Protein 9H4U (pdb70)

Foldseek 3Di:
DADAWDAFQQQAALHEAAAQDQFKGKTFYHAQWWKWKAKPNDIDIWTAHRRGITMGTDDHHHFFDDIKMWMDTPHIDIHTRYTYFFEAEEEAAVLQQPACLQLCVVPVVCLQAKDDSLEKEKEADQWFDLPFFDQHGDHIHIDGIDSVPRRRHGLLQVLLQVQCCVPVVGRYYYYYQYYHLAALQQQFALVLCVVPVVQNVQSVVVNDVVVVVVQVVVLVVLVVVQVVVLCVQFQCNVVVVLALPPDLVPFDKDWPPDFCLPPPVHQFFGKKKKKDKDFDAPVNAQAKKKFWQAFWAAKKWKDKHNRTFDIDGGGAGTDITIDHHPRDDHTTIMMMMMGGHQDDTTGGFPPTAGWMDDDNDIDGPTTMIGMDGGDGDDHRDHGDDPSNRGNTSNRRRPSNCLSGDHLEYEYEYDPSVLVPLPCVLVSVLSSVVRSCVSNVDPDHAYEYEQAEFEADDDDWDDAGSSLSNSQSVLVNPVRPRYYYAYHPPQADHRHSNGSPSSSVSVQSSLLCCCRSVVDPAQNFWWEFDDWDDDWQKIKTATGRLGQFKDFPPDAAFQKWWAQPVPGTGTWHWDDDTRIIITGDPVGGGTDKMWAQRYSRSPRRGMGRPVGGGHRTYIPDDD/DADAWDAFQQQAALHEAAAQDFFKGKTFYHAQFWKWKAWPNDIDIWTHHRVGITMGTDDHHHFDDDIKMWMDTPHIDIHTRYTYFFEAEEEAAVLQQPACLQLCVVQVVCLQAWDDSLEKEKEADQWFDLQFQDQHGDHIHIDGIDSVPRRRHGLLQVLLQVVCCVVPVGRYYYYYQYYHLAALQQQFALVLCVVPVVQNVQSVVVNDPVVVVVQVVVQVVLVVVQVVVLCVQFQCNVVVVLAFPDDLVVFDKDWPPDFCLPPPVHFFFGKKKKKDKDADAPVVAQAKKKFWQAFWAAKKWKHKHNRTFDIDGGGAGTDITIDHHPRDDHTIIMMMMMWGHQHGTTGGDPPTAGWMDDDHDIDGPTTMIGMDGGDGGDHRDHGDPPSRRGNTSNRHRPSNCLSRDHLAYEYEYQPSCLVPLVCQLVSVLSSLQSSCVSNVNNLRAYEYEQQEFEADDDDWDDAGSSLSSSASVLVNPVRHRYYYAYHPPQADHRHSNGNPSSSVSVQRSLLCCCRRVVDPAQNFWWHFDDWDDDWQKIKTATGSLGQHKDFPPDAAFQKWWDAPVPDTGTWHWHGDGRIIITGDPVGGHTDKMWGQRYSRSPRRGMGRPVGHGHRTYMRDDD

Sequence (1244 aa):
SSAQIKLPKLVSDGMVLQRDTPVNLWGWSKPQEVISIVFAEKNYTTTRADSEGNWKLLKLDATPAGGPYTIALSASNTITLNDVVFGDVWLCSGQSNMELPMSRVSPLYEDEIASANNAEEIRYFEVPKTYDFKEEKQDITFGKWEKVTPETIENFSAVAYFFAKNLNAELQVPIGLINNSSLGGSPAEAWISEEGLKKFPEYYTTEAERFKDNDLIDSIEQSDQTTRRRDTTWYKTLNNDTDQGIINNWKSADDFDFSGWKIMNIPGYWAATEIGDKKNGSVWFKKQVEIPKKWLNRPIKLLMMGRIVDADSIFVNDTFIGNTTYQYPPRRYEEIPAGILRDGKNTTITVRVLNESGKGGFVEEEKPYKLVMDEQEIDLRGKWHYKLGSEMPFLQGQTFIRWKPEGLYNAMIAPFTSMNLKGVIWYQGESNADTPAEYQELFTTLIEDWRSKWNAPEFPFLFVQLANFMATKEEPGDSNWARLRDAQRRRTLAVPHTGMAVTIDIGEGNNDIHPLNKKDVGDRLAQAAKHVAHGKNVVAGSPLYDSMEIEGDTIIIIRFKNTGSGLMAKNGKPGYFAIAGEDQKFIWADAVIKDDKILVSSPAIKNPVAVRYGWADNPEGANIYNKEGFPASPFRTDNWSSAQIKLPKLVSDGMVLQRDTPVNLWGWSKPQEVISSIIVFAEKNYTTRADSEGNWKLLKLDATPAGGPYTIALSASNTITLNDVVFGDVWLCSGQSNMELPMSRVSPLYEDDEIASANNAEIRYFEVPKTYDFKEEKQDITFGKWEEKVTPETIENFSAVAYFFAKNLNAELQVPIGLINSSLGGSPAEAWISEEGLKKFPEYYTEAERFKDNDLIDSIEQSDQTTRRRDTTWYKTLLNNDTDQGIINNNWKSADFDFSGWKIMNIPGYWAATEIGDKKNGSVWFKKQVEIPKKWLNRPIKLLMMGRIVDADSIFVNDTFIIGNTTYQYPPRRRYEEIPAGILRDGKNTITVRVLNESGKGGFVEEKPYKLVMDEQEIDLRGKWHYKLGSEMPFLQGQTFIRWKPEGLYNAMIAPFTSMNLKGVIWYQGESNADTPAEYQELFTTLIEDWRSKWNNAAPPEEFFPFLFVQLANFMATKEEPGDSNWARLRDAQRRTLAVPHTGMAVTIDIGEGNDIHPLNKKDVGDRLAQAAKHVAHGKNVVAGSPLYDSMEIEGDTIIIRFKNTGSGLMAKNGKPGYFAIAGEDQKFIWADAVIKDDKILVSSPAIKNPVAVRYGWADNPEGANIYNKEGFPASPFRTDNW

Nearest PDB structures (foldseek):
  7kmm-assembly2_B  TM=9.392E-01  e=4.825E-53  Xanthomonas citri pv. citri str. 306
  7kmm-assembly1_A  TM=9.451E-01  e=1.075E-52  Xanthomonas citri pv. citri str. 306
  5z18-assembly2_F  TM=6.795E-01  e=1.192E-05  Mediterraneibacter gnavus
  7kgy-assembly1_C-4  TM=6.731E-01  e=8.835E-05  Faecalibacterium prausnitzii
  6ec6-assembly1_A  TM=3.796E-01  e=5.351E-06  Mediterraneibacter gnavus

Organism: NCBI:txid680283

InterPro domains:
  IPR005181 Sialate O-acetylesterase domain [PF03629] (105-210)
  IPR005181 Sialate O-acetylesterase domain [PF03629] (401-531)
  IPR006104 Glycosyl hydrolases family 2, sugar binding domain [PF02837] (245-378)
  IPR008979 Galactose-binding-like domain superfamily [SSF49785] (245-373)
  IPR036514 SGNH hydrolase superfamily [G3DSA:3.40.50.1110] (387-534)
  IPR039329 Sialate O-acetylesterase [PTHR22901] (6-638)

Secondary structure (DSSP, 8-state):
--SS-B--TTSSTT-EEESSS-EEEEEE-STT-EEEEEETTEEEEEE--TTSEEEEEEPP--SEEEEEEEEESSSEEEEEEEEEEEEEEEEESHHHH-BHHHHGGG-HHHHHH--EEEEEEEEPP----SS---S--S---EEEE-TTTGGGSBHHHHHHHHHHHHHH-S-EEEEEEE-TT--GGGGS-TTGGGG-HHHHHHHHHTT-HHHHHHHHHHHHHHHHHHHHHHHHH-HHHHTTTTSTT---TTSEEEEESEEGGGSTT-S-EEEEEEEEEEEE-GGGTTS-EEEEE--EESEEEEEETTEEEEEE-SSSS--EEEE-TTSS-SEEEEEEEEEEESSS--EE-SSS-EEEEETTEEEE--EEEEEEEEEEE---PPPP-GGGSTTHHIIIIIGGGTTS--SEEEEE--GGGTTSGGGHHHHHHHHHHHHHHHH--S---EEEEPPPP-S---SS----HHHHHHHHHHHGGGSTTEEEE--TTS-BTTBSS-S--HHHHHHHHHHHHHHTT--SS--SS-EEEEEEEETTEEEEEEE--TT-EEETTSS--SEEEE-TT---EE-EEEEETTEEEEE-TT-SS--EEEES-SSS-TT--EEETTSPBPPPEES---/--SS-B--TTSSTT-EEETTS-EEEEEE-STT-EEEEEETTEEEEEE--TTSEEEEEEPP--SEEEEEEEEESSSEEEEEEEEEEEEEEEEESHHHH-BGGGGGGG-HHHHHH--EEEEEEEEPP----SS---S--S---EEEE-TTTGGGSBHHHHHHHHHHHHHH-S-EEEEEEE-TT--GGGGS-HHHHTT-HHHHHHHHHTT-HHHHHHHHHHHHHHHHHHHHHHHHH-HHHHTTTTSTT---TTSEEEEESEEGGGSTTTT-EEEEEEEEEEEE-GGGTTS-EEEEE--EESEEEEEETTEEEEEE-SSSS--EEEE-TTS--SEEEEEEEEEEE-SS--EE-SSS-EEEEETTEEEE--EEEEEEEEEEE---PPPP-GGGSTTHHIIIIIGGGTTS--SEEEEE--GGGTTSGGGHHHHHHHHHHHHHHHH--S---EEEEPPPP-S---SS----HHHHHHHHHHHHTTSTTEEEE--TTT-BTTBSS-S--HHHHHHHHHHHHHHTT--SS--SS-EEEEEEEETTEEEEEEE--TT-EEETTSS--SEEEE-TT---EE-EEEE-SSEEEEEBTTBSS--EEEES-SSS-TT--EEETTSPBPPPEES---

B-factor: mean 31.26, std 12.82, range [4.24, 125.27]

Structure (mmCIF, N/CA/C/O backbone):
data_9H4U
#
_entry.id   9H4U
#
_cell.length_a   96.663
_cell.length_b   120.04
_cell.length_c   141.548
_cell.angle_alpha   90
_cell.angle_beta   90
_cell.angle_gamma   90
#
_symmetry.space_group_name_H-M   'P 21 21 21'
#
loop_
_entity.id
_entity.type
_entity.pdbx_description
1 polymer 'Carbohydrate esterase FI8'
2 non-polymer 'TRIETHYLENE GLYCOL'
3 non-polymer DI(HYDROXYETHYL)ETHER
4 non-polymer 1,2-ETHANEDIOL
5 non-polymer 'CALCIUM ION'
6 water water
#
loop_
_atom_site.group_PDB
_atom_site.id
_atom_site.type_symbol
_atom_site.label_atom_id
_atom_site.label_alt_id
_atom_site.label_comp_id
_atom_site.label_asym_id
_atom_site.label_entity_id
_atom_site.label_seq_id
_atom_site.pdbx_PDB_ins_code
_atom_site.Cartn_x
_atom_site.Cartn_y
_atom_site.Cartn_z
_atom_site.occupancy
_atom_site.B_iso_or_equiv
_atom_site.auth_seq_id
_atom_site.auth_comp_id
_atom_site.auth_asym_id
_atom_site.auth_atom_id
_atom_site.pdbx_PDB_model_num
ATOM 1 N N . SER A 1 19 ? 22.663 37.951 43.221 1 75.704 19 SER A N 1
ATOM 2 C CA . SER A 1 19 ? 23.045 39.357 43.529 1 83.896 19 SER A CA 1
ATOM 3 C C . SER A 1 19 ? 22.049 40.002 44.497 1 88.226 19 SER A C 1
ATOM 4 O O . SER A 1 19 ? 21.107 39.357 44.968 1 91.508 19 SER A O 1
ATOM 12 N N . SER A 1 20 ? 22.309 41.265 44.861 1 78.017 20 SER A N 1
ATOM 13 C CA . SER A 1 20 ? 21.455 41.923 45.835 1 76.225 20 SER A CA 1
ATOM 14 C C . SER A 1 20 ? 21.485 43.448 45.73 1 56.769 20 SER A C 1
ATOM 15 O O . SER A 1 20 ? 20.823 44.097 46.517 1 64.841 20 SER A O 1
ATOM 23 N N . ALA A 1 21 ? 22.159 44.028 44.734 1 53.831 21 ALA A N 1
ATOM 24 C CA . ALA A 1 21 ? 22.17 45.477 44.581 1 52.042 21 ALA A CA 1
ATOM 25 C C . ALA A 1 21 ? 20.97 45.93 43.744 1 51.028 21 ALA A C 1
ATOM 26 O O . ALA A 1 21 ? 20.399 46.991 43.979 1 51.612 21 ALA A O 1
ATOM 33 N N . GLN A 1 22 ? 20.554 45.13 42.753 1 40.817 22 GLN A N 1
ATOM 34 C CA . GLN A 1 22 ? 19.494 45.557 41.858 1 38.963 22 GLN A CA 1
ATOM 35 C C . GLN A 1 22 ? 18.922 44.316 41.177 1 32.622 22 GLN A C 1
ATOM 36 O O . GLN A 1 22 ? 19.385 43.207 41.461 1 30.809 22 GLN A O 1
ATOM 50 N N . ILE A 1 23 ? 17.879 44.51 40.366 1 30.932 23 ILE A N 1
ATOM 51 C CA . ILE A 1 23 ? 17.236 43.379 39.709 1 31.288 23 ILE A CA 1
ATOM 52 C C . ILE A 1 23 ? 18.265 42.754 38.775 1 27.094 23 ILE A C 1
ATOM 53 O O . ILE A 1 23 ? 18.975 43.452 38.054 1 27.674 23 ILE A O 1
ATOM 69 N N . LYS A 1 24 ? 18.401 41.438 38.887 1 26.379 24 LYS A N 1
ATOM 70 C CA . LYS A 1 24 ? 19.29 40.678 38.035 1 27.288 24 LYS A CA 1
ATOM 71 C C . LYS A 1 24 ? 18.58 39.397 37.631 1 26.374 24 LYS A C 1
ATOM 72 O O . LYS A 1 24 ? 17.899 38.776 38.428 1 23.465 24 LYS A O 1
ATOM 91 N N . LEU A 1 25 ? 18.724 39.037 36.349 1 26.602 25 LEU A N 1
ATOM 92 C CA . LEU A 1 25 ? 18.041 37.865 35.834 1 24.975 25 LEU A CA 1
ATOM 93 C C . LEU A 1 25 ? 19.06 36.778 35.51 1 22.599 25 LEU A C 1
ATOM 94 O O . LEU A 1 25 ? 20.165 37.059 35.072 1 24.882 25 LEU A O 1
ATOM 110 N N . PRO A 1 26 ? 18.667 35.501 35.676 1 22.553 26 PRO A N 1
ATOM 111 C CA . PRO A 1 26 ? 19.513 34.372 35.267 1 24.156 26 PRO A CA 1
ATOM 112 C C . PRO A 1 26 ? 19.76 34.493 33.77 1 22.695 26 PRO A C 1
ATOM 113 O O . PRO A 1 26 ? 18.942 35.049 33.063 1 22.75 26 PRO A O 1
ATOM 124 N N . LYS A 1 27 ? 20.861 33.938 33.306 1 22.518 27 LYS A N 1
ATOM 125 C CA . LYS A 1 27 ? 21.19 33.94 31.895 1 22.624 27 LYS A CA 1
ATOM 126 C C . LYS A 1 27 ? 20.061 33.321 31.07 1 21.561 27 LYS A C 1
ATOM 127 O O . LYS A 1 27 ? 19.836 33.748 29.94 1 23.114 27 LYS A O 1
ATOM 146 N N . LEU A 1 28 ? 19.41 32.28 31.597 1 23.383 28 LEU A N 1
ATOM 147 C CA . LEU A 1 28 ? 18.332 31.615 30.859 1 22.49 28 LEU A CA 1
ATOM 148 C C . LEU A 1 28 ? 17.129 32.527 30.64 1 23.55 28 LEU A C 1
ATOM 149 O O . LEU A 1 28 ? 16.342 32.353 29.696 1 21.444 28 LEU A O 1
ATOM 165 N N . VAL A 1 29 ? 16.922 33.471 31.567 1 21.037 29 VAL A N 1
ATOM 166 C CA . VAL A 1 29 ? 15.732 34.306 31.543 1 22.408 29 VAL A CA 1
ATOM 167 C C . VAL A 1 29 ? 16.107 35.597 30.812 1 24.548 29 VAL A C 1
ATOM 168 O O . VAL A 1 29 ? 16.552 36.578 31.404 1 25.105 29 VAL A O 1
ATOM 181 N N . SER A 1 30 ? 15.994 35.571 29.48 1 22.4 30 SER A N 1
ATOM 182 C CA . SER A 1 30 ? 16.682 36.537 28.655 1 21.495 30 SER A CA 1
ATOM 183 C C . SER A 1 30 ? 15.95 36.652 27.321 1 22.984 30 SER A C 1
ATOM 184 O O . SER A 1 30 ? 15.051 35.872 27.019 1 21.865 30 SER A O 1
ATOM 192 N N . ASP A 1 31 ? 16.316 37.697 26.587 1 21.006 31 ASP A N 1
ATOM 193 C CA . ASP A 1 31 ? 15.725 38.002 25.294 1 21.587 31 ASP A CA 1
ATOM 194 C C . ASP A 1 31 ? 15.742 36.767 24.384 1 20.744 31 ASP A C 1
ATOM 195 O O . ASP A 1 31 ? 16.718 36.021 24.313 1 21.914 31 ASP A O 1
ATOM 204 N N . GLY A 1 32 ? 14.588 36.529 23.73 1 21.931 32 GLY A N 1
ATOM 205 C CA . GLY A 1 32 ? 14.458 35.461 22.776 1 21.235 32 GLY A CA 1
ATOM 206 C C . GLY A 1 32 ? 14.133 34.1 23.392 1 20.938 32 GLY A C 1
ATOM 207 O O . GLY A 1 32 ? 14.063 33.097 22.663 1 21.735 32 GLY A O 1
ATOM 211 N N . MET A 1 33 ? 13.92 34.048 24.731 1 19.678 33 MET A N 1
ATOM 212 C CA . MET A 1 33 ? 13.668 32.787 25.404 1 19.139 33 MET A CA 1
ATOM 213 C C . MET A 1 33 ? 12.296 32.21 25.038 1 20.454 33 MET A C 1
ATOM 214 O O . MET A 1 33 ? 11.418 32.903 24.515 1 20.652 33 MET A O 1
ATOM 228 N N . VAL A 1 34 ? 12.191 30.893 25.199 1 19.994 34 VAL A N 1
ATOM 229 C CA . VAL A 1 34 ? 10.928 30.181 25.206 1 19.145 34 VAL A CA 1
ATOM 230 C C . VAL A 1 34 ? 10.538 29.953 26.66 1 20.068 34 VAL A C 1
ATOM 231 O O . VAL A 1 34 ? 11.354 29.463 27.424 1 20.5 34 VAL A O 1
ATOM 244 N N . LEU A 1 35 ? 9.288 30.272 27.003 1 18.488 35 LEU A N 1
ATOM 245 C CA . LEU A 1 35 ? 8.676 29.85 28.251 1 19.338 35 LEU A CA 1
ATOM 246 C C . LEU A 1 35 ? 7.65 28.768 27.964 1 19.924 35 LEU A C 1
ATOM 247 O O . LEU A 1 35 ? 7.021 28.732 26.89 1 19.494 35 LEU A O 1
ATOM 263 N N . GLN A 1 36 ? 7.393 27.941 28.968 1 18.805 36 GLN A N 1
ATOM 264 C CA . GLN A 1 36 ? 6.456 26.857 28.779 1 18.714 36 GLN A CA 1
ATOM 265 C C . GLN A 1 36 ? 5.025 27.367 28.647 1 20.898 36 GLN A C 1
ATOM 266 O O . GLN A 1 36 ? 4.536 28.077 29.523 1 21.612 36 GLN A O 1
ATOM 280 N N . ARG A 1 37 ? 4.334 26.906 27.603 1 20.328 37 ARG A N 1
ATOM 281 C CA . ARG A 1 37 ? 2.936 27.244 27.364 1 20.238 37 ARG A CA 1
ATOM 282 C C . ARG A 1 37 ? 1.994 26.488 28.313 1 21.133 37 ARG A C 1
ATOM 283 O O . ARG A 1 37 ? 2.286 25.415 28.82 1 21.858 37 ARG A O 1
ATOM 304 N N . ASP A 1 38 ? 0.795 27.035 28.436 1 22.025 38 ASP A N 1
ATOM 305 C CA . ASP A 1 38 ? -0.38 26.366 29 1 24.772 38 ASP A CA 1
ATOM 306 C C . ASP A 1 38 ? -0.223 25.947 30.462 1 27.001 38 ASP A C 1
ATOM 307 O O . ASP A 1 38 ? -0.87 25.02 30.938 1 28.86 38 ASP A O 1
ATOM 316 N N . THR A 1 39 ? 0.609 26.656 31.205 1 25.592 39 THR A N 1
ATOM 317 C CA . THR A 1 39 ? 0.768 26.409 32.625 1 26.874 39 THR A CA 1
ATOM 318 C C . THR A 1 39 ? 1.134 27.725 33.301 1 26.143 39 THR A C 1
ATOM 319 O O . THR A 1 39 ? 1.839 28.542 32.726 1 23.859 39 THR A O 1
ATOM 330 N N . PRO A 1 40 ? 0.768 27.945 34.58 1 29.91 40 PRO A N 1
ATOM 331 C CA . PRO A 1 40 ? 1.349 29.062 35.336 1 29.247 40 PRO A CA 1
ATOM 332 C C . PRO A 1 40 ? 2.851 28.844 35.314 1 27.462 40 PRO A C 1
ATOM 333 O O . PRO A 1 40 ? 3.307 27.762 35.609 1 27.575 40 PRO A O 1
ATOM 344 N N . VAL A 1 41 ? 3.601 29.862 34.918 1 24.319 41 VAL A N 1
ATOM 345 C CA . VAL A 1 41 ? 4.972 29.639 34.47 1 24.861 41 VAL A CA 1
ATOM 346 C C . VAL A 1 41 ? 5.916 30.543 35.259 1 24.18 41 VAL A C 1
ATOM 347 O O . VAL A 1 41 ? 5.652 31.727 35.463 1 24.573 41 VAL A O 1
ATOM 360 N N . ASN A 1 42 ? 6.983 29.966 35.783 1 24.21 42 ASN A N 1
ATOM 361 C CA . ASN A 1 42 ? 7.906 30.687 36.66 1 25.343 42 ASN A CA 1
ATOM 362 C C . ASN A 1 42 ? 8.84 31.663 35.949 1 25.137 42 ASN A C 1
ATOM 363 O O . ASN A 1 42 ? 9.432 31.394 34.901 1 24.33 42 ASN A O 1
ATOM 374 N N . LEU A 1 43 ? 8.915 32.865 36.537 1 24.353 43 LEU A N 1
ATOM 375 C CA . LEU A 1 43 ? 9.96 33.825 36.298 1 25.819 43 LEU A CA 1
ATOM 376 C C . LEU A 1 43 ? 10.638 34.061 37.64 1 24.427 43 LEU A C 1
ATOM 377 O O . LEU A 1 43 ? 9.945 34.119 38.671 1 26.747 43 LEU A O 1
ATOM 393 N N . TRP A 1 44 ? 11.959 34.199 37.616 1 23.73 44 TRP A N 1
ATOM 394 C CA . TRP A 1 44 ? 12.711 34.28 38.873 1 23.944 44 TRP A CA 1
ATOM 395 C C . TRP A 1 44 ? 14.013 35.021 38.665 1 24.13 44 TRP A C 1
ATOM 396 O O . TRP A 1 44 ? 14.536 35.17 37.565 1 24.112 44 TRP A O 1
ATOM 417 N N . GLY A 1 45 ? 14.551 35.531 39.772 1 24.572 45 GLY A N 1
ATOM 418 C CA . GLY A 1 45 ? 15.818 36.222 39.709 1 24.439 45 GLY A CA 1
ATOM 419 C C . GLY A 1 45 ? 16.201 36.749 41.089 1 25.159 45 GLY A C 1
ATOM 420 O O . GLY A 1 45 ? 15.736 36.194 42.1 1 26.781 45 GLY A O 1
ATOM 424 N N . TRP A 1 46 ? 17.041 37.786 41.076 1 27.34 46 TRP A N 1
ATOM 425 C CA . TRP A 1 46 ? 17.577 38.372 42.3 1 28.146 46 TRP A CA 1
ATOM 426 C C . TRP A 1 46 ? 17.314 39.87 42.321 1 26.055 46 TRP A C 1
ATOM 427 O O . TRP A 1 46 ? 16.988 40.487 41.317 1 27.458 46 TRP A O 1
ATOM 448 N N . SER A 1 47 ? 17.34 40.433 43.522 1 27.365 47 SER A N 1
ATOM 449 C CA . SER A 1 47 ? 17.066 41.844 43.749 1 28.008 47 SER A CA 1
ATOM 450 C C . SER A 1 47 ? 17.682 42.187 45.107 1 33.257 47 SER A C 1
ATOM 451 O O . SER A 1 47 ? 18.33 41.344 45.71 1 31.648 47 SER A O 1
ATOM 459 N N . LYS A 1 48 ? 17.42 43.395 45.6 1 34.239 48 LYS A N 1
ATOM 460 C CA . LYS A 1 48 ? 17.727 43.658 47.002 1 37.757 48 LYS A CA 1
ATOM 461 C C . LYS A 1 48 ? 16.792 42.835 47.868 1 34.669 48 LYS A C 1
ATOM 462 O O . LYS A 1 48 ? 15.684 42.517 47.451 1 32.625 48 LYS A O 1
ATOM 481 N N . PRO A 1 49 ? 17.193 42.473 49.108 1 36.516 49 PRO A N 1
ATOM 482 C CA . PRO A 1 49 ? 16.263 41.864 50.06 1 36.905 49 PRO A CA 1
ATOM 483 C C . PRO A 1 49 ? 14.98 42.652 50.234 1 32.295 49 PRO A C 1
ATOM 484 O O . PRO A 1 49 ? 15.007 43.873 50.285 1 35.721 49 PRO A O 1
ATOM 495 N N . GLN A 1 50 ? 13.838 41.954 50.273 1 37.571 50 GLN A N 1
ATOM 496 C CA . GLN A 1 50 ? 12.515 42.556 50.434 1 39.437 50 GLN A CA 1
ATOM 497 C C . GLN A 1 50 ? 12.131 43.585 49.362 1 37.512 50 GLN A C 1
ATOM 498 O O . GLN A 1 50 ? 11.17 44.325 49.542 1 37.069 50 GLN A O 1
ATOM 512 N N . GLU A 1 51 ? 12.834 43.646 48.23 1 34.589 51 GLU A N 1
ATOM 513 C CA . GLU A 1 51 ? 12.46 44.581 47.182 1 34.902 51 GLU A CA 1
ATOM 514 C C . GLU A 1 51 ? 11.135 44.146 46.536 1 34.967 51 GLU A C 1
ATOM 515 O O . GLU A 1 51 ? 10.845 42.957 46.369 1 35.767 51 GLU A O 1
ATOM 527 N N . VAL A 1 52 ? 10.298 45.129 46.244 1 31.56 52 VAL A N 1
ATOM 528 C CA . VAL A 1 52 ? 9.044 44.856 45.576 1 35.032 52 VAL A CA 1
ATOM 529 C C . VAL A 1 52 ? 9.296 44.969 44.082 1 33.511 52 VAL A C 1
ATOM 530 O O . VAL A 1 52 ? 9.726 46.021 43.634 1 34.427 52 VAL A O 1
ATOM 543 N N . ILE A 1 53 ? 8.98 43.898 43.331 1 32.011 53 ILE A N 1
ATOM 544 C CA . ILE A 1 53 ? 9.273 43.833 41.907 1 30.184 53 ILE A CA 1
ATOM 545 C C . ILE A 1 53 ? 7.952 43.981 41.166 1 31.053 53 ILE A C 1
ATOM 546 O O . ILE A 1 53 ? 6.987 43.288 41.469 1 28.369 53 ILE A O 1
ATOM 562 N N . SER A 1 54 ? 7.925 44.895 40.222 1 29.176 54 SER A N 1
ATOM 563 C CA . SER A 1 54 ? 6.766 45.114 39.375 1 28.761 54 SER A CA 1
ATOM 564 C C . SER A 1 54 ? 7.023 44.522 37.988 1 28.567 54 SER A C 1
ATOM 565 O O . SER A 1 54 ? 8.052 44.826 37.387 1 28.095 54 SER A O 1
ATOM 573 N N . ILE A 1 55 ? 6.085 43.685 37.501 1 27.451 55 ILE A N 1
ATOM 574 C CA . ILE A 1 55 ? 6.256 43.036 36.207 1 28.483 55 ILE A CA 1
ATOM 575 C C . ILE A 1 55 ? 5.009 43.303 35.372 1 26.383 55 ILE A C 1
ATOM 576 O O . ILE A 1 55 ? 3.913 43.11 35.875 1 28.328 55 ILE A O 1
ATOM 592 N N . VAL A 1 56 ? 5.202 43.726 34.11 1 23.985 56 VAL A N 1
ATOM 593 C CA . VAL A 1 56 ? 4.094 43.877 33.188 1 24.056 56 VAL A CA 1
ATOM 594 C C . VAL A 1 56 ? 4.297 42.882 32.042 1 23.973 56 VAL A C 1
ATOM 595 O O . VAL A 1 56 ? 5.352 42.883 31.406 1 22.928 56 VAL A O 1
ATOM 608 N N . PHE A 1 57 ? 3.304 42.013 31.873 1 25.802 57 PHE A N 1
ATOM 609 C CA . PHE A 1 57 ? 3.318 40.987 30.837 1 25.366 57 PHE A CA 1
ATOM 610 C C . PHE A 1 57 ? 1.908 40.843 30.276 1 25.156 57 PHE A C 1
ATOM 611 O O . PHE A 1 57 ? 0.985 40.611 31.048 1 24.079 57 PHE A O 1
ATOM 628 N N . ALA A 1 58 ? 1.808 40.889 28.947 1 24.488 58 ALA A N 1
ATOM 629 C CA . ALA A 1 58 ? 0.538 40.751 28.225 1 27.42 58 ALA A CA 1
ATOM 630 C C . ALA A 1 58 ? -0.493 41.71 28.827 1 27.906 58 ALA A C 1
ATOM 631 O O . ALA A 1 58 ? -1.627 41.318 29.084 1 29.185 58 ALA A O 1
ATOM 638 N N . GLU A 1 59 ? -0.048 42.956 29.027 1 28.549 59 GLU A N 1
ATOM 639 C CA . GLU A 1 59 ? -0.89 44.059 29.46 1 31.746 59 GLU A CA 1
ATOM 640 C C . GLU A 1 59 ? -1.458 43.863 30.867 1 34.598 59 GLU A C 1
ATOM 641 O O . GLU A 1 59 ? -2.47 44.475 31.211 1 35.464 59 GLU A O 1
ATOM 653 N N . LYS A 1 60 ? -0.872 42.969 31.661 1 28.534 60 LYS A N 1
ATOM 654 C CA . LYS A 1 60 ? -1.284 42.742 33.023 1 28.131 60 LYS A CA 1
ATOM 655 C C . LYS A 1 60 ? -0.122 43.07 33.958 1 29.303 60 LYS A C 1
ATOM 656 O O . LYS A 1 60 ? 1.041 42.797 33.658 1 26.917 60 LYS A O 1
ATOM 675 N N . ASN A 1 61 ? -0.478 43.586 35.142 1 30.464 61 ASN A N 1
ATOM 676 C CA . ASN A 1 61 ? 0.461 43.867 36.21 1 30.821 61 ASN A CA 1
ATOM 677 C C . ASN A 1 61 ? 0.593 42.706 37.166 1 31.103 61 ASN A C 1
ATOM 678 O O . ASN A 1 61 ? -0.418 42.173 37.638 1 34.965 61 ASN A O 1
ATOM 689 N N . TYR A 1 62 ? 1.842 42.397 37.521 1 26.51 62 TYR A N 1
ATOM 690 C CA . TYR A 1 62 ? 2.168 41.452 38.565 1 27.171 62 TYR A CA 1
ATOM 691 C C . TYR A 1 62 ? 3.085 42.16 39.556 1 28.712 62 TYR A C 1
ATOM 692 O O . TYR A 1 62 ? 3.891 42.998 39.136 1 28.583 62 TYR A O 1
ATOM 710 N N . THR A 1 63 ? 3.02 41.742 40.819 1 29.42 63 THR A N 1
ATOM 711 C CA A THR A 1 63 ? 3.924 42.195 41.869 0.45 31.575 63 THR A CA 1
ATOM 712 C CA B THR A 1 63 ? 4.032 42.161 41.774 0.55 30.726 63 THR A CA 1
ATOM 713 C C . THR A 1 63 ? 4.419 40.988 42.657 1 31.749 63 THR A C 1
ATOM 714 O O . THR A 1 63 ? 3.647 40.067 42.878 1 34.428 63 THR A O 1
ATOM 735 N N . THR A 1 64 ? 5.658 41.039 43.132 1 29.515 64 THR A N 1
ATOM 736 C CA . THR A 1 64 ? 6.156 40.043 44.06 1 31.413 64 THR A CA 1
ATOM 737 C C . THR A 1 64 ? 7.233 40.71 44.889 1 32.654 64 THR A C 1
ATOM 738 O O . THR A 1 64 ? 7.752 41.754 44.518 1 33.332 64 THR A O 1
ATOM 749 N N . ARG A 1 65 ? 7.536 40.099 46.023 1 32.451 65 ARG A N 1
ATOM 750 C CA . ARG A 1 65 ? 8.515 40.646 46.937 1 34.599 65 ARG A CA 1
ATOM 751 C C . ARG A 1 65 ? 9.639 39.633 47.096 1 31.198 65 ARG A C 1
ATOM 752 O O . ARG A 1 65 ? 9.408 38.447 47.291 1 32.034 65 ARG A O 1
ATOM 773 N N . ALA A 1 66 ? 10.872 40.101 47.036 1 30.133 66 ALA A N 1
ATOM 774 C CA . ALA A 1 66 ? 12.007 39.231 47.235 1 29.808 66 ALA A CA 1
ATOM 775 C C . ALA A 1 66 ? 12.093 38.801 48.713 1 34.388 66 ALA A C 1
ATOM 776 O O . ALA A 1 66 ? 11.574 39.496 49.582 1 33.766 66 ALA A O 1
ATOM 783 N N . ASP A 1 67 ? 12.701 37.636 48.957 1 31.708 67 ASP A N 1
ATOM 784 C CA . ASP A 1 67 ? 12.935 37.159 50.317 1 36.238 67 ASP A CA 1
ATOM 785 C C . ASP A 1 67 ? 14.14 37.891 50.901 1 36.633 67 ASP A C 1
ATOM 786 O O . ASP A 1 67 ? 14.67 38.834 50.319 1 36.205 67 ASP A O 1
ATOM 795 N N . SER A 1 68 ? 14.587 37.49 52.101 1 42.933 68 SER A N 1
ATOM 796 C CA . SER A 1 68 ? 15.578 38.295 52.806 1 43.284 68 SER A CA 1
ATOM 797 C C . SER A 1 68 ? 16.973 38.121 52.221 1 43.042 68 SER A C 1
ATOM 798 O O . SER A 1 68 ? 17.842 38.92 52.54 1 43.483 68 SER A O 1
ATOM 806 N N . GLU A 1 69 ? 17.174 37.102 51.361 1 42.748 69 GLU A N 1
ATOM 807 C CA . GLU A 1 69 ? 18.412 36.918 50.618 1 40.477 69 GLU A CA 1
ATOM 808 C C . GLU A 1 69 ? 18.387 37.581 49.233 1 39.635 69 GLU A C 1
ATOM 809 O O . GLU A 1 69 ? 19.375 37.529 48.509 1 42.355 69 GLU A O 1
ATOM 821 N N . GLY A 1 70 ? 17.25 38.144 48.837 1 36.013 70 GLY A N 1
ATOM 822 C CA . GLY A 1 70 ? 17.165 38.87 47.582 1 36.501 70 GLY A CA 1
ATOM 823 C C . GLY A 1 70 ? 16.768 37.936 46.452 1 35.207 70 GLY A C 1
ATOM 824 O O . GLY A 1 70 ? 17.066 38.229 45.305 1 34.77 70 GLY A O 1
ATOM 828 N N . ASN A 1 71 ? 16.085 36.847 46.779 1 31.067 71 ASN A N 1
ATOM 829 C CA . ASN A 1 71 ? 15.59 35.933 45.753 1 29.804 71 ASN A CA 1
ATOM 830 C C . ASN A 1 71 ? 14.117 36.239 45.533 1 29.96 71 ASN A C 1
ATOM 831 O O . ASN A 1 71 ? 13.378 36.358 46.492 1 28.816 71 ASN A O 1
ATOM 842 N N . TRP A 1 72 ? 13.648 36.283 44.277 1 27.513 72 TRP A N 1
ATOM 843 C CA . TRP A 1 72 ? 12.243 36.477 44.02 1 26.542 72 TRP A CA 1
ATOM 844 C C . TRP A 1 72 ? 11.813 35.515 42.915 1 28.635 72 TRP A C 1
ATOM 845 O O . TRP A 1 72 ? 12.63 35.063 42.107 1 24.912 72 TRP A O 1
ATOM 866 N N . LYS A 1 73 ? 10.51 35.258 42.877 1 28.923 73 LYS A N 1
ATOM 867 C CA . LYS A 1 73 ? 9.949 34.317 41.924 1 28.985 73 LYS A CA 1
ATOM 868 C C . LYS A 1 73 ? 8.449 34.561 41.914 1 31.021 73 LYS A C 1
ATOM 869 O O . LYS A 1 73 ? 7.859 34.898 42.947 1 30.706 73 LYS A O 1
ATOM 888 N N A LEU A 1 74 ? 7.842 34.35 40.757 0.55 26.349 74 LEU A N 1
ATOM 889 N N B LEU A 1 74 ? 7.838 34.469 40.719 0.45 28.49 74 LEU A N 1
ATOM 890 C CA A LEU A 1 74 ? 6.403 34.313 40.7 0.55 27.099 74 LEU A CA 1
ATOM 891 C CA B LEU A 1 74 ? 6.397 34.61 40.56 0.45 29.985 74 LEU A CA 1
ATOM 892 C C A LEU A 1 74 ? 5.988 33.495 39.497 0.55 26.974 74 LEU A C 1
ATOM 893 C C B LEU A 1 74 ? 5.93 33.884 39.3 0.45 29.45 74 LEU A C 1
ATOM 894 O O A LEU A 1 74 ? 6.813 33.059 38.716 0.55 23.55 74 LEU A O 1
ATOM 895 O O B LEU A 1 74 ? 6.689 33.81 38.324 0.45 27.369 74 LEU A O 1
ATOM 926 N N . LYS A 1 75 ? 4.679 33.367 39.35 1 28.44 75 LYS A N 1
ATOM 927 C CA . LYS A 1 75 ? 4.068 32.694 38.21 1 30.315 75 LYS A CA 1
ATOM 928 C C . LYS A 1 75 ? 3.33 33.714 37.353 1 29.473 75 LYS A C 1
ATOM 929 O O . LYS A 1 75 ? 2.488 34.489 37.831 1 28.766 75 LYS A O 1
ATOM 949 N N . LEU A 1 76 ? 3.663 33.727 36.073 1 25.305 76 LEU A N 1
ATOM 950 C CA . LEU A 1 76 ? 2.873 34.439 35.092 1 25.282 76 LEU A CA 1
ATOM 951 C C . LEU A 1 76 ? 1.68 33.567 34.741 1 26.297 76 LEU A C 1
ATOM 952 O O . LEU A 1 76 ? 1.76 32.351 34.815 1 25.387 76 LEU A O 1
ATOM 968 N N . ASP A 1 77 ? 0.611 34.182 34.27 1 26.961 77 ASP A N 1
ATOM 969 C CA . ASP A 1 77 ? -0.568 33.425 33.872 1 24.508 77 ASP A CA 1
ATOM 970 C C . ASP A 1 77 ? -0.249 32.478 32.704 1 24.454 77 ASP A C 1
ATOM 971 O O . ASP A 1 77 ? 0.504 32.827 31.796 1 23.474 77 ASP A O 1
ATOM 980 N N . ALA A 1 78 ? -0.913 31.308 32.731 1 25.09 78 ALA A N 1
ATOM 981 C CA . ALA A 1 78 ? -0.875 30.328 31.65 1 25.244 78 ALA A CA 1
ATOM 982 C C . ALA A 1 78 ? -1.194 30.999 30.331 1 23.737 78 ALA A C 1
ATOM 983 O O . ALA A 1 78 ? -2.248 31.645 30.153 1 23.997 78 ALA A O 1
ATOM 990 N N . THR A 1 79 ? -0.277 30.828 29.371 1 22.157 79 THR A N 1
ATOM 991 C CA . THR A 1 79 ? -0.347 31.46 28.092 1 23.276 79 THR A CA 1
ATOM 992 C C . THR A 1 79 ? -0.242 30.419 26.98 1 22.649 79 THR A C 1
ATOM 993 O O . THR A 1 79 ? 0.675 29.586 26.991 1 21.886 79 THR A O 1
ATOM 1004 N N . PRO A 1 80 ? -1.09 30.487 25.94 1 24.405 80 PRO A N 1
ATOM 1005 C CA . PRO A 1 80 ? -1.006 29.551 24.825 1 25.476 80 PRO A CA 1
ATOM 1006 C C . PRO A 1 80 ? 0.208 29.794 23.961 1 23.338 80 PRO A C 1
ATOM 1007 O O . PRO A 1 80 ? 0.858 30.823 24.014 1 22.69 80 PRO A O 1
ATOM 1018 N N . ALA A 1 81 ? 0.53 28.786 23.163 1 23.332 81 ALA A N 1
ATOM 1019 C CA . ALA A 1 81 ? 1.654 28.896 22.252 1 20.938 81 ALA A CA 1
ATOM 1020 C C . ALA A 1 81 ? 1.585 30.169 21.433 1 24.269 81 ALA A C 1
ATOM 1021 O O . ALA A 1 81 ? 0.53 30.528 20.877 1 24.81 81 ALA A O 1
ATOM 1028 N N . GLY A 1 82 ? 2.764 30.761 21.258 1 23.022 82 GLY A N 1
ATOM 1029 C CA . GLY A 1 82 ? 2.94 31.873 20.36 1 26.707 82 GLY A CA 1
ATOM 1030 C C . GLY A 1 82 ? 3.662 33.043 21.01 1 26.214 82 GLY A C 1
ATOM 1031 O O . GLY A 1 82 ? 4.332 32.908 22.022 1 22.915 82 GLY A O 1
ATOM 1035 N N . GLY A 1 83 ? 3.531 34.182 20.343 1 25.721 83 GLY A N 1
ATOM 1036 C CA . GLY A 1 83 ? 4.288 35.373 20.676 1 24.435 83 GLY A CA 1
ATOM 1037 C C . GLY A 1 83 ? 4.519 36.209 19.434 1 25.526 83 GLY A C 1
ATOM 1038 O O . GLY A 1 83 ? 3.835 36.013 18.413 1 25.032 83 GLY A O 1
ATOM 1042 N N . PRO A 1 84 ? 5.397 37.232 19.47 1 24.363 84 PRO A N 1
ATOM 1043 C CA . PRO A 1 84 ? 6.253 37.519 20.634 1 24.755 84 PRO A CA 1
ATOM 1044 C C . PRO A 1 84 ? 5.582 38.356 21.722 1 26.965 84 PRO A C 1
ATOM 1045 O O . PRO A 1 84 ? 4.58 39.061 21.5 1 26.966 84 PRO A O 1
ATOM 1056 N N . TYR A 1 85 ? 6.187 38.303 22.912 1 23.526 85 TYR A N 1
ATOM 1057 C CA . TYR A 1 85 ? 5.786 39.098 24.06 1 22.824 85 TYR A CA 1
ATOM 1058 C C . TYR A 1 85 ? 7.01 39.837 24.607 1 23.631 85 TYR A C 1
ATOM 1059 O O . TYR A 1 85 ? 8.155 39.397 24.467 1 23.526 85 TYR A O 1
ATOM 1077 N N . THR A 1 86 ? 6.739 40.971 25.265 1 25.712 86 THR A N 1
ATOM 1078 C CA . THR A 1 86 ? 7.74 41.618 26.09 1 26.545 86 THR A CA 1
ATOM 1079 C C . THR A 1 86 ? 7.355 41.375 27.543 1 25.301 86 THR A C 1
ATOM 1080 O O . THR A 1 86 ? 6.184 41.189 27.877 1 26.506 86 THR A O 1
ATOM 1091 N N . ILE A 1 87 ? 8.365 41.396 28.415 1 24.315 87 ILE A N 1
ATOM 1092 C CA . ILE A 1 87 ? 8.127 41.356 29.848 1 24.527 87 ILE A CA 1
ATOM 1093 C C . ILE A 1 87 ? 8.959 42.494 30.438 1 26.025 87 ILE A C 1
ATOM 1094 O O . ILE A 1 87 ? 10.179 42.499 30.297 1 24.397 87 ILE A O 1
ATOM 1110 N N . ALA A 1 88 ? 8.283 43.439 31.087 1 23.63 88 ALA A N 1
ATOM 1111 C CA . ALA A 1 88 ? 8.989 44.572 31.673 1 24.316 88 ALA A CA 1
ATOM 1112 C C . ALA A 1 88 ? 9.075 44.374 33.176 1 24.144 88 ALA A C 1
ATOM 1113 O O . ALA A 1 88 ? 8.036 44.183 33.81 1 25.893 88 ALA A O 1
ATOM 1120 N N . LEU A 1 89 ? 10.281 44.493 33.732 1 24.93 89 LEU A N 1
ATOM 1121 C CA . LEU A 1 89 ? 10.517 44.287 35.167 1 26.903 89 LEU A CA 1
ATOM 1122 C C . LEU A 1 89 ? 11.095 45.57 35.758 1 29.297 89 LEU A C 1
ATOM 1123 O O . LEU A 1 89 ? 11.974 46.162 35.139 1 32.215 89 LEU A O 1
ATOM 1139 N N . SER A 1 90 ? 10.618 45.989 36.927 1 24.345 90 SER A N 1
ATOM 1140 C CA . SER A 1 90 ? 11.087 47.256 37.484 1 28.429 90 SER A CA 1
ATOM 1141 C C . SER A 1 90 ? 11.103 47.21 39.009 1 28.443 90 SER A C 1
ATOM 1142 O O . SER A 1 90 ? 10.209 46.654 39.637 1 29.204 90 SER A O 1
ATOM 1150 N N . ALA A 1 91 ? 12.116 47.868 39.564 1 29.642 91 ALA A N 1
ATOM 1151 C CA . ALA A 1 91 ? 12.231 48.154 40.988 1 29.215 91 ALA A CA 1
ATOM 1152 C C . ALA A 1 91 ? 13.221 49.317 41.1 1 26.838 91 ALA A C 1
ATOM 1153 O O . ALA A 1 91 ? 12.971 50.351 40.488 1 28.405 91 ALA A O 1
ATOM 1160 N N . SER A 1 92 ? 14.407 49.093 41.688 1 28.287 92 SER A N 1
ATOM 1161 C CA . SER A 1 92 ? 15.419 50.13 41.712 1 31.062 92 SER A CA 1
ATOM 1162 C C . SER A 1 92 ? 16.049 50.331 40.334 1 29.989 92 SER A C 1
ATOM 1163 O O . SER A 1 92 ? 16.545 51.423 40.042 1 28.982 92 SER A O 1
ATOM 1171 N N . ASN A 1 93 ? 16.029 49.28 39.489 1 28.34 93 ASN A N 1
ATOM 1172 C CA . ASN A 1 93 ? 16.407 49.385 38.078 1 26.984 93 ASN A CA 1
ATOM 1173 C C . ASN A 1 93 ? 15.313 48.697 37.256 1 26.637 93 ASN A C 1
ATOM 1174 O O . ASN A 1 93 ? 14.304 48.266 37.795 1 26.803 93 ASN A O 1
ATOM 1185 N N . THR A 1 94 ? 15.48 48.701 35.942 1 26.36 94 THR A N 1
ATOM 1186 C CA . THR A 1 94 ? 14.463 48.113 35.077 1 25.29 94 THR A CA 1
ATOM 1187 C C . THR A 1 94 ? 15.136 47.352 33.939 1 28.776 94 THR A C 1
ATOM 1188 O O . THR A 1 94 ? 16.231 47.673 33.498 1 26.715 94 THR A O 1
ATOM 1199 N N . ILE A 1 95 ? 14.462 46.276 33.54 1 27.774 9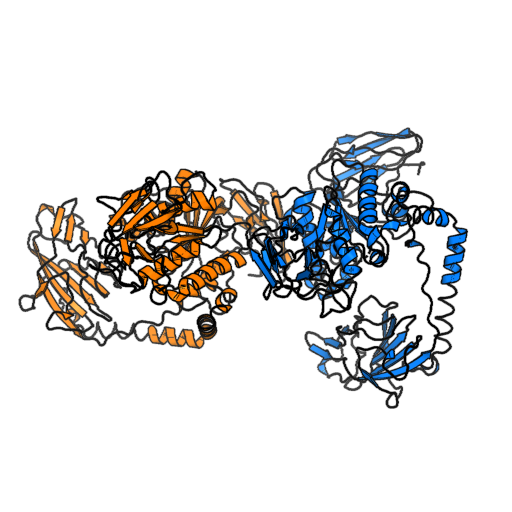5 ILE A N 1
ATOM 1200 C CA . ILE A 1 95 ? 14.924 45.328 32.533 1 27.312 95 ILE A CA 1
ATOM 1201 C C . ILE A 1 95 ? 13.702 45.005 31.68 1 24.91 95 ILE A C 1
ATOM 1202 O O . ILE A 1 95 ? 12.612 44.787 32.232 1 27.023 95 ILE A O 1
ATOM 1218 N N . THR A 1 96 ? 13.876 44.977 30.347 1 26.025 96 THR A N 1
ATOM 1219 C CA . THR A 1 96 ? 12.822 44.497 29.464 1 26.141 96 THR A CA 1
ATOM 1220 C C . THR A 1 96 ? 13.307 43.226 28.746 1 25.519 96 THR A C 1
ATOM 1221 O O . THR A 1 96 ? 14.337 43.254 28.09 1 26.239 96 THR A O 1
ATOM 1232 N N . LEU A 1 97 ? 12.488 42.164 28.798 1 24.149 97 LEU A N 1
ATOM 1233 C CA . LEU A 1 97 ? 12.737 40.952 28.012 1 22.258 97 LEU A CA 1
ATOM 1234 C C . LEU A 1 97 ? 11.94 41.075 26.72 1 22.891 97 LEU A C 1
ATOM 1235 O O . LEU A 1 97 ? 10.764 41.421 26.744 1 24.61 97 LEU A O 1
ATOM 1251 N N . ASN A 1 98 ? 12.618 40.865 25.6 1 21.684 98 ASN A N 1
ATOM 1252 C CA . ASN A 1 98 ? 12.02 41.044 24.282 1 24.608 98 ASN A CA 1
ATOM 1253 C C . ASN A 1 98 ? 11.966 39.698 23.584 1 23.238 98 ASN A C 1
ATOM 1254 O O . ASN A 1 98 ? 12.763 38.832 23.886 1 22.183 98 ASN A O 1
ATOM 1265 N N . ASP A 1 99 ? 11.037 39.577 22.629 1 22.029 99 ASP A N 1
ATOM 1266 C CA . ASP A 1 99 ? 10.941 38.424 21.745 1 24.014 99 ASP A CA 1
ATOM 1267 C C . ASP A 1 99 ? 10.762 37.127 22.532 1 24.477 99 ASP A C 1
ATOM 1268 O O . ASP A 1 99 ? 11.386 36.106 22.21 1 23.601 99 ASP A O 1
ATOM 1277 N N . VAL A 1 100 ? 9.973 37.171 23.595 1 20.873 100 VAL A N 1
ATOM 1278 C CA . VAL A 1 100 ? 9.659 35.982 24.351 1 19.811 100 VAL A CA 1
ATOM 1279 C C . VAL A 1 100 ? 8.526 35.224 23.676 1 20.309 100 VAL A C 1
ATOM 1280 O O . VAL A 1 100 ? 7.506 35.828 23.295 1 22.339 100 VAL A O 1
ATOM 1293 N N . VAL A 1 101 ? 8.685 33.897 23.539 1 19.339 101 VAL A N 1
ATOM 1294 C CA . VAL A 1 101 ? 7.596 33.111 22.962 1 19.053 101 VAL A CA 1
ATOM 1295 C C . VAL A 1 101 ? 7.225 32.004 23.928 1 19.267 101 VAL A C 1
ATOM 1296 O O . VAL A 1 101 ? 8.035 31.621 24.801 1 19.887 101 VAL A O 1
ATOM 1309 N N . PHE A 1 102 ? 6.001 31.496 23.762 1 18.594 102 PHE A N 1
ATOM 1310 C CA . PHE A 1 102 ? 5.511 30.393 24.556 1 20.676 102 PHE A CA 1
ATOM 1311 C C . PHE A 1 102 ? 5.441 29.142 23.695 1 18.944 102 PHE A C 1
ATOM 1312 O O . PHE A 1 102 ? 4.877 29.177 22.604 1 20.638 102 PHE A O 1
ATOM 1329 N N . GLY A 1 103 ? 5.995 28.067 24.226 1 18.859 103 GLY A N 1
ATOM 1330 C CA . GLY A 1 103 ? 6.031 26.793 23.528 1 19.911 103 GLY A CA 1
ATOM 1331 C C . GLY A 1 103 ? 6.393 25.662 24.48 1 18.89 103 GLY A C 1
ATOM 1332 O O . GLY A 1 103 ? 6.098 25.728 25.666 1 19.563 103 GLY A O 1
ATOM 1336 N N . ASP A 1 104 ? 6.95 24.592 23.93 1 18.094 104 ASP A N 1
ATOM 1337 C CA . ASP A 1 104 ? 7.382 23.478 24.754 1 20.195 104 ASP A CA 1
ATOM 1338 C C . ASP A 1 104 ? 8.891 23.59 24.965 1 19.166 104 ASP A C 1
ATOM 1339 O O . ASP A 1 104 ? 9.64 23.662 24.004 1 19.053 104 ASP A O 1
ATOM 1348 N N . VAL A 1 105 ? 9.307 23.53 26.231 1 18.237 105 VAL A N 1
ATOM 1349 C CA . VAL A 1 105 ? 10.698 23.684 26.595 1 18.669 105 VAL A CA 1
ATOM 1350 C C . VAL A 1 105 ? 11.237 22.342 27.032 1 18.217 105 VAL A C 1
ATOM 1351 O O . VAL A 1 105 ? 10.722 21.744 27.982 1 20.192 105 VAL A O 1
ATOM 1364 N N . TRP A 1 106 ? 12.317 21.91 26.389 1 17.364 106 TRP A N 1
ATOM 1365 C CA . TRP A 1 106 ? 12.883 20.592 26.624 1 17.673 106 TRP A CA 1
ATOM 1366 C C . TRP A 1 106 ? 14.328 20.763 27.086 1 18.501 106 TRP A C 1
ATOM 1367 O O . TRP A 1 106 ? 15.113 21.443 26.409 1 19.53 106 TRP A O 1
ATOM 1388 N N . LEU A 1 107 ? 14.689 20.071 28.167 1 17.674 107 LEU A N 1
ATOM 1389 C CA . LEU A 1 107 ? 16.056 19.976 28.623 1 18.459 107 LEU A CA 1
ATOM 1390 C C . LEU A 1 107 ? 16.688 18.754 27.964 1 18.839 107 LEU A C 1
ATOM 1391 O O . LEU A 1 107 ? 16.117 17.687 27.988 1 19.028 107 LEU A O 1
ATOM 1407 N N . CYS A 1 108 ? 17.84 18.961 27.315 1 19.295 108 CYS A N 1
ATOM 1408 C CA . CYS A 1 108 ? 18.509 17.967 26.49 1 18.641 108 CYS A CA 1
ATOM 1409 C C . CYS A 1 108 ? 19.88 17.709 27.124 1 19.563 108 CYS A C 1
ATOM 1410 O O . CYS A 1 108 ? 20.675 18.646 27.185 1 20.861 108 CYS A O 1
ATOM 1418 N N . SER A 1 109 ? 20.147 16.47 27.566 1 18.401 109 SER A N 1
ATOM 1419 C CA . SER A 1 109 ? 21.334 16.213 28.365 1 18.018 109 SER A CA 1
ATOM 1420 C C . SER A 1 109 ? 21.912 14.829 28.055 1 17.95 109 SER A C 1
ATOM 1421 O O . SER A 1 109 ? 21.379 14.027 27.273 1 19.871 109 SER A O 1
ATOM 1429 N N . GLY A 1 110 ? 23.112 14.568 28.594 1 18.751 110 GLY A N 1
ATOM 1430 C CA . GLY A 1 110 ? 23.816 13.317 28.388 1 18.913 110 GLY A CA 1
ATOM 1431 C C . GLY A 1 110 ? 25.289 13.544 28.062 1 18.036 110 GLY A C 1
ATOM 1432 O O . GLY A 1 110 ? 25.877 14.559 28.433 1 19.718 110 GLY A O 1
ATOM 1436 N N . GLN A 1 111 ? 25.844 12.566 27.344 1 18.816 111 GLN A N 1
ATOM 1437 C CA . GLN A 1 111 ? 27.236 12.623 26.908 1 19.619 111 GLN A CA 1
ATOM 1438 C C . GLN A 1 111 ? 27.312 12.951 25.397 1 18.336 111 GLN A C 1
ATOM 1439 O O . GLN A 1 111 ? 26.454 13.707 24.897 1 18.24 111 GLN A O 1
ATOM 1473 N N B SER A 1 112 ? 28.373 12.539 24.704 0.3 17.61 112 SER A N 1
ATOM 1474 C CA B SER A 1 112 ? 28.679 13.207 23.444 0.3 17.687 112 SER A CA 1
ATOM 1475 C C B SER A 1 112 ? 27.578 13.009 22.413 0.3 18.461 112 SER A C 1
ATOM 1476 O O B SER A 1 112 ? 27.403 13.902 21.591 0.3 19.878 112 SER A O 1
ATOM 1484 N N . ASN A 1 113 ? 26.873 11.863 22.412 1 18.984 113 ASN A N 1
ATOM 1485 C CA . ASN A 1 113 ? 25.92 11.66 21.315 1 19.376 113 ASN A CA 1
ATOM 1486 C C . ASN A 1 113 ? 24.756 12.64 21.464 1 19.206 113 ASN A C 1
ATOM 1487 O O . ASN A 1 113 ? 24.023 12.857 20.483 1 20.449 113 ASN A O 1
ATOM 1499 N N . MET A 1 114 ? 24.567 13.23 22.649 1 20.336 114 MET A N 1
ATOM 1500 C CA . MET A 1 114 ? 23.651 14.369 22.731 1 19.79 114 MET A CA 1
ATOM 1501 C C . MET A 1 114 ? 24.373 15.637 22.283 1 22.127 114 MET A C 1
ATOM 1502 O O . MET A 1 114 ? 23.783 16.495 21.66 1 23.777 114 MET A O 1
ATOM 1516 N N . GLU A 1 115 ? 25.648 15.754 22.596 1 20.922 115 GLU A N 1
ATOM 1517 C CA . GLU A 1 115 ? 26.398 16.941 22.227 1 23.542 115 GLU A CA 1
ATOM 1518 C C . GLU A 1 115 ? 26.605 17.037 20.707 1 23.445 115 GLU A C 1
ATOM 1519 O O . GLU A 1 115 ? 26.679 18.13 20.213 1 23.125 115 GLU A O 1
ATOM 1531 N N . LEU A 1 116 ? 26.707 15.918 19.991 1 22.585 116 LEU A N 1
ATOM 1532 C CA . LEU A 1 116 ? 27.272 15.878 18.64 1 20.703 116 LEU A CA 1
ATOM 1533 C C . LEU A 1 116 ? 26.533 16.882 17.765 1 21.446 116 LEU A C 1
ATOM 1534 O O . LEU A 1 116 ? 25.299 16.816 17.645 1 21.187 116 LEU A O 1
ATOM 1550 N N . PRO A 1 117 ? 27.232 17.901 17.224 1 20.724 117 PRO A N 1
ATOM 1551 C CA . PRO A 1 117 ? 26.552 18.948 16.454 1 19.228 117 PRO A CA 1
ATOM 1552 C C . PRO A 1 117 ? 26.235 18.599 14.997 1 19.018 117 PRO A C 1
ATOM 1553 O O . PRO A 1 117 ? 26.787 17.631 14.411 1 20.628 117 PRO A O 1
ATOM 1564 N N . MET A 1 118 ? 25.348 19.407 14.41 1 18.534 118 MET A N 1
ATOM 1565 C CA . MET A 1 118 ? 24.945 19.246 13.025 1 18.969 118 MET A CA 1
ATOM 1566 C C . MET A 1 118 ? 26.167 19.257 12.104 1 20.523 118 MET A C 1
ATOM 1567 O O . MET A 1 118 ? 26.151 18.54 11.111 1 22.448 118 MET A O 1
ATOM 1581 N N . SER A 1 119 ? 27.202 20.053 12.427 1 22.218 119 SER A N 1
ATOM 1582 C CA . SER A 1 119 ? 28.394 20.089 11.574 1 22.053 119 SER A CA 1
ATOM 1583 C C . SER A 1 119 ? 29.049 18.713 11.463 1 24.596 119 SER A C 1
ATOM 1584 O O . SER A 1 119 ? 29.587 18.334 10.409 1 27.424 119 SER A O 1
ATOM 1592 N N . ARG A 1 120 ? 28.993 17.916 12.526 1 21.188 120 ARG A N 1
ATOM 1593 C CA . ARG A 1 120 ? 29.659 16.615 12.559 1 23.407 120 ARG A CA 1
ATOM 1594 C C . ARG A 1 120 ? 28.879 15.589 11.733 1 26.734 120 ARG A C 1
ATOM 1595 O O . ARG A 1 120 ? 29.45 14.599 11.287 1 28.907 120 ARG A O 1
ATOM 1616 N N . VAL A 1 121 ? 27.573 15.795 11.575 1 23.957 121 VAL A N 1
ATOM 1617 C CA . VAL A 1 121 ? 26.773 14.835 10.84 1 27.608 121 VAL A CA 1
ATOM 1618 C C . VAL A 1 121 ? 26.402 15.389 9.474 1 27.691 121 VAL A C 1
ATOM 1619 O O . VAL A 1 121 ? 25.623 14.78 8.764 1 26.486 121 VAL A O 1
ATOM 1632 N N . SER A 1 122 ? 27.003 16.52 9.064 1 25.875 122 SER A N 1
ATOM 1633 C CA . SER A 1 122 ? 26.639 17.257 7.872 1 27.474 122 SER A CA 1
ATOM 1634 C C . SER A 1 122 ? 26.58 16.373 6.624 1 26.739 122 SER A C 1
ATOM 1635 O O . SER A 1 122 ? 25.718 16.625 5.781 1 29.017 122 SER A O 1
ATOM 1643 N N . PRO A 1 123 ? 27.435 15.361 6.396 1 26.776 123 PRO A N 1
ATOM 1644 C CA . PRO A 1 123 ? 27.369 14.612 5.135 1 30.199 123 PRO A CA 1
ATOM 1645 C C . PRO A 1 123 ? 26.047 13.906 4.853 1 31.449 123 PRO A C 1
ATOM 1646 O O . PRO A 1 123 ? 25.698 13.705 3.681 1 30.556 123 PRO A O 1
ATOM 1657 N N . LEU A 1 124 ? 25.267 13.613 5.903 1 26.448 124 LEU A N 1
ATOM 1658 C CA . LEU A 1 124 ? 23.932 13.053 5.728 1 26.113 124 LEU A CA 1
ATOM 1659 C C . LEU A 1 124 ? 22.885 14.137 5.511 1 25.692 124 LEU A C 1
ATOM 1660 O O . LEU A 1 124 ? 21.767 13.799 5.092 1 27.402 124 LEU A O 1
ATOM 1676 N N . TYR A 1 125 ? 23.155 15.386 5.892 1 22.878 125 TYR A N 1
ATOM 1677 C CA . TYR A 1 125 ? 22.102 16.389 6.017 1 25.934 125 TYR A CA 1
ATOM 1678 C C . TYR A 1 125 ? 22.474 17.729 5.371 1 26.637 125 TYR A C 1
ATOM 1679 O O . TYR A 1 125 ? 22.177 18.795 5.89 1 25.085 125 TYR A O 1
ATOM 1697 N N . GLU A 1 126 ? 23.15 17.699 4.215 1 28.074 126 GLU A N 1
ATOM 1698 C CA . GLU A 1 126 ? 23.637 18.939 3.632 1 28.501 126 GLU A CA 1
ATOM 1699 C C . GLU A 1 126 ? 22.493 19.874 3.232 1 24.043 126 GLU A C 1
ATOM 1700 O O . GLU A 1 126 ? 22.599 21.077 3.439 1 26.45 126 GLU A O 1
ATOM 1712 N N . ASP A 1 127 ? 21.395 19.341 2.671 1 26.355 127 ASP A N 1
ATOM 1713 C CA . ASP A 1 127 ? 20.285 20.192 2.257 1 30.557 127 ASP A CA 1
ATOM 1714 C C . ASP A 1 127 ? 19.626 20.811 3.493 1 27.445 127 ASP A C 1
ATOM 1715 O O . ASP A 1 127 ? 19.3 21.991 3.468 1 29.325 127 ASP A O 1
ATOM 1724 N N . GLU A 1 128 ? 19.514 20.028 4.577 1 29.448 128 GLU A N 1
ATOM 1725 C CA . GLU A 1 128 ? 18.91 20.515 5.82 1 27.985 128 GLU A CA 1
ATOM 1726 C C . GLU A 1 128 ? 19.709 21.678 6.396 1 26.721 128 GLU A C 1
ATOM 1727 O O . GLU A 1 128 ? 19.153 22.714 6.788 1 30.039 128 GLU A O 1
ATOM 1739 N N . ILE A 1 129 ? 21.031 21.545 6.397 1 26.523 129 ILE A N 1
ATOM 1740 C CA . ILE A 1 129 ? 21.887 22.565 6.968 1 27.574 129 ILE A CA 1
ATOM 1741 C C . ILE A 1 129 ? 21.862 23.852 6.141 1 28.794 129 ILE A C 1
ATOM 1742 O O . ILE A 1 129 ? 21.763 24.961 6.674 1 28.553 129 ILE A O 1
ATOM 1758 N N . ALA A 1 130 ? 21.929 23.722 4.811 1 28.01 130 ALA A N 1
ATOM 1759 C CA . ALA A 1 130 ? 21.991 24.908 3.976 1 28.443 130 ALA A CA 1
ATOM 1760 C C . ALA A 1 130 ? 20.749 25.778 4.085 1 26.833 130 ALA A C 1
ATOM 1761 O O . ALA A 1 130 ? 20.84 27.007 3.924 1 27.602 130 ALA A O 1
ATOM 1768 N N . SER A 1 131 ? 19.589 25.139 4.313 1 26.238 131 SER A N 1
ATOM 1769 C CA . SER A 1 131 ? 18.28 25.768 4.268 1 27.867 131 SER A CA 1
ATOM 1770 C C . SER A 1 131 ? 17.679 26.078 5.639 1 26.647 131 SER A C 1
ATOM 1771 O O . SER A 1 131 ? 16.686 26.783 5.704 1 26.633 131 SER A O 1
ATOM 1779 N N . ALA A 1 132 ? 18.287 25.6 6.717 1 24.422 132 ALA A N 1
ATOM 1780 C CA . ALA A 1 132 ? 17.666 25.659 8.034 1 23.733 132 ALA A CA 1
ATOM 1781 C C . ALA A 1 132 ? 17.366 27.087 8.469 1 24.525 132 ALA A C 1
ATOM 1782 O O . ALA A 1 132 ? 18.234 27.963 8.547 1 26.468 132 ALA A O 1
ATOM 1789 N N . ASN A 1 133 ? 16.091 27.357 8.74 1 21.345 133 ASN A N 1
ATOM 1790 C CA . ASN A 1 133 ? 15.657 28.694 9.071 1 21.844 133 ASN A CA 1
ATOM 1791 C C . ASN A 1 133 ? 14.287 28.583 9.707 1 23.468 133 ASN A C 1
ATOM 1792 O O . ASN A 1 133 ? 13.305 28.397 8.996 1 23.869 133 ASN A O 1
ATOM 1803 N N . ASN A 1 134 ? 14.219 28.672 11.05 1 20.025 134 ASN A N 1
ATOM 1804 C CA . ASN A 1 134 ? 12.969 28.49 11.765 1 19.858 134 ASN A CA 1
ATOM 1805 C C . ASN A 1 134 ? 13.073 29.255 13.074 1 21.719 134 ASN A C 1
ATOM 1806 O O . ASN A 1 134 ? 13.728 28.806 14.021 1 21.205 134 ASN A O 1
ATOM 1817 N N . ALA A 1 135 ? 12.374 30.396 13.114 1 20.593 135 ALA A N 1
ATOM 1818 C CA . ALA A 1 135 ? 12.468 31.256 14.285 1 22.233 135 ALA A CA 1
ATOM 1819 C C . ALA A 1 135 ? 11.719 30.679 15.477 1 22.89 135 ALA A C 1
ATOM 1820 O O . ALA A 1 135 ? 11.844 31.227 16.589 1 23.993 135 ALA A O 1
ATOM 1827 N N . GLU A 1 136 ? 10.919 29.615 15.247 1 19.994 136 GLU A N 1
ATOM 1828 C CA A GLU A 1 136 ? 10.16 29.016 16.326 0.51 21.383 136 GLU A CA 1
ATOM 1829 C CA B GLU A 1 136 ? 10.109 28.943 16.25 0.49 21.727 136 GLU A CA 1
ATOM 1830 C C . GLU A 1 136 ? 10.908 27.836 16.956 1 20.233 136 GLU A C 1
ATOM 1831 O O . GLU A 1 136 ? 10.38 27.232 17.877 1 22.069 136 GLU A O 1
ATOM 1854 N N . ILE A 1 137 ? 12.127 27.491 16.478 1 18.433 137 ILE A N 1
ATOM 1855 C CA . ILE A 1 137 ? 12.957 26.505 17.152 1 17.95 137 ILE A CA 1
ATOM 1856 C C . ILE A 1 137 ? 14.132 27.284 17.741 1 18.444 137 ILE A C 1
ATOM 1857 O O . ILE A 1 137 ? 14.868 27.899 16.982 1 19.223 137 ILE A O 1
ATOM 1873 N N . ARG A 1 138 ? 14.255 27.253 19.064 1 17.781 138 ARG A N 1
ATOM 1874 C CA . ARG A 1 138 ? 15.218 28.106 19.728 1 18.793 138 ARG A CA 1
ATOM 1875 C C . ARG A 1 138 ? 16.07 27.256 20.678 1 18.944 138 ARG A C 1
ATOM 1876 O O . ARG A 1 138 ? 15.596 26.262 21.19 1 20.52 138 ARG A O 1
ATOM 1897 N N . TYR A 1 139 ? 17.331 27.659 20.839 1 17.748 139 TYR A N 1
ATOM 1898 C CA . TYR A 1 139 ? 18.35 26.816 21.437 1 17.883 139 TYR A CA 1
ATOM 1899 C C . TYR A 1 139 ? 19.189 27.612 22.416 1 19.945 139 TYR A C 1
ATOM 1900 O O . TYR A 1 139 ? 19.591 28.743 22.127 1 19.734 139 TYR A O 1
ATOM 1918 N N . PHE A 1 140 ? 19.483 26.957 23.549 1 18.885 140 PHE A N 1
ATOM 1919 C CA . PHE A 1 140 ? 20.249 27.568 24.628 1 18.92 140 PHE A CA 1
ATOM 1920 C C . PHE A 1 140 ? 21.334 26.591 25.026 1 18.976 140 PHE A C 1
ATOM 1921 O O . PHE A 1 140 ? 21.054 25.561 25.616 1 19.426 140 PHE A O 1
ATOM 1938 N N . GLU A 1 141 ? 22.585 26.949 24.699 1 19.046 141 GLU A N 1
ATOM 1939 C CA . GLU A 1 141 ? 23.732 26.123 25.048 1 19.847 141 GLU A CA 1
ATOM 1940 C C . GLU A 1 141 ? 24.243 26.477 26.451 1 20.201 141 GLU A C 1
ATOM 1941 O O . GLU A 1 141 ? 24.577 27.626 26.707 1 22.269 141 GLU A O 1
ATOM 1953 N N . VAL A 1 142 ? 24.331 25.481 27.319 1 21.039 142 VAL A N 1
ATOM 1954 C CA . VAL A 1 142 ? 24.775 25.66 28.702 1 19.609 142 VAL A CA 1
ATOM 1955 C C . VAL A 1 142 ? 26.283 25.444 28.747 1 21.055 142 VAL A C 1
ATOM 1956 O O . VAL A 1 142 ? 26.804 24.472 28.204 1 21.464 142 VAL A O 1
ATOM 1969 N N . PRO A 1 143 ? 27.064 26.331 29.383 1 21.017 143 PRO A N 1
ATOM 1970 C CA . PRO A 1 143 ? 28.511 26.129 29.49 1 22.283 143 PRO A CA 1
ATOM 1971 C C . PRO A 1 143 ? 28.876 24.805 30.159 1 21.627 143 PRO A C 1
ATOM 1972 O O . PRO A 1 143 ? 28.197 24.418 31.123 1 23.121 143 PRO A O 1
ATOM 1983 N N . LYS A 1 144 ? 29.966 24.161 29.691 1 21.641 144 LYS A N 1
ATOM 1984 C CA . LYS A 1 144 ? 30.31 22.821 30.153 1 21.631 144 LYS A CA 1
ATOM 1985 C C . LYS A 1 144 ? 31.326 22.939 31.291 1 23.107 144 LYS A C 1
ATOM 1986 O O . LYS A 1 144 ? 32.477 23.336 31.068 1 25.793 144 LYS A O 1
ATOM 2005 N N . THR A 1 145 ? 30.83 22.828 32.507 1 22.431 145 THR A N 1
ATOM 2006 C CA . THR A 1 145 ? 31.697 23.017 33.682 1 23 145 THR A CA 1
ATOM 2007 C C . THR A 1 145 ? 31.103 22.274 34.871 1 24.771 145 THR A C 1
ATOM 2008 O O . THR A 1 145 ? 30.016 21.716 34.798 1 22.265 145 THR A O 1
ATOM 2019 N N . TYR A 1 146 ? 31.85 22.268 35.985 1 23.497 146 TYR A N 1
ATOM 2020 C CA . TYR A 1 146 ? 31.451 21.537 37.178 1 24.936 146 TYR A CA 1
ATOM 2021 C C . TYR A 1 146 ? 31.581 22.484 38.381 1 23.117 146 TYR A C 1
ATOM 2022 O O . TYR A 1 146 ? 32.272 23.497 38.327 1 25.423 146 TYR A O 1
ATOM 2040 N N . ASP A 1 147 ? 30.94 22.089 39.467 1 23.571 147 ASP A N 1
ATOM 2041 C CA . ASP A 1 147 ? 31.176 22.667 40.791 1 24.467 147 ASP A CA 1
ATOM 2042 C C . ASP A 1 147 ? 30.868 21.606 41.833 1 24.774 147 ASP A C 1
ATOM 2043 O O . ASP A 1 147 ? 29.813 20.966 41.835 1 25.485 147 ASP A O 1
ATOM 2052 N N . PHE A 1 148 ? 31.826 21.393 42.752 1 24.936 148 PHE A N 1
ATOM 2053 C CA . PHE A 1 148 ? 31.653 20.387 43.775 1 24.874 148 PHE A CA 1
ATOM 2054 C C . PHE A 1 148 ? 31.151 20.976 45.095 1 26.832 148 PHE A C 1
ATOM 2055 O O . PHE A 1 148 ? 30.652 20.235 45.924 1 28.584 148 PHE A O 1
ATOM 2072 N N . LYS A 1 149 ? 31.262 22.276 45.268 1 26.521 149 LYS A N 1
ATOM 2073 C CA . LYS A 1 149 ? 30.958 22.867 46.571 1 31.282 149 LYS A CA 1
ATOM 2074 C C . LYS A 1 149 ? 29.501 23.258 46.734 1 32.479 149 LYS A C 1
ATOM 2075 O O . LYS A 1 149 ? 28.992 23.31 47.855 1 32.357 149 LYS A O 1
ATOM 2094 N N . GLU A 1 150 ? 28.807 23.574 45.649 1 27.704 150 GLU A N 1
ATOM 2095 C CA . GLU A 1 150 ? 27.422 23.95 45.826 1 30.397 150 GLU A CA 1
ATOM 2096 C C . GLU A 1 150 ? 26.623 23.798 44.537 1 29.866 150 GLU A C 1
ATOM 2097 O O . GLU A 1 150 ? 27.162 23.803 43.426 1 26.827 150 GLU A O 1
ATOM 2109 N N . GLU A 1 151 ? 25.316 23.76 44.748 1 26.63 151 GLU A N 1
ATOM 2110 C CA . GLU A 1 151 ? 24.363 23.784 43.657 1 27.103 151 GLU A CA 1
ATOM 2111 C C . GLU A 1 151 ? 24.274 25.212 43.152 1 29.884 151 GLU A C 1
ATOM 2112 O O . GLU A 1 151 ? 23.932 26.105 43.89 1 33.411 151 GLU A O 1
ATOM 2124 N N . LYS A 1 152 ? 24.583 25.445 41.884 1 26.003 152 LYS A N 1
ATOM 2125 C CA . LYS A 1 152 ? 24.68 26.802 41.388 1 24.688 152 LYS A CA 1
ATOM 2126 C C . LYS A 1 152 ? 23.307 27.317 40.971 1 25.852 152 LYS A C 1
ATOM 2127 O O . LYS A 1 152 ? 22.422 26.541 40.605 1 26.155 152 LYS A O 1
ATOM 2146 N N . GLN A 1 153 ? 23.144 28.633 41.05 1 26.584 153 GLN A N 1
ATOM 2147 C CA . GLN A 1 153 ? 21.87 29.247 40.702 1 28.526 153 GLN A CA 1
ATOM 2148 C C . GLN A 1 153 ? 21.897 29.934 39.337 1 24.453 153 GLN A C 1
ATOM 2149 O O . GLN A 1 153 ? 20.862 30.418 38.888 1 25.019 153 GLN A O 1
ATOM 2163 N N . ASP A 1 154 ? 23.068 30.046 38.707 1 25.874 154 ASP A N 1
ATOM 2164 C CA . ASP A 1 154 ? 23.235 30.698 37.424 1 24.969 154 ASP A CA 1
ATOM 2165 C C . ASP A 1 154 ? 24.408 30.036 36.718 1 25.134 154 ASP A C 1
ATOM 2166 O O . ASP A 1 154 ? 25.037 29.149 37.284 1 27.062 154 ASP A O 1
ATOM 2175 N N . ILE A 1 155 ? 24.67 30.478 35.499 1 23.383 155 ILE A N 1
ATOM 2176 C CA . ILE A 1 155 ? 25.768 30.047 34.678 1 24.04 155 ILE A CA 1
ATOM 2177 C C . ILE A 1 155 ? 26.544 31.285 34.256 1 24.732 155 ILE A C 1
ATOM 2178 O O . ILE A 1 155 ? 26.043 32.393 34.389 1 26.084 155 ILE A O 1
ATOM 2194 N N . THR A 1 156 ? 27.724 31.098 33.66 1 25.716 156 THR A N 1
ATOM 2195 C CA . THR A 1 156 ? 28.606 32.232 33.404 1 29.354 156 THR A CA 1
ATOM 2196 C C . THR A 1 156 ? 28.151 32.988 32.167 1 28.157 156 THR A C 1
ATOM 2197 O O . THR A 1 156 ? 28.343 34.194 32.103 1 30.504 156 THR A O 1
ATOM 2208 N N . PHE A 1 157 ? 27.597 32.293 31.17 1 26.197 157 PHE A N 1
ATOM 2209 C CA . PHE A 1 157 ? 27.136 33.004 29.983 1 27.356 157 PHE A CA 1
ATOM 2210 C C . PHE A 1 157 ? 26.163 32.113 29.224 1 27.44 157 PHE A C 1
ATOM 2211 O O . PHE A 1 157 ? 26.129 30.921 29.42 1 29.665 157 PHE A O 1
ATOM 2228 N N . GLY A 1 158 ? 25.356 32.738 28.382 1 27.509 158 GLY A N 1
ATOM 2229 C CA . GLY A 1 158 ? 24.525 31.958 27.487 1 26.644 158 GLY A CA 1
ATOM 2230 C C . GLY A 1 158 ? 23.469 32.866 26.901 1 26.408 158 GLY A C 1
ATOM 2231 O O . GLY A 1 158 ? 23.105 33.854 27.521 1 29.555 158 GLY A O 1
ATOM 2235 N N . LYS A 1 159 ? 22.993 32.507 25.714 1 25.335 159 LYS A N 1
ATOM 2236 C CA . LYS A 1 159 ? 21.952 33.262 25.061 1 25.454 159 LYS A CA 1
ATOM 2237 C C . LYS A 1 159 ? 21.119 32.306 24.219 1 21.821 159 LYS A C 1
ATOM 2238 O O . LYS A 1 159 ? 21.563 31.238 23.801 1 23.414 159 LYS A O 1
ATOM 2257 N N . TRP A 1 160 ? 19.854 32.682 24.053 1 20.424 160 TRP A N 1
ATOM 2258 C CA . TRP A 1 160 ? 18.943 31.96 23.169 1 18.677 160 TRP A CA 1
ATOM 2259 C C . TRP A 1 160 ? 19.232 32.314 21.717 1 23.15 160 TRP A C 1
ATOM 2260 O O . TRP A 1 160 ? 19.463 33.469 21.368 1 25.794 160 TRP A O 1
ATOM 2281 N N . GLU A 1 161 ? 19.284 31.288 20.885 1 21.579 161 GLU A N 1
ATOM 2282 C CA . GLU A 1 161 ? 19.513 31.475 19.47 1 21.888 161 GLU A CA 1
ATOM 2283 C C . GLU A 1 161 ? 18.385 30.789 18.709 1 23.387 161 GLU A C 1
ATOM 2284 O O . GLU A 1 161 ? 17.854 29.796 19.136 1 25.762 161 GLU A O 1
ATOM 2296 N N . LYS A 1 162 ? 18.088 31.303 17.536 1 20.695 162 LYS A N 1
ATOM 2297 C CA . LYS A 1 162 ? 17.116 30.681 16.648 1 20.395 162 LYS A CA 1
ATOM 2298 C C . LYS A 1 162 ? 17.843 29.853 15.602 1 19.679 162 LYS A C 1
ATOM 2299 O O . LYS A 1 162 ? 19.029 30.036 15.324 1 21.588 162 LYS A O 1
ATOM 2318 N N . VAL A 1 163 ? 17.089 28.925 14.979 1 18.753 163 VAL A N 1
ATOM 2319 C CA . VAL A 1 163 ? 17.622 28.169 13.858 1 18.848 163 VAL A CA 1
ATOM 2320 C C . VAL A 1 163 ? 17.741 29.096 12.64 1 21.664 163 VAL A C 1
ATOM 2321 O O . VAL A 1 163 ? 16.743 29.655 12.202 1 21.331 163 VAL A O 1
ATOM 2334 N N . THR A 1 164 ? 18.983 29.251 12.162 1 21.996 164 THR A N 1
ATOM 2335 C CA . THR A 1 164 ? 19.324 29.948 10.942 1 23.077 164 THR A CA 1
ATOM 2336 C C . THR A 1 164 ? 20.437 29.152 10.292 1 23.371 164 THR A C 1
ATOM 2337 O O . THR A 1 164 ? 21.116 28.304 10.886 1 20.654 164 THR A O 1
ATOM 2348 N N . PRO A 1 165 ? 20.774 29.455 9.019 1 24.648 165 PRO A N 1
ATOM 2349 C CA . PRO A 1 165 ? 21.9 28.784 8.417 1 24.553 165 PRO A CA 1
ATOM 2350 C C . PRO A 1 165 ? 23.214 29.113 9.117 1 23.606 165 PRO A C 1
ATOM 2351 O O . PRO A 1 165 ? 24.122 28.312 9.063 1 27.814 165 PRO A O 1
ATOM 2362 N N . GLU A 1 166 ? 23.249 30.234 9.846 1 27.3 166 GLU A N 1
ATOM 2363 C CA . GLU A 1 166 ? 24.447 30.662 10.557 1 31.411 166 GLU A CA 1
ATOM 2364 C C . GLU A 1 166 ? 24.557 30.032 11.95 1 31.693 166 GLU A C 1
ATOM 2365 O O . GLU A 1 166 ? 25.625 30.085 12.545 1 30.063 166 GLU A O 1
ATOM 2377 N N . THR A 1 167 ? 23.474 29.476 12.504 1 22.951 167 THR A N 1
ATOM 2378 C CA . THR A 1 167 ? 23.539 28.899 13.856 1 23.952 167 THR A CA 1
ATOM 2379 C C . THR A 1 167 ? 23.421 27.379 13.86 1 24.074 167 THR A C 1
ATOM 2380 O O . THR A 1 167 ? 23.893 26.753 14.82 1 22.456 167 THR A O 1
ATOM 2391 N N . ILE A 1 168 ? 22.826 26.789 12.817 1 21.948 168 ILE A N 1
ATOM 2392 C CA . ILE A 1 168 ? 22.444 25.385 12.835 1 21.811 168 ILE A CA 1
ATOM 2393 C C . ILE A 1 168 ? 23.645 24.466 13.059 1 20.995 168 ILE A C 1
ATOM 2394 O O . ILE A 1 168 ? 23.572 23.407 13.719 1 21.27 168 ILE A O 1
ATOM 2410 N N . GLU A 1 169 ? 24.813 24.809 12.485 1 21.257 169 GLU A N 1
ATOM 2411 C CA . GLU A 1 169 ? 25.933 23.894 12.495 1 22.043 169 GLU A CA 1
ATOM 2412 C C . GLU A 1 169 ? 26.413 23.543 13.888 1 20.587 169 GLU A C 1
ATOM 2413 O O . GLU A 1 169 ? 26.953 22.482 14.075 1 22.388 169 GLU A O 1
ATOM 2425 N N . ASN A 1 170 ? 26.186 24.417 14.852 1 21.943 170 ASN A N 1
ATOM 2426 C CA . ASN A 1 170 ? 26.688 24.207 16.197 1 23.964 170 ASN A CA 1
ATOM 2427 C C . ASN A 1 170 ? 25.626 23.61 17.111 1 23.631 170 ASN A C 1
ATOM 2428 O O . ASN A 1 170 ? 25.915 23.299 18.253 1 25.136 170 ASN A O 1
ATOM 2439 N N . PHE A 1 171 ? 24.405 23.4 16.63 1 22.066 171 PHE A N 1
ATOM 2440 C CA . PHE A 1 171 ? 23.366 22.783 17.455 1 21.884 171 PHE A CA 1
ATOM 2441 C C . PHE A 1 171 ? 23.53 21.264 17.519 1 19.721 171 PHE A C 1
ATOM 2442 O O . PHE A 1 171 ? 23.805 20.598 16.536 1 19.553 171 PHE A O 1
ATOM 2459 N N . SER A 1 172 ? 23.21 20.674 18.69 1 18.026 172 SER A N 1
ATOM 2460 C CA . SER A 1 172 ? 23.026 19.24 18.836 1 17.997 172 SER A CA 1
ATOM 2461 C C . SER A 1 172 ? 22.122 18.69 17.747 1 18.275 172 SER A C 1
ATOM 2462 O O . SER A 1 172 ? 21 19.176 17.59 1 18.039 172 SER A O 1
ATOM 2470 N N . ALA A 1 173 ? 22.612 17.684 17.015 1 18.13 173 ALA A N 1
ATOM 2471 C CA . ALA A 1 173 ? 21.824 17.071 15.964 1 18.829 173 ALA A CA 1
ATOM 2472 C C . ALA A 1 173 ? 20.602 16.348 16.493 1 17.937 173 ALA A C 1
ATOM 2473 O O . ALA A 1 173 ? 19.505 16.499 15.934 1 18.818 173 ALA A O 1
ATOM 2480 N N . VAL A 1 174 ? 20.769 15.598 17.569 1 18.005 174 VAL A N 1
ATOM 2481 C CA . VAL A 1 174 ? 19.629 14.878 18.12 1 17.987 174 VAL A CA 1
ATOM 2482 C C . VAL A 1 174 ? 18.566 15.86 18.604 1 18.334 174 VAL A C 1
ATOM 2483 O O . VAL A 1 174 ? 17.37 15.69 18.299 1 18.412 174 VAL A O 1
ATOM 2496 N N . ALA A 1 175 ? 18.985 16.906 19.31 1 18.018 175 ALA A N 1
ATOM 2497 C CA . ALA A 1 175 ? 18.014 17.868 19.839 1 18.391 175 ALA A CA 1
ATOM 2498 C C . ALA A 1 175 ? 17.312 18.601 18.685 1 19.066 175 ALA A C 1
ATOM 2499 O O . ALA A 1 175 ? 16.097 18.823 18.678 1 16.802 175 ALA A O 1
ATOM 2506 N N . TYR A 1 176 ? 18.06 18.98 17.654 1 18.01 176 TYR A N 1
ATOM 2507 C CA . TYR A 1 176 ? 17.5 19.676 16.518 1 16.473 176 TYR A CA 1
ATOM 2508 C C . TYR A 1 176 ? 16.469 18.817 15.788 1 16.917 176 TYR A C 1
ATOM 2509 O O . TYR A 1 176 ? 15.336 19.284 15.562 1 17.97 176 TYR A O 1
ATOM 2527 N N . PHE A 1 177 ? 16.8 17.569 15.495 1 17.325 177 PHE A N 1
ATOM 2528 C CA . PHE A 1 177 ? 15.831 16.747 14.771 1 18.321 177 PHE A CA 1
ATOM 2529 C C . PHE A 1 177 ? 14.595 16.438 15.635 1 19.5 177 PHE A C 1
ATOM 2530 O O . PHE A 1 177 ? 13.474 16.345 15.09 1 19.395 177 PHE A O 1
ATOM 2547 N N . PHE A 1 178 ? 14.781 16.281 16.944 1 17.373 178 PHE A N 1
ATOM 2548 C CA . PHE A 1 178 ? 13.659 16.142 17.861 1 17.058 178 PHE A CA 1
ATOM 2549 C C . PHE A 1 178 ? 12.723 17.348 17.752 1 17.456 178 PHE A C 1
ATOM 2550 O O . PHE A 1 178 ? 11.529 17.21 17.522 1 19.008 178 PHE A O 1
ATOM 2567 N N . ALA A 1 179 ? 13.281 18.543 17.86 1 17.869 179 ALA A N 1
ATOM 2568 C CA . ALA A 1 179 ? 12.476 19.75 17.771 1 17.515 179 ALA A CA 1
ATOM 2569 C C . ALA A 1 179 ? 11.821 19.926 16.398 1 19.483 179 ALA A C 1
ATOM 2570 O O . ALA A 1 179 ? 10.694 20.441 16.292 1 19.421 179 ALA A O 1
ATOM 2577 N N . LYS A 1 180 ? 12.571 19.626 15.326 1 17.789 180 LYS A N 1
ATOM 2578 C CA . LYS A 1 180 ? 12.041 19.796 13.978 1 19.201 180 LYS A CA 1
ATOM 2579 C C . LYS A 1 180 ? 10.784 18.956 13.856 1 20.216 180 LYS A C 1
ATOM 2580 O O . LYS A 1 180 ? 9.781 19.419 13.318 1 19.258 180 LYS A O 1
ATOM 2599 N N . ASN A 1 181 ? 10.853 17.708 14.318 1 18.855 181 ASN A N 1
ATOM 2600 C CA . ASN A 1 181 ? 9.708 16.807 14.263 1 18.821 181 ASN A CA 1
ATOM 2601 C C . ASN A 1 181 ? 8.507 17.357 15.043 1 18.982 181 ASN A C 1
ATOM 2602 O O . ASN A 1 181 ? 7.393 17.528 14.513 1 19.288 181 ASN A O 1
ATOM 2613 N N . LEU A 1 182 ? 8.736 17.719 16.31 1 17.474 182 LEU A N 1
ATOM 2614 C CA . LEU A 1 182 ? 7.651 18.207 17.148 1 17.563 182 LEU A CA 1
ATOM 2615 C C . LEU A 1 182 ? 7.081 19.531 16.672 1 17.978 182 LEU A C 1
ATOM 2616 O O . LEU A 1 182 ? 5.862 19.706 16.659 1 18.339 182 LEU A O 1
ATOM 2632 N N . ASN A 1 183 ? 7.931 20.469 16.249 1 17.801 183 ASN A N 1
ATOM 2633 C CA . ASN A 1 183 ? 7.436 21.728 15.75 1 17.713 183 ASN A CA 1
ATOM 2634 C C . ASN A 1 183 ? 6.582 21.498 14.493 1 19.715 183 ASN A C 1
ATOM 2635 O O . ASN A 1 183 ? 5.584 22.21 14.272 1 20.767 183 ASN A O 1
ATOM 2646 N N . ALA A 1 184 ? 6.998 20.559 13.64 1 19.701 184 ALA A N 1
ATOM 2647 C CA . ALA A 1 184 ? 6.294 20.305 12.382 1 22.664 184 ALA A CA 1
ATOM 2648 C C . ALA A 1 184 ? 4.894 19.752 12.62 1 25.953 184 ALA A C 1
ATOM 2649 O O . ALA A 1 184 ? 3.969 20.043 11.847 1 28.547 184 ALA A O 1
ATOM 2656 N N . GLU A 1 185 ? 4.764 18.914 13.641 1 23.226 185 GLU A N 1
ATOM 2657 C CA . GLU A 1 185 ? 3.502 18.268 13.948 1 27.257 185 GLU A CA 1
ATOM 2658 C C . GLU A 1 185 ? 2.607 19.113 14.851 1 25.705 185 GLU A C 1
ATOM 2659 O O . GLU A 1 185 ? 1.486 19.395 14.447 1 26.762 185 GLU A O 1
ATOM 2671 N N . LEU A 1 186 ? 3.134 19.618 15.976 1 20.242 186 LEU A N 1
ATOM 2672 C CA . LEU A 1 186 ? 2.353 20.384 16.938 1 19.029 186 LEU A CA 1
ATOM 2673 C C . LEU A 1 186 ? 2.146 21.842 16.572 1 18.439 186 LEU A C 1
ATOM 2674 O O . LEU A 1 186 ? 1.251 22.503 17.109 1 18.425 186 LEU A O 1
ATOM 2690 N N . GLN A 1 187 ? 2.991 22.401 15.706 1 17.956 187 GLN A N 1
ATOM 2691 C CA . GLN A 1 187 ? 2.846 23.768 15.232 1 18.814 187 GLN A CA 1
ATOM 2692 C C . GLN A 1 187 ? 2.989 24.804 16.362 1 20.592 187 GLN A C 1
ATOM 2693 O O . GLN A 1 187 ? 2.228 25.765 16.44 1 21.442 187 GLN A O 1
ATOM 2707 N N . VAL A 1 188 ? 3.921 24.552 17.27 1 19.483 188 VAL A N 1
ATOM 2708 C CA . VAL A 1 188 ? 4.219 25.458 18.359 1 19.894 188 VAL A CA 1
ATOM 2709 C C . VAL A 1 188 ? 5.728 25.626 18.43 1 19.422 188 VAL A C 1
ATOM 2710 O O . VAL A 1 188 ? 6.516 24.778 17.981 1 20.132 188 VAL A O 1
ATOM 2723 N N . PRO A 1 189 ? 6.217 26.721 19.05 1 19.529 189 PRO A N 1
ATOM 2724 C CA . PRO A 1 189 ? 7.64 26.85 19.309 1 18.669 189 PRO A CA 1
ATOM 2725 C C . PRO A 1 189 ? 8.179 25.755 20.215 1 17.532 189 PRO A C 1
ATOM 2726 O O . PRO A 1 189 ? 7.484 25.301 21.128 1 18.102 189 PRO A O 1
ATOM 2737 N N . ILE A 1 190 ? 9.424 25.405 19.985 1 17.434 190 ILE A N 1
ATOM 2738 C CA . ILE A 1 190 ? 10.144 24.437 20.783 1 17.906 190 ILE A CA 1
ATOM 2739 C C . ILE A 1 190 ? 11.416 25.118 21.261 1 17.155 190 ILE A C 1
ATOM 2740 O O . ILE A 1 190 ? 12.199 25.622 20.438 1 18.48 190 ILE A O 1
ATOM 2756 N N . GLY A 1 191 ? 11.649 25.103 22.563 1 18.109 191 GLY A N 1
ATOM 2757 C CA . GLY A 1 191 ? 12.9 25.58 23.128 1 18.405 191 GLY A CA 1
ATOM 2758 C C . GLY A 1 191 ? 13.729 24.404 23.621 1 19.639 191 GLY A C 1
ATOM 2759 O O . GLY A 1 191 ? 13.217 23.478 24.239 1 20.847 191 GLY A O 1
ATOM 2763 N N . LEU A 1 192 ? 15.018 24.414 23.288 1 17.384 192 LEU A N 1
ATOM 2764 C CA . LEU A 1 192 ? 15.936 23.33 23.61 1 17.193 192 LEU A CA 1
ATOM 2765 C C . LEU A 1 192 ? 17.027 23.899 24.513 1 20.191 192 LEU A C 1
ATOM 2766 O O . LEU A 1 192 ? 17.702 24.843 24.09 1 19.386 192 LEU A O 1
ATOM 2782 N N . ILE A 1 193 ? 17.15 23.361 25.719 1 17.622 193 ILE A N 1
ATOM 2783 C CA . ILE A 1 193 ? 18.245 23.728 26.637 1 17.923 193 ILE A CA 1
ATOM 2784 C C . ILE A 1 193 ? 19.257 22.604 26.625 1 19.45 193 ILE A C 1
ATOM 2785 O O . ILE A 1 193 ? 18.917 21.506 27.033 1 19.746 193 ILE A O 1
ATOM 2801 N N . ASN A 1 194 ? 20.436 22.832 26.008 1 18.457 194 ASN A N 1
ATOM 2802 C CA A ASN A 1 194 ? 21.406 21.762 25.825 0.66 18.734 194 ASN A CA 1
ATOM 2803 C CA B ASN A 1 194 ? 21.411 21.772 25.815 0.34 18.188 194 ASN A CA 1
ATOM 2804 C C . ASN A 1 194 ? 22.417 21.847 26.951 1 17.797 194 ASN A C 1
ATOM 2805 O O . ASN A 1 194 ? 23.23 22.767 26.975 1 20.103 194 ASN A O 1
ATOM 2826 N N . SER A 1 195 ? 22.339 20.855 27.835 1 18.258 195 SER A N 1
ATOM 2827 C CA . SER A 1 195 ? 23.245 20.705 28.962 1 17.248 195 SER A CA 1
ATOM 2828 C C . SER A 1 195 ? 23.838 19.299 28.913 1 18.279 195 SER A C 1
ATOM 2829 O O . SER A 1 195 ? 23.248 18.347 29.382 1 19.482 195 SER A O 1
ATOM 2837 N N . SER A 1 196 ? 24.947 19.157 28.184 1 19.75 196 SER A N 1
ATOM 2838 C CA . SER A 1 196 ? 25.577 17.87 27.91 1 19.662 196 SER A CA 1
ATOM 2839 C C . SER A 1 196 ? 27.1 17.98 28.014 1 19.673 196 SER A C 1
ATOM 2840 O O . SER A 1 196 ? 27.64 19.08 28.041 1 20.447 196 SER A O 1
ATOM 2848 N N . LEU A 1 197 ? 27.765 16.848 28.18 1 19.444 197 LEU A N 1
ATOM 2849 C CA . LEU A 1 197 ? 29.219 16.866 28.371 1 19.913 197 LEU A CA 1
ATOM 2850 C C . LEU A 1 197 ? 29.823 15.552 27.923 1 20.795 197 LEU A C 1
ATOM 2851 O O . LEU A 1 197 ? 29.493 14.503 28.424 1 20.984 197 LEU A O 1
ATOM 2867 N N . GLY A 1 198 ? 30.695 15.608 26.888 1 22.211 198 GLY A N 1
ATOM 2868 C CA . GLY A 1 198 ? 31.285 14.396 26.34 1 21.833 198 GLY A CA 1
ATOM 2869 C C . GLY A 1 198 ? 32.025 13.561 27.386 1 21.007 198 GLY A C 1
ATOM 2870 O O . GLY A 1 198 ? 32.745 14.08 28.232 1 22.209 198 GLY A O 1
ATOM 2874 N N . GLY A 1 199 ? 31.818 12.247 27.309 1 22.98 199 GLY A N 1
ATOM 2875 C CA . GLY A 1 199 ? 32.455 11.242 28.133 1 22.452 199 GLY A CA 1
ATOM 2876 C C . GLY A 1 199 ? 31.91 11.148 29.551 1 21.62 199 GLY A C 1
ATOM 2877 O O . GLY A 1 199 ? 32.406 10.345 30.352 1 24.067 199 GLY A O 1
ATOM 2881 N N . SER A 1 200 ? 30.897 11.963 29.891 1 20.696 200 SER A N 1
ATOM 2882 C CA . SER A 1 200 ? 30.405 12.007 31.264 1 20.758 200 SER A CA 1
ATOM 2883 C C . SER A 1 200 ? 29.623 10.748 31.629 1 21.53 200 SER A C 1
ATOM 2884 O O . SER A 1 200 ? 28.858 10.181 30.832 1 21.962 200 SER A O 1
ATOM 2892 N N . PRO A 1 201 ? 29.835 10.208 32.851 1 22.332 201 PRO A N 1
ATOM 2893 C CA . PRO A 1 201 ? 29.036 9.117 33.388 1 22.45 201 PRO A CA 1
ATOM 2894 C C . PRO A 1 201 ? 27.825 9.644 34.152 1 19.46 201 PRO A C 1
ATOM 2895 O O . PRO A 1 201 ? 27.754 10.828 34.498 1 21.822 201 PRO A O 1
ATOM 2906 N N . ALA A 1 202 ? 26.858 8.775 34.349 1 20.468 202 ALA A N 1
ATOM 2907 C CA . ALA A 1 202 ? 25.572 9.18 34.893 1 20.66 202 ALA A CA 1
ATOM 2908 C C . ALA A 1 202 ? 25.75 9.853 36.257 1 22.07 202 ALA A C 1
ATOM 2909 O O . ALA A 1 202 ? 25.057 10.811 36.597 1 22.314 202 ALA A O 1
ATOM 2916 N N . GLU A 1 203 ? 26.684 9.351 37.074 1 24.375 203 GLU A N 1
ATOM 2917 C CA . GLU A 1 203 ? 26.797 9.833 38.441 1 23.452 203 GLU A CA 1
ATOM 2918 C C . GLU A 1 203 ? 27.315 11.267 38.512 1 22.351 203 GLU A C 1
ATOM 2919 O O . GLU A 1 203 ? 27.072 11.956 39.51 1 23.128 203 GLU A O 1
ATOM 2931 N N . ALA A 1 204 ? 27.916 11.792 37.432 1 21.815 204 ALA A N 1
ATOM 2932 C CA . ALA A 1 204 ? 28.276 13.201 37.397 1 21.531 204 ALA A CA 1
ATOM 2933 C C . ALA A 1 204 ? 27.056 14.133 37.435 1 19.631 204 ALA A C 1
ATOM 2934 O O . ALA A 1 204 ? 27.193 15.315 37.719 1 20.58 204 ALA A O 1
ATOM 2941 N N . TRP A 1 205 ? 25.911 13.588 37.036 1 20.742 205 TRP A N 1
ATOM 2942 C CA . TRP A 1 205 ? 24.702 14.356 36.757 1 22.155 205 TRP A CA 1
ATOM 2943 C C . TRP A 1 205 ? 23.663 14.215 37.868 1 22.906 205 TRP A C 1
ATOM 2944 O O . TRP A 1 205 ? 22.551 14.709 37.704 1 21.291 205 TRP A O 1
ATOM 2965 N N . ILE A 1 206 ? 24.037 13.634 39.003 1 21.713 206 ILE A N 1
ATOM 2966 C CA . ILE A 1 206 ? 23.122 13.353 40.116 1 23.873 206 ILE A CA 1
ATOM 2967 C C . ILE A 1 206 ? 23.534 14.24 41.285 1 22.94 206 ILE A C 1
ATOM 2968 O O . ILE A 1 206 ? 24.727 14.401 41.585 1 22.99 206 ILE A O 1
ATOM 2984 N N . SER A 1 207 ? 22.509 14.842 41.936 1 23.888 207 SER A N 1
ATOM 2985 C CA . SER A 1 207 ? 22.732 15.726 43.069 1 23.345 207 SER A CA 1
ATOM 2986 C C . SER A 1 207 ? 23.248 14.941 44.282 1 24.988 207 SER A C 1
ATOM 2987 O O . SER A 1 207 ? 23.104 13.743 44.353 1 25.03 207 SER A O 1
ATOM 2995 N N . GLU A 1 208 ? 23.726 15.695 45.268 1 27.126 208 GLU A N 1
ATOM 2996 C CA . GLU A 1 208 ? 24.169 15.119 46.543 1 31.568 208 GLU A CA 1
ATOM 2997 C C . GLU A 1 208 ? 23.086 14.247 47.193 1 32.03 208 GLU A C 1
ATOM 2998 O O . GLU A 1 208 ? 23.393 13.185 47.718 1 31.437 208 GLU A O 1
ATOM 3010 N N . GLU A 1 209 ? 21.817 14.659 47.143 1 28.672 209 GLU A N 1
ATOM 3011 C CA . GLU A 1 209 ? 20.725 13.874 47.711 1 29.683 209 GLU A CA 1
ATOM 3012 C C . GLU A 1 209 ? 20.566 12.52 47.013 1 32.766 209 GLU A C 1
ATOM 3013 O O . GLU A 1 209 ? 20.519 11.47 47.65 1 30.6 209 GLU A O 1
ATOM 3025 N N . GLY A 1 210 ? 20.607 12.499 45.672 1 26.296 210 GLY A N 1
ATOM 3026 C CA . GLY A 1 210 ? 20.502 11.248 44.959 1 26.698 210 GLY A CA 1
ATOM 3027 C C . GLY A 1 210 ? 21.69 10.319 45.16 1 27.349 210 GLY A C 1
ATOM 3028 O O . GLY A 1 210 ? 21.519 9.098 45.177 1 29.995 210 GLY A O 1
ATOM 3032 N N . LEU A 1 211 ? 22.874 10.897 45.336 1 25.227 211 LEU A N 1
ATOM 3033 C CA . LEU A 1 211 ? 24.099 10.132 45.467 1 25.514 211 LEU A CA 1
ATOM 3034 C C . LEU A 1 211 ? 24.148 9.438 46.842 1 28.198 211 LEU A C 1
ATOM 3035 O O . LEU A 1 211 ? 25.02 8.614 47.054 1 29.958 211 LEU A O 1
ATOM 3051 N N . LYS A 1 212 ? 23.237 9.764 47.753 1 33.411 212 LYS A N 1
ATOM 3052 C CA . LYS A 1 212 ? 23.279 9.09 49.055 1 37.577 212 LYS A CA 1
ATOM 3053 C C . LYS A 1 212 ? 23.075 7.587 48.894 1 39.366 212 LYS A C 1
ATOM 3054 O O . LYS A 1 212 ? 23.604 6.814 49.679 1 39.811 212 LYS A O 1
ATOM 3073 N N . LYS A 1 213 ? 22.345 7.165 47.857 1 35.731 213 LYS A N 1
ATOM 3074 C CA . LYS A 1 213 ? 22.134 5.756 47.556 1 39.017 213 LYS A CA 1
ATOM 3075 C C . LYS A 1 213 ? 23.388 5.066 47.018 1 39.852 213 LYS A C 1
ATOM 3076 O O . LYS A 1 213 ? 23.375 3.845 46.883 1 39.677 213 LYS A O 1
ATOM 3095 N N . PHE A 1 214 ? 24.45 5.841 46.693 1 36.279 214 PHE A N 1
ATOM 3096 C CA . PHE A 1 214 ? 25.667 5.332 46.082 1 34.583 214 PHE A CA 1
ATOM 3097 C C . PHE A 1 214 ? 26.869 5.835 46.866 1 36.34 214 PHE A C 1
ATOM 3098 O O . PHE A 1 214 ? 27.561 6.771 46.469 1 32.459 214 PHE A O 1
ATOM 3115 N N . PRO A 1 215 ? 27.148 5.251 48.054 1 37.339 215 PRO A N 1
ATOM 3116 C CA . PRO A 1 215 ? 28.279 5.698 48.857 1 37.172 215 PRO A CA 1
ATOM 3117 C C . PRO A 1 215 ? 29.602 5.941 48.157 1 33.46 215 PRO A C 1
ATOM 3118 O O . PRO A 1 215 ? 30.308 6.879 48.498 1 39.051 215 PRO A O 1
ATOM 3129 N N . GLU A 1 216 ? 29.999 5.062 47.235 1 36.348 216 GLU A N 1
ATOM 3130 C CA . GLU A 1 216 ? 31.267 5.233 46.546 1 40.219 216 GLU A CA 1
ATOM 3131 C C . GLU A 1 216 ? 31.311 6.599 45.84 1 35.109 216 GLU A C 1
ATOM 3132 O O . GLU A 1 216 ? 32.33 7.297 45.876 1 35.503 216 GLU A O 1
ATOM 3144 N N . TYR A 1 217 ? 30.207 6.977 45.178 1 30.681 217 TYR A N 1
ATOM 3145 C CA . TYR A 1 217 ? 30.169 8.216 44.403 1 27.056 217 TYR A CA 1
ATOM 3146 C C . TYR A 1 217 ? 29.958 9.441 45.297 1 26.345 217 TYR A C 1
ATOM 3147 O O . TYR A 1 217 ? 30.574 10.487 45.092 1 27.412 217 TYR A O 1
ATOM 3165 N N . TYR A 1 218 ? 29.143 9.304 46.362 1 28.254 218 TYR A N 1
ATOM 3166 C CA . TYR A 1 218 ? 28.962 10.353 47.36 1 29.912 218 TYR A CA 1
ATOM 3167 C C . TYR A 1 218 ? 30.309 10.789 47.968 1 29.214 218 TYR A C 1
ATOM 3168 O O . TYR A 1 218 ? 30.639 11.984 48.049 1 27.507 218 TYR A O 1
ATOM 3186 N N . THR A 1 219 ? 31.13 9.81 48.389 1 32.248 219 THR A N 1
ATOM 3187 C CA A THR A 1 219 ? 32.406 10.084 49.04 0.5 30.788 219 THR A CA 1
ATOM 3188 C CA B THR A 1 219 ? 32.373 10.146 49.057 0.5 32.379 219 THR A CA 1
ATOM 3189 C C . THR A 1 219 ? 33.376 10.732 48.049 1 30.084 219 THR A C 1
ATOM 3190 O O . THR A 1 219 ? 34.187 11.608 48.401 1 30.393 219 THR A O 1
ATOM 3211 N N . GLU A 1 220 ? 33.322 10.308 46.775 1 28.839 220 GLU A N 1
ATOM 3212 C CA . GLU A 1 220 ? 34.178 10.892 45.747 1 26.509 220 GLU A CA 1
ATOM 3213 C C . GLU A 1 220 ? 33.825 12.357 45.495 1 26.886 220 GLU A C 1
ATOM 3214 O O . GLU A 1 220 ? 34.703 13.209 45.369 1 27.108 220 GLU A O 1
ATOM 3226 N N . ALA A 1 221 ? 32.513 12.673 45.396 1 28.022 221 ALA A N 1
ATOM 3227 C CA . ALA A 1 221 ? 32.101 14.052 45.225 1 29.309 221 ALA A CA 1
ATOM 3228 C C . ALA A 1 221 ? 32.656 14.895 46.375 1 28.896 221 ALA A C 1
ATOM 3229 O O . ALA A 1 221 ? 33.15 16.004 46.174 1 28.348 221 ALA A O 1
ATOM 3236 N N . GLU A 1 222 ? 32.589 14.348 47.604 1 29.418 222 GLU A N 1
ATOM 3237 C CA . GLU A 1 222 ? 33.07 15.095 48.752 1 31.248 222 GLU A CA 1
ATOM 3238 C C . GLU A 1 222 ? 34.567 15.361 48.639 1 30.059 222 GLU A C 1
ATOM 3239 O O . GLU A 1 222 ? 35.059 16.442 48.981 1 28.093 222 GLU A O 1
ATOM 3251 N N . ARG A 1 223 ? 35.3 14.358 48.159 1 28.068 223 ARG A N 1
ATOM 3252 C CA . ARG A 1 223 ? 36.743 14.477 48.003 1 30.119 223 ARG A CA 1
ATOM 3253 C C . ARG A 1 223 ? 37.098 15.693 47.164 1 30.132 223 ARG A C 1
ATOM 3254 O O . ARG A 1 223 ? 38.113 16.359 47.403 1 28.015 223 ARG A O 1
ATOM 3275 N N . PHE A 1 224 ? 36.296 15.949 46.1 1 26.322 224 PHE A N 1
ATOM 3276 C CA . PHE A 1 224 ? 36.65 16.984 45.135 1 26.472 224 PHE A CA 1
ATOM 3277 C C . PHE A 1 224 ? 36.218 18.375 45.559 1 26.313 224 PHE A C 1
ATOM 3278 O O . PHE A 1 224 ? 36.411 19.301 44.799 1 28.434 224 PHE A O 1
ATOM 3295 N N . LYS A 1 225 ? 35.691 18.562 46.785 1 26.527 225 LYS A N 1
ATOM 3296 C CA . LYS A 1 225 ? 35.495 19.906 47.304 1 27.942 225 LYS A CA 1
ATOM 3297 C C . LYS A 1 225 ? 36.819 20.601 47.617 1 29.912 225 LYS A C 1
ATOM 3298 O O . LYS A 1 225 ? 36.838 21.794 47.857 1 35.567 225 LYS A O 1
ATOM 3317 N N . ASP A 1 226 ? 37.914 19.853 47.61 1 31.785 226 ASP A N 1
ATOM 3318 C CA . ASP A 1 226 ? 39.219 20.399 47.883 1 33.217 226 ASP A CA 1
ATOM 3319 C C . ASP A 1 226 ? 39.852 20.912 46.591 1 32.734 226 ASP A C 1
ATOM 3320 O O . ASP A 1 226 ? 40.369 20.126 45.792 1 30.208 226 ASP A O 1
ATOM 3329 N N . ASN A 1 227 ? 39.879 22.238 46.432 1 32.068 227 ASN A N 1
ATOM 3330 C CA . ASN A 1 227 ? 40.471 22.855 45.26 1 31.746 227 ASN A CA 1
ATOM 3331 C C . ASN A 1 227 ? 41.954 22.529 45.121 1 33.564 227 ASN A C 1
ATOM 3332 O O . ASN A 1 227 ? 42.495 22.576 44.012 1 31.513 227 ASN A O 1
ATOM 3343 N N . ASP A 1 228 ? 42.657 22.317 46.236 1 31.332 228 ASP A N 1
ATOM 3344 C CA . ASP A 1 228 ? 44.085 22.067 46.143 1 32.484 228 ASP A CA 1
ATOM 3345 C C . ASP A 1 228 ? 44.333 20.69 45.543 1 28.289 228 ASP A C 1
ATOM 3346 O O . ASP A 1 228 ? 45.35 20.497 44.891 1 30.217 228 ASP A O 1
ATOM 3355 N N . LEU A 1 229 ? 43.417 19.749 45.785 1 28.739 229 LEU A N 1
ATOM 3356 C CA . LEU A 1 229 ? 43.465 18.445 45.16 1 27.274 229 LEU A CA 1
ATOM 3357 C C . LEU A 1 229 ? 43.292 18.611 43.652 1 28.81 229 LEU A C 1
ATOM 3358 O O . LEU A 1 229 ? 44.053 18.057 42.863 1 28.161 229 LEU A O 1
ATOM 3374 N N . ILE A 1 230 ? 42.279 19.383 43.269 1 26.329 230 ILE A N 1
ATOM 3375 C CA . ILE A 1 230 ? 42.001 19.613 41.868 1 26.738 230 ILE A CA 1
ATOM 3376 C C . ILE A 1 230 ? 43.225 20.199 41.191 1 30.041 230 ILE A C 1
ATOM 3377 O O . ILE A 1 230 ? 43.619 19.754 40.111 1 28.236 230 ILE A O 1
ATOM 3393 N N . ASP A 1 231 ? 43.789 21.224 41.818 1 28.409 231 ASP A N 1
ATOM 3394 C CA . ASP A 1 231 ? 44.922 21.936 41.248 1 33.085 231 ASP A CA 1
ATOM 3395 C C . ASP A 1 231 ? 46.114 20.997 41.1 1 31.365 231 ASP A C 1
ATOM 3396 O O . ASP A 1 231 ? 46.772 21.012 40.04 1 31.613 231 ASP A O 1
ATOM 3405 N N . SER A 1 232 ? 46.362 20.148 42.108 1 28.888 232 SER A N 1
ATOM 3406 C CA . SER A 1 232 ? 47.512 19.243 42.049 1 32.205 232 SER A CA 1
ATOM 3407 C C . SER A 1 232 ? 47.343 18.183 40.943 1 30.938 232 SER A C 1
ATOM 3408 O O . SER A 1 232 ? 48.305 17.85 40.216 1 30.611 232 SER A O 1
ATOM 3416 N N . ILE A 1 233 ? 46.123 17.653 40.795 1 27.436 233 ILE A N 1
ATOM 3417 C CA . ILE A 1 233 ? 45.844 16.694 39.731 1 29.627 233 ILE A CA 1
ATOM 3418 C C . ILE A 1 233 ? 46.023 17.363 38.376 1 29.724 233 ILE A C 1
ATOM 3419 O O . ILE A 1 233 ? 46.679 16.811 37.487 1 27.579 233 ILE A O 1
ATOM 3435 N N . GLU A 1 234 ? 45.444 18.544 38.183 1 27.394 234 GLU A N 1
ATOM 3436 C CA . GLU A 1 234 ? 45.469 19.145 36.851 1 33.112 234 GLU A CA 1
ATOM 3437 C C . GLU A 1 234 ? 46.888 19.539 36.44 1 32.257 234 GLU A C 1
ATOM 3438 O O . GLU A 1 234 ? 47.236 19.433 35.273 1 30.375 234 GLU A O 1
ATOM 3450 N N . GLN A 1 235 ? 47.676 20.032 37.403 1 31.069 235 GLN A N 1
ATOM 3451 C CA . GLN A 1 235 ? 49.035 20.463 37.139 1 36.517 235 GLN A CA 1
ATOM 3452 C C . GLN A 1 235 ? 49.895 19.257 36.78 1 32.412 235 GLN A C 1
ATOM 3453 O O . GLN A 1 235 ? 50.675 19.309 35.837 1 31.126 235 GLN A O 1
ATOM 3467 N N . SER A 1 236 ? 49.738 18.16 37.508 1 29.755 236 SER A N 1
ATOM 3468 C CA . SER A 1 236 ? 50.48 16.94 37.221 1 31.717 236 SER A CA 1
ATOM 3469 C C . SER A 1 236 ? 50.125 16.425 35.814 1 31.897 236 SER A C 1
ATOM 3470 O O . SER A 1 236 ? 50.99 16.114 35.009 1 27.026 236 SER A O 1
ATOM 3478 N N . ASP A 1 237 ? 48.836 16.395 35.475 1 28.941 237 ASP A N 1
ATOM 3479 C CA . ASP A 1 237 ? 48.401 15.918 34.171 1 29.892 237 ASP A CA 1
ATOM 3480 C C . ASP A 1 237 ? 48.922 16.805 33.055 1 29.179 237 ASP A C 1
ATOM 3481 O O . ASP A 1 237 ? 49.355 16.298 32.01 1 28.032 237 ASP A O 1
ATOM 3490 N N . GLN A 1 238 ? 48.888 18.111 33.266 1 26.341 238 GLN A N 1
ATOM 3491 C CA . GLN A 1 238 ? 49.308 19.081 32.275 1 30.855 238 GLN A CA 1
ATOM 3492 C C . GLN A 1 238 ? 50.815 18.957 32.004 1 30.117 238 GLN A C 1
ATOM 3493 O O . GLN A 1 238 ? 51.228 18.978 30.844 1 27.998 238 GLN A O 1
ATOM 3507 N N . THR A 1 239 ? 51.632 18.739 33.049 1 27.234 239 THR A N 1
ATOM 3508 C CA A THR A 1 239 ? 53.07 18.692 32.857 0.7 28.437 239 THR A CA 1
ATOM 3509 C CA B THR A 1 239 ? 53.077 18.687 32.867 0.3 27.683 239 THR A CA 1
ATOM 3510 C C . THR A 1 239 ? 53.429 17.371 32.172 1 29.323 239 THR A C 1
ATOM 3511 O O . THR A 1 239 ? 54.31 17.344 31.325 1 27.604 239 THR A O 1
ATOM 3532 N N . ARG A 1 240 ? 52.727 16.276 32.488 1 26.551 240 ARG A N 1
ATOM 3533 C CA A ARG A 1 240 ? 52.96 15.022 31.791 0.48 25.2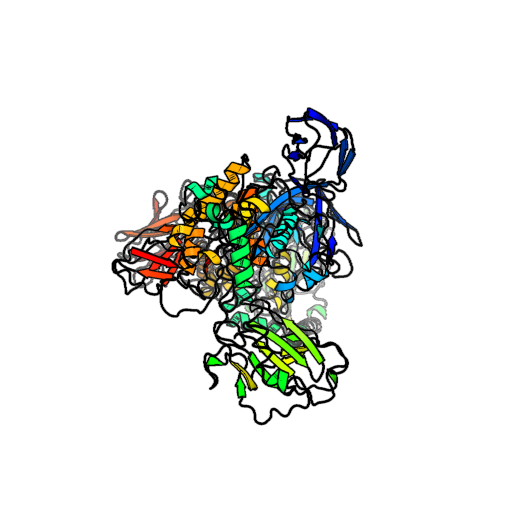12 240 ARG A CA 1
ATOM 3534 C CA B ARG A 1 240 ? 52.975 15.025 31.786 0.52 25.31 240 ARG A CA 1
ATOM 3535 C C . ARG A 1 240 ? 52.649 15.198 30.294 1 24.898 240 ARG A C 1
ATOM 3536 O O . ARG A 1 240 ? 53.419 14.805 29.428 1 24.505 240 ARG A O 1
ATOM 3577 N N . ARG A 1 241 ? 51.496 15.783 29.98 1 24.39 241 ARG A N 1
ATOM 3578 C CA . ARG A 1 241 ? 51.12 15.921 28.577 1 25.244 241 ARG A CA 1
ATOM 3579 C C . ARG A 1 241 ? 52.139 16.823 27.864 1 25.379 241 ARG A C 1
ATOM 3580 O O . ARG A 1 241 ? 52.571 16.517 26.743 1 24.82 241 ARG A O 1
ATOM 3601 N N . ASP A 1 242 ? 52.387 18.023 28.413 1 25.809 242 ASP A N 1
ATOM 3602 C CA . ASP A 1 242 ? 53.289 18.966 27.775 1 26.06 242 ASP A CA 1
ATOM 3603 C C . ASP A 1 242 ? 54.68 18.375 27.541 1 24.596 242 ASP A C 1
ATOM 3604 O O . ASP A 1 242 ? 55.241 18.563 26.462 1 25.057 242 ASP A O 1
ATOM 3613 N N . THR A 1 243 ? 55.229 17.668 28.525 1 25.06 243 THR A N 1
ATOM 3614 C CA A THR A 1 243 ? 56.552 17.085 28.398 0.59 25.647 243 THR A CA 1
ATOM 3615 C CA B THR A 1 243 ? 56.572 17.103 28.377 0.41 25.202 243 THR A CA 1
ATOM 3616 C C . THR A 1 243 ? 56.556 16.014 27.307 1 23.259 243 THR A C 1
ATOM 3617 O O . THR A 1 243 ? 57.532 15.911 26.553 1 24.951 243 THR A O 1
ATOM 3638 N N . TRP A 1 244 ? 55.477 15.232 27.228 1 23.136 244 TRP A N 1
ATOM 3639 C CA . TRP A 1 244 ? 55.377 14.193 26.208 1 21.765 244 TRP A CA 1
ATOM 3640 C C . TRP A 1 244 ? 55.421 14.801 24.801 1 22.073 244 TRP A C 1
ATOM 3641 O O . TRP A 1 244 ? 56.19 14.375 23.926 1 20.869 244 TRP A O 1
ATOM 3662 N N . TYR A 1 245 ? 54.562 15.79 24.569 1 22.837 245 TYR A N 1
ATOM 3663 C CA . TYR A 1 245 ? 54.514 16.424 23.26 1 25.565 245 TYR A CA 1
ATOM 3664 C C . TYR A 1 245 ? 55.821 17.13 22.94 1 24.064 245 TYR A C 1
ATOM 3665 O O . TYR A 1 245 ? 56.251 17.156 21.779 1 24.645 245 TYR A O 1
ATOM 3683 N N . LYS A 1 246 ? 56.462 17.719 23.94 1 23.64 246 LYS A N 1
ATOM 3684 C CA . LYS A 1 246 ? 57.721 18.412 23.7 1 25.477 246 LYS A CA 1
ATOM 3685 C C . LYS A 1 246 ? 58.815 17.411 23.355 1 24.016 246 LYS A C 1
ATOM 3686 O O . LYS A 1 246 ? 59.559 17.62 22.392 1 24.029 246 LYS A O 1
ATOM 3705 N N . THR A 1 247 ? 58.908 16.301 24.093 1 22.068 247 THR A N 1
ATOM 3706 C CA . THR A 1 247 ? 59.929 15.31 23.829 1 23.503 247 THR A CA 1
ATOM 3707 C C . THR A 1 247 ? 59.685 14.653 22.45 1 23.287 247 THR A C 1
ATOM 3708 O O . THR A 1 247 ? 60.64 14.4 21.705 1 24.251 247 THR A O 1
ATOM 3719 N N . LEU A 1 248 ? 58.408 14.408 22.114 1 21.408 248 LEU A N 1
ATOM 3720 C CA . LEU A 1 248 ? 58.027 13.871 20.812 1 20.974 248 LEU A CA 1
ATOM 3721 C C . LEU A 1 248 ? 58.569 14.757 19.696 1 22.53 248 LEU A C 1
ATOM 3722 O O . LEU A 1 248 ? 59.289 14.313 18.788 1 22.675 248 LEU A O 1
ATOM 3738 N N . ASN A 1 249 ? 58.294 16.061 19.812 1 23.032 249 ASN A N 1
ATOM 3739 C CA A ASN A 1 249 ? 58.69 16.984 18.757 0.58 25.022 249 ASN A CA 1
ATOM 3740 C CA B ASN A 1 249 ? 58.718 17.047 18.823 0.42 23.724 249 ASN A CA 1
ATOM 3741 C C . ASN A 1 249 ? 60.23 17.025 18.68 1 25.673 249 ASN A C 1
ATOM 3742 O O . ASN A 1 249 ? 60.791 17.073 17.559 1 25.724 249 ASN A O 1
ATOM 3763 N N . ASP A 1 250 ? 60.923 16.912 19.824 1 24.647 250 ASP A N 1
ATOM 3764 C CA . ASP A 1 250 ? 62.372 17.036 19.85 1 24.671 250 ASP A CA 1
ATOM 3765 C C . ASP A 1 250 ? 63.061 15.773 19.327 1 25.148 250 ASP A C 1
ATOM 3766 O O . ASP A 1 250 ? 64.242 15.855 18.963 1 27.323 250 ASP A O 1
ATOM 3775 N N . THR A 1 251 ? 62.367 14.646 19.264 1 22.077 251 THR A N 1
ATOM 3776 C CA . THR A 1 251 ? 62.958 13.398 18.84 1 23.821 251 THR A CA 1
ATOM 3777 C C . THR A 1 251 ? 62.384 12.893 17.519 1 24.974 251 THR A C 1
ATOM 3778 O O . THR A 1 251 ? 62.721 11.779 17.115 1 27.413 251 THR A O 1
ATOM 3789 N N . ASP A 1 252 ? 61.471 13.641 16.899 1 22.362 252 ASP A N 1
ATOM 3790 C CA . ASP A 1 252 ? 60.805 13.158 15.689 1 22.124 252 ASP A CA 1
ATOM 3791 C C . ASP A 1 252 ? 61.723 13.404 14.489 1 20.451 252 ASP A C 1
ATOM 3792 O O . ASP A 1 252 ? 61.981 14.543 14.104 1 21.021 252 ASP A O 1
ATOM 3801 N N . GLN A 1 253 ? 62.175 12.312 13.87 1 21.595 253 GLN A N 1
ATOM 3802 C CA . GLN A 1 253 ? 63.126 12.417 12.767 1 23.041 253 GLN A CA 1
ATOM 3803 C C . GLN A 1 253 ? 62.513 13.166 11.575 1 21.32 253 GLN A C 1
ATOM 3804 O O . GLN A 1 253 ? 63.266 13.77 10.804 1 21.354 253 GLN A O 1
ATOM 3818 N N . GLY A 1 254 ? 61.174 13.141 11.458 1 21.587 254 GLY A N 1
ATOM 3819 C CA . GLY A 1 254 ? 60.497 13.845 10.384 1 21.581 254 GLY A CA 1
ATOM 3820 C C . GLY A 1 254 ? 60.51 15.357 10.576 1 22.705 254 GLY A C 1
ATOM 3821 O O . GLY A 1 254 ? 60.459 16.111 9.62 1 23.957 254 GLY A O 1
ATOM 3825 N N . ILE A 1 255 ? 60.46 15.812 11.827 1 21.637 255 ILE A N 1
ATOM 3826 C CA . ILE A 1 255 ? 60.591 17.229 12.125 1 25.675 255 ILE A CA 1
ATOM 3827 C C . ILE A 1 255 ? 62.038 17.649 11.921 1 27.717 255 ILE A C 1
ATOM 3828 O O . ILE A 1 255 ? 62.308 18.646 11.265 1 27.899 255 ILE A O 1
ATOM 3844 N N . ILE A 1 256 ? 62.974 16.841 12.419 1 23.766 256 ILE A N 1
ATOM 3845 C CA . ILE A 1 256 ? 64.376 17.204 12.343 1 26.69 256 ILE A CA 1
ATOM 3846 C C . ILE A 1 256 ? 64.83 17.284 10.884 1 29.043 256 ILE A C 1
ATOM 3847 O O . ILE A 1 256 ? 65.603 18.162 10.547 1 30.806 256 ILE A O 1
ATOM 3863 N N . ASN A 1 257 ? 64.329 16.372 10.039 1 24.864 257 ASN A N 1
ATOM 3864 C CA . ASN A 1 257 ? 64.791 16.214 8.668 1 24.83 257 ASN A CA 1
ATOM 3865 C C . ASN A 1 257 ? 63.785 16.698 7.612 1 24.646 257 ASN A C 1
ATOM 3866 O O . ASN A 1 257 ? 63.975 16.348 6.443 1 26.758 257 ASN A O 1
ATOM 3877 N N . ASN A 1 258 ? 62.757 17.47 8.009 1 25.466 258 ASN A N 1
ATOM 3878 C CA . ASN A 1 258 ? 61.855 18.17 7.086 1 26.729 258 ASN A CA 1
ATOM 3879 C C . ASN A 1 258 ? 61.167 17.188 6.131 1 23.977 258 ASN A C 1
ATOM 3880 O O . ASN A 1 258 ? 61.124 17.379 4.897 1 24.47 258 ASN A O 1
ATOM 3891 N N . TRP A 1 259 ? 60.653 16.089 6.694 1 21.991 259 TRP A N 1
ATOM 3892 C CA . TRP A 1 259 ? 59.904 15.129 5.92 1 22.202 259 TRP A CA 1
ATOM 3893 C C . TRP A 1 259 ? 58.609 15.721 5.37 1 24.413 259 TRP A C 1
ATOM 3894 O O . TRP A 1 259 ? 58.003 15.111 4.488 1 26.191 259 TRP A O 1
ATOM 3915 N N . LYS A 1 260 ? 58.128 16.85 5.896 1 22.746 260 LYS A N 1
ATOM 3916 C CA . LYS A 1 260 ? 56.891 17.408 5.333 1 21.455 260 LYS A CA 1
ATOM 3917 C C . LYS A 1 260 ? 57.106 17.911 3.907 1 21.015 260 LYS A C 1
ATOM 3918 O O . LYS A 1 260 ? 56.127 18.103 3.174 1 24.196 260 LYS A O 1
ATOM 3937 N N . SER A 1 261 ? 58.344 18.141 3.484 1 21.758 261 SER A N 1
ATOM 3938 C CA . SER A 1 261 ? 58.653 18.683 2.166 1 21.982 261 SER A CA 1
ATOM 3939 C C . SER A 1 261 ? 58.124 17.789 1.044 1 23.211 261 SER A C 1
ATOM 3940 O O . SER A 1 261 ? 58.267 16.572 1.089 1 23.254 261 SER A O 1
ATOM 3948 N N . ALA A 1 262 ? 57.491 18.384 0.008 1 22.709 262 ALA A N 1
ATOM 3949 C CA . ALA A 1 262 ? 56.959 17.63 -1.124 1 23.394 262 ALA A CA 1
ATOM 3950 C C . ALA A 1 262 ? 58.027 16.875 -1.89 1 25.054 262 ALA A C 1
ATOM 3951 O O . ALA A 1 262 ? 57.737 15.796 -2.399 1 26.24 262 ALA A O 1
ATOM 3958 N N . ASP A 1 263 ? 59.228 17.434 -1.888 1 24.662 263 ASP A N 1
ATOM 3959 C CA A ASP A 1 263 ? 60.376 16.918 -2.62 0.58 26.286 263 ASP A CA 1
ATOM 3960 C CA B ASP A 1 263 ? 60.312 16.832 -2.654 0.42 24.531 263 ASP A CA 1
ATOM 3961 C C . ASP A 1 263 ? 61.171 15.88 -1.816 1 25.229 263 ASP A C 1
ATOM 3962 O O . ASP A 1 263 ? 62.161 15.345 -2.336 1 22.328 263 ASP A O 1
ATOM 3979 N N . PHE A 1 264 ? 60.788 15.592 -0.565 1 20.498 264 PHE A N 1
ATOM 3980 C CA . PHE A 1 264 ? 61.495 14.547 0.189 1 19.878 264 PHE A CA 1
ATOM 3981 C C . PHE A 1 264 ? 61.331 13.201 -0.503 1 19.787 264 PHE A C 1
ATOM 3982 O O . PHE A 1 264 ? 60.237 12.761 -0.882 1 21.658 264 PHE A O 1
ATOM 3999 N N . ASP A 1 265 ? 62.47 12.496 -0.74 1 19.81 265 ASP A N 1
ATOM 4000 C CA . ASP A 1 265 ? 62.44 11.213 -1.42 1 18.211 265 ASP A CA 1
ATOM 4001 C C . ASP A 1 265 ? 62.113 10.104 -0.458 1 19.395 265 ASP A C 1
ATOM 4002 O O . ASP A 1 265 ? 62.953 9.743 0.362 1 19.851 265 ASP A O 1
ATOM 4011 N N . PHE A 1 266 ? 60.874 9.571 -0.53 1 19.139 266 PHE A N 1
ATOM 4012 C CA . PHE A 1 266 ? 60.406 8.52 0.329 1 18.312 266 PHE A CA 1
ATOM 4013 C C . PHE A 1 266 ? 60.337 7.182 -0.389 1 19.4 266 PHE A C 1
ATOM 4014 O O . PHE A 1 266 ? 59.798 6.244 0.186 1 20.565 266 PHE A O 1
ATOM 4031 N N . SER A 1 267 ? 60.981 7.054 -1.565 1 19.32 267 SER A N 1
ATOM 4032 C CA . SER A 1 267 ? 60.83 5.887 -2.401 1 20.394 267 SER A CA 1
ATOM 4033 C C . SER A 1 267 ? 61.451 4.675 -1.733 1 18.269 267 SER A C 1
ATOM 4034 O O . SER A 1 267 ? 61.126 3.546 -2.111 1 20.993 267 SER A O 1
ATOM 4042 N N . GLY A 1 268 ? 62.365 4.887 -0.777 1 19.03 268 GLY A N 1
ATOM 4043 C CA . GLY A 1 268 ? 62.99 3.826 -0.018 1 19.613 268 GLY A CA 1
ATOM 4044 C C . GLY A 1 268 ? 62.241 3.358 1.222 1 21.028 268 GLY A C 1
ATOM 4045 O O . GLY A 1 268 ? 62.638 2.398 1.896 1 21.234 268 GLY A O 1
ATOM 4049 N N . TRP A 1 269 ? 61.173 4.082 1.599 1 20.338 269 TRP A N 1
ATOM 4050 C CA . TRP A 1 269 ? 60.401 3.709 2.767 1 18.634 269 TRP A CA 1
ATOM 4051 C C . TRP A 1 269 ? 59.626 2.423 2.514 1 19.552 269 TRP A C 1
ATOM 4052 O O . TRP A 1 269 ? 59.284 2.124 1.353 1 22.541 269 TRP A O 1
ATOM 4073 N N . LYS A 1 270 ? 59.272 1.718 3.578 1 20.612 270 LYS A N 1
ATOM 4074 C CA . LYS A 1 270 ? 58.411 0.539 3.525 1 22.547 270 LYS A CA 1
ATOM 4075 C C . LYS A 1 270 ? 56.966 0.962 3.25 1 23.43 270 LYS A C 1
ATOM 4076 O O . LYS A 1 270 ? 56.656 2.166 3.307 1 21.526 270 LYS A O 1
ATOM 4095 N N . ILE A 1 271 ? 56.114 -0.02 2.948 1 22.1 271 ILE A N 1
ATOM 4096 C CA . ILE A 1 271 ? 54.746 0.269 2.531 1 22.455 271 ILE A CA 1
ATOM 4097 C C . ILE A 1 271 ? 53.764 -0.392 3.497 1 24.836 271 ILE A C 1
ATOM 4098 O O . ILE A 1 271 ? 54.001 -1.499 3.989 1 25.023 271 ILE A O 1
ATOM 4114 N N . MET A 1 272 ? 52.646 0.288 3.792 1 22.322 272 MET A N 1
ATOM 4115 C CA . MET A 1 272 ? 51.503 -0.363 4.422 1 24.759 272 MET A CA 1
ATOM 4116 C C . MET A 1 272 ? 50.208 0.109 3.76 1 24.833 272 MET A C 1
ATOM 4117 O O . MET A 1 272 ? 50.136 1.164 3.148 1 24.518 272 MET A O 1
ATOM 4131 N N . ASN A 1 273 ? 49.178 -0.721 3.83 1 23.329 273 ASN A N 1
ATOM 4132 C CA . ASN A 1 273 ? 47.885 -0.317 3.333 1 22.626 273 ASN A CA 1
ATOM 4133 C C . ASN A 1 273 ? 47.153 0.575 4.337 1 21.551 273 ASN A C 1
ATOM 4134 O O . ASN A 1 273 ? 47.272 0.429 5.547 1 23.166 273 ASN A O 1
ATOM 4145 N N . ILE A 1 274 ? 46.448 1.545 3.772 1 20.963 274 ILE A N 1
ATOM 4146 C CA . ILE A 1 274 ? 45.474 2.355 4.477 1 20.185 274 ILE A CA 1
ATOM 4147 C C . ILE A 1 274 ? 44.104 1.976 3.915 1 19.734 274 ILE A C 1
ATOM 4148 O O . ILE A 1 274 ? 43.906 1.907 2.709 1 22.345 274 ILE A O 1
ATOM 4164 N N . PRO A 1 275 ? 43.093 1.701 4.763 1 21.299 275 PRO A N 1
ATOM 4165 C CA . PRO A 1 275 ? 43.237 1.734 6.207 1 20.474 275 PRO A CA 1
ATOM 4166 C C . PRO A 1 275 ? 43.973 0.578 6.855 1 22.441 275 PRO A C 1
ATOM 4167 O O . PRO A 1 275 ? 44.265 -0.414 6.209 1 24.999 275 PRO A O 1
ATOM 4178 N N . GLY A 1 276 ? 44.328 0.794 8.114 1 22.017 276 GLY A N 1
ATOM 4179 C CA . GLY A 1 276 ? 45.109 -0.161 8.87 1 23.749 276 GLY A CA 1
ATOM 4180 C C . GLY A 1 276 ? 45.931 0.509 9.961 1 23.405 276 GLY A C 1
ATOM 4181 O O . GLY A 1 276 ? 46.044 1.714 10.052 1 23.571 276 GLY A O 1
ATOM 4185 N N . TYR A 1 277 ? 46.551 -0.332 10.78 1 25.163 277 TYR A N 1
ATOM 4186 C CA . TYR A 1 277 ? 47.289 0.099 11.954 1 24.432 277 TYR A CA 1
ATOM 4187 C C . TYR A 1 277 ? 48.737 -0.328 11.797 1 26.138 277 TYR A C 1
ATOM 4188 O O . TYR A 1 277 ? 48.98 -1.424 11.314 1 25.489 277 TYR A O 1
ATOM 4206 N N . TRP A 1 278 ? 49.676 0.508 12.25 1 23.118 278 TRP A N 1
ATOM 4207 C CA . TRP A 1 278 ? 51.071 0.17 12.062 1 24.487 278 TRP A CA 1
ATOM 4208 C C . TRP A 1 278 ? 51.54 -0.938 13.007 1 25.374 278 TRP A C 1
ATOM 4209 O O . TRP A 1 278 ? 52.63 -1.48 12.787 1 26.843 278 TRP A O 1
ATOM 4230 N N . ALA A 1 279 ? 50.726 -1.332 13.983 1 25.892 279 ALA A N 1
ATOM 4231 C CA . ALA A 1 279 ? 51.073 -2.482 14.819 1 29.007 279 ALA A CA 1
ATOM 4232 C C . ALA A 1 279 ? 51.293 -3.738 13.971 1 30.381 279 ALA A C 1
ATOM 4233 O O . ALA A 1 279 ? 52.03 -4.623 14.377 1 30.915 279 ALA A O 1
ATOM 4240 N N . ALA A 1 280 ? 50.682 -3.789 12.773 1 30.802 280 ALA A N 1
ATOM 4241 C CA . ALA A 1 280 ? 50.813 -4.925 11.879 1 34.228 280 ALA A CA 1
ATOM 4242 C C . ALA A 1 280 ? 52.066 -4.832 11.013 1 35.59 280 ALA A C 1
ATOM 4243 O O . ALA A 1 280 ? 52.379 -5.771 10.308 1 39.112 280 ALA A O 1
ATOM 4250 N N . THR A 1 281 ? 52.788 -3.708 11.056 1 30.714 281 THR A N 1
ATOM 4251 C CA . THR A 1 281 ? 54.062 -3.58 10.373 1 31.613 281 THR A CA 1
ATOM 4252 C C . THR A 1 281 ? 55.201 -3.957 11.318 1 32.206 281 THR A C 1
ATOM 4253 O O . THR A 1 281 ? 55.015 -4.22 12.498 1 30.843 281 THR A O 1
ATOM 4264 N N . GLU A 1 282 ? 56.416 -3.854 10.794 1 32.498 282 GLU A N 1
ATOM 4265 C CA . GLU A 1 282 ? 57.588 -4.105 11.612 1 37.668 282 GLU A CA 1
ATOM 4266 C C . GLU A 1 282 ? 57.766 -3.05 12.686 1 36.009 282 GLU A C 1
ATOM 4267 O O . GLU A 1 282 ? 58.56 -3.29 13.572 1 34.445 282 GLU A O 1
ATOM 4279 N N . ILE A 1 283 ? 57.043 -1.909 12.645 1 31.786 283 ILE A N 1
ATOM 4280 C CA . ILE A 1 283 ? 57.085 -0.975 13.758 1 30.742 283 ILE A CA 1
ATOM 4281 C C . ILE A 1 283 ? 56.533 -1.651 15.009 1 33.026 283 ILE A C 1
ATOM 4282 O O . ILE A 1 283 ? 57.07 -1.434 16.084 1 33.386 283 ILE A O 1
ATOM 4298 N N . GLY A 1 284 ? 55.442 -2.421 14.886 1 30.007 284 GLY A N 1
ATOM 4299 C CA . GLY A 1 284 ? 54.884 -3.148 16.015 1 32.162 284 GLY A CA 1
ATOM 4300 C C . GLY A 1 284 ? 54.072 -2.22 16.925 1 32.411 284 GLY A C 1
ATOM 4301 O O . GLY A 1 284 ? 53.642 -1.165 16.474 1 36.091 284 GLY A O 1
ATOM 4305 N N . ASP A 1 285 ? 53.896 -2.536 18.217 1 33.303 285 ASP A N 1
ATOM 4306 C CA . ASP A 1 285 ? 52.898 -1.771 18.965 1 38.46 285 ASP A CA 1
ATOM 4307 C C . ASP A 1 285 ? 53.549 -0.594 19.684 1 34.224 285 ASP A C 1
ATOM 4308 O O . ASP A 1 285 ? 53.453 -0.448 20.883 1 48.623 285 ASP A O 1
ATOM 4317 N N . LYS A 1 286 ? 54.163 0.297 18.923 1 27.235 286 LYS A N 1
ATOM 4318 C CA A LYS A 1 286 ? 54.804 1.487 19.453 0.52 25.942 286 LYS A CA 1
ATOM 4319 C CA B LYS A 1 286 ? 54.805 1.488 19.45 0.48 25.449 286 LYS A CA 1
ATOM 4320 C C . LYS A 1 286 ? 53.839 2.672 19.361 1 22.973 286 LYS A C 1
ATOM 4321 O O . LYS A 1 286 ? 53.038 2.791 18.402 1 23.299 286 LYS A O 1
ATOM 4358 N N . ASN A 1 287 ? 53.96 3.557 20.343 1 22.372 287 ASN A N 1
ATOM 4359 C CA . ASN A 1 287 ? 53.324 4.862 20.33 1 22.343 287 ASN A CA 1
ATOM 4360 C C . ASN A 1 287 ? 54.356 5.907 19.899 1 20.767 287 ASN A C 1
ATOM 4361 O O . ASN A 1 287 ? 55.55 5.644 19.781 1 22.14 287 ASN A O 1
ATOM 4372 N N . GLY A 1 288 ? 53.899 7.118 19.644 1 20.03 288 GLY A N 1
ATOM 4373 C CA . GLY A 1 288 ? 54.722 8.242 19.228 1 19.907 288 GLY A CA 1
ATOM 4374 C C . GLY A 1 288 ? 54.192 8.724 17.879 1 20.969 288 GLY A C 1
ATOM 4375 O O . GLY A 1 288 ? 52.995 8.945 17.741 1 22.539 288 GLY A O 1
ATOM 4379 N N . SER A 1 289 ? 55.069 8.925 16.905 1 18.754 289 SER A N 1
ATOM 4380 C CA . SER A 1 289 ? 54.633 9.469 15.617 1 20.778 289 SER A CA 1
ATOM 4381 C C . SER A 1 289 ? 55.149 8.602 14.486 1 18.783 289 SER A C 1
ATOM 4382 O O . SER A 1 289 ? 56.27 8.093 14.544 1 19.584 289 SER A O 1
ATOM 4390 N N . VAL A 1 290 ? 54.325 8.513 13.438 1 18.519 290 VAL A N 1
ATOM 4391 C CA . VAL A 1 290 ? 54.652 7.774 12.225 1 17.237 290 VAL A CA 1
ATOM 4392 C C . VAL A 1 290 ? 54.173 8.649 11.068 1 18.061 290 VAL A C 1
ATOM 4393 O O . VAL A 1 290 ? 53.082 9.215 11.125 1 17.434 290 VAL A O 1
ATOM 4406 N N . TRP A 1 291 ? 55 8.733 10.034 1 17.668 291 TRP A N 1
ATOM 4407 C CA . TRP A 1 291 ? 54.727 9.522 8.852 1 18.1 291 TRP A CA 1
ATOM 4408 C C . TRP A 1 291 ? 54.3 8.634 7.694 1 18.602 291 TRP A C 1
ATOM 4409 O O . TRP A 1 291 ? 54.837 7.539 7.534 1 18.609 291 TRP A O 1
ATOM 4430 N N . PHE A 1 292 ? 53.4 9.164 6.825 1 16.454 292 PHE A N 1
ATOM 4431 C CA . PHE A 1 292 ? 52.839 8.474 5.683 1 17.494 292 PHE A CA 1
ATOM 4432 C C . PHE A 1 292 ? 52.891 9.383 4.467 1 17.359 292 PHE A C 1
ATOM 4433 O O . PHE A 1 292 ? 52.625 10.597 4.585 1 19.303 292 PHE A O 1
ATOM 4450 N N . LYS A 1 293 ? 53.283 8.815 3.313 1 17.398 293 LYS A N 1
ATOM 4451 C CA . LYS A 1 293 ? 53.433 9.571 2.086 1 17.951 293 LYS A CA 1
ATOM 4452 C C . LYS A 1 293 ? 52.818 8.775 0.949 1 18.037 293 LYS A C 1
ATOM 4453 O O . LYS A 1 293 ? 52.926 7.553 0.909 1 18.945 293 LYS A O 1
ATOM 4472 N N . LYS A 1 294 ? 52.203 9.468 -0.004 1 17.638 294 LYS A N 1
ATOM 4473 C CA . LYS A 1 294 ? 51.7 8.863 -1.223 1 18.663 294 LYS A CA 1
ATOM 4474 C C . LYS A 1 294 ? 51.716 9.89 -2.342 1 19.686 294 LYS A C 1
ATOM 4475 O O . LYS A 1 294 ? 51.382 11.054 -2.14 1 20.7 294 LYS A O 1
ATOM 4494 N N . GLN A 1 295 ? 52.122 9.43 -3.524 1 20.367 295 GLN A N 1
ATOM 4495 C CA . GLN A 1 295 ? 51.969 10.214 -4.732 1 21.836 295 GLN A CA 1
ATOM 4496 C C . GLN A 1 295 ? 50.625 9.919 -5.35 1 22.801 295 GLN A C 1
ATOM 4497 O O . GLN A 1 295 ? 50.23 8.771 -5.416 1 25.362 295 GLN A O 1
ATOM 4511 N N . VAL A 1 296 ? 49.962 10.984 -5.792 1 21.718 296 VAL A N 1
ATOM 4512 C CA . VAL A 1 296 ? 48.644 10.869 -6.382 1 25.942 296 VAL A CA 1
ATOM 4513 C C . VAL A 1 296 ? 48.638 11.541 -7.744 1 25.967 296 VAL A C 1
ATOM 4514 O O . VAL A 1 296 ? 49.22 12.602 -7.903 1 26.273 296 VAL A O 1
ATOM 4527 N N . GLU A 1 297 ? 47.95 10.897 -8.688 1 29.82 297 GLU A N 1
ATOM 4528 C CA . GLU A 1 297 ? 47.799 11.386 -10.052 1 31.517 297 GLU A CA 1
ATOM 4529 C C . GLU A 1 297 ? 46.535 12.25 -10.121 1 27.099 297 GLU A C 1
ATOM 4530 O O . GLU A 1 297 ? 45.442 11.79 -9.809 1 28.918 297 GLU A O 1
ATOM 4542 N N . ILE A 1 298 ? 46.724 13.505 -10.469 1 27.279 298 ILE A N 1
ATOM 4543 C CA . ILE A 1 298 ? 45.661 14.494 -10.502 1 25.318 298 ILE A CA 1
ATOM 4544 C C . ILE A 1 298 ? 45.432 14.861 -11.966 1 28.014 298 ILE A C 1
ATOM 4545 O O . ILE A 1 298 ? 46.289 15.442 -12.595 1 26.856 298 ILE A O 1
ATOM 4561 N N . PRO A 1 299 ? 44.243 14.605 -12.518 1 29.232 299 PRO A N 1
ATOM 4562 C CA . PRO A 1 299 ? 43.919 15.064 -13.879 1 30.423 299 PRO A CA 1
ATOM 4563 C C . PRO A 1 299 ? 43.921 16.585 -14.019 1 31.975 299 PRO A C 1
ATOM 4564 O O . PRO A 1 299 ? 43.584 17.319 -13.087 1 27.948 299 PRO A O 1
ATOM 4575 N N . LYS A 1 300 ? 44.191 17.064 -15.243 1 30.668 300 LYS A N 1
ATOM 4576 C CA . LYS A 1 300 ? 44.172 18.488 -15.536 1 32.575 300 LYS A CA 1
ATOM 4577 C C . LYS A 1 300 ? 42.854 19.141 -15.129 1 30.02 300 LYS A C 1
ATOM 4578 O O . LYS A 1 300 ? 42.874 20.261 -14.61 1 28.075 300 LYS A O 1
ATOM 4597 N N . LYS A 1 301 ? 41.715 18.455 -15.291 1 30.872 301 LYS A N 1
ATOM 4598 C CA . LYS A 1 301 ? 40.407 19.026 -14.966 1 32.195 301 LYS A CA 1
ATOM 4599 C C . LYS A 1 301 ? 40.161 19.231 -13.455 1 32.067 301 LYS A C 1
ATOM 4600 O O . LYS A 1 301 ? 39.206 19.91 -13.082 1 32.402 301 LYS A O 1
ATOM 4619 N N . TRP A 1 302 ? 40.984 18.642 -12.591 1 26.235 302 TRP A N 1
ATOM 4620 C CA . TRP A 1 302 ? 40.908 18.876 -11.156 1 26.114 302 TRP A CA 1
ATOM 4621 C C . TRP A 1 302 ? 41.701 20.104 -10.693 1 28.409 302 TRP A C 1
ATOM 4622 O O . TRP A 1 302 ? 41.685 20.452 -9.5 1 29.698 302 TRP A O 1
ATOM 4643 N N . LEU A 1 303 ? 42.487 20.712 -11.573 1 24.807 303 LEU A N 1
ATOM 4644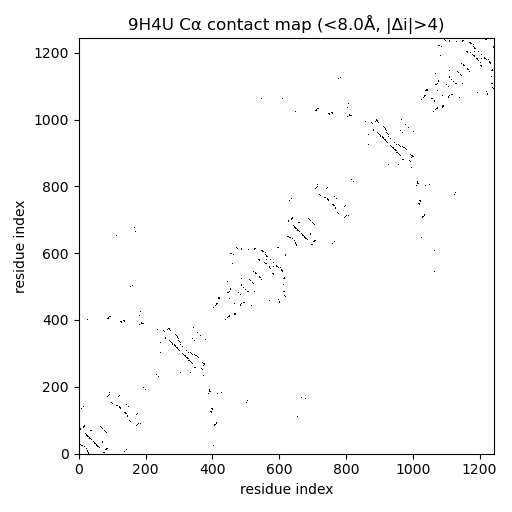 C CA . LEU A 1 303 ? 43.355 21.804 -11.183 1 24.777 303 LEU A CA 1
ATOM 4645 C C . LEU A 1 303 ? 42.576 23.106 -11.018 1 27.057 303 LEU A C 1
ATOM 4646 O O . LEU A 1 303 ? 41.562 23.32 -11.667 1 28.536 303 LEU A O 1
ATOM 4662 N N . ASN A 1 304 ? 43.101 23.976 -10.157 1 24.514 304 ASN A N 1
ATOM 4663 C CA . ASN A 1 304 ? 42.539 25.3 -9.92 1 24.164 304 ASN A CA 1
ATOM 4664 C C . ASN A 1 304 ? 41.078 25.268 -9.46 1 23.502 304 ASN A C 1
ATOM 4665 O O . ASN A 1 304 ? 40.36 26.258 -9.665 1 24.791 304 ASN A O 1
ATOM 4676 N N . ARG A 1 305 ? 40.722 24.216 -8.719 1 23.16 305 ARG A N 1
ATOM 4677 C CA . ARG A 1 305 ? 39.406 24.061 -8.113 1 22.967 305 ARG A CA 1
ATOM 4678 C C . ARG A 1 305 ? 39.576 23.607 -6.666 1 23.697 305 ARG A C 1
ATOM 4679 O O . ARG A 1 305 ? 40.509 22.872 -6.323 1 22.027 305 ARG A O 1
ATOM 4700 N N . PRO A 1 306 ? 38.62 23.934 -5.776 1 22.816 306 PRO A N 1
ATOM 4701 C CA . PRO A 1 306 ? 38.626 23.421 -4.411 1 22.783 306 PRO A CA 1
ATOM 4702 C C . PRO A 1 306 ? 38.29 21.934 -4.394 1 23.748 306 PRO A C 1
ATOM 4703 O O . PRO A 1 306 ? 37.376 21.5 -5.102 1 25.132 306 PRO A O 1
ATOM 4714 N N . ILE A 1 307 ? 39.13 21.161 -3.708 1 21.038 307 ILE A N 1
ATOM 4715 C CA . ILE A 1 307 ? 39.005 19.715 -3.625 1 22.1 307 ILE A CA 1
ATOM 4716 C C . ILE A 1 307 ? 38.757 19.343 -2.157 1 23.837 307 ILE A C 1
ATOM 4717 O O . ILE A 1 307 ? 39.292 19.967 -1.253 1 28.822 307 ILE A O 1
ATOM 4733 N N . LYS A 1 308 ? 37.955 18.303 -1.916 1 22.732 308 LYS A N 1
ATOM 4734 C CA . LYS A 1 308 ? 37.767 17.805 -0.559 1 22.84 308 LYS A CA 1
ATOM 4735 C C . LYS A 1 308 ? 38.684 16.599 -0.346 1 21.003 308 LYS A C 1
ATOM 4736 O O . LYS A 1 308 ? 38.757 15.744 -1.235 1 21.394 308 LYS A O 1
ATOM 4755 N N . LEU A 1 309 ? 39.363 16.542 0.813 1 20.436 309 LEU A N 1
ATOM 4756 C CA . LEU A 1 309 ? 40.119 15.375 1.219 1 20.979 309 LEU A CA 1
ATOM 4757 C C . LEU A 1 309 ? 39.465 14.741 2.441 1 21.022 309 LEU A C 1
ATOM 4758 O O . LEU A 1 309 ? 39.368 15.379 3.492 1 22.671 309 LEU A O 1
ATOM 4774 N N . LEU A 1 310 ? 38.965 13.527 2.246 1 20.518 310 LEU A N 1
ATOM 4775 C CA . LEU A 1 310 ? 38.487 12.701 3.337 1 19.633 310 LEU A CA 1
ATOM 4776 C C . LEU A 1 310 ? 39.59 11.74 3.745 1 20.367 310 LEU A C 1
ATOM 4777 O O . LEU A 1 310 ? 40.122 10.998 2.912 1 19.325 310 LEU A O 1
ATOM 4793 N N . MET A 1 311 ? 39.999 11.82 5.009 1 20.245 311 MET A N 1
ATOM 4794 C CA A MET A 1 311 ? 40.997 10.893 5.523 0.46 19.563 311 MET A CA 1
ATOM 4795 C CA B MET A 1 311 ? 41.014 10.924 5.547 0.54 20.369 311 MET A CA 1
ATOM 4796 C C . MET A 1 311 ? 40.45 10.174 6.746 1 20.903 311 MET A C 1
ATOM 4797 O O . MET A 1 311 ? 41.114 10.039 7.766 1 20.271 311 MET A O 1
ATOM 4824 N N . GLY A 1 312 ? 39.231 9.622 6.585 1 19.841 312 GLY A N 1
ATOM 4825 C CA . GLY A 1 312 ? 38.673 8.659 7.517 1 21.569 312 GLY A CA 1
ATOM 4826 C C . GLY A 1 312 ? 38.661 9.133 8.956 1 20.83 312 GLY A C 1
ATOM 4827 O O . GLY A 1 312 ? 38.16 10.221 9.259 1 21.868 312 GLY A O 1
ATOM 4831 N N . ARG A 1 313 ? 39.191 8.291 9.828 1 19.526 313 ARG A N 1
ATOM 4832 C CA . ARG A 1 313 ? 39.381 8.646 11.22 1 20.389 313 ARG A CA 1
ATOM 4833 C C . ARG A 1 313 ? 40.733 8.108 11.622 1 20.473 313 ARG A C 1
ATOM 4834 O O . ARG A 1 313 ? 41.08 7.009 11.198 1 20.301 313 ARG A O 1
ATOM 4855 N N . ILE A 1 314 ? 41.462 8.861 12.436 1 19.753 314 ILE A N 1
ATOM 4856 C CA . ILE A 1 314 ? 42.845 8.556 12.725 1 19.511 314 ILE A CA 1
ATOM 4857 C C . ILE A 1 314 ? 43.062 8.513 14.22 1 20.969 314 ILE A C 1
ATOM 4858 O O . ILE A 1 314 ? 42.575 9.366 14.944 1 21.116 314 ILE A O 1
ATOM 4874 N N . VAL A 1 315 ? 43.817 7.5 14.676 1 20.009 315 VAL A N 1
ATOM 4875 C CA . VAL A 1 315 ? 44.134 7.369 16.084 1 20.265 315 VAL A CA 1
ATOM 4876 C C . VAL A 1 315 ? 45.598 7.773 16.249 1 19.478 315 VAL A C 1
ATOM 4877 O O . VAL A 1 315 ? 46.481 7.087 15.715 1 21.919 315 VAL A O 1
ATOM 4890 N N . ASP A 1 316 ? 45.927 8.886 16.904 1 19.113 316 ASP A N 1
ATOM 4891 C CA . ASP A 1 316 ? 45.035 9.793 17.617 1 20.407 316 ASP A CA 1
ATOM 4892 C C . ASP A 1 316 ? 44.906 11.155 16.951 1 19.533 316 ASP A C 1
ATOM 4893 O O . ASP A 1 316 ? 43.85 11.787 17.005 1 20.769 316 ASP A O 1
ATOM 4902 N N . ALA A 1 317 ? 46.011 11.665 16.391 1 18.814 317 ALA A N 1
ATOM 4903 C CA . ALA A 1 317 ? 46.071 13.033 15.942 1 18.598 317 ALA A CA 1
ATOM 4904 C C . ALA A 1 317 ? 46.844 13.048 14.624 1 19.342 317 ALA A C 1
ATOM 4905 O O . ALA A 1 317 ? 47.627 12.137 14.37 1 20.187 317 ALA A O 1
ATOM 4912 N N . ASP A 1 318 ? 46.597 14.056 13.806 1 18.827 318 ASP A N 1
ATOM 4913 C CA . ASP A 1 318 ? 47.254 14.117 12.489 1 18.802 318 ASP A CA 1
ATOM 4914 C C . ASP A 1 318 ? 47.415 15.561 12.038 1 19.145 318 ASP A C 1
ATOM 4915 O O . ASP A 1 318 ? 46.614 16.445 12.393 1 19.848 318 ASP A O 1
ATOM 4924 N N . SER A 1 319 ? 48.485 15.794 11.256 1 17.11 319 SER A N 1
ATOM 4925 C CA . SER A 1 319 ? 48.647 16.948 10.395 1 18.504 319 SER A CA 1
ATOM 4926 C C . SER A 1 319 ? 48.834 16.448 8.971 1 19.746 319 SER A C 1
ATOM 4927 O O . SER A 1 319 ? 49.525 15.438 8.758 1 18.609 319 SER A O 1
ATOM 4935 N N . ILE A 1 320 ? 48.145 17.071 8.03 1 17.582 320 ILE A N 1
ATOM 4936 C CA . ILE A 1 320 ? 48.241 16.704 6.643 1 17.836 320 ILE A CA 1
ATOM 4937 C C . ILE A 1 320 ? 48.773 17.851 5.808 1 18.925 320 ILE A C 1
ATOM 4938 O O . ILE A 1 320 ? 48.396 19.015 5.967 1 18.527 320 ILE A O 1
ATOM 4954 N N . PHE A 1 321 ? 49.684 17.486 4.907 1 18.448 321 PHE A N 1
ATOM 4955 C CA . PHE A 1 321 ? 50.251 18.405 3.949 1 18.503 321 PHE A CA 1
ATOM 4956 C C . PHE A 1 321 ? 49.984 17.877 2.549 1 18.332 321 PHE A C 1
ATOM 4957 O O . PHE A 1 321 ? 50.058 16.688 2.319 1 18.732 321 PHE A O 1
ATOM 4974 N N . VAL A 1 322 ? 49.669 18.773 1.627 1 17.001 322 VAL A N 1
ATOM 4975 C CA . VAL A 1 322 ? 49.527 18.455 0.219 1 18.679 322 VAL A CA 1
ATOM 4976 C C . VAL A 1 322 ? 50.583 19.282 -0.517 1 19.493 322 VAL A C 1
ATOM 4977 O O . VAL A 1 322 ? 50.643 20.504 -0.418 1 17.918 322 VAL A O 1
ATOM 4990 N N . ASN A 1 323 ? 51.503 18.595 -1.221 1 18.727 323 ASN A N 1
ATOM 4991 C CA . ASN A 1 323 ? 52.672 19.255 -1.751 1 18.496 323 ASN A CA 1
ATOM 4992 C C . ASN A 1 323 ? 53.375 19.984 -0.611 1 19.647 323 ASN A C 1
ATOM 4993 O O . ASN A 1 323 ? 53.617 19.369 0.427 1 21.158 323 ASN A O 1
ATOM 5004 N N . ASP A 1 324 ? 53.644 21.29 -0.765 1 20.547 324 ASP A N 1
ATOM 5005 C CA . ASP A 1 324 ? 54.311 22.046 0.272 1 21.823 324 ASP A CA 1
ATOM 5006 C C . ASP A 1 324 ? 53.366 22.885 1.136 1 20.665 324 ASP A C 1
ATOM 5007 O O . ASP A 1 324 ? 53.837 23.762 1.863 1 22.621 324 ASP A O 1
ATOM 5016 N N . THR A 1 325 ? 52.082 22.517 1.19 1 19.036 325 THR A N 1
ATOM 5017 C CA . THR A 1 325 ? 51.084 23.309 1.901 1 20.059 325 THR A CA 1
ATOM 5018 C C . THR A 1 325 ? 50.432 22.495 3.026 1 19.358 325 THR A C 1
ATOM 5019 O O . THR A 1 325 ? 49.855 21.418 2.799 1 18.92 325 THR A O 1
ATOM 5030 N N . PHE A 1 326 ? 50.495 23.026 4.244 1 18.714 326 PHE A N 1
ATOM 5031 C CA . PHE A 1 326 ? 49.712 22.466 5.344 1 17.946 326 PHE A CA 1
ATOM 5032 C C . PHE A 1 326 ? 48.232 22.719 5.094 1 19.288 326 PHE A C 1
ATOM 5033 O O . PHE A 1 326 ? 47.872 23.877 4.873 1 19.169 326 PHE A O 1
ATOM 5050 N N . ILE A 1 327 ? 47.401 21.683 5.178 1 20.133 327 ILE A N 1
ATOM 5051 C CA . ILE A 1 327 ? 45.988 21.877 4.886 1 19.902 327 ILE A CA 1
ATOM 5052 C C . ILE A 1 327 ? 45.117 21.652 6.11 1 22.845 327 ILE A C 1
ATOM 5053 O O . ILE A 1 327 ? 43.993 22.184 6.14 1 24.453 327 ILE A O 1
ATOM 5069 N N . GLY A 1 328 ? 45.575 20.915 7.127 1 19.944 328 GLY A N 1
ATOM 5070 C CA . GLY A 1 328 ? 44.727 20.738 8.288 1 20.866 328 GLY A CA 1
ATOM 5071 C C . GLY A 1 328 ? 45.272 19.758 9.301 1 23.153 328 GLY A C 1
ATOM 5072 O O . GLY A 1 328 ? 46.23 19.037 9.016 1 19.791 328 GLY A O 1
ATOM 5076 N N . ASN A 1 329 ? 44.655 19.774 10.491 1 20.033 329 ASN A N 1
ATOM 5077 C CA . ASN A 1 329 ? 45.072 18.914 11.568 1 19.212 329 ASN A CA 1
ATOM 5078 C C . ASN A 1 329 ? 43.859 18.66 12.459 1 20.396 329 ASN A C 1
ATOM 5079 O O . ASN A 1 329 ? 42.927 19.477 12.512 1 19.922 329 ASN A O 1
ATOM 5090 N N . THR A 1 330 ? 43.915 17.515 13.142 1 18.97 330 THR A N 1
ATOM 5091 C CA . THR A 1 330 ? 42.88 17.097 14.101 1 20.527 330 THR A CA 1
ATOM 5092 C C . THR A 1 330 ? 43.642 16.603 15.306 1 21.122 330 THR A C 1
ATOM 5093 O O . THR A 1 330 ? 44.62 15.873 15.153 1 21.685 330 THR A O 1
ATOM 5104 N N . THR A 1 331 ? 43.197 16.941 16.518 1 19.809 331 THR A N 1
ATOM 5105 C CA . THR A 1 331 ? 44.001 16.697 17.705 1 20.143 331 THR A CA 1
ATOM 5106 C C . THR A 1 331 ? 43.622 15.437 18.489 1 20.18 331 THR A C 1
ATOM 5107 O O . THR A 1 331 ? 44.338 15.126 19.453 1 21.013 331 THR A O 1
ATOM 5118 N N . TYR A 1 332 ? 42.547 14.726 18.128 1 20.777 332 TYR A N 1
ATOM 5119 C CA . TYR A 1 332 ? 42.136 13.545 18.874 1 23.345 332 TYR A CA 1
ATOM 5120 C C . TYR A 1 332 ? 41.383 12.588 17.976 1 21.663 332 TYR A C 1
ATOM 5121 O O . TYR A 1 332 ? 41.094 12.899 16.827 1 21.188 332 TYR A O 1
ATOM 5139 N N . GLN A 1 333 ? 41.113 11.376 18.487 1 21.185 333 GLN A N 1
ATOM 5140 C CA . GLN A 1 333 ? 40.772 10.269 17.625 1 23.099 333 GLN A CA 1
ATOM 5141 C C . GLN A 1 333 ? 39.341 10.298 17.09 1 21.853 333 GLN A C 1
ATOM 5142 O O . GLN A 1 333 ? 39.041 9.576 16.154 1 23.585 333 GLN A O 1
ATOM 5156 N N . TYR A 1 334 ? 38.435 11.069 17.704 1 22.037 334 TYR A N 1
ATOM 5157 C CA . TYR A 1 334 ? 37.03 10.892 17.416 1 23.06 334 TYR A CA 1
ATOM 5158 C C . TYR A 1 334 ? 36.539 11.614 16.168 1 20.715 334 TYR A C 1
ATOM 5159 O O . TYR A 1 334 ? 35.654 11.064 15.496 1 22.996 334 TYR A O 1
ATOM 5177 N N . PRO A 1 335 ? 36.929 12.858 15.798 1 20.41 335 PRO A N 1
ATOM 5178 C CA . PRO A 1 335 ? 36.337 13.499 14.629 1 21.711 335 PRO A CA 1
ATOM 5179 C C . PRO A 1 335 ? 36.731 12.865 13.319 1 22.954 335 PRO A C 1
ATOM 5180 O O . PRO A 1 335 ? 37.878 12.413 13.185 1 23.4 335 PRO A O 1
ATOM 5191 N N . PRO A 1 336 ? 35.837 12.841 12.33 1 21.914 336 PRO A N 1
ATOM 5192 C CA . PRO A 1 336 ? 36.216 12.451 10.973 1 23.092 336 PRO A CA 1
ATOM 5193 C C . PRO A 1 336 ? 37.137 13.541 10.435 1 21.894 336 PRO A C 1
ATOM 5194 O O . PRO A 1 336 ? 37.007 14.708 10.785 1 23.453 336 PRO A O 1
ATOM 5205 N N . ARG A 1 337 ? 38.05 13.147 9.528 1 20.438 337 ARG A N 1
ATOM 5206 C CA . ARG A 1 337 ? 38.959 14.054 8.878 1 19.069 337 ARG A CA 1
ATOM 5207 C C . ARG A 1 337 ? 38.371 14.451 7.528 1 18.551 337 ARG A C 1
ATOM 5208 O O . ARG A 1 337 ? 38.22 13.597 6.648 1 21.097 337 ARG A O 1
ATOM 5229 N N . ARG A 1 338 ? 37.941 15.716 7.453 1 20.725 338 ARG A N 1
ATOM 5230 C CA . ARG A 1 338 ? 37.311 16.292 6.282 1 22.656 338 ARG A CA 1
ATOM 5231 C C . ARG A 1 338 ? 37.972 17.641 6.037 1 24.637 338 ARG A C 1
ATOM 5232 O O . ARG A 1 338 ? 37.757 18.598 6.793 1 24.248 338 ARG A O 1
ATOM 5253 N N . TYR A 1 339 ? 38.977 17.637 5.162 1 19.931 339 TYR A N 1
ATOM 5254 C CA . TYR A 1 339 ? 39.798 18.807 4.978 1 20.075 339 TYR A CA 1
ATOM 5255 C C . TYR A 1 339 ? 39.554 19.336 3.562 1 23.525 339 TYR A C 1
ATOM 5256 O O . TYR A 1 339 ? 39.072 18.594 2.701 1 26.222 339 TYR A O 1
ATOM 5274 N N A GLU A 1 340 ? 39.775 20.651 3.428 0.45 24.703 340 GLU A N 1
ATOM 5275 N N B GLU A 1 340 ? 39.73 20.632 3.388 0.55 25.342 340 GLU A N 1
ATOM 5276 C CA A GLU A 1 340 ? 39.695 21.416 2.19 0.45 25.01 340 GLU A CA 1
ATOM 5277 C CA B GLU A 1 340 ? 39.647 21.185 2.055 0.55 25.537 340 GLU A CA 1
ATOM 5278 C C A GLU A 1 340 ? 41.097 21.512 1.579 0.45 22.963 340 GLU A C 1
ATOM 5279 C C B GLU A 1 340 ? 41.059 21.481 1.566 0.55 23.679 340 GLU A C 1
ATOM 5280 O O A GLU A 1 340 ? 42.065 21.784 2.307 0.45 23.641 340 GLU A O 1
ATOM 5281 O O B GLU A 1 340 ? 41.957 21.855 2.342 0.55 25.021 340 GLU A O 1
ATOM 5304 N N . ILE A 1 341 ? 41.203 21.22 0.277 1 21.068 341 ILE A N 1
ATOM 5305 C CA . ILE A 1 341 ? 42.392 21.558 -0.486 1 21.468 341 ILE A CA 1
ATOM 5306 C C . ILE A 1 341 ? 42.005 22.692 -1.419 1 20.485 341 ILE A C 1
ATOM 5307 O O . ILE A 1 341 ? 41.43 22.44 -2.488 1 22.679 341 ILE A O 1
ATOM 5324 N N . PRO A 1 342 ? 42.277 23.971 -1.072 1 22.928 342 PRO A N 1
ATOM 5325 C CA . PRO A 1 342 ? 41.935 25.062 -1.976 1 21.081 342 PRO A CA 1
ATOM 5326 C C . PRO A 1 342 ? 42.606 24.937 -3.336 1 20.545 342 PRO A C 1
ATOM 5327 O O . PRO A 1 342 ? 43.658 24.302 -3.536 1 19.897 342 PRO A O 1
ATOM 5338 N N . ALA A 1 343 ? 41.999 25.614 -4.274 1 20.274 343 ALA A N 1
ATOM 5339 C CA . ALA A 1 343 ? 42.545 25.717 -5.611 1 20.284 343 ALA A CA 1
ATOM 5340 C C . ALA A 1 343 ? 43.949 26.298 -5.579 1 20.096 343 ALA A C 1
ATOM 5341 O O . ALA A 1 343 ? 44.176 27.26 -4.849 1 21.003 343 ALA A O 1
ATOM 5348 N N . GLY A 1 344 ? 44.844 25.757 -6.434 1 19.599 344 GLY A N 1
ATOM 5349 C CA . GLY A 1 344 ? 46.17 26.315 -6.566 1 21.893 344 GLY A CA 1
ATOM 5350 C C . GLY A 1 344 ? 47.263 25.487 -5.888 1 22.85 344 GLY A C 1
ATOM 5351 O O . GLY A 1 344 ? 48.434 25.746 -6.138 1 26.459 344 GLY A O 1
ATOM 5355 N N . ILE A 1 345 ? 46.873 24.514 -5.061 1 21.401 345 ILE A N 1
ATOM 5356 C CA . ILE A 1 345 ? 47.829 23.689 -4.333 1 22.165 345 ILE A CA 1
ATOM 5357 C C . ILE A 1 345 ? 48.204 22.5 -5.212 1 22.906 345 ILE A C 1
ATOM 5358 O O . ILE A 1 345 ? 49.375 22.153 -5.323 1 25.729 345 ILE A O 1
ATOM 5374 N N . LEU A 1 346 ? 47.203 21.809 -5.766 1 22.058 346 LEU A N 1
ATOM 5375 C CA . LEU A 1 346 ? 47.471 20.716 -6.71 1 22.558 346 LEU A CA 1
ATOM 5376 C C . LEU A 1 346 ? 48.091 21.247 -7.996 1 24.791 346 LEU A C 1
ATOM 5377 O O . LEU A 1 346 ? 47.724 22.329 -8.445 1 25.603 346 LEU A O 1
ATOM 5393 N N . ARG A 1 347 ? 49.023 20.46 -8.549 1 23.798 347 ARG A N 1
ATOM 5394 C CA . ARG A 1 347 ? 49.86 20.791 -9.702 1 28.921 347 ARG A CA 1
ATOM 5395 C C . ARG A 1 347 ? 49.637 19.764 -10.822 1 29.454 347 ARG A C 1
ATOM 5396 O O . ARG A 1 347 ? 49.092 18.675 -10.615 1 27.224 347 ARG A O 1
ATOM 5417 N N . ASP A 1 348 ? 49.987 20.116 -12.063 1 41.535 348 ASP A N 1
ATOM 5418 C CA . ASP A 1 348 ? 49.651 19.185 -13.141 1 52.897 348 ASP A CA 1
ATOM 5419 C C . ASP A 1 348 ? 50.448 17.878 -12.951 1 53.42 348 ASP A C 1
ATOM 5420 O O . ASP A 1 348 ? 51.683 17.944 -12.928 1 46.215 348 ASP A O 1
ATOM 5429 N N . GLY A 1 349 ? 49.706 16.743 -12.778 1 47.763 349 GLY A N 1
ATOM 5430 C CA . GLY A 1 349 ? 50.227 15.373 -12.674 1 45.286 349 GLY A CA 1
ATOM 5431 C C . GLY A 1 349 ? 50.559 14.991 -11.214 1 47.387 349 GLY A C 1
ATOM 5432 O O . GLY A 1 349 ? 49.658 14.48 -10.458 1 31.767 349 GLY A O 1
ATOM 5436 N N . LYS A 1 350 ? 51.798 15.448 -10.854 1 45.604 350 LYS A N 1
ATOM 5437 C CA . LYS A 1 350 ? 52.723 14.966 -9.807 1 52.602 350 LYS A CA 1
ATOM 5438 C C . LYS A 1 350 ? 52.546 15.631 -8.436 1 31.746 350 LYS A C 1
ATOM 5439 O O . LYS A 1 350 ? 53.027 16.73 -8.172 1 33.054 350 LYS A O 1
ATOM 5458 N N . ASN A 1 351 ? 51.888 14.938 -7.521 1 27.738 351 ASN A N 1
ATOM 5459 C CA . ASN A 1 351 ? 51.409 15.571 -6.299 1 21.946 351 ASN A CA 1
ATOM 5460 C C . ASN A 1 351 ? 51.624 14.582 -5.161 1 21.114 351 ASN A C 1
ATOM 5461 O O . ASN A 1 351 ? 51.499 13.386 -5.385 1 24.172 351 ASN A O 1
ATOM 5472 N N A THR A 1 352 ? 51.951 15.082 -3.981 0.62 18.757 352 THR A N 1
ATOM 5473 N N B THR A 1 352 ? 51.995 15.053 -3.963 0.38 20.127 352 THR A N 1
ATOM 5474 C CA A THR A 1 352 ? 52.252 14.245 -2.838 0.62 18.882 352 THR A CA 1
ATOM 5475 C CA B THR A 1 352 ? 52.22 14.159 -2.832 0.38 20.414 352 THR A CA 1
ATOM 5476 C C A THR A 1 352 ? 51.314 14.629 -1.696 0.62 19.014 352 THR A C 1
ATOM 5477 C C B THR A 1 352 ? 51.43 14.618 -1.614 0.38 19.195 352 THR A C 1
ATOM 5478 O O A THR A 1 352 ? 51.03 15.828 -1.495 0.62 19.887 352 THR A O 1
ATOM 5479 O O B THR A 1 352 ? 51.397 15.81 -1.253 0.38 19.126 352 THR A O 1
ATOM 5500 N N . ILE A 1 353 ? 50.843 13.617 -0.957 1 16.972 353 ILE A N 1
ATOM 5501 C CA . ILE A 1 353 ? 50.149 13.828 0.286 1 17.348 353 ILE A CA 1
ATOM 5502 C C . ILE A 1 353 ? 51.053 13.283 1.385 1 19.089 353 ILE A C 1
ATOM 5503 O O . ILE A 1 353 ? 51.516 12.148 1.28 1 18.277 353 ILE A O 1
ATOM 5520 N N . THR A 1 354 ? 51.239 14.07 2.441 1 18.022 354 THR A N 1
ATOM 5521 C CA . THR A 1 354 ? 52.013 13.691 3.601 1 16.93 354 THR A CA 1
ATOM 5522 C C . THR A 1 354 ? 51.125 13.739 4.839 1 19.221 354 THR A C 1
ATOM 5523 O O . THR A 1 354 ? 50.519 14.781 5.062 1 18.114 354 THR A O 1
ATOM 5534 N N . VAL A 1 355 ? 51.137 12.681 5.642 1 16.202 355 VAL A N 1
ATOM 5535 C CA . VAL A 1 355 ? 50.361 12.651 6.88 1 17.001 355 VAL A CA 1
ATOM 5536 C C . VAL A 1 355 ? 51.306 12.323 8.02 1 18.77 355 VAL A C 1
ATOM 5537 O O . VAL A 1 355 ? 51.916 11.247 8 1 20.592 355 VAL A O 1
ATOM 5550 N N . ARG A 1 356 ? 51.345 13.173 9.03 1 17.55 356 ARG A N 1
ATOM 5551 C CA . ARG A 1 356 ? 52.051 12.882 10.259 1 17.733 356 ARG A CA 1
ATOM 5552 C C . ARG A 1 356 ? 51.028 12.457 11.299 1 18.167 356 ARG A C 1
ATOM 5553 O O . ARG A 1 356 ? 50.179 13.259 11.665 1 19.966 356 ARG A O 1
ATOM 5574 N N . VAL A 1 357 ? 51.126 11.209 11.762 1 16.428 357 VAL A N 1
ATOM 5575 C CA . VAL A 1 357 ? 50.188 10.681 12.753 1 17.404 357 VAL A CA 1
ATOM 5576 C C . VAL A 1 357 ? 50.87 10.639 14.106 1 18.156 357 VAL A C 1
ATOM 5577 O O . VAL A 1 357 ? 51.995 10.148 14.221 1 18.331 357 VAL A O 1
ATOM 5590 N N . LEU A 1 358 ? 50.206 11.22 15.116 1 19.266 358 LEU A N 1
ATOM 5591 C CA . LEU A 1 358 ? 50.667 11.171 16.501 1 20.302 358 LEU A CA 1
ATOM 5592 C C . LEU A 1 358 ? 49.731 10.231 17.255 1 21.217 358 LEU A C 1
ATOM 5593 O O . LEU A 1 358 ? 48.515 10.246 17.06 1 21.346 358 LEU A O 1
ATOM 5609 N N . ASN A 1 359 ? 50.31 9.373 18.11 1 20.6 359 ASN A N 1
ATOM 5610 C CA . ASN A 1 359 ? 49.547 8.341 18.783 1 20.276 359 ASN A CA 1
ATOM 5611 C C . ASN A 1 359 ? 50.026 8.292 20.228 1 21.32 359 ASN A C 1
ATOM 5612 O O . ASN A 1 359 ? 51.172 7.921 20.477 1 20.906 359 ASN A O 1
ATOM 5623 N N . GLU A 1 360 ? 49.133 8.706 21.132 1 20.457 360 GLU A N 1
ATOM 5624 C CA . GLU A 1 360 ? 49.424 8.76 22.554 1 22.155 360 GLU A CA 1
ATOM 5625 C C . GLU A 1 360 ? 49.361 7.386 23.215 1 23.814 360 GLU A C 1
ATOM 5626 O O . GLU A 1 360 ? 50.168 7.108 24.101 1 25.088 360 GLU A O 1
ATOM 5638 N N . SER A 1 361 ? 48.396 6.558 22.814 1 23.439 361 SER A N 1
ATOM 5639 C CA . SER A 1 361 ? 48.143 5.279 23.449 1 24.517 361 SER A CA 1
ATOM 5640 C C . SER A 1 361 ? 47.267 4.427 22.546 1 26.016 361 SER A C 1
ATOM 5641 O O . SER A 1 361 ? 46.587 4.967 21.662 1 26.906 361 SER A O 1
ATOM 5649 N N . GLY A 1 362 ? 47.283 3.102 22.786 1 25.387 362 GLY A N 1
ATOM 5650 C CA . GLY A 1 362 ? 46.536 2.176 21.952 1 27.815 362 GLY A CA 1
ATOM 5651 C C . GLY A 1 362 ? 47.244 1.979 20.604 1 27.594 362 GLY A C 1
ATOM 5652 O O . GLY A 1 362 ? 48.484 2.093 20.505 1 32.383 362 GLY A O 1
ATOM 5656 N N . LYS A 1 363 ? 46.449 1.587 19.614 1 23.546 363 LYS A N 1
ATOM 5657 C CA . LYS A 1 363 ? 46.962 1.218 18.311 1 26.612 363 LYS A CA 1
ATOM 5658 C C . LYS A 1 363 ? 46.779 2.404 17.365 1 22.234 363 LYS A C 1
ATOM 5659 O O . LYS A 1 363 ? 45.673 2.681 16.977 1 23.932 363 LYS A O 1
ATOM 5678 N N . GLY A 1 364 ? 47.888 3.048 16.979 1 22.672 364 GLY A N 1
ATOM 5679 C CA . GLY A 1 364 ? 47.834 4.172 16.05 1 22.352 364 GLY A CA 1
ATOM 5680 C C . GLY A 1 364 ? 47.576 3.71 14.616 1 22.195 364 GLY A C 1
ATOM 5681 O O . GLY A 1 364 ? 48 2.62 14.214 1 21.713 364 GLY A O 1
ATOM 5685 N N . GLY A 1 365 ? 46.951 4.611 13.833 1 20.531 365 GLY A N 1
ATOM 5686 C CA . GLY A 1 365 ? 46.701 4.332 12.445 1 20.478 365 GLY A CA 1
ATOM 5687 C C . GLY A 1 365 ? 45.339 4.851 11.995 1 22.05 365 GLY A C 1
ATOM 5688 O O . GLY A 1 365 ? 44.828 5.829 12.538 1 21.623 365 GLY A O 1
ATOM 5692 N N . PHE A 1 366 ? 44.8 4.176 10.972 1 19.962 366 PHE A N 1
ATOM 5693 C CA . PHE A 1 366 ? 43.706 4.676 10.151 1 19.183 366 PHE A CA 1
ATOM 5694 C C . PHE A 1 366 ? 42.573 3.665 10.278 1 19.253 366 PHE A C 1
ATOM 5695 O O . PHE A 1 366 ? 42.731 2.518 9.903 1 21.998 366 PHE A O 1
ATOM 5712 N N . VAL A 1 367 ? 41.423 4.144 10.768 1 20.283 367 VAL A N 1
ATOM 5713 C CA . VAL A 1 367 ? 40.285 3.275 11.021 1 19.147 367 VAL A CA 1
ATOM 5714 C C . VAL A 1 367 ? 39.724 2.702 9.728 1 21.628 367 VAL A C 1
ATOM 5715 O O . VAL A 1 367 ? 39.516 3.429 8.74 1 20.153 367 VAL A O 1
ATOM 5728 N N . GLU A 1 368 ? 39.341 1.407 9.831 1 22.229 368 GLU A N 1
ATOM 5729 C CA . GLU A 1 368 ? 38.74 0.656 8.733 1 25.4 368 GLU A CA 1
ATOM 5730 C C . GLU A 1 368 ? 37.3 1.102 8.45 1 24.585 368 GLU A C 1
ATOM 5731 O O . GLU A 1 368 ? 36.658 1.682 9.303 1 24.501 368 GLU A O 1
ATOM 5743 N N . GLU A 1 369 ? 36.828 0.862 7.222 1 27.363 369 GLU A N 1
ATOM 5744 C CA A GLU A 1 369 ? 35.442 1.095 6.816 0.51 26.287 369 GLU A CA 1
ATOM 5745 C CA B GLU A 1 369 ? 35.445 1.104 6.813 0.49 29.074 369 GLU A CA 1
ATOM 5746 C C . GLU A 1 369 ? 35.099 2.588 6.904 1 28.558 369 GLU A C 1
ATOM 5747 O O . GLU A 1 369 ? 34.024 2.958 7.353 1 27.832 369 GLU A O 1
ATOM 5770 N N . LYS A 1 370 ? 36.047 3.452 6.49 1 24.358 370 LYS A N 1
ATOM 5771 C CA . LYS A 1 370 ? 35.891 4.891 6.494 1 23.683 370 LYS A CA 1
ATOM 5772 C C . LYS A 1 370 ? 36.361 5.347 5.12 1 23.404 370 LYS A C 1
ATOM 5773 O O . LYS A 1 370 ? 37.131 4.619 4.466 1 23.916 370 LYS A O 1
ATOM 5792 N N . PRO A 1 371 ? 35.973 6.568 4.674 1 24.039 371 PRO A N 1
ATOM 5793 C CA . PRO A 1 371 ? 36.386 7.065 3.363 1 25.18 371 PRO A CA 1
ATOM 5794 C C . PRO A 1 371 ? 37.813 7.616 3.417 1 22.756 371 PRO A C 1
ATOM 5795 O O . PRO A 1 371 ? 38.087 8.467 4.258 1 22.244 371 PRO A O 1
ATOM 5806 N N . TYR A 1 372 ? 38.63 7.218 2.414 1 20.791 372 TYR A N 1
ATOM 5807 C CA . TYR A 1 372 ? 39.927 7.823 2.203 1 20.125 372 TYR A CA 1
ATOM 5808 C C . TYR A 1 372 ? 40.001 8.155 0.714 1 21.757 372 TYR A C 1
ATOM 5809 O O . TYR A 1 372 ? 40.168 7.233 -0.078 1 21.914 372 TYR A O 1
ATOM 5827 N N . LYS A 1 373 ? 39.772 9.438 0.378 1 20.71 373 LYS A N 1
ATOM 5828 C CA . LYS A 1 373 ? 39.59 9.833 -1.009 1 20.291 373 LYS A CA 1
ATOM 5829 C C . LYS A 1 373 ? 39.683 11.336 -1.171 1 20.788 373 LYS A C 1
ATOM 5830 O O . LYS A 1 373 ? 39.489 12.085 -0.239 1 20.557 373 LYS A O 1
ATOM 5849 N N . LEU A 1 374 ? 39.935 11.75 -2.429 1 20.947 374 LEU A N 1
ATOM 5850 C CA . LEU A 1 374 ? 39.736 13.111 -2.872 1 21.309 374 LEU A CA 1
ATOM 5851 C C . LEU A 1 374 ? 38.41 13.184 -3.597 1 22.039 374 LEU A C 1
ATOM 5852 O O . LEU A 1 374 ? 38.082 12.258 -4.318 1 23.536 374 LEU A O 1
ATOM 5868 N N . VAL A 1 375 ? 37.685 14.295 -3.398 1 22.438 375 VAL A N 1
ATOM 5869 C CA . VAL A 1 375 ? 36.365 14.447 -4.025 1 25.447 375 VAL A CA 1
ATOM 5870 C C . VAL A 1 375 ? 36.234 15.823 -4.7 1 25.224 375 VAL A C 1
ATOM 5871 O O . VAL A 1 375 ? 36.557 16.844 -4.095 1 25.969 375 VAL A O 1
ATOM 5884 N N . MET A 1 376 ? 35.743 15.806 -5.946 1 26.637 376 MET A N 1
ATOM 5885 C CA . MET A 1 376 ? 35.42 16.998 -6.726 1 31.312 376 MET A CA 1
ATOM 5886 C C . MET A 1 376 ? 34.104 16.723 -7.473 1 34.183 376 MET A C 1
ATOM 5887 O O . MET A 1 376 ? 33.983 15.741 -8.211 1 32.91 376 MET A O 1
ATOM 5901 N N . ASP A 1 377 ? 33.068 17.527 -7.206 1 36.803 377 ASP A N 1
ATOM 5902 C CA . ASP A 1 377 ? 31.761 17.263 -7.805 1 38.241 377 ASP A CA 1
ATOM 5903 C C . ASP A 1 377 ? 31.347 15.886 -7.328 1 40.621 377 ASP A C 1
ATOM 5904 O O . ASP A 1 377 ? 31.456 15.622 -6.135 1 44.171 377 ASP A O 1
ATOM 5913 N N . GLU A 1 378 ? 31.001 14.998 -8.267 1 44.151 378 GLU A N 1
ATOM 5914 C CA . GLU A 1 378 ? 30.614 13.647 -7.908 1 53.487 378 GLU A CA 1
ATOM 5915 C C . GLU A 1 378 ? 31.782 12.707 -8.193 1 48.127 378 GLU A C 1
ATOM 5916 O O . GLU A 1 378 ? 31.646 11.503 -7.98 1 49.942 378 GLU A O 1
ATOM 5928 N N . GLN A 1 379 ? 32.921 13.268 -8.643 1 38.297 379 GLN A N 1
ATOM 5929 C CA . GLN A 1 379 ? 34.08 12.459 -8.979 1 38.238 379 GLN A CA 1
ATOM 5930 C C . GLN A 1 379 ? 34.982 12.23 -7.758 1 31.659 379 GLN A C 1
ATOM 5931 O O . GLN A 1 379 ? 35.042 13.042 -6.841 1 32.435 379 GLN A O 1
ATOM 5945 N N . GLU A 1 380 ? 35.639 11.077 -7.777 1 30.793 380 GLU A N 1
ATOM 5946 C CA . GLU A 1 380 ? 36.471 10.671 -6.657 1 31.124 380 GLU A CA 1
ATOM 5947 C C . GLU A 1 380 ? 37.772 10.083 -7.147 1 28.2 380 GLU A C 1
ATOM 5948 O O . GLU A 1 380 ? 37.829 9.466 -8.183 1 29.186 380 GLU A O 1
ATOM 5960 N N . ILE A 1 381 ? 38.838 10.3 -6.367 1 24.748 381 ILE A N 1
ATOM 5961 C CA . ILE A 1 381 ? 40.075 9.55 -6.469 1 25.74 381 ILE A CA 1
ATOM 5962 C C . ILE A 1 381 ? 40.265 8.82 -5.141 1 26.258 381 ILE A C 1
ATOM 5963 O O . ILE A 1 381 ? 40.427 9.444 -4.101 1 23.202 381 ILE A O 1
ATOM 5979 N N . ASP A 1 382 ? 40.233 7.492 -5.195 1 27.211 382 ASP A N 1
ATOM 5980 C CA . ASP A 1 382 ? 40.384 6.647 -4.02 1 27.839 382 ASP A CA 1
ATOM 5981 C C . ASP A 1 382 ? 41.83 6.688 -3.513 1 25.403 382 ASP A C 1
ATOM 5982 O O . ASP A 1 382 ? 42.755 6.612 -4.292 1 28.638 382 ASP A O 1
ATOM 5991 N N . LEU A 1 383 ? 42.012 6.919 -2.211 1 22.603 383 LEU A N 1
ATOM 5992 C CA . LEU A 1 383 ? 43.327 6.985 -1.576 1 21.554 383 LEU A CA 1
ATOM 5993 C C . LEU A 1 383 ? 43.595 5.727 -0.765 1 25.031 383 LEU A C 1
ATOM 5994 O O . LEU A 1 383 ? 44.673 5.588 -0.184 1 26.574 383 LEU A O 1
ATOM 6010 N N . ARG A 1 384 ? 42.634 4.788 -0.705 1 21.98 384 ARG A N 1
ATOM 6011 C CA . ARG A 1 384 ? 42.897 3.514 -0.062 1 23.507 384 ARG A CA 1
ATOM 6012 C C . ARG A 1 384 ? 43.971 2.733 -0.817 1 25.259 384 ARG A C 1
ATOM 6013 O O . ARG A 1 384 ? 44.075 2.829 -2.02 1 27.48 384 ARG A O 1
ATOM 6034 N N . GLY A 1 385 ? 44.723 1.905 -0.104 1 24.208 385 GLY A N 1
ATOM 6035 C CA . GLY A 1 385 ? 45.783 1.13 -0.718 1 25.011 385 GLY A CA 1
ATOM 6036 C C . GLY A 1 385 ? 47.154 1.53 -0.177 1 23.327 385 GLY A C 1
ATOM 6037 O O . GLY A 1 385 ? 47.296 1.825 0.998 1 21.747 385 GLY A O 1
ATOM 6041 N N . LYS A 1 386 ? 48.167 1.453 -1.044 1 23.546 386 LYS A N 1
ATOM 6042 C CA . LYS A 1 386 ? 49.538 1.492 -0.57 1 23.927 386 LYS A CA 1
ATOM 6043 C C . LYS A 1 386 ? 50.006 2.907 -0.27 1 21.49 386 LYS A C 1
ATOM 6044 O O . LYS A 1 386 ? 50.041 3.771 -1.145 1 24.718 386 LYS A O 1
ATOM 6063 N N . TRP A 1 387 ? 50.472 3.078 0.968 1 19.888 387 TRP A N 1
ATOM 6064 C CA . TRP A 1 387 ? 51.179 4.274 1.408 1 19.994 387 TRP A CA 1
ATOM 6065 C C . TRP A 1 387 ? 52.561 3.91 1.925 1 19.213 387 TRP A C 1
ATOM 6066 O O . TRP A 1 387 ? 52.753 2.891 2.57 1 22.294 387 TRP A O 1
ATOM 6087 N N . HIS A 1 388 ? 53.525 4.76 1.626 1 19.029 388 HIS A N 1
ATOM 6088 C CA . HIS A 1 388 ? 54.838 4.633 2.232 1 19.367 388 HIS A CA 1
ATOM 6089 C C . HIS A 1 388 ? 54.782 5.159 3.659 1 19.604 388 HIS A C 1
ATOM 6090 O O . HIS A 1 388 ? 54.067 6.117 3.923 1 19.126 388 HIS A O 1
ATOM 6105 N N . TYR A 1 389 ? 55.595 4.604 4.557 1 19.024 389 TYR A N 1
ATOM 6106 C CA . TYR A 1 389 ? 55.544 5.017 5.95 1 19.691 389 TYR A CA 1
ATOM 6107 C C . TYR A 1 389 ? 56.94 4.931 6.562 1 19.483 389 TYR A C 1
ATOM 6108 O O . TYR A 1 389 ? 57.798 4.191 6.064 1 19.84 389 TYR A O 1
ATOM 6126 N N . LYS A 1 390 ? 57.157 5.709 7.617 1 17.859 390 LYS A N 1
ATOM 6127 C CA . LYS A 1 390 ? 58.369 5.612 8.41 1 17.934 390 LYS A CA 1
ATOM 6128 C C . LYS A 1 390 ? 58.107 6.162 9.811 1 20.775 390 LYS A C 1
ATOM 6129 O O . LYS A 1 390 ? 57.523 7.233 9.987 1 19.212 390 LYS A O 1
ATOM 6148 N N . LEU A 1 391 ? 58.675 5.488 10.819 1 20.25 391 LEU A N 1
ATOM 6149 C CA . LEU A 1 391 ? 58.629 5.967 12.186 1 19.465 391 LEU A CA 1
ATOM 6150 C C . LEU A 1 391 ? 59.297 7.33 12.331 1 19.292 391 LEU A C 1
ATOM 6151 O O . LEU A 1 391 ? 60.378 7.63 11.798 1 21.288 391 LEU A O 1
ATOM 6167 N N . GLY A 1 392 ? 58.569 8.225 12.979 1 18.996 392 GLY A N 1
ATOM 6168 C CA . GLY A 1 392 ? 59.104 9.529 13.33 1 18.842 392 GLY A CA 1
ATOM 6169 C C . GLY A 1 392 ? 59.856 9.465 14.674 1 22.473 392 GLY A C 1
ATOM 6170 O O . GLY A 1 392 ? 61.046 9.713 14.745 1 22.335 392 GLY A O 1
ATOM 6174 N N . SER A 1 393 ? 59.092 9.21 15.719 1 20.769 393 SER A N 1
ATOM 6175 C CA . SER A 1 393 ? 59.579 9.151 17.107 1 24.795 393 SER A CA 1
ATOM 6176 C C . SER A 1 393 ? 58.828 8.045 17.839 1 25.191 393 SER A C 1
ATOM 6177 O O . SER A 1 393 ? 57.608 8.038 17.849 1 23.29 393 SER A O 1
ATOM 6185 N N . GLU A 1 394 ? 59.571 7.098 18.457 1 23.141 394 GLU A N 1
ATOM 6186 C CA . GLU A 1 394 ? 58.986 6.147 19.38 1 23.395 394 GLU A CA 1
ATOM 6187 C C . GLU A 1 394 ? 58.94 6.802 20.765 1 24.197 394 GLU A C 1
ATOM 6188 O O . GLU A 1 394 ? 59.943 7.301 21.284 1 23.14 394 GLU A O 1
ATOM 6200 N N . MET A 1 395 ? 57.736 6.845 21.328 1 22.128 395 MET A N 1
ATOM 6201 C CA . MET A 1 395 ? 57.503 7.412 22.647 1 24.027 395 MET A CA 1
ATOM 6202 C C . MET A 1 395 ? 56.827 6.34 23.494 1 21.46 395 MET A C 1
ATOM 6203 O O . MET A 1 395 ? 56.021 5.546 23.007 1 21.452 395 MET A O 1
ATOM 6217 N N . PRO A 1 396 ? 57.041 6.351 24.831 1 22.028 396 PRO A N 1
ATOM 6218 C CA . PRO A 1 396 ? 56.231 5.522 25.713 1 21.238 396 PRO A CA 1
ATOM 6219 C C . PRO A 1 396 ? 54.807 6.048 25.696 1 23.935 396 PRO A C 1
ATOM 6220 O O . PRO A 1 396 ? 54.609 7.248 25.526 1 23.744 396 PRO A O 1
ATOM 6231 N N . PHE A 1 397 ? 53.827 5.186 25.993 1 25.973 397 PHE A N 1
ATOM 6232 C CA . PHE A 1 397 ? 52.459 5.65 25.937 1 28.122 397 PHE A CA 1
ATOM 6233 C C . PHE A 1 397 ? 52.278 6.762 26.97 1 25.429 397 PHE A C 1
ATOM 6234 O O . PHE A 1 397 ? 52.904 6.812 28.035 1 25.123 397 PHE A O 1
ATOM 6251 N N . LEU A 1 398 ? 51.406 7.688 26.594 1 25.868 398 LEU A N 1
ATOM 6252 C CA . LEU A 1 398 ? 51.012 8.803 27.415 1 25.983 398 LEU A CA 1
ATOM 6253 C C . LEU A 1 398 ? 49.707 8.445 28.131 1 26.719 398 LEU A C 1
ATOM 6254 O O . LEU A 1 398 ? 48.661 8.283 27.504 1 26.672 398 LEU A O 1
ATOM 6270 N N . GLN A 1 399 ? 49.837 8.294 29.45 1 28.892 399 GLN A N 1
ATOM 6271 C CA . GLN A 1 399 ? 48.661 8.07 30.292 1 34.298 399 GLN A CA 1
ATOM 6272 C C . GLN A 1 399 ? 47.725 9.282 30.188 1 29.549 399 GLN A C 1
ATOM 6273 O O . GLN A 1 399 ? 48.152 10.432 30.287 1 29.35 399 GLN A O 1
ATOM 6287 N N . GLY A 1 400 ? 46.438 8.988 29.973 1 32.868 400 GLY A N 1
ATOM 6288 C CA . GLY A 1 400 ? 45.402 10.003 29.88 1 34.915 400 GLY A CA 1
ATOM 6289 C C . GLY A 1 400 ? 45.24 10.775 31.185 1 33.948 400 GLY A C 1
ATOM 6290 O O . GLY A 1 400 ? 45.661 10.303 32.244 1 31.969 400 GLY A O 1
ATOM 6294 N N . GLN A 1 401 ? 44.643 11.966 31.067 1 33.92 401 GLN A N 1
ATOM 6295 C CA . GLN A 1 401 ? 44.38 12.805 32.235 1 34.415 401 GLN A CA 1
ATOM 6296 C C . GLN A 1 401 ? 43.293 12.188 33.115 1 33.344 401 GLN A C 1
ATOM 6297 O O . GLN A 1 401 ? 42.563 11.299 32.687 1 33.176 401 GLN A O 1
ATOM 6311 N N . THR A 1 402 ? 43.275 12.615 34.384 1 29.573 402 THR A N 1
ATOM 6312 C CA . THR A 1 402 ? 42.113 12.493 35.256 1 30.591 402 THR A CA 1
ATOM 6313 C C . THR A 1 402 ? 41.097 13.552 34.838 1 28.349 402 THR A C 1
ATOM 6314 O O . THR A 1 402 ? 41.372 14.749 34.86 1 30.501 402 THR A O 1
ATOM 6325 N N . PHE A 1 403 ? 39.906 13.115 34.451 1 30.714 403 PHE A N 1
ATOM 6326 C CA . PHE A 1 403 ? 38.911 14.065 33.984 1 30.194 403 PHE A CA 1
ATOM 6327 C C . PHE A 1 403 ? 38.076 14.482 35.194 1 28.059 403 PHE A C 1
ATOM 6328 O O . PHE A 1 403 ? 37.173 13.764 35.604 1 26.523 403 PHE A O 1
ATOM 6345 N N . ILE A 1 404 ? 38.411 15.64 35.753 1 24.804 404 ILE A N 1
ATOM 6346 C CA . ILE A 1 404 ? 37.749 16.091 36.966 1 26.556 404 ILE A CA 1
ATOM 6347 C C . ILE A 1 404 ? 36.277 16.385 36.667 1 24.218 404 ILE A C 1
ATOM 6348 O O . ILE A 1 404 ? 35.4 16.103 37.488 1 22.824 404 ILE A O 1
ATOM 6364 N N . ARG A 1 405 ? 35.988 16.767 35.415 1 23.007 405 ARG A N 1
ATOM 6365 C CA . ARG A 1 405 ? 34.601 17.058 35.027 1 23.385 405 ARG A CA 1
ATOM 6366 C C . ARG A 1 405 ? 33.731 15.796 34.931 1 23.51 405 ARG A C 1
ATOM 6367 O O . ARG A 1 405 ? 32.504 15.908 34.843 1 25.256 405 ARG A O 1
ATOM 6388 N N . TRP A 1 406 ? 34.3 14.59 35.021 1 21.245 406 TRP A N 1
ATOM 6389 C CA . TRP A 1 406 ? 33.534 13.349 35.059 1 21.933 406 TRP A CA 1
ATOM 6390 C C . TRP A 1 406 ? 33.228 12.83 36.47 1 23.457 406 TRP A C 1
ATOM 6391 O O . TRP A 1 406 ? 32.57 11.8 36.618 1 24.296 406 TRP A O 1
ATOM 6412 N N . LYS A 1 407 ? 33.714 13.52 37.493 1 24.159 407 LYS A N 1
ATOM 6413 C CA . LYS A 1 407 ? 33.559 13.082 38.872 1 26.154 407 LYS A CA 1
ATOM 6414 C C . LYS A 1 407 ? 32.109 13.263 39.327 1 26.552 407 LYS A C 1
ATOM 6415 O O . LYS A 1 407 ? 31.35 14.063 38.73 1 23.247 407 LYS A O 1
ATOM 6434 N N . PRO A 1 408 ? 31.636 12.487 40.329 1 25.446 408 PRO A N 1
ATOM 6435 C CA . PRO A 1 408 ? 30.221 12.566 40.73 1 24.56 408 PRO A CA 1
ATOM 6436 C C . PRO A 1 408 ? 29.795 13.969 41.149 1 23.489 408 PRO A C 1
ATOM 6437 O O . PRO A 1 408 ? 30.583 14.771 41.661 1 24.748 408 PRO A O 1
ATOM 6448 N N . GLU A 1 409 ? 28.524 14.272 40.847 1 23.314 409 GLU A N 1
ATOM 6449 C CA . GLU A 1 409 ? 27.825 15.466 41.314 1 24.363 409 GLU A CA 1
ATOM 6450 C C . GLU A 1 409 ? 28.145 16.774 40.589 1 23.215 409 GLU A C 1
ATOM 6451 O O . GLU A 1 409 ? 27.279 17.659 40.577 1 22.893 409 GLU A O 1
ATOM 6463 N N . GLY A 1 410 ? 29.346 16.949 40.024 1 22.758 410 GLY A N 1
ATOM 6464 C CA . GLY A 1 410 ? 29.783 18.28 39.65 1 22.215 410 GLY A CA 1
ATOM 6465 C C . GLY A 1 410 ? 28.95 18.878 38.496 1 22.252 410 GLY A C 1
ATOM 6466 O O . GLY A 1 410 ? 28.75 20.105 38.439 1 23.579 410 GLY A O 1
ATOM 6470 N N . LEU A 1 411 ? 28.465 18.003 37.617 1 22.065 411 LEU A N 1
ATOM 6471 C CA . LEU A 1 411 ? 27.674 18.469 36.478 1 21.527 411 LEU A CA 1
ATOM 6472 C C . LEU A 1 411 ? 26.239 18.764 36.885 1 22.086 411 LEU A C 1
ATOM 6473 O O . LEU A 1 411 ? 25.66 19.746 36.413 1 23.232 411 LEU A O 1
ATOM 6489 N N . TYR A 1 412 ? 25.657 17.947 37.771 1 21.657 412 TYR A N 1
ATOM 6490 C CA . TYR A 1 412 ? 24.372 18.331 38.35 1 22.216 412 TYR A CA 1
ATOM 6491 C C . TYR A 1 412 ? 24.521 19.773 38.857 1 21.28 412 TYR A C 1
ATOM 6492 O O . TYR A 1 412 ? 23.696 20.661 38.615 1 21.275 412 TYR A O 1
ATOM 6510 N N . ASN A 1 413 ? 25.531 19.997 39.701 1 23.122 413 ASN A N 1
ATOM 6511 C CA . ASN A 1 413 ? 25.594 21.25 40.428 1 21.801 413 ASN A CA 1
ATOM 6512 C C . ASN A 1 413 ? 25.742 22.473 39.532 1 22.892 413 ASN A C 1
ATOM 6513 O O . ASN A 1 413 ? 25.219 23.529 39.855 1 23.12 413 ASN A O 1
ATOM 6524 N N . ALA A 1 414 ? 26.506 22.383 38.434 1 21.613 414 ALA A N 1
ATOM 6525 C CA . ALA A 1 414 ? 26.83 23.545 37.607 1 21.86 414 ALA A CA 1
ATOM 6526 C C . ALA A 1 414 ? 25.984 23.603 36.325 1 20.706 414 ALA A C 1
ATOM 6527 O O . ALA A 1 414 ? 25.906 24.671 35.708 1 22.505 414 ALA A O 1
ATOM 6534 N N . MET A 1 415 ? 25.384 22.487 35.922 1 21.237 415 MET A N 1
ATOM 6535 C CA . MET A 1 415 ? 24.73 22.417 34.603 1 21.104 415 MET A CA 1
ATOM 6536 C C . MET A 1 415 ? 23.247 22.013 34.682 1 21.859 415 MET A C 1
ATOM 6537 O O . MET A 1 415 ? 22.52 22.119 33.669 1 20.275 415 MET A O 1
ATOM 6551 N N . ILE A 1 416 ? 22.756 21.578 35.859 1 21.323 416 ILE A N 1
ATOM 6552 C CA . ILE A 1 416 ? 21.343 21.24 36 1 20.226 416 ILE A CA 1
ATOM 6553 C C . ILE A 1 416 ? 20.678 22.102 37.063 1 22.546 416 ILE A C 1
ATOM 6554 O O . ILE A 1 416 ? 19.615 22.704 36.826 1 22.054 416 ILE A O 1
ATOM 6570 N N . ALA A 1 417 ? 21.297 22.189 38.246 1 21.354 417 ALA A N 1
ATOM 6571 C CA . ALA A 1 417 ? 20.726 22.949 39.356 1 21.832 417 ALA A CA 1
ATOM 6572 C C . ALA A 1 417 ? 20.298 24.358 38.972 1 21.39 417 ALA A C 1
ATOM 6573 O O . ALA A 1 417 ? 19.291 24.826 39.505 1 22.877 417 ALA A O 1
ATOM 6580 N N . PRO A 1 418 ? 21.01 25.099 38.084 1 21.819 418 PRO A N 1
ATOM 6581 C CA . PRO A 1 418 ? 20.572 26.441 37.709 1 22.404 418 PRO A CA 1
ATOM 6582 C C . PRO A 1 418 ? 19.186 26.534 37.088 1 24.292 418 PRO A C 1
ATOM 6583 O O . PRO A 1 418 ? 18.593 27.609 37.096 1 25.56 418 PRO A O 1
ATOM 6594 N N . PHE A 1 419 ? 18.64 25.4 36.645 1 23.237 419 PHE A N 1
ATOM 6595 C CA . PHE A 1 419 ? 17.437 25.434 35.824 1 22.466 419 PHE A CA 1
ATOM 6596 C C . PHE A 1 419 ? 16.243 24.807 36.537 1 22.63 419 PHE A C 1
ATOM 6597 O O . PHE A 1 419 ? 15.186 24.654 35.916 1 21.545 419 PHE A O 1
ATOM 6614 N N . THR A 1 420 ? 16.374 24.418 37.824 1 21.548 420 THR A N 1
ATOM 6615 C CA . THR A 1 420 ? 15.319 23.677 38.493 1 22.096 420 THR A CA 1
ATOM 6616 C C . THR A 1 420 ? 14.047 24.532 38.7 1 22.271 420 THR A C 1
ATOM 6617 O O . THR A 1 420 ? 13.004 23.943 38.982 1 24.75 420 THR A O 1
ATOM 6628 N N . SER A 1 421 ? 14.14 25.866 38.623 1 22.324 421 SER A N 1
ATOM 6629 C CA . SER A 1 421 ? 12.984 26.759 38.651 1 25.169 421 SER A CA 1
ATOM 6630 C C . SER A 1 421 ? 12.299 26.907 37.285 1 24.976 421 SER A C 1
ATOM 6631 O O . SER A 1 421 ? 11.192 27.453 37.221 1 24.988 421 SER A O 1
ATOM 6639 N N . MET A 1 422 ? 12.941 26.45 36.217 1 22.427 422 MET A N 1
ATOM 6640 C CA . MET A 1 422 ? 12.372 26.623 34.873 1 22.877 422 MET A CA 1
ATOM 6641 C C . MET A 1 422 ? 11.284 25.572 34.65 1 22.887 422 MET A C 1
ATOM 6642 O O . MET A 1 422 ? 11.538 24.366 34.76 1 23.572 422 MET A O 1
ATOM 6656 N N . ASN A 1 423 ? 10.074 25.998 34.249 1 22.337 423 ASN A N 1
ATOM 6657 C CA . ASN A 1 423 ? 9.074 25.016 33.868 1 22.982 423 ASN A CA 1
ATOM 6658 C C . ASN A 1 423 ? 9.495 24.353 32.55 1 22.828 423 ASN A C 1
ATOM 6659 O O . ASN A 1 423 ? 9.866 25.052 31.601 1 21.925 423 ASN A O 1
ATOM 6670 N N . LEU A 1 424 ? 9.379 23.014 32.495 1 22.12 424 LEU A N 1
ATOM 6671 C CA . LEU A 1 424 ? 9.773 22.243 31.328 1 21.542 424 LEU A CA 1
ATOM 6672 C C . LEU A 1 424 ? 8.629 21.347 30.884 1 22.361 424 LEU A C 1
ATOM 6673 O O . LEU A 1 424 ? 7.807 20.877 31.699 1 22.66 424 LEU A O 1
ATOM 6689 N N . LYS A 1 425 ? 8.629 21.016 29.6 1 19.756 425 LYS A N 1
ATOM 6690 C CA . LYS A 1 425 ? 7.782 19.969 29.092 1 20.158 425 LYS A CA 1
ATOM 6691 C C . LYS A 1 425 ? 8.358 18.588 29.409 1 22.024 425 LYS A C 1
ATOM 6692 O O . LYS A 1 425 ? 7.598 17.65 29.666 1 21.58 425 LYS A O 1
ATOM 6711 N N . GLY A 1 426 ? 9.686 18.436 29.334 1 20.632 426 GLY A N 1
ATOM 6712 C CA . GLY A 1 426 ? 10.335 17.192 29.669 1 20.623 426 GLY A CA 1
ATOM 6713 C C . GLY A 1 426 ? 11.835 17.255 29.382 1 18.915 426 GLY A C 1
ATOM 6714 O O . GLY A 1 426 ? 12.354 18.333 29.072 1 19.182 426 GLY A O 1
ATOM 6718 N N . VAL A 1 427 ? 12.446 16.071 29.501 1 19.352 427 VAL A N 1
ATOM 6719 C CA . VAL A 1 427 ? 13.856 15.862 29.227 1 19.018 427 VAL A CA 1
ATOM 6720 C C . VAL A 1 427 ? 14.02 14.846 28.119 1 19.29 427 VAL A C 1
ATOM 6721 O O . VAL A 1 427 ? 13.313 13.858 28.072 1 19.186 427 VAL A O 1
ATOM 6734 N N . ILE A 1 428 ? 15.045 15.078 27.272 1 17.967 428 ILE A N 1
ATOM 6735 C CA . ILE A 1 428 ? 15.618 14.052 26.411 1 17.736 428 ILE A CA 1
ATOM 6736 C C . ILE A 1 428 ? 17.064 13.834 26.85 1 18.021 428 ILE A C 1
ATOM 6737 O O . ILE A 1 428 ? 17.766 14.767 27.227 1 19.471 428 ILE A O 1
ATOM 6753 N N . TRP A 1 429 ? 17.478 12.559 26.833 1 19.149 429 TRP A N 1
ATOM 6754 C CA . TRP A 1 429 ? 18.72 12.138 27.472 1 18.104 429 TRP A CA 1
ATOM 6755 C C . TRP A 1 429 ? 19.377 11.065 26.626 1 18.575 429 TRP A C 1
ATOM 6756 O O . TRP A 1 429 ? 18.704 10.171 26.144 1 19.078 429 TRP A O 1
ATOM 6777 N N . TYR A 1 430 ? 20.66 11.251 26.301 1 18.424 430 TYR A N 1
ATOM 6778 C CA . TYR A 1 430 ? 21.419 10.25 25.576 1 18.491 430 TYR A CA 1
ATOM 6779 C C . TYR A 1 430 ? 22.771 10.072 26.263 1 18.492 430 TYR A C 1
ATOM 6780 O O . TYR A 1 430 ? 23.723 10.857 26.097 1 19.674 430 TYR A O 1
ATOM 6798 N N . GLN A 1 431 ? 22.84 8.973 27.014 1 18.848 431 GLN A N 1
ATOM 6799 C CA . GLN A 1 431 ? 23.998 8.729 27.879 1 19.732 431 GLN A CA 1
ATOM 6800 C C . GLN A 1 431 ? 24.056 7.244 28.211 1 19.129 431 GLN A C 1
ATOM 6801 O O . GLN A 1 431 ? 23.035 6.577 28.343 1 22.41 431 GLN A O 1
ATOM 6815 N N . GLY A 1 432 ? 25.289 6.759 28.441 1 18.9 432 GLY A N 1
ATOM 6816 C CA . GLY A 1 432 ? 25.478 5.445 29.005 1 19.447 432 GLY A CA 1
ATOM 6817 C C . GLY A 1 432 ? 26.754 4.772 28.51 1 20.8 432 GLY A C 1
ATOM 6818 O O . GLY A 1 432 ? 27.214 3.804 29.133 1 22.686 432 GLY A O 1
ATOM 6822 N N . GLU A 1 433 ? 27.328 5.275 27.413 1 20.456 433 GLU A N 1
ATOM 6823 C CA . GLU A 1 433 ? 28.554 4.694 26.893 1 22.074 433 GLU A CA 1
ATOM 6824 C C . GLU A 1 433 ? 29.604 4.642 28.004 1 22.323 433 GLU A C 1
ATOM 6825 O O . GLU A 1 433 ? 30.397 3.689 28.066 1 23.303 433 GLU A O 1
ATOM 6837 N N . SER A 1 434 ? 29.678 5.681 28.83 1 20.826 434 SER A N 1
ATOM 6838 C CA . SER A 1 434 ? 30.701 5.755 29.875 1 21.673 434 SER A CA 1
ATOM 6839 C C . SER A 1 434 ? 30.386 4.943 31.131 1 24.021 434 SER A C 1
ATOM 6840 O O . SER A 1 434 ? 31.256 4.882 32.012 1 25.88 434 SER A O 1
ATOM 6848 N N . ASN A 1 435 ? 29.228 4.288 31.187 1 20.661 435 ASN A N 1
ATOM 6849 C CA . ASN A 1 435 ? 28.87 3.36 32.242 1 22.89 435 ASN A CA 1
ATOM 6850 C C . ASN A 1 435 ? 28.815 1.915 31.727 1 25.278 435 ASN A C 1
ATOM 6851 O O . ASN A 1 435 ? 28.461 1.008 32.475 1 26.33 435 ASN A O 1
ATOM 6862 N N . ALA A 1 436 ? 29.129 1.695 30.446 1 25.601 436 ALA A N 1
ATOM 6863 C CA . ALA A 1 436 ? 28.879 0.395 29.849 1 25.589 436 ALA A CA 1
ATOM 6864 C C . ALA A 1 436 ? 29.871 -0.638 30.417 1 26.942 436 ALA A C 1
ATOM 6865 O O . ALA A 1 436 ? 29.667 -1.836 30.251 1 30.628 436 ALA A O 1
ATOM 6872 N N . ASP A 1 437 ? 30.937 -0.152 31.053 1 27.398 437 ASP A N 1
ATOM 6873 C CA . ASP A 1 437 ? 31.907 -1.04 31.695 1 30.98 437 ASP A CA 1
ATOM 6874 C C . ASP A 1 437 ? 31.378 -1.596 33.02 1 33.983 437 ASP A C 1
ATOM 6875 O O . ASP A 1 437 ? 31.978 -2.538 33.538 1 32.638 437 ASP A O 1
ATOM 6884 N N . THR A 1 438 ? 30.306 -1.003 33.57 1 31.397 438 THR A N 1
ATOM 6885 C CA . THR A 1 438 ? 29.753 -1.377 34.882 1 33.338 438 THR A CA 1
ATOM 6886 C C . THR A 1 438 ? 28.227 -1.39 34.803 1 29.491 438 THR A C 1
ATOM 6887 O O . THR A 1 438 ? 27.513 -0.646 35.466 1 30.277 438 THR A O 1
ATOM 6898 N N . PRO A 1 439 ? 27.677 -2.25 33.935 1 28.277 439 PRO A N 1
ATOM 6899 C CA . PRO A 1 439 ? 26.245 -2.259 33.673 1 28.003 439 PRO A CA 1
ATOM 6900 C C . PRO A 1 439 ? 25.344 -2.747 34.805 1 29.77 439 PRO A C 1
ATOM 6901 O O . PRO A 1 439 ? 24.17 -2.439 34.85 1 27.67 439 PRO A O 1
ATOM 6912 N N . ALA A 1 440 ? 25.896 -3.522 35.745 1 29.724 440 ALA A N 1
ATOM 6913 C CA . ALA A 1 440 ? 25.068 -4.144 36.751 1 31.586 440 ALA A CA 1
ATOM 6914 C C . ALA A 1 440 ? 24.439 -3.115 37.676 1 29.256 440 ALA A C 1
ATOM 6915 O O . ALA A 1 440 ? 23.394 -3.408 38.237 1 33.471 440 ALA A O 1
ATOM 6922 N N . GLU A 1 441 ? 25.088 -1.966 37.897 1 28.865 441 GLU A N 1
ATOM 6923 C CA . GLU A 1 441 ? 24.477 -0.98 38.765 1 30.416 441 GLU A CA 1
ATOM 6924 C C . GLU A 1 441 ? 23.654 0.038 37.969 1 27.77 441 GLU A C 1
ATOM 6925 O O . GLU A 1 441 ? 23.047 0.896 38.592 1 28.342 441 GLU A O 1
ATOM 6937 N N . TYR A 1 442 ? 23.661 -0.013 36.617 1 25.603 442 TYR A N 1
ATOM 6938 C CA . TYR A 1 442 ? 23.203 1.139 35.852 1 24.626 442 TYR A CA 1
ATOM 6939 C C . TYR A 1 442 ? 21.691 1.354 35.954 1 25.741 442 TYR A C 1
ATOM 6940 O O . TYR A 1 442 ? 21.254 2.507 36.002 1 25.302 442 TYR A O 1
ATOM 6958 N N . GLN A 1 443 ? 20.879 0.289 35.983 1 25.39 443 GLN A N 1
ATOM 6959 C CA . GLN A 1 443 ? 19.444 0.482 36.104 1 25.538 443 GLN A CA 1
ATOM 6960 C C . GLN A 1 443 ? 19.135 1.275 37.368 1 27.236 443 GLN A C 1
ATOM 6961 O O . GLN A 1 443 ? 18.378 2.258 37.329 1 26.136 443 GLN A O 1
ATOM 6975 N N . GLU A 1 444 ? 19.741 0.868 38.493 1 26.439 444 GLU A N 1
ATOM 6976 C CA . GLU A 1 444 ? 19.523 1.571 39.742 1 27.775 444 GLU A CA 1
ATOM 6977 C C . GLU A 1 444 ? 20.093 2.987 39.705 1 25.437 444 GLU A C 1
ATOM 6978 O O . GLU A 1 444 ? 19.45 3.918 40.174 1 26.314 444 GLU A O 1
ATOM 6990 N N . LEU A 1 445 ? 21.268 3.162 39.081 1 25.486 445 LEU A N 1
ATOM 6991 C CA . LEU A 1 445 ? 21.914 4.464 39.022 1 25.071 445 LEU A CA 1
ATOM 6992 C C . LEU A 1 445 ? 21.085 5.438 38.161 1 24.913 445 LEU A C 1
ATOM 6993 O O . LEU A 1 445 ? 20.844 6.57 38.568 1 23.604 445 LEU A O 1
ATOM 7009 N N . PHE A 1 446 ? 20.629 4.975 36.995 1 22.78 446 PHE A N 1
ATOM 7010 C CA . PHE A 1 446 ? 19.86 5.823 36.093 1 23.584 446 PHE A CA 1
ATOM 7011 C C . PHE A 1 446 ? 18.448 6.095 36.626 1 23.849 446 PHE A C 1
ATOM 7012 O O . PHE A 1 446 ? 17.974 7.227 36.57 1 24.004 446 PHE A O 1
ATOM 7029 N N . THR A 1 447 ? 17.819 5.093 37.271 1 22.975 447 THR A N 1
ATOM 7030 C CA . THR A 1 447 ? 16.549 5.299 37.974 1 24.348 447 THR A CA 1
ATOM 7031 C C . THR A 1 447 ? 16.713 6.402 39.034 1 23.618 447 THR A C 1
ATOM 7032 O O . THR A 1 447 ? 15.845 7.276 39.162 1 24.283 447 THR A O 1
ATOM 7043 N N . THR A 1 448 ? 17.79 6.333 39.816 1 23.476 448 THR A N 1
ATOM 7044 C CA . THR A 1 448 ? 18.111 7.314 40.846 1 25.471 448 THR A CA 1
ATOM 7045 C C . THR A 1 448 ? 18.235 8.708 40.222 1 25.562 448 THR A C 1
ATOM 7046 O O . THR A 1 448 ? 17.784 9.693 40.787 1 26.58 448 THR A O 1
ATOM 7057 N N . LEU A 1 449 ? 18.907 8.821 39.072 1 23.058 449 LEU A N 1
ATOM 7058 C CA . LEU A 1 449 ? 19.035 10.125 38.42 1 23.045 449 LEU A CA 1
ATOM 7059 C C . LEU A 1 449 ? 17.651 10.695 38.095 1 20.962 449 LEU A C 1
ATOM 7060 O O . LEU A 1 449 ? 17.374 11.864 38.322 1 22.71 449 LEU A O 1
ATOM 7076 N N . ILE A 1 450 ? 16.788 9.9 37.483 1 21.574 450 ILE A N 1
ATOM 7077 C CA . ILE A 1 450 ? 15.494 10.385 37.037 1 21.76 450 ILE A CA 1
ATOM 7078 C C . ILE A 1 450 ? 14.702 10.863 38.266 1 23.651 450 ILE A C 1
ATOM 7079 O O . ILE A 1 450 ? 14.115 11.929 38.27 1 23.338 450 ILE A O 1
ATOM 7095 N N . GLU A 1 451 ? 14.737 10.071 39.34 1 24.045 451 GLU A N 1
ATOM 7096 C CA . GLU A 1 451 ? 14.002 10.407 40.565 1 26.708 451 GLU A CA 1
ATOM 7097 C C . GLU A 1 451 ? 14.565 11.661 41.222 1 24.692 451 GLU A C 1
ATOM 7098 O O . GLU A 1 451 ? 13.809 12.477 41.75 1 26.339 451 GLU A O 1
ATOM 7110 N N . ASP A 1 452 ? 15.888 11.8 41.168 1 24.046 452 ASP A N 1
ATOM 7111 C CA . ASP A 1 452 ? 16.628 12.915 41.715 1 22.964 452 ASP A CA 1
ATOM 7112 C C . ASP A 1 452 ? 16.181 14.187 40.996 1 24.518 452 ASP A C 1
ATOM 7113 O O . ASP A 1 452 ? 15.717 15.12 41.643 1 26.204 452 ASP A O 1
ATOM 7122 N N . TRP A 1 453 ? 16.258 14.227 39.645 1 23.616 453 TRP A N 1
ATOM 7123 C CA . TRP A 1 453 ? 15.804 15.437 38.971 1 23.686 453 TRP A CA 1
ATOM 7124 C C . TRP A 1 453 ? 14.326 15.775 39.248 1 23.895 453 TRP A C 1
ATOM 7125 O O . TRP A 1 453 ? 13.99 16.936 39.451 1 26.2 453 TRP A O 1
ATOM 7146 N N . ARG A 1 454 ? 13.444 14.796 39.153 1 24.814 454 ARG A N 1
ATOM 7147 C CA . ARG A 1 454 ? 12.02 14.983 39.447 1 25.683 454 ARG A CA 1
ATOM 7148 C C . ARG A 1 454 ? 11.803 15.568 40.833 1 28.572 454 ARG A C 1
ATOM 7149 O O . ARG A 1 454 ? 10.908 16.395 40.991 1 29.523 454 ARG A O 1
ATOM 7170 N N . SER A 1 455 ? 12.606 15.183 41.823 1 28.805 455 SER A N 1
ATOM 7171 C CA . SER A 1 455 ? 12.454 15.734 43.168 1 30.746 455 SER A CA 1
ATOM 7172 C C . SER A 1 455 ? 12.89 17.199 43.209 1 36.108 455 SER A C 1
ATOM 7173 O O . SER A 1 455 ? 12.385 17.967 44.007 1 36.1 455 SER A O 1
ATOM 7181 N N . LYS A 1 456 ? 13.78 17.639 42.312 1 30.715 456 LYS A N 1
ATOM 7182 C CA . LYS A 1 456 ? 14.187 19.051 42.291 1 31.543 456 LYS A CA 1
ATOM 7183 C C . LYS A 1 456 ? 13.183 19.939 41.572 1 32.935 456 LYS A C 1
ATOM 7184 O O . LYS A 1 456 ? 12.899 21.049 42.01 1 39.668 456 LYS A O 1
ATOM 7203 N N . TRP A 1 457 ? 12.586 19.459 40.484 1 30.254 457 TRP A N 1
ATOM 7204 C CA . TRP A 1 457 ? 11.606 20.249 39.751 1 32.59 457 TRP A CA 1
ATOM 7205 C C . TRP A 1 457 ? 10.216 20.247 40.403 1 39.387 457 TRP A C 1
ATOM 7206 O O . TRP A 1 457 ? 9.422 21.164 40.174 1 36.418 457 TRP A O 1
ATOM 7227 N N . ASN A 1 458 ? 9.911 19.14 41.1 1 38.814 458 ASN A N 1
ATOM 7228 C CA . ASN A 1 458 ? 8.665 18.944 41.821 1 46.529 458 ASN A CA 1
ATOM 7229 C C . ASN A 1 458 ? 7.487 19.187 40.887 1 45.288 458 ASN A C 1
ATOM 7230 O O . ASN A 1 458 ? 6.62 19.983 41.219 1 45.076 458 ASN A O 1
ATOM 7241 N N . ALA A 1 459 ? 7.427 18.53 39.716 1 47.488 459 ALA A N 1
ATOM 7242 C CA . ALA A 1 459 ? 6.427 18.955 38.729 1 54.463 459 ALA A CA 1
ATOM 7243 C C . ALA A 1 459 ? 5.262 17.968 38.686 1 61.757 459 ALA A C 1
ATOM 7244 O O . ALA A 1 459 ? 5.485 16.765 38.839 1 60.205 459 ALA A O 1
ATOM 7251 N N . PRO A 1 460 ? 4.007 18.428 38.422 1 69.363 460 PRO A N 1
ATOM 7252 C CA . PRO A 1 460 ? 2.861 17.51 38.309 1 72.943 460 PRO A CA 1
ATOM 7253 C C . PRO A 1 460 ? 3.144 16.309 37.392 1 74.147 460 PRO A C 1
ATOM 7254 O O . PRO A 1 460 ? 2.695 15.199 37.669 1 80.656 460 PRO A O 1
ATOM 7265 N N . GLU A 1 461 ? 3.888 16.539 36.296 1 69.177 461 GLU A N 1
ATOM 7266 C CA . GLU A 1 461 ? 4.467 15.47 35.488 1 69.325 461 GLU A CA 1
ATOM 7267 C C . GLU A 1 461 ? 5.799 15.967 34.909 1 56.382 461 GLU A C 1
ATOM 7268 O O . GLU A 1 461 ? 5.96 17.165 34.635 1 40.637 461 GLU A O 1
ATOM 7280 N N . PHE A 1 462 ? 6.754 15.035 34.754 1 45.028 462 PHE A N 1
ATOM 7281 C CA . PHE A 1 462 ? 8.054 15.359 34.18 1 32.593 462 PHE A CA 1
ATOM 7282 C C . PHE A 1 462 ? 8.502 14.195 33.306 1 24.92 462 PHE A C 1
ATOM 7283 O O . PHE A 1 462 ? 9.258 13.329 33.744 1 24.774 462 PHE A O 1
ATOM 7300 N N . PRO A 1 463 ? 8.068 14.116 32.027 1 22.471 463 PRO A N 1
ATOM 7301 C CA . PRO A 1 463 ? 8.475 13.047 31.122 1 22.871 463 PRO A CA 1
ATOM 7302 C C . PRO A 1 463 ? 9.994 13.025 30.938 1 22.359 463 PRO A C 1
ATOM 7303 O O . PRO A 1 463 ? 10.624 14.049 30.786 1 21.503 463 PRO A O 1
ATOM 7314 N N . PHE A 1 464 ? 10.566 11.84 30.995 1 21.605 464 PHE A N 1
ATOM 7315 C CA . PHE A 1 464 ? 11.996 11.624 30.859 1 21.556 464 PHE A CA 1
ATOM 7316 C C . PHE A 1 464 ? 12.191 10.597 29.755 1 21.097 464 PHE A C 1
ATOM 7317 O O . PHE A 1 464 ? 11.863 9.416 29.891 1 21.689 464 PHE A O 1
ATOM 7334 N N . LEU A 1 465 ? 12.719 11.069 28.615 1 20.944 465 LEU A N 1
ATOM 7335 C CA . LEU A 1 465 ? 12.832 10.266 27.418 1 19.039 465 LEU A CA 1
ATOM 7336 C C . LEU A 1 465 ? 14.318 10.023 27.141 1 20.505 465 LEU A C 1
ATOM 7337 O O . LEU A 1 465 ? 15.101 10.951 27.203 1 21.123 465 LEU A O 1
ATOM 7353 N N . PHE A 1 466 ? 14.718 8.784 26.847 1 17.759 466 PHE A N 1
ATOM 7354 C CA . PHE A 1 466 ? 16.132 8.506 26.731 1 19.123 466 PHE A CA 1
ATOM 7355 C C . PHE A 1 466 ? 16.421 7.583 25.563 1 19.501 466 PHE A C 1
ATOM 7356 O O . PHE A 1 466 ? 15.538 6.945 25.018 1 20.52 466 PHE A O 1
ATOM 7373 N N . VAL A 1 467 ? 17.703 7.55 25.178 1 19.596 467 VAL A N 1
ATOM 7374 C CA . VAL A 1 467 ? 18.174 6.801 24.035 1 19.272 467 VAL A CA 1
ATOM 7375 C C . VAL A 1 467 ? 18.939 5.577 24.483 1 19.616 467 VAL A C 1
ATOM 7376 O O . VAL A 1 467 ? 19.927 5.678 25.209 1 20.923 467 VAL A O 1
ATOM 7389 N N . GLN A 1 468 ? 18.502 4.426 24.012 1 19.997 468 GLN A N 1
ATOM 7390 C CA . GLN A 1 468 ? 19.256 3.204 24.229 1 19.693 468 GLN A CA 1
ATOM 7391 C C . GLN A 1 468 ? 20.533 3.268 23.397 1 20.113 468 GLN A C 1
ATOM 7392 O O . GLN A 1 468 ? 20.502 3.685 22.234 1 19.324 468 GLN A O 1
ATOM 7406 N N . LEU A 1 469 ? 21.64 2.748 23.938 1 21.561 469 LEU A N 1
ATOM 7407 C CA . LEU A 1 469 ? 22.902 2.78 23.169 1 21.046 469 LEU A CA 1
ATOM 7408 C C . LEU A 1 469 ? 22.796 2.088 21.81 1 20.545 469 LEU A C 1
ATOM 7409 O O . LEU A 1 469 ? 22.133 1.068 21.643 1 20.752 469 LEU A O 1
ATOM 7425 N N . ALA A 1 470 ? 23.52 2.626 20.834 1 21.34 470 ALA A N 1
ATOM 7426 C CA . ALA A 1 470 ? 23.531 2.126 19.474 1 21.357 470 ALA A CA 1
ATOM 7427 C C . ALA A 1 470 ? 24.423 0.875 19.372 1 21.778 470 ALA A C 1
ATOM 7428 O O . ALA A 1 470 ? 25.151 0.598 20.3 1 22.616 470 ALA A O 1
ATOM 7435 N N . ASN A 1 471 ? 24.326 0.175 18.236 1 23.391 471 ASN A N 1
ATOM 7436 C CA . ASN A 1 471 ? 25.233 -0.928 17.899 1 21.857 471 ASN A CA 1
ATOM 7437 C C . ASN A 1 471 ? 26.622 -0.331 17.703 1 22.199 471 ASN A C 1
ATOM 7438 O O . ASN A 1 471 ? 26.742 0.791 17.206 1 23.825 471 ASN A O 1
ATOM 7449 N N . PHE A 1 472 ? 27.651 -1.063 18.163 1 23.071 472 PHE A N 1
ATOM 7450 C CA . PHE A 1 472 ? 29.031 -0.617 18.116 1 22.638 472 PHE A CA 1
ATOM 7451 C C . PHE A 1 472 ? 29.934 -1.835 18.276 1 24.425 472 PHE A C 1
ATOM 7452 O O . PHE A 1 472 ? 29.512 -2.843 18.851 1 24.803 472 PHE A O 1
ATOM 7469 N N . MET A 1 473 ? 31.158 -1.693 17.77 1 23.581 473 MET A N 1
ATOM 7470 C CA . MET A 1 473 ? 32.176 -2.744 17.825 1 24.93 473 MET A CA 1
ATOM 7471 C C . MET A 1 473 ? 31.844 -3.897 16.879 1 25.935 473 MET A C 1
ATOM 7472 O O . MET A 1 473 ? 30.935 -3.822 16.055 1 25.661 473 MET A O 1
ATOM 7486 N N . ALA A 1 474 ? 32.713 -4.927 16.876 1 27.226 474 ALA A N 1
ATOM 7487 C CA . ALA A 1 474 ? 32.636 -5.982 15.877 1 28.979 474 ALA A CA 1
ATOM 7488 C C . ALA A 1 474 ? 31.417 -6.886 16.073 1 24.815 474 ALA A C 1
ATOM 7489 O O . ALA A 1 474 ? 30.97 -7.127 17.188 1 28.145 474 ALA A O 1
ATOM 7496 N N . THR A 1 475 ? 30.883 -7.361 14.951 1 29.484 475 THR A N 1
ATOM 7497 C CA . THR A 1 475 ? 29.88 -8.428 14.978 1 28.835 475 THR A CA 1
ATOM 7498 C C . THR A 1 475 ? 30.488 -9.71 15.542 1 32.803 475 THR A C 1
ATOM 7499 O O . THR A 1 475 ? 31.708 -9.854 15.618 1 33.147 475 THR A O 1
ATOM 7510 N N . LYS A 1 476 ? 29.606 -10.628 15.963 1 33.613 476 LYS A N 1
ATOM 7511 C CA . LYS A 1 476 ? 29.999 -11.904 16.538 1 37.189 476 LYS A CA 1
ATOM 7512 C C . LYS A 1 476 ? 29.109 -13.012 15.96 1 39.759 476 LYS A C 1
ATOM 7513 O O . LYS A 1 476 ? 27.877 -12.902 15.893 1 36.104 476 LYS A O 1
ATOM 7532 N N . GLU A 1 477 ? 29.762 -14.101 15.525 1 37.558 477 GLU A N 1
ATOM 7533 C CA . GLU A 1 477 ? 29.125 -15.17 14.77 1 38.898 477 GLU A CA 1
ATOM 7534 C C . GLU A 1 477 ? 28.238 -16.051 15.643 1 34.916 477 GLU A C 1
ATOM 7535 O O . GLU A 1 477 ? 27.307 -16.679 15.148 1 38.53 477 GLU A O 1
ATOM 7547 N N . GLU A 1 478 ? 28.625 -16.208 16.909 1 36.651 478 GLU A N 1
ATOM 7548 C CA . GLU A 1 478 ? 27.97 -17.138 17.802 1 38.354 478 GLU A CA 1
ATOM 7549 C C . GLU A 1 478 ? 27.339 -16.344 18.933 1 36.004 478 GLU A C 1
ATOM 7550 O O . GLU A 1 478 ? 27.771 -15.237 19.201 1 33.649 478 GLU A O 1
ATOM 7562 N N . PRO A 1 479 ? 26.36 -16.918 19.656 1 36.066 479 PRO A N 1
ATOM 7563 C CA . PRO A 1 479 ? 25.793 -16.291 20.844 1 35.313 479 PRO A CA 1
ATOM 7564 C C . PRO A 1 479 ? 26.89 -16.054 21.858 1 38.729 479 PRO A C 1
ATOM 7565 O O . PRO A 1 479 ? 27.812 -16.86 21.989 1 34.752 479 PRO A O 1
ATOM 7576 N N . GLY A 1 480 ? 26.782 -14.919 22.54 1 34.103 480 GLY A N 1
ATOM 7577 C CA . GLY A 1 480 ? 27.752 -14.511 23.534 1 32.96 480 GLY A CA 1
ATOM 7578 C C . GLY A 1 480 ? 27.176 -13.398 24.404 1 36.112 480 GLY A C 1
ATOM 7579 O O . GLY A 1 480 ? 26.123 -12.854 24.087 1 33.547 480 GLY A O 1
ATOM 7583 N N . ASP A 1 481 ? 27.873 -13.107 25.495 1 35.275 481 ASP A N 1
ATOM 7584 C CA . ASP A 1 481 ? 27.468 -12.061 26.409 1 36.595 481 ASP A CA 1
ATOM 7585 C C . ASP A 1 481 ? 28.178 -10.78 25.994 1 33.103 481 ASP A C 1
ATOM 7586 O O . ASP A 1 481 ? 29.127 -10.811 25.206 1 32.029 481 ASP A O 1
ATOM 7595 N N . SER A 1 482 ? 27.713 -9.645 26.534 1 28.107 482 SER A N 1
ATOM 7596 C CA . SER A 1 482 ? 28.141 -8.327 26.071 1 28.415 482 SER A CA 1
ATOM 7597 C C . SER A 1 482 ? 27.84 -7.322 27.173 1 26.151 482 SER A C 1
ATOM 7598 O O . SER A 1 482 ? 26.695 -7.256 27.633 1 26.409 482 SER A O 1
ATOM 7606 N N . ASN A 1 483 ? 28.817 -6.51 27.56 1 26.468 483 ASN A N 1
ATOM 7607 C CA . ASN A 1 483 ? 28.576 -5.461 28.529 1 27.672 483 ASN A CA 1
ATOM 7608 C C . ASN A 1 483 ? 27.727 -4.346 27.914 1 25.204 483 ASN A C 1
ATOM 7609 O O . ASN A 1 483 ? 26.865 -3.803 28.607 1 24.675 483 ASN A O 1
ATOM 7620 N N . TRP A 1 484 ? 27.914 -4.058 26.618 1 24.781 484 TRP A N 1
ATOM 7621 C CA . TRP A 1 484 ? 27.016 -3.107 25.973 1 24.628 484 TRP A CA 1
ATOM 7622 C C . TRP A 1 484 ? 25.567 -3.598 25.965 1 24.531 484 TRP A C 1
ATOM 7623 O O . TRP A 1 484 ? 24.62 -2.832 26.245 1 23.835 484 TRP A O 1
ATOM 7644 N N . ALA A 1 485 ? 25.354 -4.876 25.665 1 23.608 485 ALA A N 1
ATOM 7645 C CA . ALA A 1 485 ? 24.007 -5.422 25.681 1 23.88 485 ALA A CA 1
ATOM 7646 C C . ALA A 1 485 ? 23.429 -5.313 27.087 1 25.629 485 ALA A C 1
ATOM 7647 O O . ALA A 1 485 ? 22.231 -5.034 27.231 1 24.349 485 ALA A O 1
ATOM 7654 N N . ARG A 1 486 ? 24.276 -5.477 28.117 1 25.543 486 ARG A N 1
ATOM 7655 C CA . ARG A 1 486 ? 23.791 -5.376 29.486 1 25.64 486 ARG A CA 1
ATOM 7656 C C . ARG A 1 486 ? 23.413 -3.938 29.829 1 26.042 486 ARG A C 1
ATOM 7657 O O . ARG A 1 486 ? 22.446 -3.716 30.57 1 27.2 486 ARG A O 1
ATOM 7678 N N . LEU A 1 487 ? 24.182 -2.956 29.341 1 24.653 487 LEU A N 1
ATOM 7679 C CA . LEU A 1 487 ? 23.829 -1.548 29.506 1 23.494 487 LEU A CA 1
ATOM 7680 C C . LEU A 1 487 ? 22.49 -1.237 28.826 1 23.041 487 LEU A C 1
ATOM 7681 O O . LEU A 1 487 ? 21.621 -0.637 29.465 1 22.953 487 LEU A O 1
ATOM 7697 N N . ARG A 1 488 ? 22.311 -1.703 27.576 1 22.662 488 ARG A N 1
ATOM 7698 C CA . ARG A 1 488 ? 21.072 -1.494 26.843 1 21.263 488 ARG A CA 1
ATOM 7699 C C . ARG A 1 488 ? 19.901 -2.104 27.612 1 23.815 488 ARG A C 1
ATOM 7700 O O . ARG A 1 488 ? 18.815 -1.536 27.626 1 22.96 488 ARG A O 1
ATOM 7721 N N . ASP A 1 489 ? 20.121 -3.278 28.228 1 24.483 489 ASP A N 1
ATOM 7722 C CA . ASP A 1 489 ? 19.062 -3.952 28.963 1 25.099 489 ASP A CA 1
ATOM 7723 C C . ASP A 1 489 ? 18.685 -3.216 30.249 1 24.039 489 ASP A C 1
ATOM 7724 O O . ASP A 1 489 ? 17.492 -3.163 30.588 1 25.575 489 ASP A O 1
ATOM 7733 N N . ALA A 1 490 ? 19.684 -2.617 30.908 1 23.646 490 ALA A N 1
ATOM 7734 C CA . ALA A 1 490 ? 19.485 -1.771 32.064 1 23.505 490 ALA A CA 1
ATOM 7735 C C . ALA A 1 490 ? 18.652 -0.55 31.686 1 23.542 490 ALA A C 1
ATOM 7736 O O . ALA A 1 490 ? 17.737 -0.165 32.41 1 24.233 490 ALA A O 1
ATOM 7743 N N . GLN A 1 491 ? 18.927 0.007 30.498 1 23.262 491 GLN A N 1
ATOM 7744 C CA . GLN A 1 491 ? 18.105 1.094 29.963 1 22.625 491 GLN A CA 1
ATOM 7745 C C . GLN A 1 491 ? 16.676 0.62 29.731 1 23.159 491 GLN A C 1
ATOM 7746 O O . GLN A 1 491 ? 15.722 1.27 30.177 1 23.201 491 GLN A O 1
ATOM 7760 N N . ARG A 1 492 ? 16.487 -0.509 29.037 1 24.075 492 ARG A N 1
ATOM 7761 C CA . ARG A 1 492 ? 15.158 -1.039 28.754 1 25.125 492 ARG A CA 1
ATOM 7762 C C . ARG A 1 492 ? 14.376 -1.248 30.055 1 25.072 492 ARG A C 1
ATOM 7763 O O . ARG A 1 492 ? 13.2 -0.871 30.124 1 24.59 492 ARG A O 1
ATOM 7784 N N . ARG A 1 493 ? 15.038 -1.746 31.103 1 24.901 493 ARG A N 1
ATOM 7785 C CA A ARG A 1 493 ? 14.333 -2.072 32.339 0.53 27.903 493 ARG A CA 1
ATOM 7786 C CA B ARG A 1 493 ? 14.31 -2.071 32.325 0.47 27.295 493 ARG A CA 1
ATOM 7787 C C . ARG A 1 493 ? 13.939 -0.803 33.095 1 27.592 493 ARG A C 1
ATOM 7788 O O . ARG A 1 493 ? 12.971 -0.819 33.873 1 26.171 493 ARG A O 1
ATOM 7829 N N . THR A 1 494 ? 14.662 0.314 32.86 1 24.863 494 THR A N 1
ATOM 7830 C CA . THR A 1 494 ? 14.343 1.583 33.491 1 23.998 494 THR A CA 1
ATOM 7831 C C . THR A 1 494 ? 12.966 2.104 33.054 1 24.119 494 THR A C 1
ATOM 7832 O O . THR A 1 494 ? 12.41 3.006 33.689 1 24.943 494 THR A O 1
ATOM 7843 N N . LEU A 1 495 ? 12.401 1.571 31.971 1 24.295 495 LEU A N 1
ATOM 7844 C CA . LEU A 1 495 ? 11.088 1.962 31.489 1 21.846 495 LEU A CA 1
ATOM 7845 C C . LEU A 1 495 ? 10 1.597 32.515 1 24.378 495 LEU A C 1
ATOM 7846 O O . LEU A 1 495 ? 8.852 1.988 32.337 1 24.735 495 LEU A O 1
ATOM 7862 N N . ALA A 1 496 ? 10.357 0.852 33.567 1 27.424 496 ALA A N 1
ATOM 7863 C CA . ALA A 1 496 ? 9.416 0.675 34.682 1 30.918 496 ALA A CA 1
ATOM 7864 C C . ALA A 1 496 ? 9.085 2.001 35.362 1 32.92 496 ALA A C 1
ATOM 7865 O O . ALA A 1 496 ? 8.032 2.114 36.009 1 32.414 496 ALA A O 1
ATOM 7872 N N . VAL A 1 497 ? 10.019 2.962 35.311 1 27.964 497 VAL A N 1
ATOM 7873 C CA . VAL A 1 497 ? 9.869 4.258 35.946 1 28.427 497 VAL A CA 1
ATOM 7874 C C . VAL A 1 497 ? 8.744 4.995 35.233 1 27.734 497 VAL A C 1
ATOM 7875 O O . VAL A 1 497 ? 8.624 4.991 34.009 1 25.076 497 VAL A O 1
ATOM 7888 N N . PRO A 1 498 ? 7.798 5.599 35.983 1 28.987 498 PRO A N 1
ATOM 7889 C CA . PRO A 1 498 ? 6.701 6.305 35.33 1 28.888 498 PRO A CA 1
ATOM 7890 C C . PRO A 1 498 ? 7.145 7.431 34.379 1 22.827 498 PRO A C 1
ATOM 7891 O O . PRO A 1 498 ? 8.179 8.067 34.598 1 25.734 498 PRO A O 1
ATOM 7902 N N . HIS A 1 499 ? 6.298 7.667 33.383 1 24.936 499 HIS A N 1
ATOM 7903 C CA . HIS A 1 499 ? 6.415 8.753 32.417 1 25.019 499 HIS A CA 1
ATOM 7904 C C . HIS A 1 499 ? 7.801 8.755 31.744 1 22.92 499 HIS A C 1
ATOM 7905 O O . HIS A 1 499 ? 8.457 9.812 31.684 1 24.113 499 HIS A O 1
ATOM 7920 N N . THR A 1 500 ? 8.228 7.564 31.298 1 24.38 500 THR A N 1
ATOM 7921 C CA . THR A 1 500 ? 9.458 7.372 30.544 1 21.437 500 THR A CA 1
ATOM 7922 C C . THR A 1 500 ? 9.149 6.799 29.158 1 23.969 500 THR A C 1
ATOM 7923 O O . THR A 1 500 ? 8.149 6.115 28.914 1 26.069 500 THR A O 1
ATOM 7934 N N . GLY A 1 501 ? 10.102 7.03 28.236 1 22.132 501 GLY A N 1
ATOM 7935 C CA . GLY A 1 501 ? 10.044 6.426 26.92 1 21.566 501 GLY A CA 1
ATOM 7936 C C . GLY A 1 501 ? 11.462 6.31 26.376 1 20.996 501 GLY A C 1
ATOM 7937 O O . GLY A 1 501 ? 12.35 6.968 26.898 1 21.878 501 GLY A O 1
ATOM 7941 N N . MET A 1 502 ? 11.65 5.407 25.418 1 21.921 502 MET A N 1
ATOM 7942 C CA . MET A 1 502 ? 13.008 5.082 24.961 1 21.973 502 MET A CA 1
ATOM 7943 C C . MET A 1 502 ? 13.05 5.091 23.449 1 24.674 502 MET A C 1
ATOM 7944 O O . MET A 1 502 ? 12.169 4.572 22.759 1 30.301 502 MET A O 1
ATOM 7958 N N . ALA A 1 503 ? 14.14 5.617 22.894 1 20.331 503 ALA A N 1
ATOM 7959 C CA . ALA A 1 503 ? 14.43 5.438 21.483 1 20.011 503 ALA A CA 1
ATOM 7960 C C . ALA A 1 503 ? 15.444 4.299 21.341 1 21.159 503 ALA A C 1
ATOM 7961 O O . ALA A 1 503 ? 16.451 4.297 22.028 1 21.904 503 ALA A O 1
ATOM 7968 N N . VAL A 1 504 ? 15.151 3.35 20.465 1 20.74 504 VAL A N 1
ATOM 7969 C CA . VAL A 1 504 ? 16.058 2.258 20.159 1 20.658 504 VAL A CA 1
ATOM 7970 C C . VAL A 1 504 ? 16.933 2.699 18.991 1 21.5 504 VAL A C 1
ATOM 7971 O O . VAL A 1 504 ? 16.408 3.259 18.036 1 22.445 504 VAL A O 1
ATOM 7984 N N . THR A 1 505 ? 18.224 2.307 19.005 1 19.502 505 THR A N 1
ATOM 7985 C CA . THR A 1 505 ? 19.173 2.753 17.972 1 20.895 505 THR A CA 1
ATOM 7986 C C . THR A 1 505 ? 20.071 1.624 17.45 1 22.592 505 THR A C 1
ATOM 7987 O O . THR A 1 505 ? 21.017 1.896 16.712 1 22.08 505 THR A O 1
ATOM 7998 N N . ILE A 1 506 ? 19.719 0.375 17.739 1 22.497 506 ILE A N 1
ATOM 7999 C CA . ILE A 1 506 ? 20.531 -0.802 17.443 1 26.069 506 ILE A CA 1
ATOM 8000 C C . ILE A 1 506 ? 20.701 -1.03 15.938 1 25.055 506 ILE A C 1
ATOM 8001 O O . ILE A 1 506 ? 21.554 -1.81 15.496 1 25.316 506 ILE A O 1
ATOM 8017 N N . ASP A 1 507 ? 19.857 -0.393 15.122 1 22.768 507 ASP A N 1
ATOM 8018 C CA . ASP A 1 507 ? 19.856 -0.496 13.681 1 25.544 507 ASP A CA 1
ATOM 8019 C C . ASP A 1 507 ? 20.523 0.698 12.982 1 23.634 507 ASP A C 1
ATOM 8020 O O . ASP A 1 507 ? 20.592 0.693 11.758 1 26.437 507 ASP A O 1
ATOM 8029 N N . ILE A 1 508 ? 20.951 1.746 13.699 1 22.364 508 ILE A N 1
ATOM 8030 C CA . ILE A 1 508 ? 21.368 2.985 13.068 1 21.004 508 ILE A CA 1
ATOM 8031 C C . ILE A 1 508 ? 22.709 3.475 13.622 1 22.512 508 ILE A C 1
ATOM 8032 O O . ILE A 1 508 ? 23.061 4.646 13.442 1 24.218 508 ILE A O 1
ATOM 8048 N N . GLY A 1 509 ? 23.415 2.603 14.354 1 23.636 509 GLY A N 1
ATOM 8049 C CA . GLY A 1 509 ? 24.768 2.904 14.801 1 24.999 509 GLY A CA 1
ATOM 8050 C C . GLY A 1 509 ? 25.783 2.449 13.756 1 24.632 509 GLY A C 1
ATOM 8051 O O . GLY A 1 509 ? 25.42 2.11 12.632 1 26.107 509 GLY A O 1
ATOM 8055 N N . GLU A 1 510 ? 27.053 2.49 14.148 1 23.272 510 GLU A N 1
ATOM 8056 C CA . GLU A 1 510 ? 28.185 2.155 13.276 1 22.41 510 GLU A CA 1
ATOM 8057 C C . GLU A 1 510 ? 29.163 1.291 14.074 1 23.974 510 GLU A C 1
ATOM 8058 O O . GLU A 1 510 ? 29.524 1.617 15.203 1 24.216 510 GLU A O 1
ATOM 8070 N N . GLY A 1 511 ? 29.598 0.149 13.5 1 22.797 511 GLY A N 1
ATOM 8071 C CA . GLY A 1 511 ? 30.531 -0.715 14.21 1 24.376 511 GLY A CA 1
ATOM 8072 C C . GLY A 1 511 ? 31.86 -0.031 14.551 1 22.711 511 GLY A C 1
ATOM 8073 O O . GLY A 1 511 ? 32.421 -0.264 15.633 1 25.267 511 GLY A O 1
ATOM 8077 N N . ASN A 1 512 ? 32.353 0.817 13.649 1 24.966 512 ASN A N 1
ATOM 8078 C CA A ASN A 1 512 ? 33.657 1.461 13.736 0.61 24.127 512 ASN A CA 1
ATOM 8079 C CA B ASN A 1 512 ? 33.672 1.421 13.837 0.39 25.66 512 ASN A CA 1
ATOM 8080 C C . ASN A 1 512 ? 33.563 2.894 14.244 1 27.639 512 ASN A C 1
ATOM 8081 O O . ASN A 1 512 ? 34.495 3.664 14.071 1 25.102 512 ASN A O 1
ATOM 8102 N N . ASP A 1 513 ? 32.445 3.309 14.868 1 22.863 513 ASP A N 1
ATOM 8103 C CA . ASP A 1 513 ? 32.386 4.686 15.326 1 23.156 513 ASP A CA 1
ATOM 8104 C C . ASP A 1 513 ? 31.325 4.81 16.433 1 20.893 513 ASP A C 1
ATOM 8105 O O . ASP A 1 513 ? 30.167 4.428 16.218 1 22.299 513 ASP A O 1
ATOM 8114 N N . ILE A 1 514 ? 31.795 5.315 17.58 1 20.005 514 ILE A N 1
ATOM 8115 C CA . ILE A 1 514 ? 30.939 5.468 18.742 1 21.155 514 ILE A CA 1
ATOM 8116 C C . ILE A 1 514 ? 30.052 6.704 18.554 1 20.79 514 ILE A C 1
ATOM 8117 O O . ILE A 1 514 ? 29.143 6.882 19.365 1 21.927 514 ILE A O 1
ATOM 8133 N N . HIS A 1 515 ? 30.281 7.529 17.529 1 19.624 515 HIS A N 1
ATOM 8134 C CA . HIS A 1 515 ? 29.522 8.746 17.273 1 20.064 515 HIS A CA 1
ATOM 8135 C C . HIS A 1 515 ? 28.877 8.609 15.902 1 22.017 515 HIS A C 1
ATOM 8136 O O . HIS A 1 515 ? 29.273 9.242 14.925 1 22.309 515 HIS A O 1
ATOM 8151 N N . PRO A 1 516 ? 27.856 7.74 15.735 1 22.414 516 PRO A N 1
ATOM 8152 C CA . PRO A 1 516 ? 27.253 7.513 14.418 1 21.133 516 PRO A CA 1
ATOM 8153 C C . PRO A 1 516 ? 26.536 8.751 13.888 1 20.753 516 PRO A C 1
ATOM 8154 O O . PRO A 1 516 ? 26.06 9.582 14.677 1 21.624 516 PRO A O 1
ATOM 8165 N N . LEU A 1 517 ? 26.436 8.851 12.556 1 20.687 517 LEU A N 1
ATOM 8166 C CA . LEU A 1 517 ? 25.962 10.095 11.958 1 21.145 517 LEU A CA 1
ATOM 8167 C C . LEU A 1 517 ? 24.427 10.183 11.92 1 19.787 517 LEU A C 1
ATOM 8168 O O . LEU A 1 517 ? 23.912 11.293 11.81 1 21.85 517 LEU A O 1
ATOM 8184 N N . ASN A 1 518 ? 23.706 9.054 11.914 1 20.346 518 ASN A N 1
ATOM 8185 C CA . ASN A 1 518 ? 22.257 9.132 11.71 1 21.089 518 ASN A CA 1
ATOM 8186 C C . ASN A 1 518 ? 21.572 9.576 13.001 1 21.548 518 ASN A C 1
ATOM 8187 O O . ASN A 1 518 ? 21.092 8.762 13.789 1 23.751 518 ASN A O 1
ATOM 8198 N N . LYS A 1 519 ? 21.51 10.874 13.216 1 19.342 519 LYS A N 1
ATOM 8199 C CA . LYS A 1 519 ? 20.838 11.406 14.403 1 19.332 519 LYS A CA 1
ATOM 8200 C C . LYS A 1 519 ? 19.395 11.802 14.101 1 18.046 519 LYS A C 1
ATOM 8201 O O . LYS A 1 519 ? 18.61 12.07 15.011 1 19.558 519 LYS A O 1
ATOM 8220 N N . LYS A 1 520 ? 19.011 11.917 12.828 1 18.383 520 LYS A N 1
ATOM 8221 C CA . LYS A 1 520 ? 17.627 12.263 12.527 1 20.164 520 LYS A CA 1
ATOM 8222 C C . LYS A 1 520 ? 16.681 11.158 12.997 1 20.056 520 LYS A C 1
ATOM 8223 O O . LYS A 1 520 ? 15.621 11.439 13.585 1 21.171 520 LYS A O 1
ATOM 8242 N N . ASP A 1 521 ? 17.049 9.88 12.779 1 19.783 521 ASP A N 1
ATOM 8243 C CA . ASP A 1 521 ? 16.217 8.779 13.25 1 21.296 521 ASP A CA 1
ATOM 8244 C C . ASP A 1 521 ? 16.161 8.784 14.773 1 20.002 521 ASP A C 1
ATOM 8245 O O . ASP A 1 521 ? 15.107 8.464 15.354 1 21.393 521 ASP A O 1
ATOM 8254 N N . VAL A 1 522 ? 17.268 9.138 15.441 1 19.139 522 VAL A N 1
ATOM 8255 C CA . VAL A 1 522 ? 17.246 9.237 16.905 1 19.491 522 VAL A CA 1
ATOM 8256 C C . VAL A 1 522 ? 16.226 10.301 17.337 1 18.138 522 VAL A C 1
ATOM 8257 O O . VAL A 1 522 ? 15.38 10.07 18.225 1 19.07 522 VAL A O 1
ATOM 8270 N N . GLY A 1 523 ? 16.322 11.489 16.723 1 18.12 523 GLY A N 1
ATOM 8271 C CA . GLY A 1 523 ? 15.407 12.578 17.069 1 18.424 523 GLY A CA 1
ATOM 8272 C C . GLY A 1 523 ? 13.957 12.17 16.804 1 19.431 523 GLY A C 1
ATOM 8273 O O . GLY A 1 523 ? 13.041 12.486 17.581 1 19.231 523 GLY A O 1
ATOM 8277 N N . ASP A 1 524 ? 13.72 11.5 15.677 1 19.047 524 ASP A N 1
ATOM 8278 C CA . ASP A 1 524 ? 12.346 11.122 15.315 1 20.553 524 ASP A CA 1
ATOM 8279 C C . ASP A 1 524 ? 11.784 10.074 16.27 1 21.317 524 ASP A C 1
ATOM 8280 O O . ASP A 1 524 ? 10.6 10.094 16.605 1 21.099 524 ASP A O 1
ATOM 8289 N N . ARG A 1 525 ? 12.636 9.158 16.746 1 19.522 525 ARG A N 1
ATOM 8290 C CA . ARG A 1 525 ? 12.21 8.136 17.692 1 20.128 525 ARG A CA 1
ATOM 8291 C C . ARG A 1 525 ? 11.931 8.736 19.061 1 19.957 525 ARG A C 1
ATOM 8292 O O . ARG A 1 525 ? 10.954 8.35 19.717 1 22.101 525 ARG A O 1
ATOM 8313 N N . LEU A 1 526 ? 12.748 9.687 19.522 1 18.702 526 LEU A N 1
ATOM 8314 C CA . LEU A 1 526 ? 12.441 10.42 20.738 1 18.843 526 LEU A CA 1
ATOM 8315 C C . LEU A 1 526 ? 11.131 11.198 20.549 1 17.261 526 LEU A C 1
ATOM 8316 O O . LEU A 1 526 ? 10.35 11.275 21.497 1 19.882 526 LEU A O 1
ATOM 8332 N N . ALA A 1 527 ? 10.929 11.807 19.383 1 18.484 527 ALA A N 1
ATOM 8333 C CA . ALA A 1 527 ? 9.716 12.616 19.142 1 17.679 527 ALA A CA 1
ATOM 8334 C C . ALA A 1 527 ? 8.477 11.724 19.219 1 20.382 527 ALA A C 1
ATOM 8335 O O . ALA A 1 527 ? 7.461 12.162 19.751 1 19.451 527 ALA A O 1
ATOM 8342 N N . GLN A 1 528 ? 8.561 10.486 18.701 1 19.599 528 GLN A N 1
ATOM 8343 C CA . GLN A 1 528 ? 7.443 9.542 18.832 1 21.617 528 GLN A CA 1
ATOM 8344 C C . GLN A 1 528 ? 7.122 9.283 20.3 1 20.559 528 GLN A C 1
ATOM 8345 O O . GLN A 1 528 ? 5.943 9.315 20.727 1 22.082 528 GLN A O 1
ATOM 8359 N N . ALA A 1 529 ? 8.152 9.054 21.122 1 20.252 529 ALA A N 1
ATOM 8360 C CA . ALA A 1 529 ? 7.953 8.83 22.535 1 21.89 529 ALA A CA 1
ATOM 8361 C C . ALA A 1 529 ? 7.293 10.037 23.157 1 22.109 529 ALA A C 1
ATOM 8362 O O . ALA A 1 529 ? 6.438 9.91 24.045 1 22.034 529 ALA A O 1
ATOM 8369 N N . ALA A 1 530 ? 7.79 11.229 22.788 1 19.383 530 ALA A N 1
ATOM 8370 C CA . ALA A 1 530 ? 7.219 12.448 23.339 1 19.4 530 ALA A CA 1
ATOM 8371 C C . ALA A 1 530 ? 5.737 12.56 22.999 1 20.649 530 ALA A C 1
ATOM 8372 O O . ALA A 1 530 ? 4.949 12.951 23.878 1 20.708 530 ALA A O 1
ATOM 8379 N N . LYS A 1 531 ? 5.366 12.311 21.738 1 20.113 531 LYS A N 1
ATOM 8380 C CA . LYS A 1 531 ? 3.971 12.407 21.302 1 18.871 531 LYS A CA 1
ATOM 8381 C C . LYS A 1 531 ? 3.055 11.563 22.204 1 22.42 531 LYS A C 1
ATOM 8382 O O . LYS A 1 531 ? 1.977 12.022 22.638 1 22.977 531 LYS A O 1
ATOM 8401 N N . HIS A 1 532 ? 3.523 10.359 22.527 1 23.142 532 HIS A N 1
ATOM 8402 C CA . HIS A 1 532 ? 2.766 9.428 23.36 1 23.681 532 HIS A CA 1
ATOM 8403 C C . HIS A 1 532 ? 2.848 9.79 24.836 1 25.155 532 HIS A C 1
ATOM 8404 O O . HIS A 1 532 ? 1.814 9.963 25.482 1 26.017 532 HIS A O 1
ATOM 8419 N N . VAL A 1 533 ? 4.057 9.927 25.386 1 23.727 533 VAL A N 1
ATOM 8420 C CA . VAL A 1 533 ? 4.26 10.124 26.81 1 23.393 533 VAL A CA 1
ATOM 8421 C C . VAL A 1 533 ? 3.946 11.539 27.294 1 26.49 533 VAL A C 1
ATOM 8422 O O . VAL A 1 533 ? 3.278 11.713 28.328 1 25.42 533 VAL A O 1
ATOM 8435 N N . ALA A 1 534 ? 4.455 12.562 26.603 1 21.889 534 ALA A N 1
ATOM 8436 C CA . ALA A 1 534 ? 4.336 13.931 27.074 1 22.492 534 ALA A CA 1
ATOM 8437 C C . ALA A 1 534 ? 3.062 14.576 26.587 1 23.473 534 ALA A C 1
ATOM 8438 O O . ALA A 1 534 ? 2.576 15.513 27.243 1 26.659 534 ALA A O 1
ATOM 8445 N N . HIS A 1 535 ? 2.566 14.143 25.41 1 23.712 535 HIS A N 1
ATOM 8446 C CA . HIS A 1 535 ? 1.452 14.821 24.775 1 24.426 535 HIS A CA 1
ATOM 8447 C C . HIS A 1 535 ? 0.177 13.982 24.792 1 25.054 535 HIS A C 1
ATOM 8448 O O . HIS A 1 535 ? -0.864 14.546 24.438 1 26.916 535 HIS A O 1
ATOM 8463 N N . GLY A 1 536 ? 0.267 12.734 25.262 1 25.897 536 GLY A N 1
ATOM 8464 C CA . GLY A 1 536 ? -0.885 11.841 25.429 1 26.803 536 GLY A CA 1
ATOM 8465 C C . GLY A 1 536 ? -1.622 11.552 24.108 1 27.363 536 GLY A C 1
ATOM 8466 O O . GLY A 1 536 ? -2.824 11.257 24.078 1 28.407 536 GLY A O 1
ATOM 8470 N N . LYS A 1 537 ? -0.894 11.536 22.981 1 25.057 537 LYS A N 1
ATOM 8471 C CA . LYS A 1 537 ? -1.475 11.221 21.695 1 24.387 537 LYS A CA 1
ATOM 8472 C C . LYS A 1 537 ? -1.7 9.72 21.545 1 25.451 537 LYS A C 1
ATOM 8473 O O . LYS A 1 537 ? -0.918 8.924 22.05 1 26.643 537 LYS A O 1
ATOM 8492 N N . ASN A 1 538 ? -2.75 9.368 20.786 1 26.74 538 ASN A N 1
ATOM 8493 C CA . ASN A 1 538 ? -3.093 7.976 20.526 1 30.9 538 ASN A CA 1
ATOM 8494 C C . ASN A 1 538 ? -2.3 7.429 19.336 1 31.84 538 ASN A C 1
ATOM 8495 O O . ASN A 1 538 ? -2.824 7.251 18.216 1 30.945 538 ASN A O 1
ATOM 8506 N N . VAL A 1 539 ? -1.006 7.191 19.6 1 28.706 539 VAL A N 1
ATOM 8507 C CA . VAL A 1 539 ? -0.061 6.745 18.594 1 28.409 539 VAL A CA 1
ATOM 8508 C C . VAL A 1 539 ? 0.784 5.687 19.286 1 25.862 539 VAL A C 1
ATOM 8509 O O . VAL A 1 539 ? 0.924 5.711 20.511 1 28.502 539 VAL A O 1
ATOM 8522 N N . VAL A 1 540 ? 1.428 4.806 18.5 1 29.239 540 VAL A N 1
ATOM 8523 C CA . VAL A 1 540 ? 2.33 3.83 19.095 1 31.735 540 VAL A CA 1
ATOM 8524 C C . VAL A 1 540 ? 3.434 4.567 19.865 1 28.109 540 VAL A C 1
ATOM 8525 O O . VAL A 1 540 ? 3.911 5.615 19.429 1 27.156 540 VAL A O 1
ATOM 8538 N N . ALA A 1 541 ? 3.815 4.039 21.024 1 27.513 541 ALA A N 1
ATOM 8539 C CA . ALA A 1 541 ? 4.692 4.723 21.956 1 28.705 541 ALA A CA 1
ATOM 8540 C C . ALA A 1 541 ? 6.142 4.746 21.468 1 31.256 541 ALA A C 1
ATOM 8541 O O . ALA A 1 541 ? 6.962 5.469 22.029 1 31.062 541 ALA A O 1
ATOM 8548 N N . GLY A 1 542 ? 6.434 3.917 20.464 1 29.562 542 GLY A N 1
ATOM 8549 C CA . GLY A 1 542 ? 7.806 3.74 19.991 1 29.254 542 GLY A CA 1
ATOM 8550 C C . GLY A 1 542 ? 8.047 2.285 19.609 1 25.646 542 GLY A C 1
ATOM 8551 O O . GLY A 1 542 ? 7.294 1.699 18.845 1 26.173 542 GLY A O 1
ATOM 8555 N N . SER A 1 543 ? 9.169 1.734 20.106 1 23.988 543 SER A N 1
ATOM 8556 C CA . SER A 1 543 ? 9.655 0.432 19.706 1 24.295 543 SER A CA 1
ATOM 8557 C C . SER A 1 543 ? 8.945 -0.686 20.461 1 25.409 543 SER A C 1
ATOM 8558 O O . SER A 1 543 ? 8.67 -0.536 21.664 1 25.673 543 SER A O 1
ATOM 8566 N N . PRO A 1 544 ? 8.77 -1.854 19.816 1 24.373 544 PRO A N 1
ATOM 8567 C CA . PRO A 1 544 ? 8.331 -3.037 20.558 1 26.595 544 PRO A CA 1
ATOM 8568 C C . PRO A 1 544 ? 9.245 -3.35 21.73 1 28.7 544 PRO A C 1
ATOM 8569 O O . PRO A 1 544 ? 10.475 -3.438 21.569 1 28.631 544 PRO A O 1
ATOM 8580 N N . LEU A 1 545 ? 8.618 -3.626 22.878 1 26.187 545 LEU A N 1
ATOM 8581 C CA . LEU A 1 545 ? 9.292 -3.914 24.125 1 26.809 545 LEU A CA 1
ATOM 8582 C C . LEU A 1 545 ? 8.84 -5.263 24.672 1 28.95 545 LEU A C 1
ATOM 8583 O O . LEU A 1 545 ? 7.644 -5.471 24.894 1 28.801 545 LEU A O 1
ATOM 8599 N N . TYR A 1 546 ? 9.813 -6.092 25.01 1 28.299 546 TYR A N 1
ATOM 8600 C CA . TYR A 1 546 ? 9.565 -7.348 25.715 1 30.468 546 TYR A CA 1
ATOM 8601 C C . TYR A 1 546 ? 8.63 -7.098 26.894 1 31.649 546 TYR A C 1
ATOM 8602 O O . TYR A 1 546 ? 8.921 -6.239 27.726 1 30.386 546 TYR A O 1
ATOM 8620 N N . ASP A 1 547 ? 7.518 -7.862 26.971 1 33.386 547 ASP A N 1
ATOM 8621 C CA . ASP A 1 547 ? 6.547 -7.76 28.055 1 37.497 547 ASP A CA 1
ATOM 8622 C C . ASP A 1 547 ? 6.582 -9.023 28.926 1 39.315 547 ASP A C 1
ATOM 8623 O O . ASP A 1 547 ? 6.817 -8.948 30.115 1 38.582 547 ASP A O 1
ATOM 8632 N N . SER A 1 548 ? 6.416 -10.202 28.323 1 37.24 548 SER A N 1
ATOM 8633 C CA . SER A 1 548 ? 6.37 -11.44 29.093 1 37.784 548 SER A CA 1
ATOM 8634 C C . SER A 1 548 ? 6.729 -12.628 28.21 1 39.314 548 SER A C 1
ATOM 8635 O O . SER A 1 548 ? 6.7 -12.515 26.981 1 36.424 548 SER A O 1
ATOM 8643 N N . MET A 1 549 ? 7 -13.773 28.87 1 43.29 549 MET A N 1
ATOM 8644 C CA . MET A 1 549 ? 7.237 -15.032 28.18 1 43.811 549 MET A CA 1
ATOM 8645 C C . MET A 1 549 ? 6.352 -16.121 28.788 1 47.722 549 MET A C 1
ATOM 8646 O O . MET A 1 549 ? 5.921 -16.028 29.939 1 41.308 549 MET A O 1
ATOM 8660 N N . GLU A 1 550 ? 6.065 -17.118 27.952 1 50.694 550 GLU A N 1
ATOM 8661 C CA . GLU A 1 550 ? 5.422 -18.356 28.372 1 54.618 550 GLU A CA 1
ATOM 8662 C C . GLU A 1 550 ? 6.193 -19.522 27.763 1 49.735 550 GLU A C 1
ATOM 8663 O O . GLU A 1 550 ? 6.519 -19.506 26.577 1 48.278 550 GLU A O 1
ATOM 8675 N N . ILE A 1 551 ? 6.467 -20.543 28.581 1 52.176 551 ILE A N 1
ATOM 8676 C CA . ILE A 1 551 ? 7.022 -21.8 28.093 1 53.314 551 ILE A CA 1
ATOM 8677 C C . ILE A 1 551 ? 5.875 -22.744 27.709 1 50.209 551 ILE A C 1
ATOM 8678 O O . ILE A 1 551 ? 5.009 -23.012 28.538 1 47.937 551 ILE A O 1
ATOM 8694 N N . GLU A 1 552 ? 5.892 -23.244 26.46 1 54.782 552 GLU A N 1
ATOM 8695 C CA . GLU A 1 552 ? 4.963 -24.275 26.001 1 59.123 552 GLU A CA 1
ATOM 8696 C C . GLU A 1 552 ? 5.725 -25.329 25.194 1 54.567 552 GLU A C 1
ATOM 8697 O O . GLU A 1 552 ? 5.949 -25.178 24 1 49.667 552 GLU A O 1
ATOM 8709 N N . GLY A 1 553 ? 6.128 -26.414 25.863 1 61.55 553 GLY A N 1
ATOM 8710 C CA . GLY A 1 553 ? 6.887 -27.481 25.219 1 56.087 553 GLY A CA 1
ATOM 8711 C C . GLY A 1 553 ? 8.292 -27.034 24.819 1 50.669 553 GLY A C 1
ATOM 8712 O O . GLY A 1 553 ? 9.074 -26.605 25.663 1 49.635 553 GLY A O 1
ATOM 8716 N N . ASP A 1 554 ? 8.594 -27.153 23.517 1 49.749 554 ASP A N 1
ATOM 8717 C CA . ASP A 1 554 ? 9.897 -26.821 22.97 1 52.654 554 ASP A CA 1
ATOM 8718 C C . ASP A 1 554 ? 9.906 -25.365 22.482 1 50.385 554 ASP A C 1
ATOM 8719 O O . ASP A 1 554 ? 10.833 -24.967 21.771 1 49.516 554 ASP A O 1
ATOM 8728 N N . THR A 1 555 ? 8.887 -24.591 22.878 1 45.514 555 THR A N 1
ATOM 8729 C CA . THR A 1 555 ? 8.685 -23.262 22.333 1 47.956 555 THR A CA 1
ATOM 8730 C C . THR A 1 555 ? 8.601 -22.256 23.48 1 45.651 555 THR A C 1
ATOM 8731 O O . THR A 1 555 ? 7.92 -22.508 24.466 1 45.366 555 THR A O 1
ATOM 8742 N N . ILE A 1 556 ? 9.277 -21.093 23.339 1 41.689 556 ILE A N 1
ATOM 8743 C CA . ILE A 1 556 ? 8.963 -19.972 24.216 1 41.062 556 ILE A CA 1
ATOM 8744 C C . ILE A 1 556 ? 8.241 -18.896 23.401 1 38.017 556 ILE A C 1
ATOM 8745 O O . ILE A 1 556 ? 8.689 -18.498 22.312 1 39.41 556 ILE A O 1
ATOM 8761 N N . ILE A 1 557 ? 7.105 -18.468 23.941 1 35.386 557 ILE A N 1
ATOM 8762 C CA A ILE A 1 557 ? 6.274 -17.468 23.298 0.27 38.751 557 ILE A CA 1
ATOM 8763 C CA B ILE A 1 557 ? 6.252 -17.468 23.32 0.73 39.483 557 ILE A CA 1
ATOM 8764 C C . ILE A 1 557 ? 6.581 -16.122 23.95 1 38.415 557 ILE A C 1
ATOM 8765 O O . ILE A 1 557 ? 6.373 -15.956 25.139 1 37.476 557 ILE A O 1
ATOM 8796 N N . ILE A 1 558 ? 7.068 -15.161 23.144 1 38.641 558 ILE A N 1
ATOM 8797 C CA . ILE A 1 558 ? 7.358 -13.82 23.657 1 34.814 558 ILE A CA 1
ATOM 8798 C C . ILE A 1 558 ? 6.226 -12.862 23.273 1 31.382 558 ILE A C 1
ATOM 8799 O O . ILE A 1 558 ? 5.849 -12.756 22.094 1 32.548 558 ILE A O 1
ATOM 8815 N N . ARG A 1 559 ? 5.715 -12.155 24.292 1 33.024 559 ARG A N 1
ATOM 8816 C CA . ARG A 1 559 ? 4.724 -11.103 24.131 1 34.293 559 ARG A CA 1
ATOM 8817 C C . ARG A 1 559 ? 5.413 -9.739 24.271 1 33.573 559 ARG A C 1
ATOM 8818 O O . ARG A 1 559 ? 6.285 -9.563 25.118 1 31.44 559 ARG A O 1
ATOM 8839 N N . PHE A 1 560 ? 4.969 -8.8 23.432 1 32.927 560 PHE A N 1
ATOM 8840 C CA . PHE A 1 560 ? 5.546 -7.472 23.323 1 32.049 560 PHE A CA 1
ATOM 8841 C C . PHE A 1 560 ? 4.479 -6.405 23.567 1 33.466 560 PHE A C 1
ATOM 8842 O O . PHE A 1 560 ? 3.327 -6.571 23.164 1 35.29 560 PHE A O 1
ATOM 8859 N N . LYS A 1 561 ? 4.91 -5.289 24.167 1 32.798 561 LYS A N 1
ATOM 8860 C CA . LYS A 1 561 ? 4.164 -4.03 24.142 1 36.441 561 LYS A CA 1
ATOM 8861 C C . LYS A 1 561 ? 4.618 -3.193 22.944 1 36.877 561 LYS A C 1
ATOM 8862 O O . LYS A 1 561 ? 5.659 -3.481 22.362 1 31.708 561 LYS A O 1
ATOM 8881 N N . ASN A 1 562 ? 3.821 -2.194 22.544 1 30.825 562 ASN A N 1
ATOM 8882 C CA . ASN A 1 562 ? 4.164 -1.275 21.458 1 30.362 562 ASN A CA 1
ATOM 8883 C C . ASN A 1 562 ? 4.299 -1.968 20.102 1 30.831 562 ASN A C 1
ATOM 8884 O O . ASN A 1 562 ? 5.161 -1.593 19.309 1 28.213 562 ASN A O 1
ATOM 8895 N N . THR A 1 563 ? 3.404 -2.923 19.785 1 30.422 563 THR A N 1
ATOM 8896 C CA . THR A 1 563 ? 3.418 -3.592 18.495 1 29.35 563 THR A CA 1
ATOM 8897 C C . THR A 1 563 ? 2.695 -2.792 17.422 1 29.073 563 THR A C 1
ATOM 8898 O O . THR A 1 563 ? 2.82 -3.08 16.229 1 30.003 563 THR A O 1
ATOM 8909 N N . GLY A 1 564 ? 1.972 -1.723 17.812 1 31.707 564 GLY A N 1
ATOM 8910 C CA . GLY A 1 564 ? 1.3 -0.875 16.847 1 31.937 564 GLY A CA 1
ATOM 8911 C C . GLY A 1 564 ? 0.403 -1.686 15.92 1 32.974 564 GLY A C 1
ATOM 8912 O O . GLY A 1 564 ? -0.368 -2.495 16.388 1 35.055 564 GLY A O 1
ATOM 8916 N N . SER A 1 565 ? 0.572 -1.531 14.61 1 35.839 565 SER A N 1
ATOM 8917 C CA . SER A 1 565 ? -0.264 -2.244 13.656 1 38.428 565 SER A CA 1
ATOM 8918 C C . SER A 1 565 ? 0.296 -3.625 13.324 1 43.695 565 SER A C 1
ATOM 8919 O O . SER A 1 565 ? -0.251 -4.297 12.453 1 45.828 565 SER A O 1
ATOM 8927 N N . GLY A 1 566 ? 1.344 -4.075 14.046 1 38.978 566 GLY A N 1
ATOM 8928 C CA . GLY A 1 566 ? 1.83 -5.44 13.914 1 36.159 566 GLY A CA 1
ATOM 8929 C C . GLY A 1 566 ? 3.357 -5.526 13.86 1 35.591 566 GLY A C 1
ATOM 8930 O O . GLY A 1 566 ? 4.036 -4.609 13.401 1 30.147 566 GLY A O 1
ATOM 8934 N N . LEU A 1 567 ? 3.877 -6.689 14.249 1 32.071 567 LEU A N 1
ATOM 8935 C CA . LEU A 1 567 ? 5.299 -6.966 14.076 1 29.956 567 LEU A CA 1
ATOM 8936 C C . LEU A 1 567 ? 5.628 -7.44 12.662 1 31.704 567 LEU A C 1
ATOM 8937 O O . LEU A 1 567 ? 4.809 -8.041 11.962 1 32.768 567 LEU A O 1
ATOM 8953 N N . MET A 1 568 ? 6.877 -7.186 12.241 1 29.077 568 MET A N 1
ATOM 8954 C CA . MET A 1 568 ? 7.402 -7.69 10.995 1 30.297 568 MET A CA 1
ATOM 8955 C C . MET A 1 568 ? 8.913 -7.859 11.156 1 33.401 568 MET A C 1
ATOM 8956 O O . MET A 1 568 ? 9.523 -7.304 12.08 1 30.051 568 MET A O 1
ATOM 8970 N N . ALA A 1 569 ? 9.477 -8.652 10.245 1 34.125 569 ALA A N 1
ATOM 8971 C CA . ALA A 1 569 ? 10.907 -8.851 10.131 1 31.109 569 ALA A CA 1
ATOM 8972 C C . ALA A 1 569 ? 11.36 -8.299 8.792 1 34.729 569 ALA A C 1
ATOM 8973 O O . ALA A 1 569 ? 10.805 -8.647 7.75 1 36.366 569 ALA A O 1
ATOM 8980 N N . LYS A 1 570 ? 12.372 -7.434 8.828 1 31.19 570 LYS A N 1
ATOM 8981 C CA . LYS A 1 570 ? 12.848 -6.778 7.629 1 36.083 570 LYS A CA 1
ATOM 8982 C C . LYS A 1 570 ? 13.868 -7.669 6.922 1 40.533 570 LYS A C 1
ATOM 8983 O O . LYS A 1 570 ? 14.809 -8.133 7.564 1 35.489 570 LYS A O 1
ATOM 9002 N N . ASN A 1 571 ? 13.709 -7.852 5.599 1 45.566 571 ASN A N 1
ATOM 9003 C CA . ASN A 1 571 ? 14.741 -8.426 4.737 1 48.019 571 ASN A CA 1
ATOM 9004 C C . ASN A 1 571 ? 15.103 -9.839 5.185 1 46.368 571 ASN A C 1
ATOM 9005 O O . ASN A 1 571 ? 16.277 -10.153 5.32 1 50.589 571 ASN A O 1
ATOM 9016 N N . GLY A 1 572 ? 14.101 -10.66 5.481 1 45.769 572 GLY A N 1
ATOM 9017 C CA . GLY A 1 572 ? 14.374 -12.035 5.857 1 47.585 572 GLY A CA 1
ATOM 9018 C C . GLY A 1 572 ? 13.546 -12.472 7.057 1 45.953 572 GLY A C 1
ATOM 9019 O O . GLY A 1 572 ? 12.766 -11.694 7.602 1 44.512 572 GLY A O 1
ATOM 9023 N N . LYS A 1 573 ? 13.732 -13.734 7.455 1 45.073 573 LYS A N 1
ATOM 9024 C CA . LYS A 1 573 ? 13.036 -14.297 8.601 1 45.947 573 LYS A CA 1
ATOM 9025 C C . LYS A 1 573 ? 13.553 -13.615 9.863 1 38.334 573 LYS A C 1
ATOM 9026 O O . LYS A 1 573 ? 14.621 -13.021 9.843 1 34.315 573 LYS A O 1
ATOM 9045 N N . PRO A 1 574 ? 12.817 -13.701 10.992 1 38.177 574 PRO A N 1
ATOM 9046 C CA . PRO A 1 574 ? 13.272 -13.144 12.277 1 35.236 574 PRO A CA 1
ATOM 9047 C C . PRO A 1 574 ? 14.681 -13.579 12.643 1 38.094 574 PRO A C 1
ATOM 9048 O O . PRO A 1 574 ? 14.95 -14.774 12.755 1 39.12 574 PRO A O 1
ATOM 9059 N N . GLY A 1 575 ? 15.566 -12.609 12.837 1 34.002 575 GLY A N 1
ATOM 9060 C CA . GLY A 1 575 ? 16.96 -12.914 13.136 1 33.629 575 GLY A CA 1
ATOM 9061 C C . GLY A 1 575 ? 17.398 -12.495 14.539 1 31.566 575 GLY A C 1
ATOM 9062 O O . GLY A 1 575 ? 16.776 -11.663 15.187 1 29.59 575 GLY A O 1
ATOM 9066 N N . TYR A 1 576 ? 18.52 -13.062 14.977 1 28.025 576 TYR A N 1
ATOM 9067 C CA . TYR A 1 576 ? 19.268 -12.683 16.179 1 28.895 576 TYR A CA 1
ATOM 9068 C C . TYR A 1 576 ? 18.519 -13.123 17.442 1 29.746 576 TYR A C 1
ATOM 9069 O O . TYR A 1 576 ? 18.742 -12.602 18.549 1 27.132 576 TYR A O 1
ATOM 9087 N N . PHE A 1 577 ? 17.631 -14.114 17.312 1 30.056 577 PHE A N 1
ATOM 9088 C CA . PHE A 1 577 ? 17.103 -14.788 18.484 1 31.412 577 PHE A CA 1
ATOM 9089 C C . PHE A 1 577 ? 17.958 -16.005 18.853 1 33.683 577 PHE A C 1
ATOM 9090 O O . PHE A 1 577 ? 18.382 -16.757 17.988 1 32.489 577 PHE A O 1
ATOM 9107 N N . ALA A 1 578 ? 18.19 -16.165 20.151 1 33.482 578 ALA A N 1
ATOM 9108 C CA . ALA A 1 578 ? 18.877 -17.32 20.695 1 34.925 578 ALA A CA 1
ATOM 9109 C C . ALA A 1 578 ? 18.019 -17.89 21.822 1 33.233 578 ALA A C 1
ATOM 9110 O O . ALA A 1 578 ? 17.217 -17.194 22.44 1 33.786 578 ALA A O 1
ATOM 9117 N N . ILE A 1 579 ? 18.173 -19.178 22.127 1 33.15 579 ILE A N 1
ATOM 9118 C CA . ILE A 1 579 ? 17.365 -19.781 23.177 1 34.612 579 ILE A CA 1
ATOM 9119 C C . ILE A 1 579 ? 18.29 -20.702 23.964 1 36.874 579 ILE A C 1
ATOM 9120 O O . ILE A 1 579 ? 19.282 -21.16 23.41 1 36.673 579 ILE A O 1
ATOM 9136 N N . ALA A 1 580 ? 17.98 -20.908 25.249 1 39.667 580 ALA A N 1
ATOM 9137 C CA . ALA A 1 580 ? 18.798 -21.765 26.093 1 38.824 580 ALA A CA 1
ATOM 9138 C C . ALA A 1 580 ? 17.925 -22.596 27.031 1 41.601 580 ALA A C 1
ATOM 9139 O O . ALA A 1 580 ? 16.867 -22.144 27.463 1 37.285 580 ALA A O 1
ATOM 9146 N N . GLY A 1 581 ? 18.415 -23.802 27.377 1 45.175 581 GLY A N 1
ATOM 9147 C CA . GLY A 1 581 ? 17.864 -24.551 28.5 1 42.919 581 GLY A CA 1
ATOM 9148 C C . GLY A 1 581 ? 18.606 -24.202 29.79 1 46.776 581 GLY A C 1
ATOM 9149 O O . GLY A 1 581 ? 19.379 -23.239 29.821 1 44.659 581 GLY A O 1
ATOM 9153 N N . GLU A 1 582 ? 18.431 -25.042 30.825 1 49.875 582 GLU A N 1
ATOM 9154 C CA . GLU A 1 582 ? 18.923 -24.765 32.169 1 51.512 582 GLU A CA 1
ATOM 9155 C C . GLU A 1 582 ? 20.446 -24.759 32.261 1 46.227 582 GLU A C 1
ATOM 9156 O O . GLU A 1 582 ? 20.98 -24.146 33.179 1 47.021 582 GLU A O 1
ATOM 9168 N N . ASP A 1 583 ? 21.158 -25.398 31.325 1 45.762 583 ASP A N 1
ATOM 9169 C CA . ASP A 1 583 ? 22.614 -25.315 31.298 1 46.002 583 ASP A CA 1
ATOM 9170 C C . ASP A 1 583 ? 23.104 -23.937 30.818 1 47.198 583 ASP A C 1
ATOM 9171 O O . ASP A 1 583 ? 24.305 -23.702 30.747 1 48.165 583 ASP A O 1
ATOM 9180 N N . GLN A 1 584 ? 22.192 -23.038 30.421 1 46.946 584 GLN A N 1
ATOM 9181 C CA . GLN A 1 584 ? 22.535 -21.66 30.063 1 44.448 584 GLN A CA 1
ATOM 9182 C C . GLN A 1 584 ? 23.401 -21.543 28.815 1 45.986 584 GLN A C 1
ATOM 9183 O O . GLN A 1 584 ? 24.047 -20.516 28.629 1 46.338 584 GLN A O 1
ATOM 9197 N N . LYS A 1 585 ? 23.349 -22.522 27.912 1 47.281 585 LYS A N 1
ATOM 9198 C CA . LYS A 1 585 ? 24.121 -22.455 26.681 1 45.707 585 LYS A CA 1
ATOM 9199 C C . LYS A 1 585 ? 23.2 -22.023 25.546 1 45.277 585 LYS A C 1
ATOM 9200 O O . LYS A 1 585 ? 22.36 -22.799 25.091 1 43.388 585 LYS A O 1
ATOM 9219 N N . PHE A 1 586 ? 23.344 -20.765 25.104 1 40.404 586 PHE A N 1
ATOM 9220 C CA . PHE A 1 586 ? 22.444 -20.232 24.1 1 36.93 586 PHE A CA 1
ATOM 9221 C C . PHE A 1 586 ? 22.867 -20.752 22.744 1 38.256 586 PHE A C 1
ATOM 9222 O O . PHE A 1 586 ? 24.057 -20.801 22.467 1 40.61 586 PHE A O 1
ATOM 9239 N N . ILE A 1 587 ? 21.868 -21.048 21.904 1 39.306 587 ILE A N 1
ATOM 9240 C CA . ILE A 1 587 ? 22.075 -21.345 20.499 1 39.709 587 ILE A CA 1
ATOM 9241 C C . ILE A 1 587 ? 21.09 -20.529 19.644 1 35.532 587 ILE A C 1
ATOM 9242 O O . ILE A 1 587 ? 19.976 -20.236 20.064 1 38.378 587 ILE A O 1
ATOM 9258 N N . TRP A 1 588 ? 21.502 -20.205 18.421 1 36.315 588 TRP A N 1
ATOM 9259 C CA . TRP A 1 588 ? 20.641 -19.502 17.489 1 37.207 588 TRP A CA 1
ATOM 9260 C C . TRP A 1 588 ? 19.332 -20.269 17.321 1 44.764 588 TRP A C 1
ATOM 9261 O O . TRP A 1 588 ? 19.353 -21.477 17.082 1 42.179 588 TRP A O 1
ATOM 9282 N N . ALA A 1 589 ? 18.205 -19.56 17.483 1 40.225 589 ALA A N 1
ATOM 9283 C CA . ALA A 1 589 ? 16.89 -20.186 17.481 1 40.931 589 ALA A CA 1
ATOM 9284 C C . ALA A 1 589 ? 16.107 -19.743 16.253 1 38.381 589 ALA A C 1
ATOM 9285 O O . ALA A 1 589 ? 16.368 -18.706 15.675 1 41.686 589 ALA A O 1
ATOM 9292 N N . ASP A 1 590 ? 15.111 -20.538 15.887 1 42.024 590 ASP A N 1
ATOM 9293 C CA . ASP A 1 590 ? 14.118 -20.155 14.902 1 44.481 590 ASP A CA 1
ATOM 9294 C C . ASP A 1 590 ? 13.076 -19.318 15.622 1 41.634 590 ASP A C 1
ATOM 9295 O O . ASP A 1 590 ? 12.768 -19.594 16.78 1 41.887 590 ASP A O 1
ATOM 9304 N N . ALA A 1 591 ? 12.576 -18.286 14.936 1 40.881 591 ALA A N 1
ATOM 9305 C CA . ALA A 1 591 ? 11.539 -17.445 15.506 1 34.607 591 ALA A CA 1
ATOM 9306 C C . ALA A 1 591 ? 10.498 -17.12 14.449 1 37.088 591 ALA A C 1
ATOM 9307 O O . ALA A 1 591 ? 10.862 -16.731 13.342 1 35.777 591 ALA A O 1
ATOM 9314 N N . VAL A 1 592 ? 9.225 -17.241 14.842 1 37.45 592 VAL A N 1
ATOM 9315 C CA . VAL A 1 592 ? 8.086 -17.01 13.966 1 38.935 592 VAL A CA 1
ATOM 9316 C C . VAL A 1 592 ? 7.187 -15.949 14.591 1 37.189 592 VAL A C 1
ATOM 9317 O O . VAL A 1 592 ? 6.798 -16.067 15.757 1 36.659 592 VAL A O 1
ATOM 9330 N N . ILE A 1 593 ? 6.775 -14.968 13.775 1 36.259 593 ILE A N 1
ATOM 9331 C CA . ILE A 1 593 ? 5.858 -13.958 14.258 1 38.177 593 ILE A CA 1
ATOM 9332 C C . ILE A 1 593 ? 4.431 -14.501 14.148 1 44.48 593 ILE A C 1
ATOM 9333 O O . ILE A 1 593 ? 4.025 -14.907 13.063 1 41.987 593 ILE A O 1
ATOM 9349 N N . LYS A 1 594 ? 3.692 -14.426 15.264 1 49.681 594 LYS A N 1
ATOM 9350 C CA . LYS A 1 594 ? 2.239 -14.578 15.295 1 56.356 594 LYS A CA 1
ATOM 9351 C C . LYS A 1 594 ? 1.631 -13.382 16.021 1 57.167 594 LYS A C 1
ATOM 9352 O O . LYS A 1 594 ? 1.538 -13.386 17.246 1 49.863 594 LYS A O 1
ATOM 9371 N N . ASP A 1 595 ? 1.335 -12.325 15.246 1 69.736 595 ASP A N 1
ATOM 9372 C CA . ASP A 1 595 ? 0.557 -11.177 15.678 1 68.503 595 ASP A CA 1
ATOM 9373 C C . ASP A 1 595 ? 1.445 -10.158 16.391 1 62.809 595 ASP A C 1
ATOM 9374 O O . ASP A 1 595 ? 2.069 -9.298 15.764 1 73.768 595 ASP A O 1
ATOM 9383 N N . ASP A 1 596 ? 1.383 -10.218 17.72 1 62.699 596 ASP A N 1
ATOM 9384 C CA . ASP A 1 596 ? 2.126 -9.376 18.635 1 60.077 596 ASP A CA 1
ATOM 9385 C C . ASP A 1 596 ? 3.001 -10.283 19.497 1 51.908 596 ASP A C 1
ATOM 9386 O O . ASP A 1 596 ? 3.421 -9.91 20.601 1 50.438 596 ASP A O 1
ATOM 9395 N N . LYS A 1 597 ? 3.19 -11.515 19.008 1 44.015 597 LYS A N 1
ATOM 9396 C CA . LYS A 1 597 ? 3.95 -12.509 19.734 1 42.939 597 LYS A CA 1
ATOM 9397 C C . LYS A 1 597 ? 4.996 -13.081 18.799 1 36.502 597 LYS A C 1
ATOM 9398 O O . LYS A 1 597 ? 4.823 -13.129 17.581 1 37.197 597 LYS A O 1
ATOM 9417 N N . ILE A 1 598 ? 6.091 -13.531 19.383 1 36.018 598 ILE A N 1
ATOM 9418 C CA . ILE A 1 598 ? 7.076 -14.248 18.601 1 34.312 598 ILE A CA 1
ATOM 9419 C C . ILE A 1 598 ? 7.322 -15.598 19.273 1 35.05 598 ILE A C 1
ATOM 9420 O O . ILE A 1 598 ? 7.614 -15.641 20.473 1 36.552 598 ILE A O 1
ATOM 9436 N N . LEU A 1 599 ? 7.235 -16.667 18.464 1 36.712 599 LEU A N 1
ATOM 9437 C CA . LEU A 1 599 ? 7.458 -18.031 18.947 1 37.251 599 LEU A CA 1
ATOM 9438 C C . LEU A 1 599 ? 8.89 -18.445 18.637 1 35.442 599 LEU A C 1
ATOM 9439 O O . LEU A 1 599 ? 9.275 -18.507 17.469 1 35.929 599 LEU A O 1
ATOM 9455 N N . VAL A 1 600 ? 9.656 -18.742 19.697 1 32.612 600 VAL A N 1
ATOM 9456 C CA . VAL A 1 600 ? 11.081 -19.023 19.579 1 36.432 600 VAL A CA 1
ATOM 9457 C C . VAL A 1 600 ? 11.33 -20.486 19.953 1 38.519 600 VAL A C 1
ATOM 9458 O O . VAL A 1 600 ? 10.839 -20.936 20.981 1 36.933 600 VAL A O 1
ATOM 9471 N N . SER A 1 601 ? 12.134 -21.188 19.157 1 42.375 601 SER A N 1
ATOM 9472 C CA . SER A 1 601 ? 12.375 -22.6 19.429 1 43.298 601 SER A CA 1
ATOM 9473 C C . SER A 1 601 ? 13.603 -23.079 18.67 1 45.24 601 SER A C 1
ATOM 9474 O O . SER A 1 601 ? 13.992 -22.508 17.645 1 45.758 601 SER A O 1
ATOM 9482 N N . SER A 1 602 ? 14.211 -24.146 19.207 1 46.703 602 SER A N 1
ATOM 9483 C CA . SER A 1 602 ? 15.32 -24.819 18.559 1 45.965 602 SER A CA 1
ATOM 9484 C C . SER A 1 602 ? 15.064 -26.328 18.582 1 48.416 602 SER A C 1
ATOM 9485 O O . SER A 1 602 ? 14.742 -26.886 19.625 1 50.392 602 SER A O 1
ATOM 9493 N N . PRO A 1 603 ? 15.264 -27.056 17.468 1 49.852 603 PRO A N 1
ATOM 9494 C CA . PRO A 1 603 ? 15.185 -28.521 17.518 1 53.487 603 PRO A CA 1
ATOM 9495 C C . PRO A 1 603 ? 16.177 -29.115 18.52 1 51.203 603 PRO A C 1
ATOM 9496 O O . PRO A 1 603 ? 15.914 -30.15 19.127 1 57.479 603 PRO A O 1
ATOM 9507 N N . ALA A 1 604 ? 17.297 -28.422 18.746 1 50.176 604 ALA A N 1
ATOM 9508 C CA . ALA A 1 604 ? 18.355 -28.927 19.605 1 50.895 604 ALA A CA 1
ATOM 9509 C C . ALA A 1 604 ? 18.071 -28.761 21.098 1 49.899 604 ALA A C 1
ATOM 9510 O O . ALA A 1 604 ? 18.851 -29.253 21.909 1 52.053 604 ALA A O 1
ATOM 9517 N N . ILE A 1 605 ? 16.994 -28.063 21.478 1 52.847 605 ILE A N 1
ATOM 9518 C CA . ILE A 1 605 ? 16.691 -27.846 22.888 1 52.446 605 ILE A CA 1
ATOM 9519 C C . ILE A 1 605 ? 15.239 -28.222 23.146 1 57.622 605 ILE A C 1
ATOM 9520 O O . ILE A 1 605 ? 14.335 -27.576 22.616 1 55.289 605 ILE A O 1
ATOM 9536 N N . LYS A 1 606 ? 15.024 -29.214 24.025 1 56.426 606 LYS A N 1
ATOM 9537 C CA . LYS A 1 606 ? 13.693 -29.741 24.273 1 58.231 606 LYS A CA 1
ATOM 9538 C C . LYS A 1 606 ? 13.011 -28.958 25.387 1 48.051 606 LYS A C 1
ATOM 9539 O O . LYS A 1 606 ? 11.787 -28.804 25.357 1 46.419 606 LYS A O 1
ATOM 9558 N N . ASN A 1 607 ? 13.786 -28.486 26.373 1 48.598 607 ASN A N 1
ATOM 9559 C CA . ASN A 1 607 ? 13.2 -27.761 27.5 1 53.092 607 ASN A CA 1
ATOM 9560 C C . ASN A 1 607 ? 13.83 -26.368 27.619 1 52.586 607 ASN A C 1
ATOM 9561 O O . ASN A 1 607 ? 14.657 -26.095 28.491 1 49.431 607 ASN A O 1
ATOM 9572 N N . PRO A 1 608 ? 13.402 -25.42 26.76 1 48.307 608 PRO A N 1
ATOM 9573 C CA . PRO A 1 608 ? 13.972 -24.07 26.764 1 47.486 608 PRO A CA 1
ATOM 9574 C C . PRO A 1 608 ? 13.5 -23.33 28.009 1 43.16 608 PRO A C 1
ATOM 9575 O O . PRO A 1 608 ? 12.383 -23.562 28.419 1 38.994 608 PRO A O 1
ATOM 9586 N N . VAL A 1 609 ? 14.368 -22.51 28.636 1 41.606 609 VAL A N 1
ATOM 9587 C CA . VAL A 1 609 ? 13.964 -21.675 29.758 1 42.687 609 VAL A CA 1
ATOM 9588 C C . VAL A 1 609 ? 14.223 -20.176 29.521 1 40.891 609 VAL A C 1
ATOM 9589 O O . VAL A 1 609 ? 13.756 -19.374 30.315 1 41.447 609 VAL A O 1
ATOM 9602 N N . ALA A 1 610 ? 14.924 -19.79 28.452 1 39.526 610 ALA A N 1
ATOM 9603 C CA . ALA A 1 610 ? 15.316 -18.389 28.275 1 37.366 610 ALA A CA 1
ATOM 9604 C C . ALA A 1 610 ? 15.528 -18.049 26.809 1 36.31 610 ALA A C 1
ATOM 9605 O O . ALA A 1 610 ? 16.037 -18.867 26.064 1 32.86 610 ALA A O 1
ATOM 9612 N N . VAL A 1 611 ? 15.176 -16.798 26.441 1 34.05 611 VAL A N 1
ATOM 9613 C CA . VAL A 1 611 ? 15.389 -16.257 25.102 1 32.188 611 VAL A CA 1
ATOM 9614 C C . VAL A 1 611 ? 16.196 -14.965 25.221 1 33.651 611 VAL A C 1
ATOM 9615 O O . VAL A 1 611 ? 15.997 -14.211 26.165 1 31.217 611 VAL A O 1
ATOM 9628 N N . ARG A 1 612 ? 17.065 -14.743 24.228 1 31.452 612 ARG A N 1
ATOM 9629 C CA . ARG A 1 612 ? 17.779 -13.498 24.018 1 30.087 612 ARG A CA 1
ATOM 9630 C C . ARG A 1 612 ? 17.584 -13.052 22.576 1 30.048 612 ARG A C 1
ATOM 9631 O O . ARG A 1 612 ? 17.55 -13.861 21.649 1 30.253 612 ARG A O 1
ATOM 9652 N N . TYR A 1 613 ? 17.409 -11.73 22.406 1 27.506 613 TYR A N 1
ATOM 9653 C CA . TYR A 1 613 ? 17.211 -11.135 21.102 1 27.21 613 TYR A CA 1
ATOM 9654 C C . TYR A 1 613 ? 18.153 -9.933 21.018 1 27.024 613 TYR A C 1
ATOM 9655 O O . TYR A 1 613 ? 18.145 -9.071 21.887 1 26.018 613 TYR A O 1
ATOM 9673 N N . GLY A 1 614 ? 18.984 -9.952 19.993 1 26.528 614 GLY A N 1
ATOM 9674 C CA . GLY A 1 614 ? 19.919 -8.885 19.697 1 27.369 614 GLY A CA 1
ATOM 9675 C C . GLY A 1 614 ? 20.955 -8.678 20.801 1 26.429 614 GLY A C 1
ATOM 9676 O O . GLY A 1 614 ? 21.447 -7.549 21.023 1 26.327 614 GLY A O 1
ATOM 9680 N N . TRP A 1 615 ? 21.378 -9.773 21.429 1 27.958 615 TRP A N 1
ATOM 9681 C CA . TRP A 1 615 ? 22.201 -9.667 22.618 1 26.273 615 TRP A CA 1
ATOM 9682 C C . TRP A 1 615 ? 23.684 -9.693 22.24 1 27.445 615 TRP A C 1
ATOM 9683 O O . TRP A 1 615 ? 24.318 -10.73 22.329 1 30.153 615 TRP A O 1
ATOM 9704 N N . ALA A 1 616 ? 24.198 -8.537 21.779 1 26.298 616 ALA A N 1
ATOM 9705 C CA . ALA A 1 616 ? 25.571 -8.424 21.308 1 26.331 616 ALA A CA 1
ATOM 9706 C C . ALA A 1 616 ? 25.99 -6.964 21.304 1 27.296 616 ALA A C 1
ATOM 9707 O O . ALA A 1 616 ? 25.134 -6.083 21.301 1 25.902 616 ALA A O 1
ATOM 9714 N N . ASP A 1 617 ? 27.297 -6.721 21.208 1 24.5 617 ASP A N 1
ATOM 9715 C CA . ASP A 1 617 ? 27.788 -5.374 20.983 1 24.777 617 ASP A CA 1
ATOM 9716 C C . ASP A 1 617 ? 27.153 -4.798 19.725 1 24.802 617 ASP A C 1
ATOM 9717 O O . ASP A 1 617 ? 26.697 -3.659 19.721 1 22.946 617 ASP A O 1
ATOM 9726 N N . ASN A 1 618 ? 27.102 -5.604 18.655 1 25.807 618 ASN A N 1
ATOM 9727 C CA . ASN A 1 618 ? 26.709 -5.15 17.342 1 26.021 618 ASN A CA 1
ATOM 9728 C C . ASN A 1 618 ? 25.872 -6.243 16.678 1 26.555 618 ASN A C 1
ATOM 9729 O O . ASN A 1 618 ? 26.401 -7.074 15.905 1 26.386 618 ASN A O 1
ATOM 9740 N N . PRO A 1 619 ? 24.564 -6.338 17.009 1 25.2 619 PRO A N 1
ATOM 9741 C CA . PRO A 1 619 ? 23.725 -7.465 16.595 1 25.764 619 PRO A CA 1
ATOM 9742 C C . PRO A 1 619 ? 23.173 -7.312 15.189 1 29.493 619 PRO A C 1
ATOM 9743 O O . PRO A 1 619 ? 21.966 -7.214 14.957 1 28.863 619 PRO A O 1
ATOM 9754 N N . GLU A 1 620 ? 24.08 -7.211 14.223 1 29.671 620 GLU A N 1
ATOM 9755 C CA . GLU A 1 620 ? 23.663 -7.093 12.842 1 33.777 620 GLU A CA 1
ATOM 9756 C C . GLU A 1 620 ? 22.851 -8.333 12.479 1 33.196 620 GLU A C 1
ATOM 9757 O O . GLU A 1 620 ? 23.286 -9.47 12.703 1 32.155 620 GLU A O 1
ATOM 9769 N N . GLY A 1 621 ? 21.653 -8.106 11.933 1 32.135 621 GLY A N 1
ATOM 9770 C CA . GLY A 1 621 ? 20.726 -9.196 11.701 1 30.817 621 GLY A CA 1
ATOM 9771 C C . GLY A 1 621 ? 19.457 -9.156 12.564 1 32.201 621 GLY A C 1
ATOM 9772 O O . GLY A 1 621 ? 18.494 -9.854 12.233 1 32.363 621 GLY A O 1
ATOM 9776 N N . ALA A 1 622 ? 19.484 -8.403 13.688 1 30.886 622 ALA A N 1
ATOM 9777 C CA . ALA A 1 622 ? 18.321 -8.247 14.558 1 29.678 622 ALA A CA 1
ATOM 9778 C C . ALA A 1 622 ? 17.339 -7.359 13.823 1 30.028 622 ALA A C 1
ATOM 9779 O O . ALA A 1 622 ? 17.589 -6.173 13.658 1 32.635 622 ALA A O 1
ATOM 9786 N N . ASN A 1 623 ? 16.233 -7.916 13.346 1 26.823 623 ASN A N 1
ATOM 9787 C CA . ASN A 1 623 ? 15.526 -7.271 12.257 1 28.424 623 ASN A CA 1
ATOM 9788 C C . ASN A 1 623 ? 14.03 -7.116 12.551 1 28.866 623 ASN A C 1
ATOM 9789 O O . ASN A 1 623 ? 13.241 -6.993 11.61 1 31.118 623 ASN A O 1
ATOM 9800 N N . ILE A 1 624 ? 13.648 -7.182 13.826 1 26.621 624 ILE A N 1
ATOM 9801 C CA . ILE A 1 624 ? 12.245 -7.041 14.209 1 28.073 624 ILE A CA 1
ATOM 9802 C C . ILE A 1 624 ? 11.862 -5.573 14.35 1 25.879 624 ILE A C 1
ATOM 9803 O O . ILE A 1 624 ? 12.567 -4.789 14.986 1 25.768 624 ILE A O 1
ATOM 9819 N N . TYR A 1 625 ? 10.719 -5.21 13.749 1 26.296 625 TYR A N 1
ATOM 9820 C CA . TYR A 1 625 ? 10.187 -3.858 13.764 1 24.821 625 TYR A CA 1
ATOM 9821 C C . TYR A 1 625 ? 8.69 -3.963 14.047 1 29.14 625 TYR A C 1
ATOM 9822 O O . TYR A 1 625 ? 8.091 -4.99 13.788 1 27.922 625 TYR A O 1
ATOM 9840 N N . ASN A 1 626 ? 8.064 -2.872 14.491 1 26.959 626 ASN A N 1
ATOM 9841 C CA . ASN A 1 626 ? 6.634 -2.778 14.202 1 26.399 626 ASN A CA 1
ATOM 9842 C C . ASN A 1 626 ? 6.447 -2.163 12.825 1 29.428 626 ASN A C 1
ATOM 9843 O O . ASN A 1 626 ? 7.352 -1.602 12.232 1 26.32 626 ASN A O 1
ATOM 9854 N N . LYS A 1 627 ? 5.212 -2.27 12.295 1 30.623 627 LYS A N 1
ATOM 9855 C CA . LYS A 1 627 ? 4.945 -1.805 10.945 1 31.94 627 LYS A CA 1
ATOM 9856 C C . LYS A 1 627 ? 5.003 -0.294 10.829 1 31.735 627 LYS A C 1
ATOM 9857 O O . LYS A 1 627 ? 5.087 0.203 9.704 1 35.26 627 LYS A O 1
ATOM 9876 N N . GLU A 1 628 ? 4.964 0.417 11.969 1 29.557 628 GLU A N 1
ATOM 9877 C CA . GLU A 1 628 ? 5.196 1.855 12.039 1 31.778 628 GLU A CA 1
ATOM 9878 C C . GLU A 1 628 ? 6.677 2.229 11.899 1 30.842 628 GLU A C 1
ATOM 9879 O O . GLU A 1 628 ? 6.99 3.407 11.797 1 30.997 628 GLU A O 1
ATOM 9891 N N . GLY A 1 629 ? 7.575 1.232 11.848 1 29.895 629 GLY A N 1
ATOM 9892 C CA . GLY A 1 629 ? 8.968 1.455 11.476 1 30.105 629 GLY A CA 1
ATOM 9893 C C . GLY A 1 629 ? 9.944 1.487 12.65 1 26.827 629 GLY A C 1
ATOM 9894 O O . GLY A 1 629 ? 11.116 1.804 12.437 1 27.006 629 GLY A O 1
ATOM 9898 N N . PHE A 1 630 ? 9.488 1.154 13.854 1 24.46 630 PHE A N 1
ATOM 9899 C CA . PHE A 1 630 ? 10.301 1.262 15.058 1 23.356 630 PHE A CA 1
ATOM 9900 C C . PHE A 1 630 ? 10.925 -0.087 15.402 1 24.517 630 PHE A C 1
ATOM 9901 O O . PHE A 1 630 ? 10.237 -1.102 15.476 1 24.416 630 PHE A O 1
ATOM 9918 N N . PRO A 1 631 ? 12.262 -0.172 15.583 1 22.942 631 PRO A N 1
ATOM 9919 C CA . PRO A 1 631 ? 12.896 -1.471 15.815 1 24.05 631 PRO A CA 1
ATOM 9920 C C . PRO A 1 631 ? 12.66 -1.961 17.238 1 24.6 631 PRO A C 1
ATOM 9921 O O . PRO A 1 631 ? 12.761 -1.225 18.214 1 25.771 631 PRO A O 1
ATOM 9932 N N . ALA A 1 632 ? 12.403 -3.264 17.373 1 24.015 632 ALA A N 1
ATOM 9933 C CA . ALA A 1 632 ? 12.282 -3.85 18.681 1 24.16 632 ALA A CA 1
ATOM 9934 C C . ALA A 1 632 ? 13.558 -3.632 19.47 1 23.081 632 ALA A C 1
ATOM 9935 O O . ALA A 1 632 ? 14.681 -3.796 18.952 1 25.093 632 ALA A O 1
ATOM 9942 N N . SER A 1 633 ? 13.364 -3.328 20.748 1 21.861 633 SER A N 1
ATOM 9943 C CA . SER A 1 633 ? 14.469 -3.324 21.68 1 22.296 633 SER A CA 1
ATOM 9944 C C . SER A 1 633 ? 15.08 -4.711 21.776 1 25.403 633 SER A C 1
ATOM 9945 O O . SER A 1 633 ? 14.376 -5.693 21.977 1 24.362 633 SER A O 1
ATOM 9953 N N . PRO A 1 634 ? 16.414 -4.814 21.822 1 24.381 634 PRO A N 1
ATOM 9954 C CA . PRO A 1 634 ? 17.005 -6.058 22.302 1 24.945 634 PRO A CA 1
ATOM 9955 C C . PRO A 1 634 ? 16.539 -6.348 23.724 1 26.92 634 PRO A C 1
ATOM 9956 O O . PRO A 1 634 ? 16.103 -5.475 24.497 1 25.424 634 PRO A O 1
ATOM 9967 N N . PHE A 1 635 ? 16.601 -7.631 24.088 1 26.289 635 PHE A N 1
ATOM 9968 C CA . PHE A 1 635 ? 16.193 -7.99 25.431 1 27.266 635 PHE A CA 1
ATOM 9969 C C . PHE A 1 635 ? 16.728 -9.377 25.789 1 29.692 635 PHE A C 1
ATOM 9970 O O . PHE A 1 635 ? 17.179 -10.132 24.925 1 26.826 635 PHE A O 1
ATOM 9987 N N . ARG A 1 636 ? 16.613 -9.7 27.073 1 30.42 636 ARG A N 1
ATOM 9988 C CA . ARG A 1 636 ? 16.794 -11.066 27.554 1 31.49 636 ARG A CA 1
ATOM 9989 C C . ARG A 1 636 ? 15.664 -11.382 28.53 1 35.948 636 ARG A C 1
ATOM 9990 O O . ARG A 1 636 ? 15.091 -10.478 29.138 1 32.651 636 ARG A O 1
ATOM 10011 N N . THR A 1 637 ? 15.295 -12.662 28.628 1 34.399 637 THR A N 1
ATOM 10012 C CA . THR A 1 637 ? 14.27 -13.048 29.59 1 34.777 637 THR A CA 1
ATOM 10013 C C . THR A 1 637 ? 14.918 -13.433 30.923 1 35.09 637 THR A C 1
ATOM 10014 O O . THR A 1 637 ? 14.252 -13.454 31.926 1 39.744 637 THR A O 1
ATOM 10025 N N . ASP A 1 638 ? 16.216 -13.708 30.936 1 39.582 638 ASP A N 1
ATOM 10026 C CA . ASP A 1 638 ? 16.897 -14.27 32.094 1 40.74 638 ASP A CA 1
ATOM 10027 C C . ASP A 1 638 ? 17.55 -13.169 32.922 1 44.395 638 ASP A C 1
ATOM 10028 O O . ASP A 1 638 ? 17.684 -12.022 32.451 1 40.93 638 ASP A O 1
ATOM 10037 N N . ASN A 1 639 ? 18.002 -13.564 34.129 1 44.988 639 ASN A N 1
ATOM 10038 C CA . ASN A 1 639 ? 18.789 -12.713 35.02 1 50.583 639 ASN A CA 1
ATOM 10039 C C . ASN A 1 639 ? 20.148 -13.349 35.363 1 49.509 639 ASN A C 1
ATOM 10040 O O . ASN A 1 639 ? 20.672 -13.095 36.438 1 53.36 639 ASN A O 1
ATOM 10051 N N . TRP A 1 640 ? 20.758 -14.104 34.43 1 42.249 640 TRP A N 1
ATOM 10052 C CA . TRP A 1 640 ? 22.041 -14.788 34.636 1 45.408 640 TRP A CA 1
ATOM 10053 C C . TRP A 1 640 ? 23.253 -13.838 34.477 1 46.797 640 TRP A C 1
ATOM 10054 O O . TRP A 1 640 ? 23.109 -12.765 33.872 1 45.509 640 TRP A O 1
ATOM 10076 N N . SER B 1 19 ? 5.398 20.008 -9.894 1 71.991 19 SER B N 1
ATOM 10077 C CA . SER B 1 19 ? 5.817 21.432 -10.036 1 78.372 19 SER B CA 1
ATOM 10078 C C . SER B 1 19 ? 7.06 21.763 -9.205 1 84.805 19 SER B C 1
ATOM 10079 O O . SER B 1 19 ? 7.575 20.93 -8.444 1 85.857 19 SER B O 1
ATOM 10087 N N . SER B 1 20 ? 7.517 23.018 -9.393 1 79.43 20 SER B N 1
ATOM 10088 C CA . SER B 1 20 ? 8.642 23.579 -8.661 1 70.308 20 SER B CA 1
ATOM 10089 C C . SER B 1 20 ? 8.725 25.113 -8.749 1 47.25 20 SER B C 1
ATOM 10090 O O . SER B 1 20 ? 9.683 25.674 -8.242 1 65.331 20 SER B O 1
ATOM 10098 N N . ALA B 1 21 ? 7.736 25.815 -9.329 1 45.912 21 ALA B N 1
ATOM 10099 C CA . ALA B 1 21 ? 7.809 27.269 -9.481 1 43.414 21 ALA B CA 1
ATOM 10100 C C . ALA B 1 21 ? 6.924 27.987 -8.449 1 39.552 21 ALA B C 1
ATOM 10101 O O . ALA B 1 21 ? 7.223 29.103 -8.046 1 39.726 21 ALA B O 1
ATOM 10108 N N . GLN B 1 22 ? 5.803 27.365 -8.042 1 30.591 22 GLN B N 1
ATOM 10109 C CA . GLN B 1 22 ? 4.907 27.967 -7.067 1 29.231 22 GLN B CA 1
ATOM 10110 C C . GLN B 1 22 ? 4.093 26.846 -6.437 1 24.061 22 GLN B C 1
ATOM 10111 O O . GLN B 1 22 ? 4.269 25.676 -6.788 1 22.961 22 GLN B O 1
ATOM 10125 N N . ILE B 1 23 ? 3.232 27.194 -5.491 1 21.968 23 ILE B N 1
ATOM 10126 C CA . ILE B 1 23 ? 2.414 26.175 -4.868 1 20.273 23 ILE B CA 1
ATOM 10127 C C . ILE B 1 23 ? 1.463 25.602 -5.918 1 19.823 23 ILE B C 1
ATOM 10128 O O . ILE B 1 23 ? 0.706 26.304 -6.595 1 20.994 23 ILE B O 1
ATOM 10144 N N . LYS B 1 24 ? 1.413 24.262 -5.929 1 19.851 24 LYS B N 1
ATOM 10145 C CA . LYS B 1 24 ? 0.527 23.478 -6.77 1 20.121 24 LYS B CA 1
ATOM 10146 C C . LYS B 1 24 ? -0 22.313 -5.954 1 18.77 24 LYS B C 1
ATOM 10147 O O . LYS B 1 24 ? 0.727 21.718 -5.16 1 18.861 24 LYS B O 1
ATOM 10166 N N . LEU B 1 25 ? -1.317 22.03 -6.112 1 19.823 25 LEU B N 1
ATOM 10167 C CA . LEU B 1 25 ? -1.953 20.931 -5.413 1 18.995 25 LEU B CA 1
ATOM 10168 C C . LEU B 1 25 ? -2.281 19.812 -6.377 1 19.015 25 LEU B C 1
ATOM 10169 O O . LEU B 1 25 ? -2.589 20.028 -7.569 1 19.41 25 LEU B O 1
ATOM 10185 N N . PRO B 1 26 ? -2.292 18.572 -5.847 1 19.717 26 PRO B N 1
ATOM 10186 C CA . PRO B 1 26 ? -2.782 17.414 -6.594 1 20.456 26 PRO B CA 1
ATOM 10187 C C . PRO B 1 26 ? -4.229 17.626 -7.015 1 19.09 26 PRO B C 1
ATOM 10188 O O . PRO B 1 26 ? -4.96 18.352 -6.323 1 18.812 26 PRO B O 1
ATOM 10199 N N . LYS B 1 27 ? -4.65 17 -8.103 1 18.722 27 LYS B N 1
ATOM 10200 C CA . LYS B 1 27 ? -6.047 17.132 -8.529 1 19.27 27 LYS B CA 1
ATOM 10201 C C . LYS B 1 27 ? -7.013 16.721 -7.401 1 18.056 27 LYS B C 1
ATOM 10202 O O . LYS B 1 27 ? -8.122 17.267 -7.314 1 18.337 27 LYS B O 1
ATOM 10221 N N . LEU B 1 28 ? -6.649 15.69 -6.618 1 18.693 28 LEU B N 1
ATOM 10222 C CA . LEU B 1 28 ? -7.504 15.179 -5.541 1 17.598 28 LEU B CA 1
ATOM 10223 C C . LEU B 1 28 ? -7.731 16.23 -4.452 1 18.699 28 LEU B C 1
ATOM 10224 O O . LEU B 1 28 ? -8.769 16.234 -3.789 1 18.836 28 LEU B O 1
ATOM 10240 N N . VAL B 1 29 ? -6.735 17.103 -4.225 1 17.403 29 VAL B N 1
ATOM 10241 C CA . VAL B 1 29 ? -6.776 18.107 -3.167 1 18.354 29 VAL B CA 1
ATOM 10242 C C . VAL B 1 29 ? -7.293 19.415 -3.759 1 19.479 29 VAL B C 1
ATOM 10243 O O . VAL B 1 29 ? -6.565 20.241 -4.321 1 19.339 29 VAL B O 1
ATOM 10256 N N . SER B 1 30 ? -8.612 19.577 -3.704 1 18.731 30 SER B N 1
ATOM 10257 C CA . SER B 1 30 ? -9.301 20.509 -4.566 1 19.34 30 SER B CA 1
ATOM 10258 C C . SER B 1 30 ? -10.669 20.811 -3.968 1 21.518 30 SER B C 1
ATOM 10259 O O . SER B 1 30 ? -11.188 20.114 -3.074 1 19.431 30 SER B O 1
ATOM 10267 N N . ASP B 1 31 ? -11.279 21.878 -4.495 1 19.468 31 ASP B N 1
ATOM 10268 C CA . ASP B 1 31 ? -12.57 22.315 -4.024 1 18.651 31 ASP B CA 1
ATOM 10269 C C . ASP B 1 31 ? -13.583 21.173 -4.015 1 17.647 31 ASP B C 1
ATOM 10270 O O . ASP B 1 31 ? -13.705 20.361 -4.95 1 19.913 31 ASP B O 1
ATOM 10279 N N . GLY B 1 32 ? -14.334 21.126 -2.903 1 17.93 32 GLY B N 1
ATOM 10280 C CA . GLY B 1 32 ? -15.413 20.164 -2.761 1 19.712 32 GLY B CA 1
ATOM 10281 C C . GLY B 1 32 ? -14.962 18.783 -2.268 1 19.931 32 GLY B C 1
ATOM 10282 O O . GLY B 1 32 ? -15.77 17.867 -2.154 1 20.952 32 GLY B O 1
ATOM 10286 N N . MET B 1 33 ? -13.691 18.639 -1.915 1 18.011 33 MET B N 1
ATOM 10287 C CA . MET B 1 33 ? -13.178 17.345 -1.503 1 17.088 33 MET B CA 1
ATOM 10288 C C . MET B 1 33 ? -13.729 16.951 -0.129 1 17.1 33 MET B C 1
ATOM 10289 O O . MET B 1 33 ? -14.207 17.788 0.636 1 18.812 33 MET B O 1
ATOM 10303 N N . VAL B 1 34 ? -13.602 15.665 0.129 1 17.034 34 VAL B N 1
ATOM 10304 C CA . VAL B 1 34 ? -13.818 15.09 1.45 1 16.452 34 VAL B CA 1
ATOM 10305 C C . VAL B 1 34 ? -12.44 14.778 2.002 1 17.433 34 VAL B C 1
ATOM 10306 O O . VAL B 1 34 ? -11.642 14.154 1.305 1 17.702 34 VAL B O 1
ATOM 10319 N N . LEU B 1 35 ? -12.162 15.202 3.238 1 15.609 35 LEU B N 1
ATOM 10320 C CA . LEU B 1 35 ? -10.996 14.76 4.007 1 15.529 35 LEU B CA 1
ATOM 10321 C C . LEU B 1 35 ? -11.453 13.797 5.091 1 15.427 35 LEU B C 1
ATOM 10322 O O . LEU B 1 35 ? -12.579 13.874 5.618 1 16.651 35 LEU B O 1
ATOM 10338 N N . GLN B 1 36 ? -10.546 12.908 5.518 1 16.203 36 GLN B N 1
ATOM 10339 C CA . GLN B 1 36 ? -10.938 11.947 6.53 1 15.897 36 GLN B CA 1
ATOM 10340 C C . GLN B 1 36 ? -11.109 12.614 7.901 1 16.79 36 GLN B C 1
ATOM 10341 O O . GLN B 1 36 ? -10.218 13.297 8.406 1 18.313 36 GLN B O 1
ATOM 10355 N N . ARG B 1 37 ? -12.269 12.38 8.511 1 15.818 37 ARG B N 1
ATOM 10356 C CA . ARG B 1 37 ? -12.562 12.853 9.856 1 15.817 37 ARG B CA 1
ATOM 10357 C C . ARG B 1 37 ? -11.805 12.09 10.942 1 17.597 37 ARG B C 1
ATOM 10358 O O . ARG B 1 37 ? -11.421 10.931 10.776 1 17.845 37 ARG B O 1
ATOM 10379 N N . ASP B 1 38 ? -11.673 12.782 12.068 1 18.451 38 ASP B N 1
ATOM 10380 C CA . ASP B 1 38 ? -11.302 12.203 13.364 1 20.318 38 ASP B CA 1
ATOM 10381 C C . ASP B 1 38 ? -9.886 11.638 13.392 1 21.581 38 ASP B C 1
ATOM 10382 O O . ASP B 1 38 ? -9.579 10.712 14.177 1 23.157 38 ASP B O 1
ATOM 10391 N N . THR B 1 39 ? -8.976 12.17 12.553 1 19.506 39 THR B N 1
ATOM 10392 C CA . THR B 1 39 ? -7.597 11.741 12.547 1 22.493 39 THR B CA 1
ATOM 10393 C C . THR B 1 39 ? -6.745 12.895 12.024 1 21.758 39 THR B C 1
ATOM 10394 O O . THR B 1 39 ? -7.212 13.697 11.203 1 20.455 39 THR B O 1
ATOM 10405 N N . PRO B 1 40 ? -5.487 13.077 12.477 1 20.868 40 PRO B N 1
ATOM 10406 C CA . PRO B 1 40 ? -4.585 14.046 11.849 1 19.569 40 PRO B CA 1
ATOM 10407 C C . PRO B 1 40 ? -4.45 13.684 10.369 1 19.6 40 PRO B C 1
ATOM 10408 O O . PRO B 1 40 ? -4.126 12.541 10.03 1 23.051 40 PRO B O 1
ATOM 10419 N N . VAL B 1 41 ? -4.812 14.633 9.528 1 18.131 41 VAL B N 1
ATOM 10420 C CA . VAL B 1 41 ? -5.081 14.284 8.158 1 19.122 41 VAL B CA 1
ATOM 10421 C C . VAL B 1 41 ? -4.124 15.023 7.229 1 18.62 41 VAL B C 1
ATOM 10422 O O . VAL B 1 41 ? -3.871 16.214 7.36 1 18.363 41 VAL B O 1
ATOM 10435 N N . ASN B 1 42 ? -3.6 14.302 6.247 1 18.883 42 ASN B N 1
ATOM 10436 C CA . ASN B 1 42 ? -2.577 14.85 5.384 1 19.555 42 ASN B CA 1
ATOM 10437 C C . ASN B 1 42 ? -3.108 15.815 4.329 1 18.846 42 ASN B C 1
ATOM 10438 O O . ASN B 1 42 ? -4.127 15.578 3.661 1 19.041 42 ASN B O 1
ATOM 10449 N N . LEU B 1 43 ? -2.375 16.925 4.139 1 18.03 43 LEU B N 1
ATOM 10450 C CA . LEU B 1 43 ? -2.484 17.753 2.962 1 19.139 43 LEU B CA 1
ATOM 10451 C C . LEU B 1 43 ? -1.079 17.818 2.386 1 17.756 43 LEU B C 1
ATOM 10452 O O . LEU B 1 43 ? -0.091 17.851 3.164 1 20.098 43 LEU B O 1
ATOM 10468 N N . TRP B 1 44 ? -0.97 17.788 1.072 1 16.984 44 TRP B N 1
ATOM 10469 C CA . TRP B 1 44 ? 0.337 17.692 0.451 1 17.184 44 TRP B CA 1
ATOM 10470 C C . TRP B 1 44 ? 0.256 18.269 -0.961 1 18.071 44 TRP B C 1
ATOM 10471 O O . TRP B 1 44 ? -0.825 18.453 -1.518 1 18.376 44 TRP B O 1
ATOM 10492 N N . GLY B 1 45 ? 1.43 18.665 -1.446 1 17.926 45 GLY B N 1
ATOM 10493 C CA . GLY B 1 45 ? 1.518 19.195 -2.792 1 18.301 45 GLY B CA 1
ATOM 10494 C C . GLY B 1 45 ? 2.963 19.527 -3.157 1 17.925 45 GLY B C 1
ATOM 10495 O O . GLY B 1 45 ? 3.923 18.991 -2.586 1 18.622 45 GLY B O 1
ATOM 10499 N N . TRP B 1 46 ? 3.093 20.496 -4.064 1 17.994 46 TRP B N 1
ATOM 10500 C CA . TRP B 1 46 ? 4.406 20.913 -4.547 1 19.413 46 TRP B CA 1
ATOM 10501 C C . TRP B 1 46 ? 4.578 22.414 -4.414 1 20.509 46 TRP B C 1
ATOM 10502 O O . TRP B 1 46 ? 3.616 23.17 -4.283 1 19.138 46 TRP B O 1
ATOM 10523 N N . SER B 1 47 ? 5.864 22.834 -4.453 1 19.504 47 SER B N 1
ATOM 10524 C CA . SER B 1 47 ? 6.204 24.244 -4.414 1 19.083 47 SER B CA 1
ATOM 10525 C C . SER B 1 47 ? 7.646 24.363 -4.913 1 22.146 47 SER B C 1
ATOM 10526 O O . SER B 1 47 ? 8.236 23.375 -5.376 1 22.574 47 SER B O 1
ATOM 10534 N N . LYS B 1 48 ? 8.207 25.563 -4.828 1 23.041 48 LYS B N 1
ATOM 10535 C CA . LYS B 1 48 ? 9.642 25.675 -4.998 1 23.804 48 LYS B CA 1
ATOM 10536 C C . LYS B 1 48 ? 10.355 24.846 -3.935 1 23.367 48 LYS B C 1
ATOM 10537 O O . LYS B 1 48 ? 9.896 24.677 -2.79 1 21.901 48 LYS B O 1
ATOM 10556 N N . PRO B 1 49 ? 11.56 24.322 -4.23 1 22.905 49 PRO B N 1
ATOM 10557 C CA . PRO B 1 49 ? 12.38 23.708 -3.187 1 26.242 49 PRO B CA 1
ATOM 10558 C C . PRO B 1 49 ? 12.58 24.632 -1.995 1 23.234 49 PRO B C 1
ATOM 10559 O O . PRO B 1 49 ? 12.841 25.835 -2.145 1 24.626 49 PRO B O 1
ATOM 10570 N N . GLN B 1 50 ? 12.446 24.054 -0.802 1 22.995 50 GLN B N 1
ATOM 10571 C CA . GLN B 1 50 ? 12.657 24.728 0.466 1 24.634 50 GLN B CA 1
ATOM 10572 C C . GLN B 1 50 ? 11.679 25.874 0.721 1 23.583 50 GLN B C 1
ATOM 10573 O O . GLN B 1 50 ? 11.914 26.68 1.602 1 26.206 50 GLN B O 1
ATOM 10587 N N . GLU B 1 51 ? 10.567 25.956 -0.028 1 22.991 51 GLU B N 1
ATOM 10588 C CA . GLU B 1 51 ? 9.599 27.036 0.151 1 24.342 51 GLU B CA 1
ATOM 10589 C C . GLU B 1 51 ? 8.831 26.823 1.446 1 21.945 51 GLU B C 1
ATOM 10590 O O . GLU B 1 51 ? 8.492 25.688 1.772 1 23.686 51 GLU B O 1
ATOM 10602 N N . VAL B 1 52 ? 8.657 27.904 2.193 1 22.589 52 VAL B N 1
ATOM 10603 C CA . VAL B 1 52 ? 7.849 27.882 3.41 1 23.367 52 VAL B CA 1
ATOM 10604 C C . VAL B 1 52 ? 6.402 28.197 3.054 1 25.174 52 VAL B C 1
ATOM 10605 O O . VAL B 1 52 ? 6.125 29.274 2.533 1 25.683 52 VAL B O 1
ATOM 10618 N N . ILE B 1 53 ? 5.516 27.291 3.456 1 21.645 53 ILE B N 1
ATOM 10619 C CA . ILE B 1 53 ? 4.088 27.362 3.108 1 21.808 53 ILE B CA 1
ATOM 10620 C C . ILE B 1 53 ? 3.276 27.667 4.367 1 20.257 53 ILE B C 1
ATOM 10621 O O . ILE B 1 53 ? 3.502 27.012 5.375 1 22.506 53 ILE B O 1
ATOM 10637 N N . SER B 1 54 ? 2.419 28.667 4.303 1 20.877 54 SER B N 1
ATOM 10638 C CA A SER B 1 54 ? 1.5 28.988 5.386 0.41 19.723 54 SER B CA 1
ATOM 10639 C CA B SER B 1 54 ? 1.484 29.037 5.348 0.59 20.942 54 SER B CA 1
ATOM 10640 C C . SER B 1 54 ? 0.107 28.482 5.009 1 20.738 54 SER B C 1
ATOM 10641 O O . SER B 1 54 ? -0.365 28.728 3.906 1 20.722 54 SER B O 1
ATOM 10656 N N . ILE B 1 55 ? -0.528 27.758 5.93 1 20.033 55 ILE B N 1
ATOM 10657 C CA A ILE B 1 55 ? -1.85 27.201 5.706 0.68 17.859 55 ILE B CA 1
ATOM 10658 C CA B ILE B 1 55 ? -1.855 27.202 5.702 0.32 19.227 55 ILE B CA 1
ATOM 10659 C C . ILE B 1 55 ? -2.739 27.623 6.873 1 20.267 55 ILE B C 1
ATOM 10660 O O . ILE B 1 55 ? -2.349 27.408 8.021 1 22.497 55 ILE B O 1
ATOM 10691 N N . VAL B 1 56 ? -3.915 28.181 6.57 1 17.001 56 VAL B N 1
ATOM 10692 C CA . VAL B 1 56 ? -4.884 28.489 7.612 1 17.09 56 VAL B CA 1
ATOM 10693 C C . VAL B 1 56 ? -6.131 27.629 7.411 1 18.583 56 VAL B C 1
ATOM 10694 O O . VAL B 1 56 ? -6.717 27.596 6.339 1 19.007 56 VAL B O 1
ATOM 10707 N N . PHE B 1 57 ? -6.487 26.919 8.491 1 17.727 57 PHE B N 1
ATOM 10708 C CA . PHE B 1 57 ? -7.562 25.951 8.481 1 17.902 57 PHE B CA 1
ATOM 10709 C C . PHE B 1 57 ? -8.203 26.005 9.868 1 17.798 57 PHE B C 1
ATOM 10710 O O . PHE B 1 57 ? -7.507 25.888 10.877 1 17.965 57 PHE B O 1
ATOM 10727 N N . ALA B 1 58 ? -9.515 26.207 9.885 1 18.231 58 ALA B N 1
ATOM 10728 C CA . ALA B 1 58 ? -10.28 26.253 11.147 1 21.232 58 ALA B CA 1
ATOM 10729 C C . ALA B 1 58 ? -9.655 27.236 12.13 1 23.686 58 ALA B C 1
ATOM 10730 O O . ALA B 1 58 ? -9.514 26.932 13.315 1 24.413 58 ALA B O 1
ATOM 10737 N N . GLU B 1 59 ? -9.247 28.403 11.609 1 23.306 59 GLU B N 1
ATOM 10738 C CA . GLU B 1 59 ? -8.746 29.527 12.403 1 28.423 59 GLU B CA 1
ATOM 10739 C C . GLU B 1 59 ? -7.39 29.244 13.042 1 29.79 59 GLU B C 1
ATOM 10740 O O . GLU B 1 59 ? -7.013 29.971 13.967 1 30.389 59 GLU B O 1
ATOM 10752 N N . LYS B 1 60 ? -6.654 28.236 12.553 1 22.995 60 LYS B N 1
ATOM 10753 C CA . LYS B 1 60 ? -5.318 27.925 13.053 1 20.585 60 LYS B CA 1
ATOM 10754 C C . LYS B 1 60 ? -4.324 28.067 11.884 1 20.227 60 LYS B C 1
ATOM 10755 O O . LYS B 1 60 ? -4.621 27.667 10.761 1 20.383 60 LYS B O 1
ATOM 10774 N N . ASN B 1 61 ? -3.159 28.658 12.193 1 22.2 61 ASN B N 1
ATOM 10775 C CA . ASN B 1 61 ? -2.065 28.807 11.255 1 24.144 61 ASN B CA 1
ATOM 10776 C C . ASN B 1 61 ? -1.094 27.644 11.397 1 22.329 61 ASN B C 1
ATOM 10777 O O . ASN B 1 61 ? -0.556 27.356 12.48 1 26.923 61 ASN B O 1
ATOM 10788 N N . TYR B 1 62 ? -0.861 26.962 10.289 1 18.354 62 TYR B N 1
ATOM 10789 C CA . TYR B 1 62 ? 0.107 25.918 10.169 1 18.478 62 TYR B CA 1
ATOM 10790 C C . TYR B 1 62 ? 1.213 26.385 9.221 1 21.401 62 TYR B C 1
ATOM 10791 O O . TYR B 1 62 ? 0.931 27.153 8.297 1 22.242 62 TYR B O 1
ATOM 10809 N N . THR B 1 63 ? 2.42 25.847 9.43 1 19.322 63 THR B N 1
ATOM 10810 C CA . THR B 1 63 ? 3.548 26.1 8.548 1 19.713 63 THR B CA 1
ATOM 10811 C C . THR B 1 63 ? 4.184 24.772 8.202 1 20.881 63 THR B C 1
ATOM 10812 O O . THR B 1 63 ? 4.299 23.904 9.057 1 21.983 63 THR B O 1
ATOM 10823 N N . THR B 1 64 ? 4.72 24.642 6.977 1 21.294 64 THR B N 1
ATOM 10824 C CA . THR B 1 64 ? 5.592 23.533 6.631 1 22.804 64 THR B CA 1
ATOM 10825 C C . THR B 1 64 ? 6.562 24.048 5.562 1 25.804 64 THR B C 1
ATOM 10826 O O . THR B 1 64 ? 6.281 25.068 4.945 1 24.367 64 THR B O 1
ATOM 10837 N N . ARG B 1 65 ? 7.682 23.361 5.382 1 23.515 65 ARG B N 1
ATOM 10838 C CA . ARG B 1 65 ? 8.699 23.708 4.4 1 23.278 65 ARG B CA 1
ATOM 10839 C C . ARG B 1 65 ? 8.885 22.535 3.437 1 21.736 65 ARG B C 1
ATOM 10840 O O . ARG B 1 65 ? 8.902 21.343 3.819 1 22.703 65 ARG B O 1
ATOM 10861 N N . ALA B 1 66 ? 8.924 22.883 2.159 1 21.426 66 ALA B N 1
ATOM 10862 C CA . ALA B 1 66 ? 9.108 21.873 1.126 1 19.629 66 ALA B CA 1
ATOM 10863 C C . ALA B 1 66 ? 10.558 21.362 1.198 1 22.755 66 ALA B C 1
ATOM 10864 O O . ALA B 1 66 ? 11.472 22.058 1.64 1 25.455 66 ALA B O 1
ATOM 10871 N N . ASP B 1 67 ? 10.739 20.133 0.751 1 23.107 67 ASP B N 1
ATOM 10872 C CA . ASP B 1 67 ? 12.057 19.515 0.656 1 24.366 67 ASP B CA 1
ATOM 10873 C C . ASP B 1 67 ? 12.815 20.013 -0.571 1 26.233 67 ASP B C 1
ATOM 10874 O O . ASP B 1 67 ? 12.389 20.898 -1.305 1 24.943 67 ASP B O 1
ATOM 10883 N N . SER B 1 68 ? 13.994 19.404 -0.837 1 27.774 68 SER B N 1
ATOM 10884 C CA . SER B 1 68 ? 14.822 19.938 -1.91 1 32.587 68 SER B CA 1
ATOM 10885 C C . SER B 1 68 ? 14.278 19.594 -3.299 1 31.375 68 SER B C 1
ATOM 10886 O O . SER B 1 68 ? 14.717 20.198 -4.273 1 31.965 68 SER B O 1
ATOM 10894 N N . GLU B 1 69 ? 13.283 18.694 -3.395 1 28.87 69 GLU B N 1
ATOM 10895 C CA . GLU B 1 69 ? 12.601 18.4 -4.642 1 32.259 69 GLU B CA 1
ATOM 10896 C C . GLU B 1 69 ? 11.323 19.233 -4.826 1 28.219 69 GLU B C 1
ATOM 10897 O O . GLU B 1 69 ? 10.64 19.102 -5.836 1 28.12 69 GLU B O 1
ATOM 10909 N N . GLY B 1 70 ? 10.972 20.039 -3.825 1 24.012 70 GLY B N 1
ATOM 10910 C CA . GLY B 1 70 ? 9.763 20.849 -3.882 1 23.089 70 GLY B CA 1
ATOM 10911 C C . GLY B 1 70 ? 8.498 20.113 -3.405 1 23.515 70 GLY B C 1
ATOM 10912 O O . GLY B 1 70 ? 7.402 20.54 -3.749 1 24.005 70 GLY B O 1
ATOM 10916 N N . ASN B 1 71 ? 8.632 19.026 -2.649 1 22.086 71 ASN B N 1
ATOM 10917 C CA . ASN B 1 71 ? 7.496 18.303 -2.097 1 21.503 71 ASN B CA 1
ATOM 10918 C C . ASN B 1 71 ? 7.27 18.788 -0.669 1 20.731 71 ASN B C 1
ATOM 10919 O O . ASN B 1 71 ? 8.219 18.93 0.105 1 21.698 71 ASN B O 1
ATOM 10930 N N . TRP B 1 72 ? 5.999 19.096 -0.31 1 19.876 72 TRP B N 1
ATOM 10931 C CA . TRP B 1 72 ? 5.643 19.441 1.052 1 17.928 72 TRP B CA 1
ATOM 10932 C C . TRP B 1 72 ? 4.43 18.62 1.503 1 18.64 72 TRP B C 1
ATOM 10933 O O . TRP B 1 72 ? 3.628 18.163 0.689 1 18.548 72 TRP B O 1
ATOM 10954 N N . LYS B 1 73 ? 4.31 18.449 2.803 1 17.882 73 LYS B N 1
ATOM 10955 C CA . LYS B 1 73 ? 3.174 17.735 3.366 1 18.56 73 LYS B CA 1
ATOM 10956 C C . LYS B 1 73 ? 3.07 18.101 4.848 1 20.327 73 LYS B C 1
ATOM 10957 O O . LYS B 1 73 ? 4.095 18.31 5.511 1 22.21 73 LYS B O 1
ATOM 10976 N N A LEU B 1 74 ? 1.838 18.131 5.352 0.7 19.532 74 LEU B N 1
ATOM 10977 N N B LEU B 1 74 ? 1.834 18.236 5.36 0.3 19.808 74 LEU B N 1
ATOM 10978 C CA A LEU B 1 74 ? 1.644 18.337 6.775 0.7 20.387 74 LEU B CA 1
ATOM 10979 C CA B LEU B 1 74 ? 1.622 18.494 6.781 0.3 19.728 74 LEU B CA 1
ATOM 10980 C C A LEU B 1 74 ? 0.364 17.63 7.19 0.7 19.534 74 LEU B C 1
ATOM 10981 C C B LEU B 1 74 ? 0.256 17.953 7.21 0.3 19.855 74 LEU B C 1
ATOM 10982 O O A LEU B 1 74 ? -0.413 17.178 6.351 0.7 18.88 74 LEU B O 1
ATOM 10983 O O B LEU B 1 74 ? -0.656 17.837 6.381 0.3 19.827 74 LEU B O 1
ATOM 11014 N N . LYS B 1 75 ? 0.166 17.592 8.505 1 19.728 75 LYS B N 1
ATOM 11015 C CA . LYS B 1 75 ? -1.044 17.043 9.09 1 21.465 75 LYS B CA 1
ATOM 11016 C C . LYS B 1 75 ? -1.89 18.173 9.648 1 19.041 75 LYS B C 1
ATOM 11017 O O . LYS B 1 75 ? -1.427 18.916 10.522 1 21.663 75 LYS B O 1
ATOM 11037 N N . LEU B 1 76 ? -3.137 18.259 9.181 1 17.203 76 LEU B N 1
ATOM 11038 C CA . LEU B 1 76 ? -4.128 19.119 9.798 1 18.135 76 LEU B CA 1
ATOM 11039 C C . LEU B 1 76 ? -4.708 18.424 11.024 1 18.139 76 LEU B C 1
ATOM 11040 O O . LEU B 1 76 ? -4.787 17.215 11.094 1 19.057 76 LEU B O 1
ATOM 11056 N N . ASP B 1 77 ? -5.149 19.216 11.998 1 17.166 77 ASP B N 1
ATOM 11057 C CA . ASP B 1 77 ? -5.693 18.685 13.234 1 19.393 77 ASP B CA 1
ATOM 11058 C C . ASP B 1 77 ? -6.948 17.838 12.962 1 18.225 77 ASP B C 1
ATOM 11059 O O . ASP B 1 77 ? -7.787 18.115 12.099 1 17.824 77 ASP B O 1
ATOM 11068 N N . ALA B 1 78 ? -7.062 16.783 13.77 1 19.472 78 ALA B N 1
ATOM 11069 C CA . ALA B 1 78 ? -8.211 15.897 13.688 1 19.422 78 ALA B CA 1
ATOM 11070 C C . ALA B 1 78 ? -9.492 16.72 13.811 1 20.567 78 ALA B C 1
ATOM 11071 O O . ALA B 1 78 ? -9.652 17.503 14.747 1 20.097 78 ALA B O 1
ATOM 11078 N N . THR B 1 79 ? -10.423 16.496 12.883 1 19.169 79 THR B N 1
ATOM 11079 C CA . THR B 1 79 ? -11.646 17.273 12.776 1 18.997 79 THR B CA 1
ATOM 11080 C C . THR B 1 79 ? -12.849 16.324 12.701 1 19.707 79 THR B C 1
ATOM 11081 O O . THR B 1 79 ? -12.816 15.377 11.937 1 18.426 79 THR B O 1
ATOM 11092 N N . PRO B 1 80 ? -13.949 16.575 13.443 1 20.792 80 PRO B N 1
ATOM 11093 C CA . PRO B 1 80 ? -15.108 15.689 13.37 1 19.45 80 PRO B CA 1
ATOM 11094 C C . PRO B 1 80 ? -15.853 15.899 12.055 1 18.859 80 PRO B C 1
ATOM 11095 O O . PRO B 1 80 ? -15.673 16.909 11.343 1 20.05 80 PRO B O 1
ATOM 11106 N N . ALA B 1 81 ? -16.731 14.966 11.744 1 18.215 81 ALA B N 1
ATOM 11107 C CA . ALA B 1 81 ? -17.56 15.067 10.552 1 19.725 81 ALA B CA 1
ATOM 11108 C C . ALA B 1 81 ? -18.187 16.449 10.418 1 22.398 81 ALA B C 1
ATOM 11109 O O . ALA B 1 81 ? -18.798 16.966 11.372 1 21.674 81 ALA B O 1
ATOM 11116 N N . GLY B 1 82 ? -18.21 16.953 9.178 1 21.074 82 GLY B N 1
ATOM 11117 C CA . GLY B 1 82 ? -19.004 18.112 8.845 1 25.239 82 GLY B CA 1
ATOM 11118 C C . GLY B 1 82 ? -18.191 19.144 8.08 1 22.314 82 GLY B C 1
ATOM 11119 O O . GLY B 1 82 ? -17.209 18.822 7.424 1 20.212 82 GLY B O 1
ATOM 11123 N N . GLY B 1 83 ? -18.691 20.368 8.081 1 20.862 83 GLY B N 1
ATOM 11124 C CA . GLY B 1 83 ? -18.2 21.402 7.202 1 22.723 83 GLY B CA 1
ATOM 11125 C C . GLY B 1 83 ? -19.342 22.297 6.758 1 24.548 83 GLY B C 1
ATOM 11126 O O . GLY B 1 83 ? -20.439 22.202 7.349 1 26.063 83 GLY B O 1
ATOM 11130 N N . PRO B 1 84 ? -19.17 23.168 5.744 1 23.451 84 PRO B N 1
ATOM 11131 C CA . PRO B 1 84 ? -17.935 23.268 4.943 1 20.573 84 PRO B CA 1
ATOM 11132 C C . PRO B 1 84 ? -16.804 24.043 5.617 1 21.499 84 PRO B C 1
ATOM 11133 O O . PRO B 1 84 ? -17.055 24.916 6.451 1 23.952 84 PRO B O 1
ATOM 11144 N N . TYR B 1 85 ? -15.568 23.759 5.189 1 19.237 85 TYR B N 1
ATOM 11145 C CA . TYR B 1 85 ? -14.391 24.505 5.6 1 17.816 85 TYR B CA 1
ATOM 11146 C C . TYR B 1 85 ? -13.701 25.102 4.366 1 18.642 85 TYR B C 1
ATOM 11147 O O . TYR B 1 85 ? -13.786 24.537 3.275 1 18.858 85 TYR B O 1
ATOM 11165 N N . THR B 1 86 ? -12.939 26.193 4.611 1 21.052 86 THR B N 1
ATOM 11166 C CA . THR B 1 86 ? -11.945 26.619 3.626 1 21.04 86 THR B CA 1
ATOM 11167 C C . THR B 1 86 ? -10.558 26.267 4.144 1 20.658 86 THR B C 1
ATOM 11168 O O . THR B 1 86 ? -10.31 26.148 5.35 1 21.156 86 THR B O 1
ATOM 11179 N N . ILE B 1 87 ? -9.619 26.158 3.21 1 19.202 87 ILE B N 1
ATOM 11180 C CA . ILE B 1 87 ? -8.222 25.988 3.567 1 17.811 87 ILE B CA 1
ATOM 11181 C C . ILE B 1 87 ? -7.444 26.996 2.725 1 18.054 87 ILE B C 1
ATOM 11182 O O . ILE B 1 87 ? -7.526 26.909 1.509 1 20.027 87 ILE B O 1
ATOM 11198 N N . ALA B 1 88 ? -6.766 27.944 3.363 1 17.663 88 ALA B N 1
ATOM 11199 C CA . ALA B 1 88 ? -6.018 28.959 2.629 1 18.584 88 ALA B CA 1
ATOM 11200 C C . ALA B 1 88 ? -4.531 28.598 2.652 1 20.043 88 ALA B C 1
ATOM 11201 O O . ALA B 1 88 ? -3.98 28.448 3.753 1 19.936 88 ALA B O 1
ATOM 11208 N N . LEU B 1 89 ? -3.891 28.522 1.476 1 18.789 89 LEU B N 1
ATOM 11209 C CA . LEU B 1 89 ? -2.469 28.233 1.396 1 18.661 89 LEU B CA 1
ATOM 11210 C C . LEU B 1 89 ? -1.75 29.433 0.765 1 18.766 89 LEU B C 1
ATOM 11211 O O . LEU B 1 89 ? -2.217 29.936 -0.252 1 21.111 89 LEU B O 1
ATOM 11227 N N . SER B 1 90 ? -0.567 29.789 1.27 1 18.324 90 SER B N 1
ATOM 11228 C CA . SER B 1 90 ? 0.168 30.93 0.728 1 18.309 90 SER B CA 1
ATOM 11229 C C . SER B 1 90 ? 1.672 30.75 0.853 1 18.55 90 SER B C 1
ATOM 11230 O O . SER B 1 90 ? 2.191 30.171 1.789 1 20.251 90 SER B O 1
ATOM 11238 N N . ALA B 1 91 ? 2.368 31.255 -0.184 1 18.975 91 ALA B N 1
ATOM 11239 C CA . ALA B 1 91 ? 3.814 31.354 -0.228 1 19.895 91 ALA B CA 1
ATOM 11240 C C . ALA B 1 91 ? 4.083 32.426 -1.27 1 18.873 91 ALA B C 1
ATOM 11241 O O . ALA B 1 91 ? 3.573 33.543 -1.153 1 22.658 91 ALA B O 1
ATOM 11248 N N . SER B 1 92 ? 4.719 32.053 -2.386 1 19.856 92 SER B N 1
ATOM 11249 C CA . SER B 1 92 ? 4.892 33.02 -3.453 1 21.606 92 SER B CA 1
ATOM 11250 C C . SER B 1 92 ? 3.561 33.346 -4.131 1 19.655 92 SER B C 1
ATOM 11251 O O . SER B 1 92 ? 3.428 34.432 -4.712 1 21.345 92 SER B O 1
ATOM 11259 N N . ASN B 1 93 ? 2.657 32.368 -4.157 1 19.401 93 ASN B N 1
ATOM 11260 C CA . ASN B 1 93 ? 1.303 32.496 -4.665 1 20.407 93 ASN B CA 1
ATOM 11261 C C . ASN B 1 93 ? 0.328 31.999 -3.591 1 19.272 93 ASN B C 1
ATOM 11262 O O . ASN B 1 93 ? 0.76 31.638 -2.495 1 19.323 93 ASN B O 1
ATOM 11273 N N . THR B 1 94 ? -0.95 32.144 -3.844 1 18.589 94 THR B N 1
ATOM 11274 C CA . THR B 1 94 ? -1.951 31.712 -2.874 1 20.332 94 THR B CA 1
ATOM 11275 C C . THR B 1 94 ? -3.041 30.919 -3.593 1 20.419 94 THR B C 1
ATOM 11276 O O . THR B 1 94 ? -3.39 31.17 -4.753 1 21.68 94 THR B O 1
ATOM 11287 N N . ILE B 1 95 ? -3.597 29.959 -2.858 1 20.709 95 ILE B N 1
ATOM 11288 C CA . ILE B 1 95 ? -4.689 29.107 -3.336 1 20.068 95 ILE B CA 1
ATOM 11289 C C . ILE B 1 95 ? -5.659 28.957 -2.164 1 21.932 95 ILE B C 1
ATOM 11290 O O . ILE B 1 95 ? -5.219 28.822 -1.006 1 22.08 95 ILE B O 1
ATOM 11306 N N . THR B 1 96 ? -6.96 28.941 -2.456 1 23.217 96 THR B N 1
ATOM 11307 C CA . THR B 1 96 ? -7.956 28.656 -1.429 1 21.9 96 THR B CA 1
ATOM 11308 C C . THR B 1 96 ? -8.791 27.463 -1.884 1 21.359 96 THR B C 1
ATOM 11309 O O . THR B 1 96 ? -9.363 27.446 -2.99 1 20.632 96 THR B O 1
ATOM 11320 N N . LEU B 1 97 ? -8.855 26.469 -1.001 1 19.063 97 LEU B N 1
ATOM 11321 C CA . LEU B 1 97 ? -9.771 25.342 -1.139 1 19.915 97 LEU B CA 1
ATOM 11322 C C . LEU B 1 97 ? -11.066 25.69 -0.44 1 19.085 97 LEU B C 1
ATOM 11323 O O . LEU B 1 97 ? -11.061 26.126 0.723 1 20.743 97 LEU B O 1
ATOM 11339 N N . ASN B 1 98 ? -12.168 25.479 -1.174 1 19.221 98 ASN B N 1
ATOM 11340 C CA . ASN B 1 98 ? -13.504 25.803 -0.731 1 20.987 98 ASN B CA 1
ATOM 11341 C C . ASN B 1 98 ? -14.37 24.537 -0.652 1 18.209 98 ASN B C 1
ATOM 11342 O O . ASN B 1 98 ? -14.115 23.532 -1.317 1 19.607 98 ASN B O 1
ATOM 11353 N N . ASP B 1 99 ? -15.375 24.594 0.236 1 19.29 99 ASP B N 1
ATOM 11354 C CA . ASP B 1 99 ? -16.405 23.568 0.338 1 21.013 99 ASP B CA 1
ATOM 11355 C C . ASP B 1 99 ? -15.779 22.223 0.701 1 21.27 99 ASP B C 1
ATOM 11356 O O . ASP B 1 99 ? -16.143 21.178 0.179 1 22.19 99 ASP B O 1
ATOM 11365 N N . VAL B 1 100 ? -14.777 22.253 1.573 1 18.177 100 VAL B N 1
ATOM 11366 C CA . VAL B 1 100 ? -14.139 21.037 2.086 1 17.324 100 VAL B CA 1
ATOM 11367 C C . VAL B 1 100 ? -14.975 20.484 3.241 1 17.553 100 VAL B C 1
ATOM 11368 O O . VAL B 1 100 ? -15.397 21.234 4.125 1 18.956 100 VAL B O 1
ATOM 11381 N N . VAL B 1 101 ? -15.296 19.186 3.168 1 17.523 101 VAL B N 1
ATOM 11382 C CA . VAL B 1 101 ? -15.988 18.562 4.295 1 17.759 101 VAL B CA 1
ATOM 11383 C C . VAL B 1 101 ? -15.163 17.386 4.826 1 17.102 101 VAL B C 1
ATOM 11384 O O . VAL B 1 101 ? -14.305 16.839 4.13 1 17.005 101 VAL B O 1
ATOM 11397 N N . PHE B 1 102 ? -15.448 17.036 6.097 1 16.292 102 PHE B N 1
ATOM 11398 C CA . PHE B 1 102 ? -14.808 15.921 6.763 1 16.526 102 PHE B CA 1
ATOM 11399 C C . PHE B 1 102 ? -15.794 14.776 6.895 1 16.714 102 PHE B C 1
ATOM 11400 O O . PHE B 1 102 ? -16.951 14.967 7.33 1 18.344 102 PHE B O 1
ATOM 11417 N N . GLY B 1 103 ? -15.329 13.576 6.534 1 16.641 103 GLY B N 1
ATOM 11418 C CA . GLY B 1 103 ? -16.179 12.405 6.56 1 15.969 103 GLY B CA 1
ATOM 11419 C C . GLY B 1 103 ? -15.331 11.173 6.395 1 15.551 103 GLY B C 1
ATOM 11420 O O . GLY B 1 103 ? -14.148 11.198 6.742 1 17.642 103 GLY B O 1
ATOM 11424 N N . ASP B 1 104 ? -15.928 10.1 5.886 1 14.244 104 ASP B N 1
ATOM 11425 C CA . ASP B 1 104 ? -15.176 8.873 5.629 1 14.928 104 ASP B CA 1
ATOM 11426 C C . ASP B 1 104 ? -14.876 8.733 4.135 1 15.786 104 ASP B C 1
ATOM 11427 O O . ASP B 1 104 ? -15.802 8.789 3.309 1 15.543 104 ASP B O 1
ATOM 11436 N N . VAL B 1 105 ? -13.601 8.587 3.827 1 15.95 105 VAL B N 1
ATOM 11437 C CA . VAL B 1 105 ? -13.112 8.523 2.467 1 15.259 105 VAL B CA 1
ATOM 11438 C C . VAL B 1 105 ? -12.768 7.082 2.121 1 15.96 105 VAL B C 1
ATOM 11439 O O . VAL B 1 105 ? -11.943 6.452 2.762 1 17.11 105 VAL B O 1
ATOM 11452 N N . TRP B 1 106 ? -13.401 6.584 1.057 1 14.801 106 TRP B N 1
ATOM 11453 C CA . TRP B 1 106 ? -13.226 5.215 0.617 1 14.508 106 TRP B CA 1
ATOM 11454 C C . TRP B 1 106 ? -12.652 5.171 -0.796 1 15.524 106 TRP B C 1
ATOM 11455 O O . TRP B 1 106 ? -13.175 5.831 -1.697 1 16.415 106 TRP B O 1
ATOM 11476 N N . LEU B 1 107 ? -11.602 4.385 -0.966 1 16.034 107 LEU B N 1
ATOM 11477 C CA . LEU B 1 107 ? -11.056 4.087 -2.306 1 16.684 107 LEU B CA 1
ATOM 11478 C C . LEU B 1 107 ? -11.75 2.848 -2.86 1 17.133 107 LEU B C 1
ATOM 11479 O O . LEU B 1 107 ? -11.845 1.838 -2.168 1 17.849 107 LEU B O 1
ATOM 11495 N N . CYS B 1 108 ? -12.299 2.96 -4.085 1 16.583 108 CYS B N 1
ATOM 11496 C CA . CYS B 1 108 ? -13.188 1.977 -4.659 1 16.786 108 CYS B CA 1
ATOM 11497 C C . CYS B 1 108 ? -12.476 1.514 -5.934 1 17.854 108 CYS B C 1
ATOM 11498 O O . CYS B 1 108 ? -12.235 2.325 -6.822 1 18.449 108 CYS B O 1
ATOM 11506 N N . SER B 1 109 ? -12.116 0.251 -5.993 1 16.542 109 SER B N 1
ATOM 11507 C CA . SER B 1 109 ? -11.263 -0.217 -7.082 1 16.543 109 SER B CA 1
ATOM 11508 C C . SER B 1 109 ? -11.669 -1.602 -7.579 1 16.549 109 SER B C 1
ATOM 11509 O O . SER B 1 109 ? -12.521 -2.288 -7 1 17.852 109 SER B O 1
ATOM 11517 N N . GLY B 1 110 ? -10.977 -2.04 -8.646 1 19.274 110 GLY B N 1
ATOM 11518 C CA . GLY B 1 110 ? -11.19 -3.351 -9.223 1 20.169 110 GLY B CA 1
ATOM 11519 C C . GLY B 1 110 ? -11.442 -3.271 -10.74 1 18.718 110 GLY B C 1
ATOM 11520 O O . GLY B 1 110 ? -10.956 -2.354 -11.412 1 19.642 110 GLY B O 1
ATOM 11524 N N . GLN B 1 111 ? -12.196 -4.264 -11.238 1 19.111 111 GLN B N 1
ATOM 11525 C CA . GLN B 1 111 ? -12.502 -4.319 -12.679 1 18.886 111 GLN B CA 1
ATOM 11526 C C . GLN B 1 111 ? -13.961 -3.881 -12.96 1 21.329 111 GLN B C 1
ATOM 11527 O O . GLN B 1 111 ? -14.484 -3.046 -12.224 1 20.285 111 GLN B O 1
ATOM 11561 N N B SER B 1 112 ? -14.597 -4.376 -14.031 0.3 19.805 112 SER B N 1
ATOM 11562 C CA B SER B 1 112 ? -15.778 -3.705 -14.561 0.3 19.609 112 SER B CA 1
ATOM 11563 C C B SER B 1 112 ? -16.952 -3.66 -13.588 0.3 20.731 112 SER B C 1
ATOM 11564 O O B SER B 1 112 ? -17.796 -2.786 -13.739 0.3 20.841 112 SER B O 1
ATOM 11572 N N . ASN B 1 113 ? -17.085 -4.626 -12.691 1 20.439 113 ASN B N 1
ATOM 11573 C CA . ASN B 1 113 ? -18.257 -4.637 -11.826 1 21.67 113 ASN B CA 1
ATOM 11574 C C . ASN B 1 113 ? -18.121 -3.563 -10.739 1 23.619 113 ASN B C 1
ATOM 11575 O O . ASN B 1 113 ? -19.129 -3.179 -10.127 1 21.609 113 ASN B O 1
ATOM 11587 N N . MET B 1 114 ? -16.905 -3.059 -10.473 1 21.185 114 MET B N 1
ATOM 11588 C CA . MET B 1 114 ? -16.82 -1.827 -9.709 1 20.789 114 MET B CA 1
ATOM 11589 C C . MET B 1 114 ? -17.043 -0.608 -10.589 1 22.443 114 MET B C 1
ATOM 11590 O O . MET B 1 114 ? -17.642 0.377 -10.17 1 25.19 114 MET B O 1
ATOM 11604 N N . GLU B 1 115 ? -16.579 -0.65 -11.844 1 21.602 115 GLU B N 1
ATOM 11605 C CA . GLU B 1 115 ? -16.745 0.484 -12.726 1 22.531 115 GLU B CA 1
ATOM 11606 C C . GLU B 1 115 ? -18.223 0.715 -13.096 1 21.394 115 GLU B C 1
ATOM 11607 O O . GLU B 1 115 ? -18.58 1.832 -13.429 1 24.822 115 GLU B O 1
ATOM 11619 N N . LEU B 1 116 ? -19.009 -0.362 -13.206 1 22.126 116 LEU B N 1
ATOM 11620 C CA . LEU B 1 116 ? -20.294 -0.317 -13.907 1 22.857 116 LEU B CA 1
ATOM 11621 C C . LEU B 1 116 ? -21.152 0.833 -13.393 1 22.546 116 LEU B C 1
ATOM 11622 O O . LEU B 1 116 ? -21.414 0.932 -12.192 1 22.111 116 LEU B O 1
ATOM 11638 N N . PRO B 1 117 ? -21.521 1.792 -14.247 1 21.376 117 PRO B N 1
ATOM 11639 C CA . PRO B 1 117 ? -22.231 2.969 -13.794 1 19.894 117 PRO B CA 1
ATOM 11640 C C . PRO B 1 117 ? -23.733 2.751 -13.621 1 22.226 117 PRO B C 1
ATOM 11641 O O . PRO B 1 117 ? -24.313 1.774 -14.12 1 21.166 117 PRO B O 1
ATOM 11652 N N . MET B 1 118 ? -24.317 3.669 -12.84 1 21.32 118 MET B N 1
ATOM 11653 C CA . MET B 1 118 ? -25.747 3.674 -12.568 1 21.649 118 MET B CA 1
ATOM 11654 C C . MET B 1 118 ? -26.539 3.617 -13.888 1 22.608 118 MET B C 1
ATOM 11655 O O . MET B 1 118 ? -27.56 2.929 -13.922 1 21.29 118 MET B O 1
ATOM 11669 N N . SER B 1 119 ? -26.055 4.317 -14.923 1 21.588 119 SER B N 1
ATOM 11670 C CA . SER B 1 119 ? -26.746 4.292 -16.236 1 25.777 119 SER B CA 1
ATOM 11671 C C . SER B 1 119 ? -26.943 2.862 -16.749 1 25.192 119 SER B C 1
ATOM 11672 O O . SER B 1 119 ? -27.983 2.545 -17.363 1 26.67 119 SER B O 1
ATOM 11680 N N . ARG B 1 120 ? -25.978 1.954 -16.516 1 23.186 120 ARG B N 1
ATOM 11681 C CA . ARG B 1 120 ? -25.988 0.603 -17.035 1 25.216 120 ARG B CA 1
ATOM 11682 C C . ARG B 1 120 ? -26.981 -0.261 -16.27 1 26.892 120 ARG B C 1
ATOM 11683 O O . ARG B 1 120 ? -27.351 -1.314 -16.749 1 29.14 120 ARG B O 1
ATOM 11704 N N . VAL B 1 121 ? -27.337 0.12 -15.033 1 25.831 121 VAL B N 1
ATOM 11705 C CA . VAL B 1 121 ? -28.236 -0.696 -14.229 1 23.822 121 VAL B CA 1
ATOM 11706 C C . VAL B 1 121 ? -29.58 0.018 -14.061 1 24.047 121 VAL B C 1
ATOM 11707 O O . VAL B 1 121 ? -30.403 -0.385 -13.22 1 25.437 121 VAL B O 1
ATOM 11720 N N . SER B 1 122 ? -29.824 1.058 -14.866 1 26.298 122 SER B N 1
ATOM 11721 C CA . SER B 1 122 ? -30.971 1.932 -14.702 1 26.782 122 SER B CA 1
ATOM 11722 C C . SER B 1 122 ? -32.303 1.186 -14.674 1 26.923 122 SER B C 1
ATOM 11723 O O . SER B 1 122 ? -33.172 1.603 -13.924 1 26.765 122 SER B O 1
ATOM 11731 N N . PRO B 1 123 ? -32.552 0.083 -15.407 1 26.514 123 PRO B N 1
ATOM 11732 C CA . PRO B 1 123 ? -33.867 -0.567 -15.331 1 28.033 123 PRO B CA 1
ATOM 11733 C C . PRO B 1 123 ? -34.307 -1.053 -13.951 1 31.493 123 PRO B C 1
ATOM 11734 O O . PRO B 1 123 ? -35.499 -1.06 -13.662 1 27.005 123 PRO B O 1
ATOM 11745 N N . LEU B 1 124 ? -33.365 -1.418 -13.077 1 26.035 124 LEU B N 1
ATOM 11746 C CA . LEU B 1 124 ? -33.715 -1.773 -11.714 1 24.728 124 LEU B CA 1
ATOM 11747 C C . LEU B 1 124 ? -33.854 -0.556 -10.806 1 23.903 124 LEU B C 1
ATOM 11748 O O . LEU B 1 124 ? -34.453 -0.702 -9.705 1 25.351 124 LEU B O 1
ATOM 11764 N N . TYR B 1 125 ? -33.305 0.597 -11.211 1 22.701 125 TYR B N 1
ATOM 11765 C CA . TYR B 1 125 ? -33.117 1.689 -10.259 1 22.704 125 TYR B CA 1
ATOM 11766 C C . TYR B 1 125 ? -33.61 3.017 -10.78 1 23.429 125 TYR B C 1
ATOM 11767 O O . TYR B 1 125 ? -33.006 4.053 -10.521 1 22.383 125 TYR B O 1
ATOM 11785 N N . GLU B 1 126 ? -34.738 3.034 -11.527 1 23.852 126 GLU B N 1
ATOM 11786 C CA . GLU B 1 126 ? -35.158 4.3 -12.121 1 26.373 126 GLU B CA 1
ATOM 11787 C C . GLU B 1 126 ? -35.503 5.348 -11.063 1 22.248 126 GLU B C 1
ATOM 11788 O O . GLU B 1 126 ? -35.155 6.511 -11.228 1 21.883 126 GLU B O 1
ATOM 11800 N N . ASP B 1 127 ? -36.162 4.908 -9.976 1 24.643 127 ASP B N 1
ATOM 11801 C CA A ASP B 1 127 ? -36.525 5.821 -8.915 0.59 24.923 127 ASP B CA 1
ATOM 11802 C CA B ASP B 1 127 ? -36.538 5.76 -8.851 0.41 25.556 127 ASP B CA 1
ATOM 11803 C C . ASP B 1 127 ? -35.278 6.372 -8.208 1 22.544 127 ASP B C 1
ATOM 11804 O O . ASP B 1 127 ? -35.195 7.565 -7.959 1 21.847 127 ASP B O 1
ATOM 11821 N N . GLU B 1 128 ? -34.302 5.515 -7.907 1 22.522 128 GLU B N 1
ATOM 11822 C CA . GLU B 1 128 ? -33.077 5.935 -7.25 1 21.118 128 GLU B CA 1
ATOM 11823 C C . GLU B 1 128 ? -32.312 6.933 -8.11 1 21.178 128 GLU B C 1
ATOM 11824 O O . GLU B 1 128 ? -31.602 7.791 -7.616 1 22.44 128 GLU B O 1
ATOM 11836 N N . ILE B 1 129 ? -32.307 6.738 -9.441 1 22.108 129 ILE B N 1
ATOM 11837 C CA . ILE B 1 129 ? -31.624 7.657 -10.312 1 21.461 129 ILE B CA 1
ATOM 11838 C C . ILE B 1 129 ? -32.376 8.984 -10.389 1 21.014 129 ILE B C 1
ATOM 11839 O O . ILE B 1 129 ? -31.778 10.067 -10.273 1 22.995 129 ILE B O 1
ATOM 11855 N N . ALA B 1 130 ? -33.732 8.947 -10.51 1 21.371 130 ALA B N 1
ATOM 11856 C CA . ALA B 1 130 ? -34.461 10.179 -10.674 1 22.851 130 ALA B CA 1
ATOM 11857 C C . ALA B 1 130 ? -34.431 11.021 -9.404 1 23.023 130 ALA B C 1
ATOM 11858 O O . ALA B 1 130 ? -34.481 12.247 -9.479 1 23.908 130 ALA B O 1
ATOM 11865 N N . SER B 1 131 ? -34.335 10.389 -8.24 1 23.213 131 SER B N 1
ATOM 11866 C CA . SER B 1 131 ? -34.399 11.184 -7.025 1 24.708 131 SER B CA 1
ATOM 11867 C C . SER B 1 131 ? -33.044 11.316 -6.308 1 22.558 131 SER B C 1
ATOM 11868 O O . SER B 1 131 ? -33.001 11.965 -5.259 1 21.053 131 SER B O 1
ATOM 11876 N N . ALA B 1 132 ? -31.937 10.873 -6.935 1 20.877 132 ALA B N 1
ATOM 11877 C CA . ALA B 1 132 ? -30.623 11.001 -6.303 1 20.064 132 ALA B CA 1
ATOM 11878 C C . ALA B 1 132 ? -30.357 12.458 -5.932 1 19.906 132 ALA B C 1
ATOM 11879 O O . ALA B 1 132 ? -30.475 13.365 -6.74 1 24.52 132 ALA B O 1
ATOM 11886 N N . ASN B 1 133 ? -29.976 12.701 -4.684 1 18.71 133 ASN B N 1
ATOM 11887 C CA . ASN B 1 133 ? -29.766 14.045 -4.202 1 21.063 133 ASN B CA 1
ATOM 11888 C C . ASN B 1 133 ? -29.1 13.942 -2.841 1 20.265 133 ASN B C 1
ATOM 11889 O O . ASN B 1 133 ? -29.735 13.589 -1.836 1 21.308 133 ASN B O 1
ATOM 11900 N N . ASN B 1 134 ? -27.781 14.169 -2.828 1 18.25 134 ASN B N 1
ATOM 11901 C CA . ASN B 1 134 ? -27.079 14.158 -1.573 1 17.684 134 ASN B CA 1
ATOM 11902 C C . ASN B 1 134 ? -25.764 14.918 -1.683 1 18.086 134 ASN B C 1
ATOM 11903 O O . ASN B 1 134 ? -24.803 14.406 -2.297 1 19.626 134 ASN B O 1
ATOM 11914 N N . ALA B 1 135 ? -25.763 16.102 -1.064 1 17.982 135 ALA B N 1
ATOM 11915 C CA . ALA B 1 135 ? -24.582 16.982 -1.124 1 19.872 135 ALA B CA 1
ATOM 11916 C C . ALA B 1 135 ? -23.42 16.425 -0.304 1 20.395 135 ALA B C 1
ATOM 11917 O O . ALA B 1 135 ? -22.326 16.953 -0.442 1 22.046 135 ALA B O 1
ATOM 11924 N N . GLU B 1 136 ? -23.658 15.402 0.537 1 18.353 136 GLU B N 1
ATOM 11925 C CA . GLU B 1 136 ? -22.621 14.857 1.406 1 19.738 136 GLU B CA 1
ATOM 11926 C C . GLU B 1 136 ? -22.152 13.489 0.917 1 17.94 136 GLU B C 1
ATOM 11927 O O . GLU B 1 136 ? -21.292 12.903 1.566 1 20.272 136 GLU B O 1
ATOM 11939 N N . ILE B 1 137 ? -22.588 13.037 -0.252 1 16.539 137 ILE B N 1
ATOM 11940 C CA . ILE B 1 137 ? -21.953 11.928 -0.932 1 16.656 137 ILE B CA 1
ATOM 11941 C C . ILE B 1 137 ? -21.218 12.509 -2.143 1 17.528 137 ILE B C 1
ATOM 11942 O O . ILE B 1 137 ? -21.871 13.099 -3.004 1 18.703 137 ILE B O 1
ATOM 11958 N N . ARG B 1 138 ? -19.864 12.377 -2.11 1 17.48 138 ARG B N 1
ATOM 11959 C CA . ARG B 1 138 ? -19.025 13.085 -3.072 1 16.935 138 ARG B CA 1
ATOM 11960 C C . ARG B 1 138 ? -18.129 12.08 -3.752 1 18.208 138 ARG B C 1
ATOM 11961 O O . ARG B 1 138 ? -17.702 11.112 -3.123 1 19.627 138 ARG B O 1
ATOM 11982 N N . TYR B 1 139 ? -17.909 12.284 -5.059 1 17.049 139 TYR B N 1
ATOM 11983 C CA . TYR B 1 139 ? -17.348 11.244 -5.879 1 16.399 139 TYR B CA 1
ATOM 11984 C C . TYR B 1 139 ? -16.223 11.821 -6.734 1 18.28 139 TYR B C 1
ATOM 11985 O O . TYR B 1 139 ? -16.347 12.929 -7.259 1 18.038 139 TYR B O 1
ATOM 12003 N N . PHE B 1 140 ? -15.122 11.09 -6.794 1 16.187 140 PHE B N 1
ATOM 12004 C CA . PHE B 1 140 ? -13.948 11.495 -7.538 1 17.735 140 PHE B CA 1
ATOM 12005 C C . PHE B 1 140 ? -13.542 10.37 -8.48 1 16.319 140 PHE B C 1
ATOM 12006 O O . PHE B 1 140 ? -13.077 9.309 -8.062 1 18.757 140 PHE B O 1
ATOM 12023 N N . GLU B 1 141 ? -13.723 10.604 -9.796 1 17.541 141 GLU B N 1
ATOM 12024 C CA . GLU B 1 141 ? -13.362 9.613 -10.822 1 18.018 141 GLU B CA 1
ATOM 12025 C C . GLU B 1 141 ? -11.899 9.766 -11.244 1 18.153 141 GLU B C 1
ATOM 12026 O O . GLU B 1 141 ? -11.47 10.834 -11.675 1 20.126 141 GLU B O 1
ATOM 12038 N N . VAL B 1 142 ? -11.14 8.677 -11.16 1 19.667 142 VAL B N 1
ATOM 12039 C CA . VAL B 1 142 ? -9.732 8.672 -11.502 1 19.235 142 VAL B CA 1
ATOM 12040 C C . VAL B 1 142 ? -9.602 8.301 -12.986 1 19.074 142 VAL B C 1
ATOM 12041 O O . VAL B 1 142 ? -10.204 7.318 -13.437 1 19.324 142 VAL B O 1
ATOM 12054 N N . PRO B 1 143 ? -8.793 9.034 -13.757 1 18.552 143 PRO B N 1
ATOM 12055 C CA . PRO B 1 143 ? -8.553 8.665 -15.165 1 20.007 143 PRO B CA 1
ATOM 12056 C C . PRO B 1 143 ? -8.005 7.262 -15.31 1 20.466 143 PRO B C 1
ATOM 12057 O O . PRO B 1 143 ? -7.132 6.857 -14.553 1 20.76 143 PRO B O 1
ATOM 12068 N N . LYS B 1 144 ? -8.464 6.569 -16.341 1 20.998 144 LYS B N 1
ATOM 12069 C CA . LYS B 1 144 ? -8.124 5.196 -16.574 1 21.412 144 LYS B CA 1
ATOM 12070 C C . LYS B 1 144 ? -6.886 5.145 -17.455 1 26.37 144 LYS B C 1
ATOM 12071 O O . LYS B 1 144 ? -6.951 5.447 -18.642 1 28.103 144 LYS B O 1
ATOM 12090 N N . THR B 1 145 ? -5.74 4.851 -16.857 1 22.402 145 THR B N 1
ATOM 12091 C CA . THR B 1 145 ? -4.498 4.891 -17.61 1 24.549 145 THR B CA 1
ATOM 12092 C C . THR B 1 145 ? -3.426 4.14 -16.835 1 23.775 145 THR B C 1
ATOM 12093 O O . THR B 1 145 ? -3.644 3.733 -15.706 1 22.282 145 THR B O 1
ATOM 12104 N N . TYR B 1 146 ? -2.278 3.94 -17.491 1 23.229 146 TYR B N 1
ATOM 12105 C CA . TYR B 1 146 ? -1.189 3.138 -16.951 1 24.181 146 TYR B CA 1
ATOM 12106 C C . TYR B 1 146 ? 0.123 3.917 -17.002 1 24.834 146 TYR B C 1
ATOM 12107 O O . TYR B 1 146 ? 0.246 4.882 -17.756 1 25.435 146 TYR B O 1
ATOM 12125 N N . ASP B 1 147 ? 1.114 3.487 -16.219 1 21.816 147 ASP B N 1
ATOM 12126 C CA . ASP B 1 147 ? 2.48 3.973 -16.374 1 23.932 147 ASP B CA 1
ATOM 12127 C C . ASP B 1 147 ? 3.409 2.897 -15.879 1 24.5 147 ASP B C 1
ATOM 12128 O O . ASP B 1 147 ? 3.153 2.312 -14.826 1 23.409 147 ASP B O 1
ATOM 12137 N N . PHE B 1 148 ? 4.462 2.561 -16.673 1 23.051 148 PHE B N 1
ATOM 12138 C CA . PHE B 1 148 ? 5.344 1.478 -16.273 1 24.039 148 PHE B CA 1
ATOM 12139 C C . PHE B 1 148 ? 6.691 1.975 -15.74 1 25.608 148 PHE B C 1
ATOM 12140 O O . PHE B 1 148 ? 7.416 1.192 -15.116 1 27.789 148 PHE B O 1
ATOM 12157 N N . LYS B 1 149 ? 6.972 3.27 -15.957 1 30.512 149 LYS B N 1
ATOM 12158 C CA . LYS B 1 149 ? 8.262 3.859 -15.62 1 31.146 149 LYS B CA 1
ATOM 12159 C C . LYS B 1 149 ? 8.308 4.421 -14.205 1 33.779 149 LYS B C 1
ATOM 12160 O O . LYS B 1 149 ? 9.352 4.364 -13.557 1 31.551 149 LYS B O 1
ATOM 12179 N N . GLU B 1 150 ? 7.188 4.923 -13.691 1 28.266 150 GLU B N 1
ATOM 12180 C CA . GLU B 1 150 ? 7.266 5.519 -12.367 1 30.562 150 GLU B CA 1
ATOM 12181 C C . GLU B 1 150 ? 5.925 5.448 -11.656 1 24.542 150 GLU B C 1
ATOM 12182 O O . GLU B 1 150 ? 4.881 5.418 -12.299 1 25.626 150 GLU B O 1
ATOM 12194 N N . GLU B 1 151 ? 6.028 5.444 -10.334 1 24.605 151 GLU B N 1
ATOM 12195 C CA . GLU B 1 151 ? 4.889 5.693 -9.445 1 22.239 151 GLU B CA 1
ATOM 12196 C C . GLU B 1 151 ? 4.537 7.171 -9.551 1 25.086 151 GLU B C 1
ATOM 12197 O O . GLU B 1 151 ? 5.266 8.044 -9.098 1 28.299 151 GLU B O 1
ATOM 12209 N N . LYS B 1 152 ? 3.357 7.462 -10.07 1 21.198 152 LYS B N 1
ATOM 12210 C CA . LYS B 1 152 ? 2.933 8.82 -10.358 1 20.218 152 LYS B CA 1
ATOM 12211 C C . LYS B 1 152 ? 2.46 9.514 -9.081 1 21.13 152 LYS B C 1
ATOM 12212 O O . LYS B 1 152 ? 1.961 8.872 -8.153 1 22.207 152 LYS B O 1
ATOM 12231 N N . GLN B 1 153 ? 2.687 10.821 -9.076 1 22.403 153 GLN B N 1
ATOM 12232 C CA . GLN B 1 153 ? 2.338 11.666 -7.949 1 23.476 153 GLN B CA 1
ATOM 12233 C C . GLN B 1 153 ? 1.046 12.437 -8.184 1 23.139 153 GLN B C 1
ATOM 12234 O O . GLN B 1 153 ? 0.515 13.014 -7.23 1 21.726 153 GLN B O 1
ATOM 12248 N N . ASP B 1 154 ? 0.531 12.438 -9.412 1 20.74 154 ASP B N 1
ATOM 12249 C CA . ASP B 1 154 ? -0.706 13.13 -9.719 1 21.303 154 ASP B CA 1
ATOM 12250 C C . ASP B 1 154 ? -1.4 12.419 -10.873 1 21.155 154 ASP B C 1
ATOM 12251 O O . ASP B 1 154 ? -0.913 11.395 -11.342 1 21.844 154 ASP B O 1
ATOM 12260 N N . ILE B 1 155 ? -2.53 12.968 -11.307 1 21.55 155 ILE B N 1
ATOM 12261 C CA . ILE B 1 155 ? -3.323 12.471 -12.42 1 20.916 155 ILE B CA 1
ATOM 12262 C C . ILE B 1 155 ? -3.591 13.628 -13.379 1 21.519 155 ILE B C 1
ATOM 12263 O O . ILE B 1 155 ? -3.376 14.783 -13.03 1 21.935 155 ILE B O 1
ATOM 12279 N N . THR B 1 156 ? -4.107 13.335 -14.584 1 23.608 156 THR B N 1
ATOM 12280 C CA . THR B 1 156 ? -4.207 14.391 -15.577 1 26.56 156 THR B CA 1
ATOM 12281 C C . THR B 1 156 ? -5.373 15.33 -15.323 1 28.194 156 THR B C 1
ATOM 12282 O O . THR B 1 156 ? -5.271 16.506 -15.625 1 27.019 156 THR B O 1
ATOM 12293 N N . PHE B 1 157 ? -6.486 14.814 -14.801 1 25.604 157 PHE B N 1
ATOM 12294 C CA . PHE B 1 157 ? -7.61 15.663 -14.484 1 26.187 157 PHE B CA 1
ATOM 12295 C C . PHE B 1 157 ? -8.502 14.905 -13.502 1 27.26 157 PHE B C 1
ATOM 12296 O O . PHE B 1 157 ? -8.413 13.687 -13.371 1 29.276 157 PHE B O 1
ATOM 12313 N N . GLY B 1 158 ? -9.369 15.654 -12.844 1 25.495 158 GLY B N 1
ATOM 12314 C CA . GLY B 1 158 ? -10.373 15.062 -11.97 1 25.68 158 GLY B CA 1
ATOM 12315 C C . GLY B 1 158 ? -10.936 16.14 -11.06 1 21.973 158 GLY B C 1
ATOM 12316 O O . GLY B 1 158 ? -10.273 17.121 -10.794 1 24.605 158 GLY B O 1
ATOM 12320 N N . LYS B 1 159 ? -12.177 15.951 -10.622 1 21.317 159 LYS B N 1
ATOM 12321 C CA . LYS B 1 159 ? -12.812 16.897 -9.751 1 21.465 159 LYS B CA 1
ATOM 12322 C C . LYS B 1 159 ? -13.828 16.132 -8.922 1 19.941 159 LYS B C 1
ATOM 12323 O O . LYS B 1 159 ? -14.311 15.059 -9.312 1 23.144 159 LYS B O 1
ATOM 12342 N N . TRP B 1 160 ? -14.089 16.669 -7.731 1 19.123 160 TRP B N 1
ATOM 12343 C CA . TRP B 1 160 ? -15.095 16.12 -6.85 1 17.595 160 TRP B CA 1
ATOM 12344 C C . TRP B 1 160 ? -16.491 16.548 -7.281 1 20.312 160 TRP B C 1
ATOM 12345 O O . TRP B 1 160 ? -16.689 17.738 -7.582 1 22.281 160 TRP B O 1
ATOM 12366 N N . GLU B 1 161 ? -17.411 15.594 -7.28 1 18.272 161 GLU B N 1
ATOM 12367 C CA A GLU B 1 161 ? -18.782 15.908 -7.655 0.5 18.99 161 GLU B CA 1
ATOM 12368 C CA B GLU B 1 161 ? -18.788 15.812 -7.711 0.5 19.707 161 GLU B CA 1
ATOM 12369 C C . GLU B 1 161 ? -19.719 15.374 -6.577 1 21.76 161 GLU B C 1
ATOM 12370 O O . GLU B 1 161 ? -19.483 14.33 -5.983 1 23.488 161 GLU B O 1
ATOM 12393 N N . LYS B 1 162 ? -20.818 16.098 -6.379 1 19.048 162 LYS B N 1
ATOM 12394 C CA . LYS B 1 162 ? -21.85 15.691 -5.44 1 18.56 162 LYS B CA 1
ATOM 12395 C C . LYS B 1 162 ? -22.899 14.883 -6.174 1 19.449 162 LYS B C 1
ATOM 12396 O O . LYS B 1 162 ? -23.042 14.943 -7.413 1 21.714 162 LYS B O 1
ATOM 12415 N N . VAL B 1 163 ? -23.684 14.117 -5.4 1 18.56 163 VAL B N 1
ATOM 12416 C CA . VAL B 1 163 ? -24.802 13.378 -5.951 1 20.206 163 VAL B CA 1
ATOM 12417 C C . VAL B 1 163 ? -25.992 14.309 -6.25 1 20.333 163 VAL B C 1
ATOM 12418 O O . VAL B 1 163 ? -26.538 14.936 -5.356 1 18.656 163 VAL B O 1
ATOM 12431 N N . THR B 1 164 ? -26.363 14.343 -7.536 1 20.294 164 THR B N 1
ATOM 12432 C CA . THR B 1 164 ? -27.535 15.053 -8.018 1 21.877 164 THR B CA 1
ATOM 12433 C C . THR B 1 164 ? -28.144 14.201 -9.127 1 22.127 164 THR B C 1
ATOM 12434 O O . THR B 1 164 ? -27.52 13.279 -9.678 1 20.173 164 THR B O 1
ATOM 12445 N N . PRO B 1 165 ? -29.384 14.503 -9.58 1 23.677 165 PRO B N 1
ATOM 12446 C CA . PRO B 1 165 ? -29.905 13.759 -10.72 1 25.176 165 PRO B CA 1
ATOM 12447 C C . PRO B 1 165 ? -29.072 13.895 -11.989 1 27.132 165 PRO B C 1
ATOM 12448 O O . PRO B 1 165 ? -29.14 13.006 -12.84 1 26.975 165 PRO B O 1
ATOM 12459 N N . GLU B 1 166 ? -28.309 14.987 -12.098 1 27.568 166 GLU B N 1
ATOM 12460 C CA . GLU B 1 166 ? -27.476 15.279 -13.26 1 30.257 166 GLU B CA 1
ATOM 12461 C C . GLU B 1 166 ? -26.092 14.623 -13.205 1 27.984 166 GLU B C 1
ATOM 12462 O O . GLU B 1 166 ? -25.413 14.571 -14.223 1 29.325 166 GLU B O 1
ATOM 12474 N N . THR B 1 167 ? -25.61 14.161 -12.031 1 22.811 167 THR B N 1
ATOM 12475 C CA . THR B 1 167 ? -24.316 13.519 -11.936 1 20.716 167 THR B CA 1
ATOM 12476 C C . THR B 1 167 ? -24.447 12.021 -11.754 1 19.405 167 THR B C 1
ATOM 12477 O O . THR B 1 167 ? -23.507 11.282 -12.081 1 21.079 167 THR B O 1
ATOM 12488 N N . ILE B 1 168 ? -25.58 11.538 -11.218 1 19.148 168 ILE B N 1
ATOM 12489 C CA . ILE B 1 168 ? -25.661 10.168 -10.73 1 19.572 168 ILE B CA 1
ATOM 12490 C C . ILE B 1 168 ? -25.426 9.107 -11.798 1 20.215 168 ILE B C 1
ATOM 12491 O O . ILE B 1 168 ? -24.875 8.039 -11.539 1 19.183 168 ILE B O 1
ATOM 12507 N N . GLU B 1 169 ? -25.85 9.368 -13.057 1 22.167 169 GLU B N 1
ATOM 12508 C CA . GLU B 1 169 ? -25.803 8.3 -14.045 1 21.2 169 GLU B CA 1
ATOM 12509 C C . GLU B 1 169 ? -24.376 7.818 -14.326 1 20.393 169 GLU B C 1
ATOM 12510 O O . GLU B 1 169 ? -24.218 6.669 -14.683 1 21.601 169 GLU B O 1
ATOM 12522 N N . ASN B 1 170 ? -23.367 8.633 -14.1 1 20.876 170 ASN B N 1
ATOM 12523 C CA . ASN B 1 170 ? -21.996 8.228 -14.407 1 23.031 170 ASN B CA 1
ATOM 12524 C C . ASN B 1 170 ? -21.245 7.619 -13.226 1 22.804 170 ASN B C 1
ATOM 12525 O O . ASN B 1 170 ? -20.122 7.155 -13.382 1 25.78 170 ASN B O 1
ATOM 12536 N N . PHE B 1 171 ? -21.871 7.547 -12.049 1 20.714 171 PHE B N 1
ATOM 12537 C CA . PHE B 1 171 ? -21.208 7.018 -10.857 1 19.167 171 PHE B CA 1
ATOM 12538 C C . PHE B 1 171 ? -21.28 5.501 -10.855 1 18.746 171 PHE B C 1
ATOM 12539 O O . PHE B 1 171 ? -22.317 4.885 -11.178 1 20.172 171 PHE B O 1
ATOM 12556 N N . SER B 1 172 ? -20.208 4.872 -10.367 1 17.35 172 SER B N 1
ATOM 12557 C CA . SER B 1 172 ? -20.178 3.457 -10.017 1 16.222 172 SER B CA 1
ATOM 12558 C C . SER B 1 172 ? -21.424 3.11 -9.197 1 18.112 172 SER B C 1
ATOM 12559 O O . SER B 1 172 ? -21.615 3.665 -8.11 1 16.803 172 SER B O 1
ATOM 12567 N N . ALA B 1 173 ? -22.202 2.134 -9.653 1 18.882 173 ALA B N 1
ATOM 12568 C CA . ALA B 1 173 ? -23.372 1.712 -8.903 1 19.228 173 ALA B CA 1
ATOM 12569 C C . ALA B 1 173 ? -23.011 1.075 -7.57 1 20.257 173 ALA B C 1
ATOM 12570 O O . ALA B 1 173 ? -23.627 1.377 -6.542 1 17.996 173 ALA B O 1
ATOM 12577 N N . VAL B 1 174 ? -22.033 0.158 -7.565 1 17.752 174 VAL B N 1
ATOM 12578 C CA . VAL B 1 174 ? -21.653 -0.471 -6.31 1 19.248 174 VAL B CA 1
ATOM 12579 C C . VAL B 1 174 ? -21.211 0.6 -5.295 1 18.091 174 VAL B C 1
ATOM 12580 O O . VAL B 1 174 ? -21.64 0.548 -4.124 1 17.435 174 VAL B O 1
ATOM 12593 N N . ALA B 1 175 ? -20.345 1.521 -5.73 1 16.104 175 ALA B N 1
ATOM 12594 C CA . ALA B 1 175 ? -19.839 2.544 -4.826 1 17.695 175 ALA B CA 1
ATOM 12595 C C . ALA B 1 175 ? -20.939 3.484 -4.323 1 17.354 175 ALA B C 1
ATOM 12596 O O . ALA B 1 175 ? -21 3.828 -3.141 1 16.344 175 ALA B O 1
ATOM 12603 N N . TYR B 1 176 ? -21.874 3.836 -5.204 1 17.831 176 TYR B N 1
ATOM 12604 C CA . TYR B 1 176 ? -22.972 4.721 -4.805 1 16.481 176 TYR B CA 1
ATOM 12605 C C . TYR B 1 176 ? -23.873 4.02 -3.786 1 16.753 176 TYR B C 1
ATOM 12606 O O . TYR B 1 176 ? -24.203 4.61 -2.758 1 17.5 176 TYR B O 1
ATOM 12624 N N . PHE B 1 177 ? -24.259 2.757 -4.027 1 15.453 177 PHE B N 1
ATOM 12625 C CA . PHE B 1 177 ? -25.146 2.107 -3.056 1 17.049 177 PHE B CA 1
ATOM 12626 C C . PHE B 1 177 ? -24.436 1.862 -1.706 1 18.425 177 PHE B C 1
ATOM 12627 O O . PHE B 1 177 ? -25.056 1.97 -0.638 1 17.157 177 PHE B O 1
ATOM 12644 N N . PHE B 1 178 ? -23.129 1.546 -1.729 1 15.776 178 PHE B N 1
ATOM 12645 C CA . PHE B 1 178 ? -22.34 1.484 -0.511 1 16.061 178 PHE B CA 1
ATOM 12646 C C . PHE B 1 178 ? -22.418 2.785 0.271 1 17.153 178 PHE B C 1
ATOM 12647 O O . PHE B 1 178 ? -22.736 2.788 1.491 1 17.266 178 PHE B O 1
ATOM 12664 N N . ALA B 1 179 ? -22.122 3.891 -0.412 1 16.467 179 ALA B N 1
ATOM 12665 C CA . ALA B 1 179 ? -22.156 5.217 0.2 1 16.334 179 ALA B CA 1
ATOM 12666 C C . ALA B 1 179 ? -23.552 5.605 0.699 1 17.43 179 ALA B C 1
ATOM 12667 O O . ALA B 1 179 ? -23.714 6.222 1.749 1 17.768 179 ALA B O 1
ATOM 12674 N N . LYS B 1 180 ? -24.584 5.283 -0.087 1 17.081 180 LYS B N 1
ATOM 12675 C CA . LYS B 1 180 ? -25.933 5.65 0.293 1 18.446 180 LYS B CA 1
ATOM 12676 C C . LYS B 1 180 ? -26.268 4.971 1.621 1 18.02 180 LYS B C 1
ATOM 12677 O O . LYS B 1 180 ? -26.846 5.626 2.49 1 18.886 180 LYS B O 1
ATOM 12696 N N . ASN B 1 181 ? -25.907 3.699 1.729 1 17.541 181 ASN B N 1
ATOM 12697 C CA . ASN B 1 181 ? -26.16 2.941 2.953 1 17.892 181 ASN B CA 1
ATOM 12698 C C . ASN B 1 181 ? -25.412 3.547 4.146 1 18.206 181 ASN B C 1
ATOM 12699 O O . ASN B 1 181 ? -26.022 3.837 5.181 1 18.272 181 ASN B O 1
ATOM 12710 N N . LEU B 1 182 ? -24.085 3.741 4.026 1 17.006 182 LEU B N 1
ATOM 12711 C CA . LEU B 1 182 ? -23.301 4.263 5.141 1 16.493 182 LEU B CA 1
ATOM 12712 C C . LEU B 1 182 ? -23.699 5.688 5.506 1 19.088 182 LEU B C 1
ATOM 12713 O O . LEU B 1 182 ? -23.742 6.027 6.698 1 18.335 182 LEU B O 1
ATOM 12729 N N . ASN B 1 183 ? -24.015 6.536 4.51 1 18.176 183 ASN B N 1
ATOM 12730 C CA . ASN B 1 183 ? -24.417 7.898 4.815 1 19.527 183 ASN B CA 1
ATOM 12731 C C . ASN B 1 183 ? -25.7 7.901 5.632 1 20.06 183 ASN B C 1
ATOM 12732 O O . ASN B 1 183 ? -25.822 8.717 6.565 1 21.236 183 ASN B O 1
ATOM 12743 N N . ALA B 1 184 ? -26.643 7.05 5.252 1 19.558 184 ALA B N 1
ATOM 12744 C CA . ALA B 1 184 ? -27.92 6.984 5.983 1 23.278 184 ALA B CA 1
ATOM 12745 C C . ALA B 1 184 ? -27.688 6.489 7.412 1 24.459 184 ALA B C 1
ATOM 12746 O O . ALA B 1 184 ? -28.341 6.986 8.338 1 28.07 184 ALA B O 1
ATOM 12753 N N . GLU B 1 185 ? -26.849 5.495 7.588 1 21.591 185 GLU B N 1
ATOM 12754 C CA . GLU B 1 185 ? -26.609 4.91 8.912 1 24.727 185 GLU B CA 1
ATOM 12755 C C . GLU B 1 185 ? -25.766 5.843 9.785 1 25.195 185 GLU B C 1
ATOM 12756 O O . GLU B 1 185 ? -26.07 6.066 10.958 1 26.166 185 GLU B O 1
ATOM 12768 N N . LEU B 1 186 ? -24.692 6.406 9.248 1 21.75 186 LEU B N 1
ATOM 12769 C CA . LEU B 1 186 ? -23.754 7.237 10.011 1 20.741 186 LEU B CA 1
ATOM 12770 C C . LEU B 1 186 ? -24.055 8.725 10.045 1 20.386 186 LEU B C 1
ATOM 12771 O O . LEU B 1 186 ? -23.496 9.396 10.932 1 22.559 186 LEU B O 1
ATOM 12787 N N . GLN B 1 187 ? -24.776 9.268 9.055 1 22.21 187 GLN B N 1
ATOM 12788 C CA . GLN B 1 187 ? -25.056 10.684 8.935 1 23.018 187 GLN B CA 1
ATOM 12789 C C . GLN B 1 187 ? -23.771 11.502 8.904 1 23.494 187 GLN B C 1
ATOM 12790 O O . GLN B 1 187 ? -23.652 12.545 9.535 1 25.302 187 GLN B O 1
ATOM 12804 N N . VAL B 1 188 ? -22.804 11.063 8.097 1 20.526 188 VAL B N 1
ATOM 12805 C CA . VAL B 1 188 ? -21.59 11.821 7.884 1 19.851 188 VAL B CA 1
ATOM 12806 C C . VAL B 1 188 ? -21.301 11.804 6.393 1 19.827 188 VAL B C 1
ATOM 12807 O O . VAL B 1 188 ? -21.763 10.905 5.696 1 19.593 188 VAL B O 1
ATOM 12820 N N . PRO B 1 189 ? -20.534 12.766 5.878 1 17.991 189 PRO B N 1
ATOM 12821 C CA . PRO B 1 189 ? -20.142 12.757 4.476 1 17.774 189 PRO B CA 1
ATOM 12822 C C . PRO B 1 189 ? -19.392 11.475 4.146 1 17.046 189 PRO B C 1
ATOM 12823 O O . PRO B 1 189 ? -18.607 11 4.946 1 17.743 189 PRO B O 1
ATOM 12834 N N . ILE B 1 190 ? -19.568 10.997 2.907 1 16.693 190 ILE B N 1
ATOM 12835 C CA . ILE B 1 190 ? -18.87 9.853 2.376 1 16.237 190 ILE B CA 1
ATOM 12836 C C . ILE B 1 190 ? -18.174 10.327 1.098 1 17.063 190 ILE B C 1
ATOM 12837 O O . ILE B 1 190 ? -18.848 10.837 0.211 1 17.717 190 ILE B O 1
ATOM 12853 N N . GLY B 1 191 ? -16.852 10.19 1.032 1 16.074 191 GLY B N 1
ATOM 12854 C CA . GLY B 1 191 ? -16.12 10.451 -0.192 1 17.387 191 GLY B CA 1
ATOM 12855 C C . GLY B 1 191 ? -15.742 9.15 -0.867 1 17.747 191 GLY B C 1
ATOM 12856 O O . GLY B 1 191 ? -15.313 8.198 -0.21 1 18.471 191 GLY B O 1
ATOM 12860 N N . LEU B 1 192 ? -15.978 9.093 -2.188 1 15.102 192 LEU B N 1
ATOM 12861 C CA . LEU B 1 192 ? -15.719 7.9 -2.968 1 17.123 192 LEU B CA 1
ATOM 12862 C C . LEU B 1 192 ? -14.668 8.271 -4.009 1 17.154 192 LEU B C 1
ATOM 12863 O O . LEU B 1 192 ? -14.922 9.121 -4.845 1 17.427 192 LEU B O 1
ATOM 12879 N N . ILE B 1 193 ? -13.503 7.604 -3.982 1 16.465 193 ILE B N 1
ATOM 12880 C CA . ILE B 1 193 ? -12.5 7.77 -5.047 1 17.026 193 ILE B CA 1
ATOM 12881 C C . ILE B 1 193 ? -12.573 6.511 -5.889 1 17.747 193 ILE B C 1
ATOM 12882 O O . ILE B 1 193 ? -12.267 5.424 -5.381 1 18.744 193 ILE B O 1
ATOM 12898 N N . ASN B 1 194 ? -13.023 6.642 -7.16 1 18.271 194 ASN B N 1
ATOM 12899 C CA . ASN B 1 194 ? -13.239 5.483 -7.989 1 18.24 194 ASN B CA 1
ATOM 12900 C C . ASN B 1 194 ? -12.049 5.306 -8.933 1 16.966 194 ASN B C 1
ATOM 12901 O O . ASN B 1 194 ? -11.858 6.129 -9.802 1 18.653 194 ASN B O 1
ATOM 12912 N N . SER B 1 195 ? -11.226 4.319 -8.629 1 17.852 195 SER B N 1
ATOM 12913 C CA . SER B 1 195 ? -10.047 3.995 -9.416 1 18.516 195 SER B CA 1
ATOM 12914 C C . SER B 1 195 ? -10.202 2.552 -9.857 1 17.288 195 SER B C 1
ATOM 12915 O O . SER B 1 195 ? -9.884 1.61 -9.15 1 19.542 195 SER B O 1
ATOM 12923 N N . SER B 1 196 ? -10.829 2.373 -11.027 1 19.195 196 SER B N 1
ATOM 12924 C CA . SER B 1 196 ? -11.172 1.055 -11.513 1 19.051 196 SER B CA 1
ATOM 12925 C C . SER B 1 196 ? -10.936 0.979 -13.023 1 18.956 196 SER B C 1
ATOM 12926 O O . SER B 1 196 ? -10.888 1.99 -13.724 1 20.576 196 SER B O 1
ATOM 12934 N N . LEU B 1 197 ? -10.853 -0.235 -13.529 1 20.244 197 LEU B N 1
ATOM 12935 C CA . LEU B 1 197 ? -10.567 -0.431 -14.963 1 20.942 197 LEU B CA 1
ATOM 12936 C C . LEU B 1 197 ? -11.075 -1.777 -15.446 1 20.812 197 LEU B C 1
ATOM 12937 O O . LEU B 1 197 ? -10.722 -2.857 -14.991 1 20.315 197 LEU B O 1
ATOM 12953 N N . GLY B 1 198 ? -11.969 -1.708 -16.44 1 22.659 198 GLY B N 1
ATOM 12954 C CA . GLY B 1 198 ? -12.628 -2.902 -16.936 1 24.207 198 GLY B CA 1
ATOM 12955 C C . GLY B 1 198 ? -11.638 -3.89 -17.534 1 22.542 198 GLY B C 1
ATOM 12956 O O . GLY B 1 198 ? -10.697 -3.466 -18.226 1 23.584 198 GLY B O 1
ATOM 12960 N N . GLY B 1 199 ? -11.836 -5.158 -17.159 1 23.74 199 GLY B N 1
ATOM 12961 C CA . GLY B 1 199 ? -11.031 -6.272 -17.677 1 26.283 199 GLY B CA 1
ATOM 12962 C C . GLY B 1 199 ? -9.676 -6.445 -16.981 1 25.071 199 GLY B C 1
ATOM 12963 O O . GLY B 1 199 ? -8.913 -7.378 -17.308 1 25.232 199 GLY B O 1
ATOM 12967 N N . SER B 1 200 ? -9.376 -5.588 -15.997 1 22.311 200 SER B N 1
ATOM 12968 C CA . SER B 1 200 ? -8.05 -5.624 -15.398 1 21.975 200 SER B CA 1
ATOM 12969 C C . SER B 1 200 ? -7.872 -6.828 -14.465 1 20.714 200 SER B C 1
ATOM 12970 O O . SER B 1 200 ? -8.751 -7.242 -13.664 1 21.384 200 SER B O 1
ATOM 12978 N N . PRO B 1 201 ? -6.668 -7.461 -14.483 1 20.088 201 PRO B N 1
ATOM 12979 C CA . PRO B 1 201 ? -6.321 -8.485 -13.507 1 21.665 201 PRO B CA 1
ATOM 12980 C C . PRO B 1 201 ? -5.602 -7.88 -12.296 1 20.675 201 PRO B C 1
ATOM 12981 O O . PRO B 1 201 ? -5.136 -6.749 -12.333 1 24.275 201 PRO B O 1
ATOM 12992 N N . ALA B 1 202 ? -5.552 -8.636 -11.211 1 22.079 202 ALA B N 1
ATOM 12993 C CA . ALA B 1 202 ? -5.048 -8.146 -9.943 1 21.126 202 ALA B CA 1
ATOM 12994 C C . ALA B 1 202 ? -3.627 -7.633 -10.066 1 22.81 202 ALA B C 1
ATOM 12995 O O . ALA B 1 202 ? -3.287 -6.6 -9.467 1 20.621 202 ALA B O 1
ATOM 13002 N N . GLU B 1 203 ? -2.799 -8.326 -10.868 1 21.292 203 GLU B N 1
ATOM 13003 C CA . GLU B 1 203 ? -1.403 -7.945 -10.886 1 21.183 203 GLU B CA 1
ATOM 13004 C C . GLU B 1 203 ? -1.174 -6.583 -11.541 1 20.062 203 GLU B C 1
ATOM 13005 O O . GLU B 1 203 ? -0.119 -6.023 -11.312 1 21.177 203 GLU B O 1
ATOM 13017 N N . ALA B 1 204 ? -2.139 -6.041 -12.321 1 19.582 204 ALA B N 1
ATOM 13018 C CA . ALA B 1 204 ? -2.033 -4.7 -12.861 1 20.798 204 ALA B CA 1
ATOM 13019 C C . ALA B 1 204 ? -2.042 -3.655 -11.734 1 19.673 204 ALA B C 1
ATOM 13020 O O . ALA B 1 204 ? -1.576 -2.543 -11.931 1 20.303 204 ALA B O 1
ATOM 13027 N N . TRP B 1 205 ? -2.599 -4.024 -10.583 1 18.761 205 TRP B N 1
ATOM 13028 C CA . TRP B 1 205 ? -2.833 -3.1 -9.472 1 17.95 205 TRP B CA 1
ATOM 13029 C C . TRP B 1 205 ? -1.834 -3.229 -8.335 1 18.689 205 TRP B C 1
ATOM 13030 O O . TRP B 1 205 ? -2.047 -2.637 -7.273 1 18.819 205 TRP B O 1
ATOM 13051 N N . ILE B 1 206 ? -0.758 -3.996 -8.534 1 19.202 206 ILE B N 1
ATOM 13052 C CA . ILE B 1 206 ? 0.257 -4.237 -7.497 1 19.509 206 ILE B CA 1
ATOM 13053 C C . ILE B 1 206 ? 1.539 -3.501 -7.852 1 18.991 206 ILE B C 1
ATOM 13054 O O . ILE B 1 206 ? 1.941 -3.503 -9.025 1 19.495 206 ILE B O 1
ATOM 13070 N N . SER B 1 207 ? 2.192 -2.88 -6.843 1 19.064 207 SER B N 1
ATOM 13071 C CA . SER B 1 207 ? 3.405 -2.111 -7.081 1 19.282 207 SER B CA 1
ATOM 13072 C C . SER B 1 207 ? 4.581 -3.053 -7.383 1 19.855 207 SER B C 1
ATOM 13073 O O . SER B 1 207 ? 4.494 -4.254 -7.195 1 21.548 207 SER B O 1
ATOM 13081 N N . GLU B 1 208 ? 5.654 -2.439 -7.862 1 21.337 208 GLU B N 1
ATOM 13082 C CA . GLU B 1 208 ? 6.914 -3.143 -8.126 1 24.439 208 GLU B CA 1
ATOM 13083 C C . GLU B 1 208 ? 7.373 -3.935 -6.898 1 25.362 208 GLU B C 1
ATOM 13084 O O . GLU B 1 208 ? 7.769 -5.077 -7.04 1 23.777 208 GLU B O 1
ATOM 13096 N N . GLU B 1 209 ? 7.263 -3.36 -5.701 1 24.939 209 GLU B N 1
ATOM 13097 C CA . GLU B 1 209 ? 7.645 -4.043 -4.475 1 28.147 209 GLU B CA 1
ATOM 13098 C C . GLU B 1 209 ? 6.841 -5.322 -4.285 1 28.093 209 GLU B C 1
ATOM 13099 O O . GLU B 1 209 ? 7.395 -6.403 -4.052 1 26.861 209 GLU B O 1
ATOM 13111 N N . GLY B 1 210 ? 5.512 -5.25 -4.476 1 24.085 210 GLY B N 1
ATOM 13112 C CA . GLY B 1 210 ? 4.69 -6.425 -4.336 1 23.294 210 GLY B CA 1
ATOM 13113 C C . GLY B 1 210 ? 4.936 -7.473 -5.413 1 25.121 210 GLY B C 1
ATOM 13114 O O . GLY B 1 210 ? 4.777 -8.652 -5.184 1 28.054 210 GLY B O 1
ATOM 13118 N N . LEU B 1 211 ? 5.298 -7.042 -6.612 1 23.942 211 LEU B N 1
ATOM 13119 C CA . LEU B 1 211 ? 5.447 -7.961 -7.704 1 23.512 211 LEU B CA 1
ATOM 13120 C C . LEU B 1 211 ? 6.745 -8.759 -7.592 1 25.128 211 LEU B C 1
ATOM 13121 O O . LEU B 1 211 ? 6.895 -9.719 -8.334 1 27.325 211 LEU B O 1
ATOM 13137 N N . LYS B 1 212 ? 7.6 -8.424 -6.64 1 28.948 212 LYS B N 1
ATOM 13138 C CA . LYS B 1 212 ? 8.83 -9.185 -6.427 1 31.1 212 LYS B CA 1
ATOM 13139 C C . LYS B 1 212 ? 8.523 -10.636 -6.067 1 33.977 212 LYS B C 1
ATOM 13140 O O . LYS B 1 212 ? 9.292 -11.528 -6.424 1 35.602 212 LYS B O 1
ATOM 13159 N N . LYS B 1 213 ? 7.357 -10.896 -5.471 1 31.462 213 LYS B N 1
ATOM 13160 C CA . LYS B 1 213 ? 6.953 -12.253 -5.134 1 35.151 213 LYS B CA 1
ATOM 13161 C C . LYS B 1 213 ? 6.436 -13.016 -6.347 1 33.048 213 LYS B C 1
ATOM 13162 O O . LYS B 1 213 ? 6.216 -14.229 -6.257 1 33.262 213 LYS B O 1
ATOM 13181 N N . PHE B 1 214 ? 6.241 -12.316 -7.477 1 28.96 214 PHE B N 1
ATOM 13182 C CA . PHE B 1 214 ? 5.667 -12.906 -8.68 1 28.354 214 PHE B CA 1
ATOM 13183 C C . PHE B 1 214 ? 6.581 -12.593 -9.856 1 30.514 214 PHE B C 1
ATOM 13184 O O . PHE B 1 214 ? 6.291 -11.764 -10.689 1 29.903 214 PHE B O 1
ATOM 13201 N N . PRO B 1 215 ? 7.731 -13.295 -9.985 1 35.752 215 PRO B N 1
ATOM 13202 C CA . PRO B 1 215 ? 8.708 -12.969 -11.019 1 36.105 215 PRO B CA 1
ATOM 13203 C C . PRO B 1 215 ? 8.217 -12.92 -12.455 1 29.261 215 PRO B C 1
ATOM 13204 O O . PRO B 1 215 ? 8.646 -12.048 -13.193 1 36.64 215 PRO B O 1
ATOM 13215 N N . GLU B 1 216 ? 7.293 -13.79 -12.835 1 30.197 216 GLU B N 1
ATOM 13216 C CA . GLU B 1 216 ? 6.748 -13.734 -14.177 1 33.875 216 GLU B CA 1
ATOM 13217 C C . GLU B 1 216 ? 6.038 -12.392 -14.402 1 32.402 216 GLU B C 1
ATOM 13218 O O . GLU B 1 216 ? 6.167 -11.797 -15.469 1 30.959 216 GLU B O 1
ATOM 13230 N N . TYR B 1 217 ? 5.316 -11.879 -13.39 1 28.211 217 TYR B N 1
ATOM 13231 C CA . TYR B 1 217 ? 4.632 -10.599 -13.582 1 25.631 217 TYR B CA 1
ATOM 13232 C C . TYR B 1 217 ? 5.605 -9.435 -13.521 1 23.548 217 TYR B C 1
ATOM 13233 O O . TYR B 1 217 ? 5.466 -8.447 -14.232 1 25.297 217 TYR B O 1
ATOM 13251 N N . TYR B 1 218 ? 6.566 -9.481 -12.61 1 24.135 218 TYR B N 1
ATOM 13252 C CA . TYR B 1 218 ? 7.563 -8.435 -12.524 1 27.023 218 TYR B CA 1
ATOM 13253 C C . TYR B 1 218 ? 8.316 -8.273 -13.848 1 26.258 218 TYR B C 1
ATOM 13254 O O . TYR B 1 218 ? 8.567 -7.167 -14.287 1 27.491 218 TYR B O 1
ATOM 13272 N N . THR B 1 219 ? 8.677 -9.395 -14.465 1 26.45 219 THR B N 1
ATOM 13273 C CA . THR B 1 219 ? 9.431 -9.382 -15.719 1 28.72 219 THR B CA 1
ATOM 13274 C C . THR B 1 219 ? 8.641 -8.708 -16.842 1 25.993 219 THR B C 1
ATOM 13275 O O . THR B 1 219 ? 9.147 -7.864 -17.612 1 27.022 219 THR B O 1
ATOM 13286 N N . GLU B 1 220 ? 7.332 -8.979 -16.87 1 27.112 220 GLU B N 1
ATOM 13287 C CA . GLU B 1 220 ? 6.444 -8.413 -17.883 1 26.258 220 GLU B CA 1
ATOM 13288 C C . GLU B 1 220 ? 6.268 -6.908 -17.701 1 24.589 220 GLU B C 1
ATOM 13289 O O . GLU B 1 220 ? 6.303 -6.128 -18.665 1 26.884 220 GLU B O 1
ATOM 13301 N N . ALA B 1 221 ? 6.135 -6.466 -16.441 1 25.296 221 ALA B N 1
ATOM 13302 C CA . ALA B 1 221 ? 6.098 -5.042 -16.15 1 25.768 221 ALA B CA 1
ATOM 13303 C C . ALA B 1 221 ? 7.372 -4.329 -16.616 1 25.47 221 ALA B C 1
ATOM 13304 O O . ALA B 1 221 ? 7.321 -3.216 -17.166 1 25.866 221 ALA B O 1
ATOM 13311 N N . GLU B 1 222 ? 8.522 -4.98 -16.431 1 26.335 222 GLU B N 1
ATOM 13312 C CA . GLU B 1 222 ? 9.8 -4.388 -16.82 1 27.784 222 GLU B CA 1
ATOM 13313 C C . GLU B 1 222 ? 9.867 -4.236 -18.35 1 25.307 222 GLU B C 1
ATOM 13314 O O . GLU B 1 222 ? 10.343 -3.239 -18.878 1 28.478 222 GLU B O 1
ATOM 13326 N N . ARG B 1 223 ? 9.271 -5.187 -19.06 1 29.261 223 ARG B N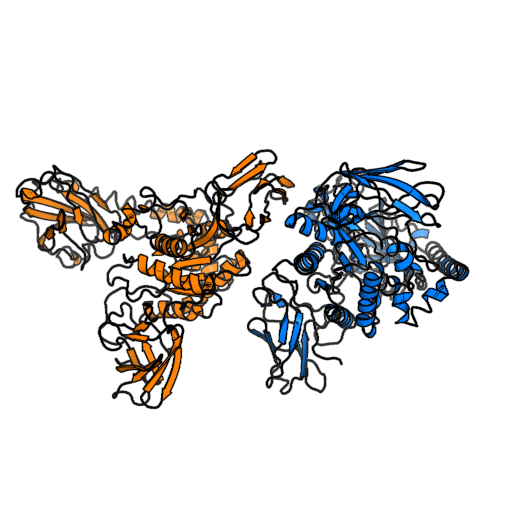 1
ATOM 13327 C CA . ARG B 1 223 ? 9.264 -5.179 -20.53 1 30.073 223 ARG B CA 1
ATOM 13328 C C . ARG B 1 223 ? 8.55 -3.941 -21.06 1 30.635 223 ARG B C 1
ATOM 13329 O O . ARG B 1 223 ? 9.011 -3.322 -22.015 1 28.436 223 ARG B O 1
ATOM 13350 N N . PHE B 1 224 ? 7.459 -3.52 -20.382 1 26.71 224 PHE B N 1
ATOM 13351 C CA . PHE B 1 224 ? 6.653 -2.392 -20.838 1 26.601 224 PHE B CA 1
ATOM 13352 C C . PHE B 1 224 ? 7.214 -1.019 -20.451 1 25.909 224 PHE B C 1
ATOM 13353 O O . PHE B 1 224 ? 6.64 0.012 -20.796 1 27.523 224 PHE B O 1
ATOM 13370 N N . LYS B 1 225 ? 8.419 -0.964 -19.864 1 26.36 225 LYS B N 1
ATOM 13371 C CA . LYS B 1 225 ? 9.102 0.304 -19.685 1 27.442 225 LYS B CA 1
ATOM 13372 C C . LYS B 1 225 ? 9.644 0.846 -20.998 1 33.381 225 LYS B C 1
ATOM 13373 O O . LYS B 1 225 ? 10.001 2.011 -21.077 1 36.133 225 LYS B O 1
ATOM 13392 N N . ASP B 1 226 ? 9.599 0.015 -22.044 1 30.537 226 ASP B N 1
ATOM 13393 C CA . ASP B 1 226 ? 10.039 0.396 -23.376 1 33.333 226 ASP B CA 1
ATOM 13394 C C . ASP B 1 226 ? 8.939 1.135 -24.133 1 33.082 226 ASP B C 1
ATOM 13395 O O . ASP B 1 226 ? 8.029 0.516 -24.677 1 31.533 226 ASP B O 1
ATOM 13404 N N . ASN B 1 227 ? 9.074 2.457 -24.238 1 32.249 227 ASN B N 1
ATOM 13405 C CA . ASN B 1 227 ? 8.072 3.263 -24.912 1 36.701 227 ASN B CA 1
ATOM 13406 C C . ASN B 1 227 ? 7.935 2.925 -26.397 1 36.862 227 ASN B C 1
ATOM 13407 O O . ASN B 1 227 ? 6.843 3.036 -26.965 1 36.741 227 ASN B O 1
ATOM 13418 N N . ASP B 1 228 ? 9.029 2.484 -27.027 1 35.103 228 ASP B N 1
ATOM 13419 C CA . ASP B 1 228 ? 8.978 2.111 -28.432 1 38.737 228 ASP B CA 1
ATOM 13420 C C . ASP B 1 228 ? 8.12 0.869 -28.632 1 35.721 228 ASP B C 1
ATOM 13421 O O . ASP B 1 228 ? 7.424 0.761 -29.643 1 37.734 228 ASP B O 1
ATOM 13430 N N . LEU B 1 229 ? 8.2 -0.069 -27.689 1 32.398 229 LEU B N 1
ATOM 13431 C CA . LEU B 1 229 ? 7.382 -1.267 -27.706 1 31.509 229 LEU B CA 1
ATOM 13432 C C . LEU B 1 229 ? 5.904 -0.863 -27.598 1 32.421 229 LEU B C 1
ATOM 13433 O O . LEU B 1 229 ? 5.074 -1.333 -28.377 1 30.751 229 LEU B O 1
ATOM 13449 N N . ILE B 1 230 ? 5.581 0.024 -26.646 1 30.924 230 ILE B N 1
ATOM 13450 C CA . ILE B 1 230 ? 4.193 0.442 -26.471 1 29.367 230 ILE B CA 1
ATOM 13451 C C . ILE B 1 230 ? 3.691 1.095 -27.754 1 34.874 230 ILE B C 1
ATOM 13452 O O . ILE B 1 230 ? 2.622 0.733 -28.244 1 32.949 230 ILE B O 1
ATOM 13468 N N . ASP B 1 231 ? 4.455 2.062 -28.29 1 33.98 231 ASP B N 1
ATOM 13469 C CA . ASP B 1 231 ? 4.053 2.771 -29.503 1 41.415 231 ASP B CA 1
ATOM 13470 C C . ASP B 1 231 ? 3.82 1.818 -30.671 1 38.241 231 ASP B C 1
ATOM 13471 O O . ASP B 1 231 ? 2.86 2.019 -31.416 1 39.134 231 ASP B O 1
ATOM 13480 N N . SER B 1 232 ? 4.698 0.82 -30.876 1 38.077 232 SER B N 1
ATOM 13481 C CA . SER B 1 232 ? 4.557 -0.057 -32.033 1 40.835 232 SER B CA 1
ATOM 13482 C C . SER B 1 232 ? 3.364 -1.005 -31.852 1 39.521 232 SER B C 1
ATOM 13483 O O . SER B 1 232 ? 2.674 -1.329 -32.822 1 39.721 232 SER B O 1
ATOM 13491 N N . ILE B 1 233 ? 3.109 -1.465 -30.621 1 33.344 233 ILE B N 1
ATOM 13492 C CA . ILE B 1 233 ? 1.925 -2.266 -30.364 1 34.734 233 ILE B CA 1
ATOM 13493 C C . ILE B 1 233 ? 0.672 -1.415 -30.579 1 33.404 233 ILE B C 1
ATOM 13494 O O . ILE B 1 233 ? -0.284 -1.9 -31.191 1 36.379 233 ILE B O 1
ATOM 13510 N N . GLU B 1 234 ? 0.647 -0.175 -30.048 1 33.051 234 GLU B N 1
ATOM 13511 C CA . GLU B 1 234 ? -0.589 0.614 -30.04 1 36.574 234 GLU B CA 1
ATOM 13512 C C . GLU B 1 234 ? -0.935 1.034 -31.465 1 39.144 234 GLU B C 1
ATOM 13513 O O . GLU B 1 234 ? -2.104 1.068 -31.854 1 37.743 234 GLU B O 1
ATOM 13525 N N . GLN B 1 235 ? 0.106 1.367 -32.224 1 38.183 235 GLN B N 1
ATOM 13526 C CA . GLN B 1 235 ? -0.023 1.774 -33.613 1 43.901 235 GLN B CA 1
ATOM 13527 C C . GLN B 1 235 ? -0.481 0.587 -34.468 1 38.703 235 GLN B C 1
ATOM 13528 O O . GLN B 1 235 ? -1.354 0.723 -35.318 1 41.396 235 GLN B O 1
ATOM 13542 N N . SER B 1 236 ? 0.134 -0.578 -34.283 1 36.088 236 SER B N 1
ATOM 13543 C CA . SER B 1 236 ? -0.232 -1.782 -35.017 1 33.009 236 SER B CA 1
ATOM 13544 C C . SER B 1 236 ? -1.698 -2.162 -34.74 1 37.067 236 SER B C 1
ATOM 13545 O O . SER B 1 236 ? -2.467 -2.505 -35.647 1 33.026 236 SER B O 1
ATOM 13553 N N . ASP B 1 237 ? -2.128 -2.071 -33.486 1 31.849 237 ASP B N 1
ATOM 13554 C CA . ASP B 1 237 ? -3.499 -2.473 -33.161 1 34.989 237 ASP B CA 1
ATOM 13555 C C . ASP B 1 237 ? -4.48 -1.479 -33.766 1 35.678 237 ASP B C 1
ATOM 13556 O O . ASP B 1 237 ? -5.502 -1.887 -34.328 1 35.204 237 ASP B O 1
ATOM 13565 N N . GLN B 1 238 ? -4.153 -0.186 -33.658 1 34.724 238 GLN B N 1
ATOM 13566 C CA . GLN B 1 238 ? -5.061 0.87 -34.094 1 39.932 238 GLN B CA 1
ATOM 13567 C C . GLN B 1 238 ? -5.229 0.804 -35.616 1 36.114 238 GLN B C 1
ATOM 13568 O O . GLN B 1 238 ? -6.345 0.938 -36.135 1 37.934 238 GLN B O 1
ATOM 13582 N N . THR B 1 239 ? -4.14 0.599 -36.364 1 37.65 239 THR B N 1
ATOM 13583 C CA A THR B 1 239 ? -4.282 0.584 -37.814 0.75 35.973 239 THR B CA 1
ATOM 13584 C CA B THR B 1 239 ? -4.202 0.543 -37.819 0.25 36.221 239 THR B CA 1
ATOM 13585 C C . THR B 1 239 ? -4.949 -0.715 -38.27 1 37.088 239 THR B C 1
ATOM 13586 O O . THR B 1 239 ? -5.673 -0.695 -39.277 1 34.48 239 THR B O 1
ATOM 13607 N N A ARG B 1 240 ? -4.773 -1.834 -37.546 0.4 32.566 240 ARG B N 1
ATOM 13608 N N B ARG B 1 240 ? -4.768 -1.816 -37.539 0.6 32.605 240 ARG B N 1
ATOM 13609 C CA A ARG B 1 240 ? -5.465 -3.068 -37.901 0.4 30.753 240 ARG B CA 1
ATOM 13610 C CA B ARG B 1 240 ? -5.448 -3.053 -37.871 0.6 31.007 240 ARG B CA 1
ATOM 13611 C C A ARG B 1 240 ? -6.978 -2.881 -37.746 0.4 30.135 240 ARG B C 1
ATOM 13612 C C B ARG B 1 240 ? -6.966 -2.872 -37.743 0.6 30.216 240 ARG B C 1
ATOM 13613 O O A ARG B 1 240 ? -7.737 -3.271 -38.627 0.4 28.495 240 ARG B O 1
ATOM 13614 O O B ARG B 1 240 ? -7.712 -3.249 -38.638 0.6 27.76 240 ARG B O 1
ATOM 13655 N N . ARG B 1 241 ? -7.423 -2.262 -36.643 1 29.978 241 ARG B N 1
ATOM 13656 C CA . ARG B 1 241 ? -8.85 -2.05 -36.434 1 29.946 241 ARG B CA 1
ATOM 13657 C C . ARG B 1 241 ? -9.437 -1.072 -37.473 1 31.575 241 ARG B C 1
ATOM 13658 O O . ARG B 1 241 ? -10.517 -1.287 -38.029 1 26.311 241 ARG B O 1
ATOM 13680 N N . ASP B 1 242 ? -8.747 0.048 -37.7 1 31.189 242 ASP B N 1
ATOM 13681 C CA . ASP B 1 242 ? -9.243 1.078 -38.595 1 33.174 242 ASP B CA 1
ATOM 13682 C C . ASP B 1 242 ? -9.388 0.539 -40.013 1 29.322 242 ASP B C 1
ATOM 13683 O O . ASP B 1 242 ? -10.415 0.785 -40.64 1 30.913 242 ASP B O 1
ATOM 13692 N N . THR B 1 243 ? -8.414 -0.271 -40.487 1 28.547 243 THR B N 1
ATOM 13693 C CA A THR B 1 243 ? -8.478 -0.839 -41.836 0.57 28.758 243 THR B CA 1
ATOM 13694 C CA B THR B 1 243 ? -8.467 -0.843 -41.803 0.43 27.373 243 THR B CA 1
ATOM 13695 C C . THR B 1 243 ? -9.549 -1.92 -41.904 1 28.446 243 THR B C 1
ATOM 13696 O O . THR B 1 243 ? -10.193 -2.065 -42.93 1 26.452 243 THR B O 1
ATOM 13717 N N . TRP B 1 244 ? -9.762 -2.688 -40.833 1 25.341 244 TRP B N 1
ATOM 13718 C CA . TRP B 1 244 ? -10.806 -3.706 -40.891 1 24.252 244 TRP B CA 1
ATOM 13719 C C . TRP B 1 244 ? -12.163 -3.022 -41.061 1 24.968 244 TRP B C 1
ATOM 13720 O O . TRP B 1 244 ? -12.963 -3.423 -41.883 1 23.966 244 TRP B O 1
ATOM 13741 N N . TYR B 1 245 ? -12.409 -1.961 -40.3 1 23.273 245 TYR B N 1
ATOM 13742 C CA . TYR B 1 245 ? -13.727 -1.343 -40.346 1 23.806 245 TYR B CA 1
ATOM 13743 C C . TYR B 1 245 ? -13.937 -0.648 -41.684 1 25.378 245 TYR B C 1
ATOM 13744 O O . TYR B 1 245 ? -15.047 -0.681 -42.213 1 26.401 245 TYR B O 1
ATOM 13762 N N . LYS B 1 246 ? -12.882 -0.017 -42.203 1 26.994 246 LYS B N 1
ATOM 13763 C CA . LYS B 1 246 ? -12.939 0.673 -43.489 1 29.036 246 LYS B CA 1
ATOM 13764 C C . LYS B 1 246 ? -13.248 -0.33 -44.599 1 25.887 246 LYS B C 1
ATOM 13765 O O . LYS B 1 246 ? -14.119 -0.086 -45.457 1 26.204 246 LYS B O 1
ATOM 13784 N N . THR B 1 247 ? -12.575 -1.49 -44.571 1 24.612 247 THR B N 1
ATOM 13785 C CA . THR B 1 247 ? -12.76 -2.495 -45.592 1 23.639 247 THR B CA 1
ATOM 13786 C C . THR B 1 247 ? -14.158 -3.093 -45.487 1 22.434 247 THR B C 1
ATOM 13787 O O . THR B 1 247 ? -14.826 -3.315 -46.481 1 24.801 247 THR B O 1
ATOM 13798 N N . LEU B 1 248 ? -14.651 -3.293 -44.254 1 22.82 248 LEU B N 1
ATOM 13799 C CA A LEU B 1 248 ? -15.993 -3.809 -44.053 0.56 22.021 248 LEU B CA 1
ATOM 13800 C CA B LEU B 1 248 ? -15.996 -3.797 -44.032 0.44 21.977 248 LEU B CA 1
ATOM 13801 C C . LEU B 1 248 ? -17.001 -2.851 -44.686 1 23.511 248 LEU B C 1
ATOM 13802 O O . LEU B 1 248 ? -17.906 -3.285 -45.4 1 24.711 248 LEU B O 1
ATOM 13833 N N . ASN B 1 249 ? -16.847 -1.524 -44.441 1 25.5 249 ASN B N 1
ATOM 13834 C CA A ASN B 1 249 ? -17.828 -0.592 -44.982 0.71 25.528 249 ASN B CA 1
ATOM 13835 C CA B ASN B 1 249 ? -17.754 -0.519 -44.989 0.29 26.417 249 ASN B CA 1
ATOM 13836 C C . ASN B 1 249 ? -17.745 -0.565 -46.515 1 27.509 249 ASN B C 1
ATOM 13837 O O . ASN B 1 249 ? -18.767 -0.466 -47.162 1 27.799 249 ASN B O 1
ATOM 13858 N N . ASP B 1 250 ? -16.55 -0.698 -47.091 1 25.808 250 ASP B N 1
ATOM 13859 C CA . ASP B 1 250 ? -16.376 -0.68 -48.535 1 29.376 250 ASP B CA 1
ATOM 13860 C C . ASP B 1 250 ? -16.977 -1.903 -49.218 1 28.773 250 ASP B C 1
ATOM 13861 O O . ASP B 1 250 ? -17.343 -1.854 -50.401 1 31.86 250 ASP B O 1
ATOM 13870 N N . THR B 1 251 ? -17.011 -3.043 -48.524 1 25.26 251 THR B N 1
ATOM 13871 C CA . THR B 1 251 ? -17.398 -4.3 -49.105 1 25.654 251 THR B CA 1
ATOM 13872 C C . THR B 1 251 ? -18.784 -4.709 -48.651 1 24.991 251 THR B C 1
ATOM 13873 O O . THR B 1 251 ? -19.233 -5.78 -49.017 1 25.853 251 THR B O 1
ATOM 13884 N N . ASP B 1 252 ? -19.489 -3.894 -47.836 1 22.523 252 ASP B N 1
ATOM 13885 C CA . ASP B 1 252 ? -20.791 -4.318 -47.358 1 21.69 252 ASP B CA 1
ATOM 13886 C C . ASP B 1 252 ? -21.892 -4.077 -48.393 1 22.414 252 ASP B C 1
ATOM 13887 O O . ASP B 1 252 ? -22.19 -2.932 -48.671 1 23.319 252 ASP B O 1
ATOM 13896 N N . GLN B 1 253 ? -22.473 -5.155 -48.887 1 23.157 253 GLN B N 1
ATOM 13897 C CA . GLN B 1 253 ? -23.548 -5.148 -49.889 1 22.809 253 GLN B CA 1
ATOM 13898 C C . GLN B 1 253 ? -24.726 -4.294 -49.449 1 23.888 253 GLN B C 1
ATOM 13899 O O . GLN B 1 253 ? -25.397 -3.671 -50.272 1 27.592 253 GLN B O 1
ATOM 13913 N N . GLY B 1 254 ? -24.943 -4.202 -48.128 1 21.644 254 GLY B N 1
ATOM 13914 C CA . GLY B 1 254 ? -26.064 -3.436 -47.609 1 21.771 254 GLY B CA 1
ATOM 13915 C C . GLY B 1 254 ? -25.849 -1.927 -47.643 1 21.862 254 GLY B C 1
ATOM 13916 O O . GLY B 1 254 ? -26.851 -1.211 -47.683 1 23.724 254 GLY B O 1
ATOM 13920 N N . ILE B 1 255 ? -24.596 -1.455 -47.641 1 22.222 255 ILE B N 1
ATOM 13921 C CA . ILE B 1 255 ? -24.333 -0.03 -47.822 1 23.614 255 ILE B CA 1
ATOM 13922 C C . ILE B 1 255 ? -24.498 0.308 -49.308 1 27.73 255 ILE B C 1
ATOM 13923 O O . ILE B 1 255 ? -25.24 1.223 -49.655 1 31.988 255 ILE B O 1
ATOM 13939 N N . ILE B 1 256 ? -23.911 -0.542 -50.143 1 29.217 256 ILE B N 1
ATOM 13940 C CA . ILE B 1 256 ? -23.932 -0.376 -51.586 1 33.6 256 ILE B CA 1
ATOM 13941 C C . ILE B 1 256 ? -25.386 -0.305 -52.105 1 28.987 256 ILE B C 1
ATOM 13942 O O . ILE B 1 256 ? -25.73 0.569 -52.909 1 32.597 256 ILE B O 1
ATOM 13958 N N . ASN B 1 257 ? -26.253 -1.188 -51.585 1 25.856 257 ASN B N 1
ATOM 13959 C CA . ASN B 1 257 ? -27.589 -1.407 -52.085 1 24.69 257 ASN B CA 1
ATOM 13960 C C . ASN B 1 257 ? -28.686 -0.798 -51.203 1 25.143 257 ASN B C 1
ATOM 13961 O O . ASN B 1 257 ? -29.849 -1.109 -51.397 1 25.846 257 ASN B O 1
ATOM 13972 N N . ASN B 1 258 ? -28.317 0.049 -50.241 1 25.559 258 ASN B N 1
ATOM 13973 C CA A ASN B 1 258 ? -29.273 0.801 -49.439 0.47 25.31 258 ASN B CA 1
ATOM 13974 C CA B ASN B 1 258 ? -29.283 0.807 -49.459 0.53 26.511 258 ASN B CA 1
ATOM 13975 C C . ASN B 1 258 ? -30.247 -0.137 -48.724 1 24.124 258 ASN B C 1
ATOM 13976 O O . ASN B 1 258 ? -31.475 0.081 -48.698 1 25.116 258 ASN B O 1
ATOM 13997 N N . TRP B 1 259 ? -29.724 -1.193 -48.093 1 22.414 259 TRP B N 1
ATOM 13998 C CA . TRP B 1 259 ? -30.606 -2.098 -47.375 1 21.522 259 TRP B CA 1
ATOM 13999 C C . TRP B 1 259 ? -31.224 -1.432 -46.12 1 23.03 259 TRP B C 1
ATOM 14000 O O . TRP B 1 259 ? -32.155 -1.977 -45.54 1 24.315 259 TRP B O 1
ATOM 14021 N N . LYS B 1 260 ? -30.699 -0.301 -45.684 1 23.34 260 LYS B N 1
ATOM 14022 C CA . LYS B 1 260 ? -31.285 0.354 -44.521 1 25.953 260 LYS B CA 1
ATOM 14023 C C . LYS B 1 260 ? -32.68 0.903 -44.828 1 28.471 260 LYS B C 1
ATOM 14024 O O . LYS B 1 260 ? -33.423 1.183 -43.885 1 28.501 260 LYS B O 1
ATOM 14043 N N . SER B 1 261 ? -33.004 1.066 -46.118 1 25.604 261 SER B N 1
ATOM 14044 C CA . SER B 1 261 ? -34.291 1.615 -46.573 1 27.952 261 SER B CA 1
ATOM 14045 C C . SER B 1 261 ? -35.479 0.878 -45.979 1 26.521 261 SER B C 1
ATOM 14046 O O . SER B 1 261 ? -35.532 -0.33 -46.027 1 26.85 261 SER B O 1
ATOM 14054 N N . ALA B 1 262 ? -36.539 1.58 -45.542 1 26.134 262 ALA B N 1
ATOM 14055 C CA . ALA B 1 262 ? -37.733 0.872 -45.075 1 26.564 262 ALA B CA 1
ATOM 14056 C C . ALA B 1 262 ? -38.414 0.035 -46.163 1 28.698 262 ALA B C 1
ATOM 14057 O O . ALA B 1 262 ? -39.005 -0.978 -45.844 1 28.056 262 ALA B O 1
ATOM 14064 N N . ASP B 1 263 ? -38.292 0.462 -47.43 1 28.719 263 ASP B N 1
ATOM 14065 C CA . ASP B 1 263 ? -39.021 -0.104 -48.554 1 33.053 263 ASP B CA 1
ATOM 14066 C C . ASP B 1 263 ? -38.212 -1.202 -49.237 1 32.176 263 ASP B C 1
ATOM 14067 O O . ASP B 1 263 ? -38.687 -1.816 -50.188 1 30.952 263 ASP B O 1
ATOM 14076 N N . PHE B 1 264 ? -36.984 -1.441 -48.784 1 26.864 264 PHE B N 1
ATOM 14077 C CA . PHE B 1 264 ? -36.17 -2.469 -49.4 1 27.041 264 PHE B CA 1
ATOM 14078 C C . PHE B 1 264 ? -36.884 -3.805 -49.312 1 25.652 264 PHE B C 1
ATOM 14079 O O . PHE B 1 264 ? -37.381 -4.242 -48.279 1 24.89 264 PHE B O 1
ATOM 14096 N N . ASP B 1 265 ? -36.903 -4.521 -50.449 1 26.365 265 ASP B N 1
ATOM 14097 C CA . ASP B 1 265 ? -37.659 -5.738 -50.522 1 24.343 265 ASP B CA 1
ATOM 14098 C C . ASP B 1 265 ? -36.775 -6.916 -50.128 1 26.629 265 ASP B C 1
ATOM 14099 O O . ASP B 1 265 ? -35.923 -7.33 -50.92 1 26.528 265 ASP B O 1
ATOM 14108 N N . PHE B 1 266 ? -37.007 -7.466 -48.931 1 26.172 266 PHE B N 1
ATOM 14109 C CA . PHE B 1 266 ? -36.231 -8.546 -48.368 1 25.828 266 PHE B CA 1
ATOM 14110 C C . PHE B 1 266 ? -37.037 -9.844 -48.422 1 24.695 266 PHE B C 1
ATOM 14111 O O . PHE B 1 266 ? -36.664 -10.828 -47.782 1 27.72 266 PHE B O 1
ATOM 14128 N N . SER B 1 267 ? -38.112 -9.887 -49.256 1 28.712 267 SER B N 1
ATOM 14129 C CA . SER B 1 267 ? -38.925 -11.098 -49.362 1 32.007 267 SER B CA 1
ATOM 14130 C C . SER B 1 267 ? -38.105 -12.333 -49.761 1 30.012 267 SER B C 1
ATOM 14131 O O . SER B 1 267 ? -38.422 -13.444 -49.361 1 32.561 267 SER B O 1
ATOM 14139 N N . GLY B 1 268 ? -37.023 -12.184 -50.533 1 30.081 268 GLY B N 1
ATOM 14140 C CA . GLY B 1 268 ? -36.222 -13.351 -50.909 1 32.791 268 GLY B CA 1
ATOM 14141 C C . GLY B 1 268 ? -35.09 -13.726 -49.939 1 30.189 268 GLY B C 1
ATOM 14142 O O . GLY B 1 268 ? -34.33 -14.679 -50.127 1 29.071 268 GLY B O 1
ATOM 14146 N N . TRP B 1 269 ? -34.95 -12.982 -48.844 1 26.35 269 TRP B N 1
ATOM 14147 C CA . TRP B 1 269 ? -33.957 -13.327 -47.835 1 24.764 269 TRP B CA 1
ATOM 14148 C C . TRP B 1 269 ? -34.396 -14.572 -47.078 1 23.245 269 TRP B C 1
ATOM 14149 O O . TRP B 1 269 ? -35.601 -14.719 -46.837 1 28.434 269 TRP B O 1
ATOM 14170 N N . LYS B 1 270 ? -33.452 -15.35 -46.565 1 26.333 270 LYS B N 1
ATOM 14171 C CA . LYS B 1 270 ? -33.776 -16.433 -45.645 1 28.683 270 LYS B CA 1
ATOM 14172 C C . LYS B 1 270 ? -34.112 -15.9 -44.244 1 31.82 270 LYS B C 1
ATOM 14173 O O . LYS B 1 270 ? -34.023 -14.69 -43.987 1 26.267 270 LYS B O 1
ATOM 14192 N N . ILE B 1 271 ? -34.577 -16.82 -43.388 1 27.877 271 ILE B N 1
ATOM 14193 C CA . ILE B 1 271 ? -35.15 -16.511 -42.089 1 27.809 271 ILE B CA 1
ATOM 14194 C C . ILE B 1 271 ? -34.334 -17.164 -40.971 1 29.941 271 ILE B C 1
ATOM 14195 O O . ILE B 1 271 ? -33.861 -18.289 -41.106 1 31.886 271 ILE B O 1
ATOM 14211 N N . MET B 1 272 ? -34.085 -16.433 -39.871 1 27.368 272 MET B N 1
ATOM 14212 C CA . MET B 1 272 ? -33.554 -17.055 -38.673 1 31.77 272 MET B CA 1
ATOM 14213 C C . MET B 1 272 ? -34.293 -16.48 -37.47 1 29.916 272 MET B C 1
ATOM 14214 O O . MET B 1 272 ? -34.852 -15.379 -37.51 1 29.783 272 MET B O 1
ATOM 14228 N N . ASN B 1 273 ? -34.323 -17.259 -36.391 1 31.006 273 ASN B N 1
ATOM 14229 C CA . ASN B 1 273 ? -34.969 -16.798 -35.185 1 29.924 273 ASN B CA 1
ATOM 14230 C C . ASN B 1 273 ? -33.994 -15.914 -34.41 1 27.069 273 ASN B C 1
ATOM 14231 O O . ASN B 1 273 ? -32.795 -16.147 -34.406 1 29.286 273 ASN B O 1
ATOM 14242 N N . ILE B 1 274 ? -34.544 -14.854 -33.812 1 28.005 274 ILE B N 1
ATOM 14243 C CA . ILE B 1 274 ? -33.881 -14.053 -32.8 1 27.121 274 ILE B CA 1
ATOM 14244 C C . ILE B 1 274 ? -34.577 -14.376 -31.469 1 29.767 274 ILE B C 1
ATOM 14245 O O . ILE B 1 274 ? -35.819 -14.415 -31.39 1 31.464 274 ILE B O 1
ATOM 14261 N N . PRO B 1 275 ? -33.851 -14.623 -30.372 1 30.168 275 PRO B N 1
ATOM 14262 C CA . PRO B 1 275 ? -32.38 -14.61 -30.349 1 29.194 275 PRO B CA 1
ATOM 14263 C C . PRO B 1 275 ? -31.759 -15.849 -30.992 1 27.682 275 PRO B C 1
ATOM 14264 O O . PRO B 1 275 ? -32.435 -16.841 -31.258 1 29.926 275 PRO B O 1
ATOM 14275 N N . GLY B 1 276 ? -30.456 -15.766 -31.282 1 29.987 276 GLY B N 1
ATOM 14276 C CA . GLY B 1 276 ? -29.749 -16.806 -32.011 1 28.206 276 GLY B CA 1
ATOM 14277 C C . GLY B 1 276 ? -28.537 -16.228 -32.751 1 30.23 276 GLY B C 1
ATOM 14278 O O . GLY B 1 276 ? -28.373 -15.008 -32.843 1 28.661 276 GLY B O 1
ATOM 14282 N N . TYR B 1 277 ? -27.7 -17.138 -33.232 1 28.588 277 TYR B N 1
ATOM 14283 C CA . TYR B 1 277 ? -26.427 -16.859 -33.859 1 30.907 277 TYR B CA 1
ATOM 14284 C C . TYR B 1 277 ? -26.484 -17.346 -35.302 1 30.984 277 TYR B C 1
ATOM 14285 O O . TYR B 1 277 ? -27.033 -18.397 -35.58 1 30.187 277 TYR B O 1
ATOM 14303 N N . TRP B 1 278 ? -25.907 -16.595 -36.235 1 27.512 278 TRP B N 1
ATOM 14304 C CA . TRP B 1 278 ? -25.985 -16.977 -37.632 1 26.371 278 TRP B CA 1
ATOM 14305 C C . TRP B 1 278 ? -25.064 -18.153 -37.966 1 29.964 278 TRP B C 1
ATOM 14306 O O . TRP B 1 278 ? -25.174 -18.711 -39.042 1 30.195 278 TRP B O 1
ATOM 14327 N N . ALA B 1 279 ? -24.185 -18.566 -37.055 1 33.087 279 ALA B N 1
ATOM 14328 C CA . ALA B 1 279 ? -23.359 -19.747 -37.351 1 37.691 279 ALA B CA 1
ATOM 14329 C C . ALA B 1 279 ? -24.205 -21.018 -37.531 1 38.585 279 ALA B C 1
ATOM 14330 O O . ALA B 1 279 ? -23.779 -21.972 -38.188 1 37.748 279 ALA B O 1
ATOM 14337 N N . ALA B 1 280 ? -25.452 -20.987 -37.034 1 42.6 280 ALA B N 1
ATOM 14338 C CA . ALA B 1 280 ? -26.417 -22.059 -37.205 1 42.096 280 ALA B CA 1
ATOM 14339 C C . ALA B 1 280 ? -27.056 -22.052 -38.595 1 46.222 280 ALA B C 1
ATOM 14340 O O . ALA B 1 280 ? -27.765 -22.998 -38.909 1 47.676 280 ALA B O 1
ATOM 14347 N N . THR B 1 281 ? -26.855 -20.981 -39.387 1 39.102 281 THR B N 1
ATOM 14348 C CA . THR B 1 281 ? -27.44 -20.83 -40.721 1 37.348 281 THR B CA 1
ATOM 14349 C C . THR B 1 281 ? -26.407 -21.22 -41.774 1 36.648 281 THR B C 1
ATOM 14350 O O . THR B 1 281 ? -25.28 -21.559 -41.454 1 40.4 281 THR B O 1
ATOM 14361 N N . GLU B 1 282 ? -26.764 -21.091 -43.049 1 40.133 282 GLU B N 1
ATOM 14362 C CA . GLU B 1 282 ? -25.825 -21.441 -44.103 1 48.915 282 GLU B CA 1
ATOM 14363 C C . GLU B 1 282 ? -24.711 -20.396 -44.231 1 45.942 282 GLU B C 1
ATOM 14364 O O . GLU B 1 282 ? -23.728 -20.676 -44.896 1 42.921 282 GLU B O 1
ATOM 14376 N N . ILE B 1 283 ? -24.801 -19.231 -43.553 1 38.958 283 ILE B N 1
ATOM 14377 C CA . ILE B 1 283 ? -23.67 -18.325 -43.448 1 35.841 283 ILE B CA 1
ATOM 14378 C C . ILE B 1 283 ? -22.503 -19.01 -42.733 1 40.54 283 ILE B C 1
ATOM 14379 O O . ILE B 1 283 ? -21.34 -18.756 -43.07 1 43.098 283 ILE B O 1
ATOM 14395 N N . GLY B 1 284 ? -22.803 -19.797 -41.693 1 34.882 284 GLY B N 1
ATOM 14396 C CA . GLY B 1 284 ? -21.794 -20.532 -40.949 1 36.686 284 GLY B CA 1
ATOM 14397 C C . GLY B 1 284 ? -20.944 -19.602 -40.097 1 42.15 284 GLY B C 1
ATOM 14398 O O . GLY B 1 284 ? -21.458 -18.588 -39.604 1 41.732 284 GLY B O 1
ATOM 14402 N N . ASP B 1 285 ? -19.643 -19.912 -39.965 1 39.508 285 ASP B N 1
ATOM 14403 C CA . ASP B 1 285 ? -18.859 -19.309 -38.894 1 45.955 285 ASP B CA 1
ATOM 14404 C C . ASP B 1 285 ? -18.159 -18.008 -39.305 1 40.751 285 ASP B C 1
ATOM 14405 O O . ASP B 1 285 ? -17.201 -17.6 -38.638 1 46.843 285 ASP B O 1
ATOM 14414 N N . LYS B 1 286 ? -18.765 -17.259 -40.23 1 33.496 286 LYS B N 1
ATOM 14415 C CA A LYS B 1 286 ? -18.124 -16.096 -40.814 0.53 31.221 286 LYS B CA 1
ATOM 14416 C CA B LYS B 1 286 ? -18.158 -16.085 -40.831 0.47 31.749 286 LYS B CA 1
ATOM 14417 C C . LYS B 1 286 ? -18.291 -14.873 -39.915 1 26.664 286 LYS B C 1
ATOM 14418 O O . LYS B 1 286 ? -19.303 -14.707 -39.231 1 26.124 286 LYS B O 1
ATOM 14455 N N . ASN B 1 287 ? -17.277 -14.004 -39.973 1 23.97 287 ASN B N 1
ATOM 14456 C CA . ASN B 1 287 ? -17.326 -12.698 -39.369 1 22.842 287 ASN B CA 1
ATOM 14457 C C . ASN B 1 287 ? -17.555 -11.635 -40.448 1 22.807 287 ASN B C 1
ATOM 14458 O O . ASN B 1 287 ? -17.546 -11.93 -41.648 1 23.776 287 ASN B O 1
ATOM 14469 N N . GLY B 1 288 ? -17.752 -10.388 -40.015 1 20.678 288 GLY B N 1
ATOM 14470 C CA . GLY B 1 288 ? -18.095 -9.294 -40.903 1 21.566 288 GLY B CA 1
ATOM 14471 C C . GLY B 1 288 ? -19.445 -8.72 -40.514 1 23.382 288 GLY B C 1
ATOM 14472 O O . GLY B 1 288 ? -19.661 -8.381 -39.347 1 24.907 288 GLY B O 1
ATOM 14476 N N . SER B 1 289 ? -20.318 -8.518 -41.501 1 21.028 289 SER B N 1
ATOM 14477 C CA . SER B 1 289 ? -21.607 -7.953 -41.173 1 21.289 289 SER B CA 1
ATOM 14478 C C . SER B 1 289 ? -22.727 -8.768 -41.777 1 22.157 289 SER B C 1
ATOM 14479 O O . SER B 1 289 ? -22.618 -9.345 -42.879 1 21.234 289 SER B O 1
ATOM 14487 N N . VAL B 1 290 ? -23.82 -8.806 -41.016 1 19.6 290 VAL B N 1
ATOM 14488 C CA . VAL B 1 290 ? -25.039 -9.463 -41.414 1 20.271 290 VAL B CA 1
ATOM 14489 C C . VAL B 1 290 ? -26.19 -8.525 -41.066 1 21.803 290 VAL B C 1
ATOM 14490 O O . VAL B 1 290 ? -26.181 -7.911 -39.989 1 20.304 290 VAL B O 1
ATOM 14503 N N . TRP B 1 291 ? -27.153 -8.419 -41.976 1 19.636 291 TRP B N 1
ATOM 14504 C CA . TRP B 1 291 ? -28.314 -7.561 -41.829 1 20.131 291 TRP B CA 1
ATOM 14505 C C . TRP B 1 291 ? -29.547 -8.379 -41.491 1 19.548 291 TRP B C 1
ATOM 14506 O O . TRP B 1 291 ? -29.725 -9.524 -41.975 1 21.654 291 TRP B O 1
ATOM 14527 N N . PHE B 1 292 ? -30.444 -7.748 -40.712 1 18.962 292 PHE B N 1
ATOM 14528 C CA . PHE B 1 292 ? -31.643 -8.402 -40.212 1 19.607 292 PHE B CA 1
ATOM 14529 C C . PHE B 1 292 ? -32.819 -7.464 -40.397 1 21.157 292 PHE B C 1
ATOM 14530 O O . PHE B 1 292 ? -32.711 -6.253 -40.175 1 21.037 292 PHE B O 1
ATOM 14547 N N . LYS B 1 293 ? -33.946 -8.019 -40.874 1 20.374 293 LYS B N 1
ATOM 14548 C CA . LYS B 1 293 ? -35.144 -7.227 -41.131 1 20.733 293 LYS B CA 1
ATOM 14549 C C . LYS B 1 293 ? -36.397 -7.921 -40.607 1 21.043 293 LYS B C 1
ATOM 14550 O O . LYS B 1 293 ? -36.562 -9.141 -40.715 1 23.53 293 LYS B O 1
ATOM 14569 N N . LYS B 1 294 ? -37.322 -7.103 -40.097 1 21.806 294 LYS B N 1
ATOM 14570 C CA . LYS B 1 294 ? -38.624 -7.592 -39.692 1 23.389 294 LYS B CA 1
ATOM 14571 C C . LYS B 1 294 ? -39.678 -6.51 -39.822 1 26.023 294 LYS B C 1
ATOM 14572 O O . LYS B 1 294 ? -39.405 -5.327 -39.612 1 24.707 294 LYS B O 1
ATOM 14591 N N . GLN B 1 295 ? -40.866 -6.931 -40.239 1 25.194 295 GLN B N 1
ATOM 14592 C CA . GLN B 1 295 ? -41.996 -6.01 -40.278 1 28.341 295 GLN B CA 1
ATOM 14593 C C . GLN B 1 295 ? -42.799 -6.233 -39.005 1 27.718 295 GLN B C 1
ATOM 14594 O O . GLN B 1 295 ? -42.978 -7.372 -38.571 1 30.422 295 GLN B O 1
ATOM 14608 N N . VAL B 1 296 ? -43.231 -5.121 -38.406 1 26.526 296 VAL B N 1
ATOM 14609 C CA . VAL B 1 296 ? -43.926 -5.147 -37.139 1 29.69 296 VAL B CA 1
ATOM 14610 C C . VAL B 1 296 ? -45.18 -4.298 -37.298 1 31.525 296 VAL B C 1
ATOM 14611 O O . VAL B 1 296 ? -45.094 -3.202 -37.841 1 29.202 296 VAL B O 1
ATOM 14624 N N . GLU B 1 297 ? -46.291 -4.795 -36.749 1 31.378 297 GLU B N 1
ATOM 14625 C CA . GLU B 1 297 ? -47.57 -4.098 -36.725 1 33.602 297 GLU B CA 1
ATOM 14626 C C . GLU B 1 297 ? -47.664 -3.235 -35.465 1 29.98 297 GLU B C 1
ATOM 14627 O O . GLU B 1 297 ? -47.473 -3.679 -34.341 1 31.108 297 GLU B O 1
ATOM 14639 N N . ILE B 1 298 ? -47.913 -1.95 -35.672 1 30.579 298 ILE B N 1
ATOM 14640 C CA . ILE B 1 298 ? -48.018 -1.004 -34.576 1 30.38 298 ILE B CA 1
ATOM 14641 C C . ILE B 1 298 ? -49.444 -0.464 -34.508 1 30.764 298 ILE B C 1
ATOM 14642 O O . ILE B 1 298 ? -49.965 0.088 -35.5 1 32.432 298 ILE B O 1
ATOM 14658 N N . PRO B 1 299 ? -50.08 -0.591 -33.332 1 29.014 299 PRO B N 1
ATOM 14659 C CA . PRO B 1 299 ? -51.407 -0.003 -33.096 1 32.056 299 PRO B CA 1
ATOM 14660 C C . PRO B 1 299 ? -51.411 1.518 -33.097 1 35.327 299 PRO B C 1
ATOM 14661 O O . PRO B 1 299 ? -50.45 2.145 -32.664 1 33.473 299 PRO B O 1
ATOM 14672 N N . LYS B 1 300 ? -52.556 2.095 -33.473 1 35.478 300 LYS B N 1
ATOM 14673 C CA . LYS B 1 300 ? -52.742 3.538 -33.44 1 37.419 300 LYS B CA 1
ATOM 14674 C C . LYS B 1 300 ? -52.387 4.161 -32.092 1 35.632 300 LYS B C 1
ATOM 14675 O O . LYS B 1 300 ? -51.867 5.281 -32.065 1 36.305 300 LYS B O 1
ATOM 14694 N N . LYS B 1 301 ? -52.678 3.479 -30.972 1 36.765 301 LYS B N 1
ATOM 14695 C CA . LYS B 1 301 ? -52.424 4.03 -29.647 1 42.204 301 LYS B CA 1
ATOM 14696 C C . LYS B 1 301 ? -50.933 4.247 -29.391 1 38.528 301 LYS B C 1
ATOM 14697 O O . LYS B 1 301 ? -50.569 4.852 -28.39 1 35.154 301 LYS B O 1
ATOM 14716 N N . TRP B 1 302 ? -50.065 3.649 -30.224 1 36.52 302 TRP B N 1
ATOM 14717 C CA . TRP B 1 302 ? -48.639 3.725 -29.973 1 31.581 302 TRP B CA 1
ATOM 14718 C C . TRP B 1 302 ? -48.006 4.865 -30.769 1 32.306 302 TRP B C 1
ATOM 14719 O O . TRP B 1 302 ? -46.793 5.045 -30.683 1 33.047 302 TRP B O 1
ATOM 14740 N N . LEU B 1 303 ? -48.801 5.614 -31.534 1 33.296 303 LEU B N 1
ATOM 14741 C CA . LEU B 1 303 ? -48.27 6.629 -32.428 1 33.84 303 LEU B CA 1
ATOM 14742 C C . LEU B 1 303 ? -48.085 7.948 -31.701 1 35.844 303 LEU B C 1
ATOM 14743 O O . LEU B 1 303 ? -48.716 8.184 -30.678 1 37.935 303 LEU B O 1
ATOM 14759 N N . ASN B 1 304 ? -47.184 8.777 -32.247 1 36.767 304 ASN B N 1
ATOM 14760 C CA . ASN B 1 304 ? -46.918 10.117 -31.74 1 37.644 304 ASN B CA 1
ATOM 14761 C C . ASN B 1 304 ? -46.533 10.102 -30.261 1 35.689 304 ASN B C 1
ATOM 14762 O O . ASN B 1 304 ? -46.736 11.089 -29.576 1 33.486 304 ASN B O 1
ATOM 14773 N N . ARG B 1 305 ? -45.865 9.035 -29.813 1 32.166 305 ARG B N 1
ATOM 14774 C CA . ARG B 1 305 ? -45.312 8.949 -28.48 1 30.953 305 ARG B CA 1
ATOM 14775 C C . ARG B 1 305 ? -43.907 8.365 -28.548 1 31.382 305 ARG B C 1
ATOM 14776 O O . ARG B 1 305 ? -43.597 7.607 -29.473 1 32.604 305 ARG B O 1
ATOM 14797 N N . PRO B 1 306 ? -43.009 8.721 -27.6 1 30.974 306 PRO B N 1
ATOM 14798 C CA . PRO B 1 306 ? -41.704 8.06 -27.497 1 31.829 306 PRO B CA 1
ATOM 14799 C C . PRO B 1 306 ? -41.884 6.629 -26.992 1 34.552 306 PRO B C 1
ATOM 14800 O O . PRO B 1 306 ? -42.654 6.384 -26.05 1 34.679 306 PRO B O 1
ATOM 14811 N N . ILE B 1 307 ? -41.221 5.698 -27.693 1 29.781 307 ILE B N 1
ATOM 14812 C CA . ILE B 1 307 ? -41.336 4.264 -27.478 1 29.364 307 ILE B CA 1
ATOM 14813 C C . ILE B 1 307 ? -39.925 3.801 -27.122 1 29.892 307 ILE B C 1
ATOM 14814 O O . ILE B 1 307 ? -38.961 4.431 -27.534 1 33.588 307 ILE B O 1
ATOM 14830 N N . LYS B 1 308 ? -39.793 2.738 -26.342 1 26.372 308 LYS B N 1
ATOM 14831 C CA . LYS B 1 308 ? -38.499 2.141 -26.062 1 26.487 308 LYS B CA 1
ATOM 14832 C C . LYS B 1 308 ? -38.336 0.869 -26.885 1 23.628 308 LYS B C 1
ATOM 14833 O O . LYS B 1 308 ? -39.27 0.09 -26.985 1 25.208 308 LYS B O 1
ATOM 14852 N N . LEU B 1 309 ? -37.15 0.677 -27.497 1 23.563 309 LEU B N 1
ATOM 14853 C CA . LEU B 1 309 ? -36.797 -0.534 -28.18 1 23.959 309 LEU B CA 1
ATOM 14854 C C . LEU B 1 309 ? -35.674 -1.187 -27.389 1 23.95 309 LEU B C 1
ATOM 14855 O O . LEU B 1 309 ? -34.608 -0.59 -27.238 1 24.94 309 LEU B O 1
ATOM 14871 N N . LEU B 1 310 ? -35.924 -2.4 -26.942 1 23.381 310 LEU B N 1
ATOM 14872 C CA . LEU B 1 310 ? -34.94 -3.243 -26.305 1 25.112 310 LEU B CA 1
ATOM 14873 C C . LEU B 1 310 ? -34.523 -4.308 -27.315 1 24.013 310 LEU B C 1
ATOM 14874 O O . LEU B 1 310 ? -35.364 -5.034 -27.834 1 23.142 310 LEU B O 1
ATOM 14890 N N . MET B 1 311 ? -33.219 -4.357 -27.609 1 21.078 311 MET B N 1
ATOM 14891 C CA A MET B 1 311 ? -32.662 -5.369 -28.498 0.49 22.521 311 MET B CA 1
ATOM 14892 C CA B MET B 1 311 ? -32.67 -5.376 -28.498 0.51 22.206 311 MET B CA 1
ATOM 14893 C C . MET B 1 311 ? -31.563 -6.159 -27.793 1 23.803 311 MET B C 1
ATOM 14894 O O . MET B 1 311 ? -30.488 -6.398 -28.35 1 22.372 311 MET B O 1
ATOM 14921 N N . GLY B 1 312 ? -31.859 -6.618 -26.573 1 25.018 312 GLY B N 1
ATOM 14922 C CA . GLY B 1 312 ? -31.041 -7.649 -25.952 1 23.912 312 GLY B CA 1
ATOM 14923 C C . GLY B 1 312 ? -29.583 -7.237 -25.837 1 23.416 312 GLY B C 1
ATOM 14924 O O . GLY B 1 312 ? -29.275 -6.106 -25.442 1 26.496 312 GLY B O 1
ATOM 14928 N N . ARG B 1 313 ? -28.734 -8.183 -26.193 1 23.252 313 ARG B N 1
ATOM 14929 C CA . ARG B 1 313 ? -27.3 -7.982 -26.285 1 24.354 313 ARG B CA 1
ATOM 14930 C C . ARG B 1 313 ? -26.829 -8.565 -27.615 1 22.638 313 ARG B C 1
ATOM 14931 O O . ARG B 1 313 ? -27.277 -9.637 -28.001 1 23.332 313 ARG B O 1
ATOM 14952 N N . ILE B 1 314 ? -25.945 -7.844 -28.315 1 23.748 314 ILE B N 1
ATOM 14953 C CA . ILE B 1 314 ? -25.559 -8.255 -29.66 1 22.818 314 ILE B CA 1
ATOM 14954 C C . ILE B 1 314 ? -24.045 -8.441 -29.745 1 22.57 314 ILE B C 1
ATOM 14955 O O . ILE B 1 314 ? -23.309 -7.584 -29.298 1 23.305 314 ILE B O 1
ATOM 14971 N N . VAL B 1 315 ? -23.594 -9.513 -30.393 1 23.618 315 VAL B N 1
ATOM 14972 C CA . VAL B 1 315 ? -22.186 -9.737 -30.629 1 23.333 315 VAL B CA 1
ATOM 14973 C C . VAL B 1 315 ? -21.848 -9.351 -32.068 1 21.933 315 VAL B C 1
ATOM 14974 O O . VAL B 1 315 ? -22.366 -10.014 -32.967 1 24.711 315 VAL B O 1
ATOM 14987 N N . ASP B 1 316 ? -21.15 -8.234 -32.32 1 22.837 316 ASP B N 1
ATOM 14988 C CA . ASP B 1 316 ? -20.435 -7.349 -31.414 1 21.628 316 ASP B CA 1
ATOM 14989 C C . ASP B 1 316 ? -21.005 -5.946 -31.38 1 22.328 316 ASP B C 1
ATOM 14990 O O . ASP B 1 316 ? -20.999 -5.289 -30.336 1 24.568 316 ASP B O 1
ATOM 14999 N N . ALA B 1 317 ? -21.476 -5.448 -32.545 1 20.372 317 ALA B N 1
ATOM 15000 C CA . ALA B 1 317 ? -21.845 -4.068 -32.724 1 21.319 317 ALA B CA 1
ATOM 15001 C C . ALA B 1 317 ? -23.071 -4.008 -33.613 1 21.793 317 ALA B C 1
ATOM 15002 O O . ALA B 1 317 ? -23.32 -4.957 -34.367 1 24.496 317 ALA B O 1
ATOM 15009 N N . ASP B 1 318 ? -23.863 -2.942 -33.49 1 21.164 318 ASP B N 1
ATOM 15010 C CA . ASP B 1 318 ? -25.101 -2.903 -34.255 1 21.016 318 ASP B CA 1
ATOM 15011 C C . ASP B 1 318 ? -25.434 -1.461 -34.525 1 21.893 318 ASP B C 1
ATOM 15012 O O . ASP B 1 318 ? -25.146 -0.597 -33.696 1 22.274 318 ASP B O 1
ATOM 15021 N N . SER B 1 319 ? -26.153 -1.251 -35.635 1 20.342 319 SER B N 1
ATOM 15022 C CA . SER B 1 319 ? -26.906 -0.047 -35.921 1 19.124 319 SER B CA 1
ATOM 15023 C C . SER B 1 319 ? -28.346 -0.469 -36.149 1 21.448 319 SER B C 1
ATOM 15024 O O . SER B 1 319 ? -28.584 -1.485 -36.797 1 21.469 319 SER B O 1
ATOM 15032 N N . ILE B 1 320 ? -29.308 0.29 -35.6 1 19.474 320 ILE B N 1
ATOM 15033 C CA . ILE B 1 320 ? -30.711 -0.026 -35.763 1 19.783 320 ILE B CA 1
ATOM 15034 C C . ILE B 1 320 ? -31.428 1.138 -36.441 1 20.659 320 ILE B C 1
ATOM 15035 O O . ILE B 1 320 ? -31.252 2.311 -36.105 1 22.152 320 ILE B O 1
ATOM 15051 N N . PHE B 1 321 ? -32.246 0.797 -37.435 1 19.874 321 PHE B N 1
ATOM 15052 C CA . PHE B 1 321 ? -33.117 1.703 -38.153 1 21.098 321 PHE B CA 1
ATOM 15053 C C . PHE B 1 321 ? -34.556 1.259 -37.943 1 20.917 321 PHE B C 1
ATOM 15054 O O . PHE B 1 321 ? -34.889 0.065 -37.955 1 21.425 321 PHE B O 1
ATOM 15071 N N . VAL B 1 322 ? -35.446 2.229 -37.764 1 20.469 322 VAL B N 1
ATOM 15072 C CA . VAL B 1 322 ? -36.874 2.019 -37.742 1 21.482 322 VAL B CA 1
ATOM 15073 C C . VAL B 1 322 ? -37.486 2.852 -38.869 1 23.542 322 VAL B C 1
ATOM 15074 O O . VAL B 1 322 ? -37.262 4.076 -38.951 1 22.587 322 VAL B O 1
ATOM 15087 N N . ASN B 1 323 ? -38.149 2.157 -39.802 1 22.442 323 ASN B N 1
ATOM 15088 C CA . ASN B 1 323 ? -38.552 2.744 -41.071 1 24.466 323 ASN B CA 1
ATOM 15089 C C . ASN B 1 323 ? -37.321 3.384 -41.699 1 26.134 323 ASN B C 1
ATOM 15090 O O . ASN B 1 323 ? -36.291 2.732 -41.827 1 26.924 323 ASN B O 1
ATOM 15101 N N . ASP B 1 324 ? -37.376 4.664 -42.049 1 26.394 324 ASP B N 1
ATOM 15102 C CA . ASP B 1 324 ? -36.259 5.331 -42.713 1 29.157 324 ASP B CA 1
ATOM 15103 C C . ASP B 1 324 ? -35.383 6.113 -41.738 1 27.406 324 ASP B C 1
ATOM 15104 O O . ASP B 1 324 ? -34.522 6.9 -42.168 1 27.857 324 ASP B O 1
ATOM 15113 N N . THR B 1 325 ? -35.485 5.808 -40.434 1 24.548 325 THR B N 1
ATOM 15114 C CA . THR B 1 325 ? -34.825 6.612 -39.411 1 23.28 325 THR B CA 1
ATOM 15115 C C . THR B 1 325 ? -33.81 5.755 -38.646 1 23.005 325 THR B C 1
ATOM 15116 O O . THR B 1 325 ? -34.17 4.78 -38.002 1 23.688 325 THR B O 1
ATOM 15127 N N . PHE B 1 326 ? -32.549 6.21 -38.588 1 23.455 326 PHE B N 1
ATOM 15128 C CA . PHE B 1 326 ? -31.528 5.64 -37.732 1 23.43 326 PHE B CA 1
ATOM 15129 C C . PHE B 1 326 ? -31.844 6.021 -36.281 1 24.484 326 PHE B C 1
ATOM 15130 O O . PHE B 1 326 ? -32.07 7.209 -36.025 1 25.995 326 PHE B O 1
ATOM 15147 N N . ILE B 1 327 ? -31.997 5.011 -35.409 1 22.712 327 ILE B N 1
ATOM 15148 C CA A ILE B 1 327 ? -32.381 5.192 -34.019 0.39 25.083 327 ILE B CA 1
ATOM 15149 C CA B ILE B 1 327 ? -32.353 5.302 -34.029 0.61 24.69 327 ILE B CA 1
ATOM 15150 C C . ILE B 1 327 ? -31.191 5.112 -33.066 1 26.303 327 ILE B C 1
ATOM 15151 O O . ILE B 1 327 ? -31.221 5.698 -31.979 1 29.07 327 ILE B O 1
ATOM 15182 N N . GLY B 1 328 ? -30.186 4.277 -33.356 1 24.218 328 GLY B N 1
ATOM 15183 C CA . GLY B 1 328 ? -29.162 4.043 -32.346 1 26.398 328 GLY B CA 1
ATOM 15184 C C . GLY B 1 328 ? -28.125 3.007 -32.771 1 23.393 328 GLY B C 1
ATOM 15185 O O . GLY B 1 328 ? -28.356 2.266 -33.726 1 23.491 328 GLY B O 1
ATOM 15189 N N . ASN B 1 329 ? -26.966 3.022 -32.095 1 21.473 329 ASN B N 1
ATOM 15190 C CA . ASN B 1 329 ? -25.932 2.041 -32.322 1 22.812 329 ASN B CA 1
ATOM 15191 C C . ASN B 1 329 ? -25.191 1.781 -31.021 1 24.104 329 ASN B C 1
ATOM 15192 O O . ASN B 1 329 ? -25.13 2.667 -30.156 1 24.227 329 ASN B O 1
ATOM 15203 N N . THR B 1 330 ? -24.606 0.588 -30.945 1 22.005 330 THR B N 1
ATOM 15204 C CA . THR B 1 330 ? -23.736 0.177 -29.854 1 22.539 330 THR B CA 1
ATOM 15205 C C . THR B 1 330 ? -22.466 -0.412 -30.446 1 22.641 330 THR B C 1
ATOM 15206 O O . THR B 1 330 ? -22.521 -1.175 -31.419 1 24.46 330 THR B O 1
ATOM 15217 N N . THR B 1 331 ? -21.306 -0.093 -29.864 1 22.612 331 THR B N 1
ATOM 15218 C CA . THR B 1 331 ? -20.042 -0.404 -30.539 1 22.64 331 THR B CA 1
ATOM 15219 C C . THR B 1 331 ? -19.361 -1.681 -30.074 1 23.945 331 THR B C 1
ATOM 15220 O O . THR B 1 331 ? -18.354 -2.082 -30.679 1 24.212 331 THR B O 1
ATOM 15231 N N . TYR B 1 332 ? -19.852 -2.348 -29.032 1 23.29 332 TYR B N 1
ATOM 15232 C CA . TYR B 1 332 ? -19.199 -3.529 -28.536 1 23.242 332 TYR B CA 1
ATOM 15233 C C . TYR B 1 332 ? -20.219 -4.404 -27.812 1 22.119 332 TYR B C 1
ATOM 15234 O O . TYR B 1 332 ? -21.349 -3.994 -27.627 1 24.683 332 TYR B O 1
ATOM 15252 N N . GLN B 1 333 ? -19.824 -5.63 -27.489 1 21.38 333 GLN B N 1
ATOM 15253 C CA . GLN B 1 333 ? -20.785 -6.654 -27.21 1 23.642 333 GLN B CA 1
ATOM 15254 C C . GLN B 1 333 ? -21.433 -6.547 -25.82 1 26.648 333 GLN B C 1
ATOM 15255 O O . GLN B 1 333 ? -22.487 -7.153 -25.614 1 25.733 333 GLN B O 1
ATOM 15269 N N . TYR B 1 334 ? -20.832 -5.803 -24.882 1 27.341 334 TYR B N 1
ATOM 15270 C CA . TYR B 1 334 ? -21.294 -5.913 -23.496 1 29.147 334 TYR B CA 1
ATOM 15271 C C . TYR B 1 334 ? -22.526 -5.081 -23.162 1 25.331 334 TYR B C 1
ATOM 15272 O O . TYR B 1 334 ? -23.326 -5.552 -22.362 1 28.985 334 TYR B O 1
ATOM 15290 N N . PRO B 1 335 ? -22.733 -3.811 -23.583 1 24.09 335 PRO B N 1
ATOM 15291 C CA . PRO B 1 335 ? -23.908 -3.043 -23.176 1 24.091 335 PRO B CA 1
ATOM 15292 C C . PRO B 1 335 ? -25.233 -3.624 -23.672 1 25.873 335 PRO B C 1
ATOM 15293 O O . PRO B 1 335 ? -25.342 -4.088 -24.799 1 27.639 335 PRO B O 1
ATOM 15304 N N . PRO B 1 336 ? -26.273 -3.666 -22.818 1 26.024 336 PRO B N 1
ATOM 15305 C CA . PRO B 1 336 ? -27.632 -3.915 -23.296 1 23.832 336 PRO B CA 1
ATOM 15306 C C . PRO B 1 336 ? -28.014 -2.835 -24.306 1 24.376 336 PRO B C 1
ATOM 15307 O O . PRO B 1 336 ? -27.578 -1.682 -24.197 1 23.832 336 PRO B O 1
ATOM 15318 N N . ARG B 1 337 ? -28.844 -3.238 -25.303 1 22.487 337 ARG B N 1
ATOM 15319 C CA . ARG B 1 337 ? -29.381 -2.337 -26.297 1 22.838 337 ARG B CA 1
ATOM 15320 C C . ARG B 1 337 ? -30.712 -1.804 -25.809 1 23.443 337 ARG B C 1
ATOM 15321 O O . ARG B 1 337 ? -31.652 -2.562 -25.726 1 23.736 337 ARG B O 1
ATOM 15342 N N . ARG B 1 338 ? -30.731 -0.51 -25.514 1 23.282 338 ARG B N 1
ATOM 15343 C CA A ARG B 1 338 ? -31.907 0.18 -25.021 0.57 24.332 338 ARG B CA 1
ATOM 15344 C CA B ARG B 1 338 ? -31.915 0.173 -25.015 0.43 25.423 338 ARG B CA 1
ATOM 15345 C C . ARG B 1 338 ? -32.026 1.47 -25.807 1 26.113 338 ARG B C 1
ATOM 15346 O O . ARG B 1 338 ? -31.293 2.396 -25.565 1 28.652 338 ARG B O 1
ATOM 15387 N N . TYR B 1 339 ? -32.869 1.499 -26.84 1 23.168 339 TYR B N 1
ATOM 15388 C CA . TYR B 1 339 ? -32.89 2.642 -27.726 1 23.107 339 TYR B CA 1
ATOM 15389 C C . TYR B 1 339 ? -34.226 3.343 -27.617 1 26.649 339 TYR B C 1
ATOM 15390 O O . TYR B 1 339 ? -35.211 2.725 -27.26 1 29.915 339 TYR B O 1
ATOM 15408 N N A GLU B 1 340 ? -34.248 4.644 -27.92 0.45 27.487 340 GLU B N 1
ATOM 15409 N N B GLU B 1 340 ? -34.216 4.655 -27.857 0.55 28.789 340 GLU B N 1
ATOM 15410 C CA A GLU B 1 340 ? -35.463 5.433 -27.839 0.45 29.93 340 GLU B CA 1
ATOM 15411 C CA B GLU B 1 340 ? -35.436 5.431 -27.909 0.55 32.566 340 GLU B CA 1
ATOM 15412 C C A GLU B 1 340 ? -35.971 5.692 -29.259 0.45 28.614 340 GLU B C 1
ATOM 15413 C C B GLU B 1 340 ? -35.927 5.452 -29.352 0.55 28.812 340 GLU B C 1
ATOM 15414 O O A GLU B 1 340 ? -35.216 6.188 -30.102 0.45 29.157 340 GLU B O 1
ATOM 15415 O O B GLU B 1 340 ? -35.139 5.616 -30.281 0.55 28.64 340 GLU B O 1
ATOM 15438 N N . ILE B 1 341 ? -37.247 5.355 -29.52 1 27.187 341 ILE B N 1
ATOM 15439 C CA . ILE B 1 341 ? -37.897 5.71 -30.766 1 27.218 341 ILE B CA 1
ATOM 15440 C C . ILE B 1 341 ? -38.761 6.941 -30.506 1 29.192 341 ILE B C 1
ATOM 15441 O O . ILE B 1 341 ? -39.868 6.821 -29.982 1 27.5 341 ILE B O 1
ATOM 15458 N N . PRO B 1 342 ? -38.311 8.164 -30.854 1 29.527 342 PRO B N 1
ATOM 15459 C CA . PRO B 1 342 ? -39.172 9.339 -30.711 1 29.017 342 PRO B CA 1
ATOM 15460 C C . PRO B 1 342 ? -40.48 9.267 -31.488 1 28.742 342 PRO B C 1
ATOM 15461 O O . PRO B 1 342 ? -40.644 8.556 -32.488 1 26.504 342 PRO B O 1
ATOM 15472 N N . ALA B 1 343 ? -41.418 10.091 -31.007 1 26.071 343 ALA B N 1
ATOM 15473 C CA . ALA B 1 343 ? -42.685 10.303 -31.65 1 27.536 343 ALA B CA 1
ATOM 15474 C C . ALA B 1 343 ? -42.484 10.756 -33.095 1 26.898 343 ALA B C 1
ATOM 15475 O O . ALA B 1 343 ? -41.621 11.588 -33.336 1 30.842 343 ALA B O 1
ATOM 15482 N N . GLY B 1 344 ? -43.314 10.235 -33.993 1 26.12 344 GLY B N 1
ATOM 15483 C CA . GLY B 1 344 ? -43.346 10.636 -35.397 1 25.263 344 GLY B CA 1
ATOM 15484 C C . GLY B 1 344 ? -42.684 9.645 -36.354 1 28.735 344 GLY B C 1
ATOM 15485 O O . GLY B 1 344 ? -42.79 9.857 -37.541 1 31.747 344 GLY B O 1
ATOM 15489 N N . ILE B 1 345 ? -41.979 8.644 -35.833 1 28.622 345 ILE B N 1
ATOM 15490 C CA . ILE B 1 345 ? -41.236 7.67 -36.649 1 28.008 345 ILE B CA 1
ATOM 15491 C C . ILE B 1 345 ? -42.123 6.482 -37.001 1 28.949 345 ILE B C 1
ATOM 15492 O O . ILE B 1 345 ? -42.194 6.074 -38.162 1 27.243 345 ILE B O 1
ATOM 15508 N N . LEU B 1 346 ? -42.8 5.949 -35.98 1 30.011 346 LEU B N 1
ATOM 15509 C CA . LEU B 1 346 ? -43.743 4.871 -36.201 1 29.703 346 LEU B CA 1
ATOM 15510 C C . LEU B 1 346 ? -44.973 5.364 -36.944 1 31.281 346 LEU B C 1
ATOM 15511 O O . LEU B 1 346 ? -45.449 6.476 -36.69 1 31.114 346 LEU B O 1
ATOM 15527 N N . ARG B 1 347 ? -45.486 4.489 -37.819 1 31.566 347 ARG B N 1
ATOM 15528 C CA . ARG B 1 347 ? -46.641 4.744 -38.671 1 35.33 347 ARG B CA 1
ATOM 15529 C C . ARG B 1 347 ? -47.721 3.748 -38.271 1 33.809 347 ARG B C 1
ATOM 15530 O O . ARG B 1 347 ? -47.443 2.715 -37.679 1 30.269 347 ARG B O 1
ATOM 15551 N N . ASP B 1 348 ? -48.983 4.057 -38.58 1 34.308 348 ASP B N 1
ATOM 15552 C CA . ASP B 1 348 ? -50.08 3.138 -38.301 1 35.359 348 ASP B CA 1
ATOM 15553 C C . ASP B 1 348 ? -49.969 1.863 -39.141 1 32.969 348 ASP B C 1
ATOM 15554 O O . ASP B 1 348 ? -49.911 1.919 -40.358 1 38.496 348 ASP B O 1
ATOM 15563 N N . GLY B 1 349 ? -49.928 0.697 -38.485 1 35.394 349 GLY B N 1
ATOM 15564 C CA . GLY B 1 349 ? -49.827 -0.575 -39.175 1 34.503 349 GLY B CA 1
ATOM 15565 C C . GLY B 1 349 ? -48.361 -0.984 -39.383 1 33.421 349 GLY B C 1
ATOM 15566 O O . GLY B 1 349 ? -47.617 -1.18 -38.405 1 32.861 349 GLY B O 1
ATOM 15570 N N . LYS B 1 350 ? -47.979 -1.098 -40.651 1 30.455 350 LYS B N 1
ATOM 15571 C CA . LYS B 1 350 ? -46.753 -1.79 -41.029 1 35.859 350 LYS B CA 1
ATOM 15572 C C . LYS B 1 350 ? -45.54 -0.89 -40.811 1 30.224 350 LYS B C 1
ATOM 15573 O O . LYS B 1 350 ? -45.503 0.236 -41.309 1 31.23 350 LYS B O 1
ATOM 15592 N N . ASN B 1 351 ? -44.547 -1.394 -40.066 1 25.961 351 ASN B N 1
ATOM 15593 C CA . ASN B 1 351 ? -43.316 -0.664 -39.786 1 26.098 351 ASN B CA 1
ATOM 15594 C C . ASN B 1 351 ? -42.157 -1.621 -40 1 27.002 351 ASN B C 1
ATOM 15595 O O . ASN B 1 351 ? -42.37 -2.811 -39.824 1 29.237 351 ASN B O 1
ATOM 15606 N N . THR B 1 352 ? -41.003 -1.128 -40.443 1 24.093 352 THR B N 1
ATOM 15607 C CA . THR B 1 352 ? -39.876 -2.041 -40.643 1 25.254 352 THR B CA 1
ATOM 15608 C C . THR B 1 352 ? -38.794 -1.743 -39.612 1 21.9 352 THR B C 1
ATOM 15609 O O . THR B 1 352 ? -38.472 -0.575 -39.416 1 24.119 352 THR B O 1
ATOM 15620 N N . ILE B 1 353 ? -38.234 -2.792 -39.001 1 19.877 353 ILE B N 1
ATOM 15621 C CA . ILE B 1 353 ? -37.038 -2.664 -38.195 1 20.536 353 ILE B CA 1
ATOM 15622 C C . ILE B 1 353 ? -35.882 -3.329 -38.944 1 20.839 353 ILE B C 1
ATOM 15623 O O . ILE B 1 353 ? -36.004 -4.488 -39.371 1 21.29 353 ILE B O 1
ATOM 15639 N N . THR B 1 354 ? -34.777 -2.595 -39.104 1 19.324 354 THR B N 1
ATOM 15640 C CA . THR B 1 354 ? -33.567 -3.069 -39.746 1 18.882 354 THR B CA 1
ATOM 15641 C C . THR B 1 354 ? -32.419 -3.018 -38.742 1 20.441 354 THR B C 1
ATOM 15642 O O . THR B 1 354 ? -32.179 -1.97 -38.135 1 20.971 354 THR B O 1
ATOM 15653 N N . VAL B 1 355 ? -31.699 -4.146 -38.601 1 20.434 355 VAL B N 1
ATOM 15654 C CA . VAL B 1 355 ? -30.523 -4.206 -37.748 1 20.497 355 VAL B CA 1
ATOM 15655 C C . VAL B 1 355 ? -29.326 -4.609 -38.59 1 20.714 355 VAL B C 1
ATOM 15656 O O . VAL B 1 355 ? -29.324 -5.675 -39.201 1 22.254 355 VAL B O 1
ATOM 15669 N N . ARG B 1 356 ? -28.258 -3.813 -38.568 1 19.102 356 ARG B N 1
ATOM 15670 C CA . ARG B 1 356 ? -27.006 -4.215 -39.174 1 18.291 356 ARG B CA 1
ATOM 15671 C C . ARG B 1 356 ? -26.063 -4.635 -38.054 1 20.239 356 ARG B C 1
ATOM 15672 O O . ARG B 1 356 ? -25.747 -3.836 -37.196 1 20.917 356 ARG B O 1
ATOM 15693 N N . VAL B 1 357 ? -25.671 -5.886 -38.052 1 19.9 357 VAL B N 1
ATOM 15694 C CA . VAL B 1 357 ? -24.788 -6.388 -37.021 1 19.966 357 VAL B CA 1
ATOM 15695 C C . VAL B 1 357 ? -23.374 -6.482 -37.608 1 21.236 357 VAL B C 1
ATOM 15696 O O . VAL B 1 357 ? -23.171 -7.154 -38.628 1 20.817 357 VAL B O 1
ATOM 15709 N N . LEU B 1 358 ? -22.418 -5.926 -36.874 1 20 358 LEU B N 1
ATOM 15710 C CA . LEU B 1 358 ? -20.998 -6.094 -37.154 1 20.039 358 LEU B CA 1
ATOM 15711 C C . LEU B 1 358 ? -20.387 -7.07 -36.139 1 23.48 358 LEU B C 1
ATOM 15712 O O . LEU B 1 358 ? -20.667 -6.991 -34.921 1 21.2 358 LEU B O 1
ATOM 15728 N N . ASN B 1 359 ? -19.592 -7.995 -36.65 1 21.078 359 ASN B N 1
ATOM 15729 C CA . ASN B 1 359 ? -19.009 -9.045 -35.831 1 21.119 359 ASN B CA 1
ATOM 15730 C C . ASN B 1 359 ? -17.523 -9.198 -36.14 1 22.172 359 ASN B C 1
ATOM 15731 O O . ASN B 1 359 ? -17.161 -9.652 -37.225 1 21.926 359 ASN B O 1
ATOM 15742 N N . GLU B 1 360 ? -16.688 -8.854 -35.159 1 22.26 360 GLU B N 1
ATOM 15743 C CA . GLU B 1 360 ? -15.243 -8.878 -35.268 1 23.072 360 GLU B CA 1
ATOM 15744 C C . GLU B 1 360 ? -14.666 -10.283 -35.196 1 27.333 360 GLU B C 1
ATOM 15745 O O . GLU B 1 360 ? -13.751 -10.643 -35.951 1 24.02 360 GLU B O 1
ATOM 15757 N N . SER B 1 361 ? -15.205 -11.1 -34.298 1 24.55 361 SER B N 1
ATOM 15758 C CA . SER B 1 361 ? -14.644 -12.413 -34.005 1 28.407 361 SER B CA 1
ATOM 15759 C C . SER B 1 361 ? -15.644 -13.198 -33.163 1 28.03 361 SER B C 1
ATOM 15760 O O . SER B 1 361 ? -16.577 -12.618 -32.604 1 28.704 361 SER B O 1
ATOM 15768 N N . GLY B 1 362 ? -15.473 -14.521 -33.163 1 28.791 362 GLY B N 1
ATOM 15769 C CA . GLY B 1 362 ? -16.384 -15.41 -32.469 1 28.176 362 GLY B CA 1
ATOM 15770 C C . GLY B 1 362 ? -17.711 -15.484 -33.213 1 31.792 362 GLY B C 1
ATOM 15771 O O . GLY B 1 362 ? -17.769 -15.291 -34.431 1 33.301 362 GLY B O 1
ATOM 15775 N N . LYS B 1 363 ? -18.773 -15.759 -32.472 1 29.556 363 LYS B N 1
ATOM 15776 C CA . LYS B 1 363 ? -20.054 -16.06 -33.076 1 32.197 363 LYS B CA 1
ATOM 15777 C C . LYS B 1 363 ? -20.94 -14.825 -32.996 1 27.58 363 LYS B C 1
ATOM 15778 O O . LYS B 1 363 ? -21.39 -14.433 -31.913 1 28.707 363 LYS B O 1
ATOM 15797 N N . GLY B 1 364 ? -21.217 -14.254 -34.169 1 25.679 364 GLY B N 1
ATOM 15798 C CA . GLY B 1 364 ? -22.053 -13.064 -34.204 1 25.435 364 GLY B CA 1
ATOM 15799 C C . GLY B 1 364 ? -23.515 -13.432 -34.016 1 24.828 364 GLY B C 1
ATOM 15800 O O . GLY B 1 364 ? -23.951 -14.504 -34.45 1 27.551 364 GLY B O 1
ATOM 15804 N N . GLY B 1 365 ? -24.259 -12.502 -33.436 1 24.574 365 GLY B N 1
ATOM 15805 C CA . GLY B 1 365 ? -25.697 -12.652 -33.314 1 24.314 365 GLY B CA 1
ATOM 15806 C C . GLY B 1 365 ? -26.256 -12.005 -32.05 1 24.493 365 GLY B C 1
ATOM 15807 O O . GLY B 1 365 ? -25.774 -10.994 -31.58 1 23.635 365 GLY B O 1
ATOM 15811 N N . PHE B 1 366 ? -27.402 -12.545 -31.606 1 24.591 366 PHE B N 1
ATOM 15812 C CA . PHE B 1 366 ? -28.248 -11.97 -30.584 1 24.743 366 PHE B CA 1
ATOM 15813 C C . PHE B 1 366 ? -28.316 -12.936 -29.392 1 25.057 366 PHE B C 1
ATOM 15814 O O . PHE B 1 366 ? -28.706 -14.087 -29.586 1 30.342 366 PHE B O 1
ATOM 15831 N N . VAL B 1 367 ? -27.891 -12.458 -28.225 1 26.962 367 VAL B N 1
ATOM 15832 C CA . VAL B 1 367 ? -27.763 -13.268 -27.023 1 28.332 367 VAL B CA 1
ATOM 15833 C C . VAL B 1 367 ? -29.13 -13.726 -26.495 1 29.092 367 VAL B C 1
ATOM 15834 O O . VAL B 1 367 ? -30.067 -12.949 -26.42 1 26.713 367 VAL B O 1
ATOM 15847 N N . GLU B 1 368 ? -29.221 -14.999 -26.124 1 30.278 368 GLU B N 1
ATOM 15848 C CA . GLU B 1 368 ? -30.427 -15.584 -25.539 1 36.091 368 GLU B CA 1
ATOM 15849 C C . GLU B 1 368 ? -30.759 -15.043 -24.152 1 34.441 368 GLU B C 1
ATOM 15850 O O . GLU B 1 368 ? -29.884 -14.541 -23.45 1 30.738 368 GLU B O 1
ATOM 15862 N N . GLU B 1 369 ? -32.041 -15.221 -23.751 1 33.411 369 GLU B N 1
ATOM 15863 C CA . GLU B 1 369 ? -32.581 -14.86 -22.442 1 34.311 369 GLU B CA 1
ATOM 15864 C C . GLU B 1 369 ? -32.404 -13.373 -22.137 1 33.616 369 GLU B C 1
ATOM 15865 O O . GLU B 1 369 ? -32.083 -12.966 -21.012 1 35.11 369 GLU B O 1
ATOM 15877 N N . LYS B 1 370 ? -32.605 -12.555 -23.177 1 29.317 370 LYS B N 1
ATOM 15878 C CA . LYS B 1 370 ? -32.552 -11.115 -23.09 1 29.951 370 LYS B CA 1
ATOM 15879 C C . LYS B 1 370 ? -33.843 -10.59 -23.721 1 28.014 370 LYS B C 1
ATOM 15880 O O . LYS B 1 370 ? -34.451 -11.29 -24.546 1 27.608 370 LYS B O 1
ATOM 15899 N N . PRO B 1 371 ? -34.225 -9.343 -23.403 1 29.681 371 PRO B N 1
ATOM 15900 C CA . PRO B 1 371 ? -35.441 -8.762 -23.967 1 30.844 371 PRO B CA 1
ATOM 15901 C C . PRO B 1 371 ? -35.209 -8.283 -25.409 1 29.061 371 PRO B C 1
ATOM 15902 O O . PRO B 1 371 ? -34.307 -7.487 -25.621 1 28.518 371 PRO B O 1
ATOM 15913 N N . TYR B 1 372 ? -36.14 -8.65 -26.302 1 25.937 372 TYR B N 1
ATOM 15914 C CA . TYR B 1 372 ? -36.227 -8.134 -27.658 1 25.525 372 TYR B CA 1
ATOM 15915 C C . TYR B 1 372 ? -37.667 -7.668 -27.831 1 22.571 372 TYR B C 1
ATOM 15916 O O . TYR B 1 372 ? -38.529 -8.506 -28.064 1 26.125 372 TYR B O 1
ATOM 15934 N N . LYS B 1 373 ? -37.936 -6.379 -27.699 1 24.952 373 LYS B N 1
ATOM 15935 C CA . LYS B 1 373 ? -39.317 -5.935 -27.6 1 25.264 373 LYS B CA 1
ATOM 15936 C C . LYS B 1 373 ? -39.389 -4.422 -27.718 1 25.774 373 LYS B C 1
ATOM 15937 O O . LYS B 1 373 ? -38.41 -3.708 -27.479 1 25.062 373 LYS B O 1
ATOM 15956 N N . LEU B 1 374 ? -40.587 -3.931 -28.092 1 24.153 374 LEU B N 1
ATOM 15957 C CA . LEU B 1 374 ? -40.931 -2.537 -27.954 1 22.898 374 LEU B CA 1
ATOM 15958 C C . LEU B 1 374 ? -41.739 -2.378 -26.668 1 25.7 374 LEU B C 1
ATOM 15959 O O . LEU B 1 374 ? -42.536 -3.272 -26.343 1 27.77 374 LEU B O 1
ATOM 15975 N N . VAL B 1 375 ? -41.562 -1.236 -25.999 1 23.759 375 VAL B N 1
ATOM 15976 C CA . VAL B 1 375 ? -42.261 -0.955 -24.735 1 24.594 375 VAL B CA 1
ATOM 15977 C C . VAL B 1 375 ? -42.851 0.44 -24.754 1 26.906 375 VAL B C 1
ATOM 15978 O O . VAL B 1 375 ? -42.159 1.431 -25.023 1 27.899 375 VAL B O 1
ATOM 15991 N N . MET B 1 376 ? -44.12 0.517 -24.331 1 29.388 376 MET B N 1
ATOM 15992 C CA . MET B 1 376 ? -44.795 1.777 -24.129 1 31.984 376 MET B CA 1
ATOM 15993 C C . MET B 1 376 ? -45.614 1.652 -22.843 1 36.74 376 MET B C 1
ATOM 15994 O O . MET B 1 376 ? -46.424 0.75 -22.736 1 35.136 376 MET B O 1
ATOM 16008 N N . ASP B 1 377 ? -45.334 2.495 -21.855 1 41.569 377 ASP B N 1
ATOM 16009 C CA . ASP B 1 377 ? -46.016 2.358 -20.573 1 43.738 377 ASP B CA 1
ATOM 16010 C C . ASP B 1 377 ? -45.723 0.951 -20.046 1 42.402 377 ASP B C 1
ATOM 16011 O O . ASP B 1 377 ? -44.565 0.561 -19.951 1 43.204 377 ASP B O 1
ATOM 16020 N N . GLU B 1 378 ? -46.766 0.161 -19.763 1 46.929 378 GLU B N 1
ATOM 16021 C CA . GLU B 1 378 ? -46.579 -1.187 -19.245 1 50.908 378 GLU B CA 1
ATOM 16022 C C . GLU B 1 378 ? -46.829 -2.198 -20.359 1 46.12 378 GLU B C 1
ATOM 16023 O O . GLU B 1 378 ? -46.792 -3.399 -20.121 1 51.009 378 GLU B O 1
ATOM 16035 N N . GLN B 1 379 ? -47.077 -1.706 -21.579 1 39.976 379 GLN B N 1
ATOM 16036 C CA . GLN B 1 379 ? -47.407 -2.582 -22.684 1 37.135 379 GLN B CA 1
ATOM 16037 C C . GLN B 1 379 ? -46.142 -2.935 -23.47 1 34.379 379 GLN B C 1
ATOM 16038 O O . GLN B 1 379 ? -45.155 -2.198 -23.427 1 33.807 379 GLN B O 1
ATOM 16052 N N . GLU B 1 380 ? -46.205 -4.066 -24.166 1 30.785 380 GLU B N 1
ATOM 16053 C CA . GLU B 1 380 ? -45.05 -4.587 -24.874 1 30.196 380 GLU B CA 1
ATOM 16054 C C . GLU B 1 380 ? -45.466 -5.155 -26.211 1 31.22 380 GLU B C 1
ATOM 16055 O O . GLU B 1 380 ? -46.531 -5.731 -26.328 1 33.016 380 GLU B O 1
ATOM 16067 N N . ILE B 1 381 ? -44.584 -5.035 -27.219 1 29.383 381 ILE B N 1
ATOM 16068 C CA . ILE B 1 381 ? -44.708 -5.847 -28.411 1 29.136 381 ILE B CA 1
ATOM 16069 C C . ILE B 1 381 ? -43.438 -6.682 -28.544 1 31.104 381 ILE B C 1
ATOM 16070 O O . ILE B 1 381 ? -42.343 -6.134 -28.675 1 28.509 381 ILE B O 1
ATOM 16086 N N . ASP B 1 382 ? -43.588 -8.001 -28.519 1 29.781 382 ASP B N 1
ATOM 16087 C CA . ASP B 1 382 ? -42.443 -8.897 -28.552 1 32.855 382 ASP B CA 1
ATOM 16088 C C . ASP B 1 382 ? -41.845 -8.958 -29.964 1 30.271 382 ASP B C 1
ATOM 16089 O O . ASP B 1 382 ? -42.584 -9.113 -30.936 1 30.068 382 ASP B O 1
ATOM 16098 N N . LEU B 1 383 ? -40.498 -8.873 -30.079 1 27.512 383 LEU B N 1
ATOM 16099 C CA . LEU B 1 383 ? -39.821 -8.893 -31.367 1 29.241 383 LEU B CA 1
ATOM 16100 C C . LEU B 1 383 ? -39.097 -10.209 -31.563 1 30.317 383 LEU B C 1
ATOM 16101 O O . LEU B 1 383 ? -38.481 -10.427 -32.608 1 30.59 383 LEU B O 1
ATOM 16117 N N . ARG B 1 384 ? -39.11 -11.072 -30.547 1 27.815 384 ARG B N 1
ATOM 16118 C CA . ARG B 1 384 ? -38.514 -12.385 -30.726 1 26.265 384 ARG B CA 1
ATOM 16119 C C . ARG B 1 384 ? -39.26 -13.12 -31.828 1 30.004 384 ARG B C 1
ATOM 16120 O O . ARG B 1 384 ? -40.458 -12.919 -32.025 1 31.518 384 ARG B O 1
ATOM 16141 N N . GLY B 1 385 ? -38.539 -14.014 -32.502 1 28.661 385 GLY B N 1
ATOM 16142 C CA . GLY B 1 385 ? -39.106 -14.923 -33.469 1 28.34 385 GLY B CA 1
ATOM 16143 C C . GLY B 1 385 ? -38.41 -14.723 -34.795 1 30.536 385 GLY B C 1
ATOM 16144 O O . GLY B 1 385 ? -37.209 -14.476 -34.81 1 28.205 385 GLY B O 1
ATOM 16148 N N . LYS B 1 386 ? -39.164 -14.834 -35.887 1 27.99 386 LYS B N 1
ATOM 16149 C CA . LYS B 1 386 ? -38.552 -14.908 -37.205 1 29.971 386 LYS B CA 1
ATOM 16150 C C . LYS B 1 386 ? -38.141 -13.53 -37.706 1 27.321 386 LYS B C 1
ATOM 16151 O O . LYS B 1 386 ? -38.963 -12.633 -37.795 1 32.001 386 LYS B O 1
ATOM 16170 N N . TRP B 1 387 ? -36.88 -13.43 -38.125 1 26.634 387 TRP B N 1
ATOM 16171 C CA . TRP B 1 387 ? -36.331 -12.287 -38.821 1 24.731 387 TRP B CA 1
ATOM 16172 C C . TRP B 1 387 ? -35.72 -12.782 -40.117 1 23.687 387 TRP B C 1
ATOM 16173 O O . TRP B 1 387 ? -35.15 -13.869 -40.165 1 27.067 387 TRP B O 1
ATOM 16194 N N . HIS B 1 388 ? -35.856 -11.968 -41.156 1 24.049 388 HIS B N 1
ATOM 16195 C CA . HIS B 1 388 ? -35.12 -12.161 -42.392 1 21.813 388 HIS B CA 1
ATOM 16196 C C . HIS B 1 388 ? -33.682 -11.687 -42.214 1 23.103 388 HIS B C 1
ATOM 16197 O O . HIS B 1 388 ? -33.45 -10.726 -41.506 1 22.992 388 HIS B O 1
ATOM 16212 N N . TYR B 1 389 ? -32.729 -12.329 -42.889 1 22.114 389 TYR B N 1
ATOM 16213 C CA . TYR B 1 389 ? -31.323 -11.994 -42.725 1 24.609 389 TYR B CA 1
ATOM 16214 C C . TYR B 1 389 ? -30.61 -12.16 -44.047 1 24.232 389 TYR B C 1
ATOM 16215 O O . TYR B 1 389 ? -31.058 -12.93 -44.909 1 24.039 389 TYR B O 1
ATOM 16233 N N . LYS B 1 390 ? -29.489 -11.453 -44.185 1 21.161 390 LYS B N 1
ATOM 16234 C CA . LYS B 1 390 ? -28.601 -11.629 -45.334 1 23.035 390 LYS B CA 1
ATOM 16235 C C . LYS B 1 390 ? -27.214 -11.084 -45.001 1 22.914 390 LYS B C 1
ATOM 16236 O O . LYS B 1 390 ? -27.069 -10.025 -44.412 1 21.11 390 LYS B O 1
ATOM 16255 N N . LEU B 1 391 ? -26.179 -11.84 -45.387 1 23.732 391 LEU B N 1
ATOM 16256 C CA . LEU B 1 391 ? -24.805 -11.402 -45.289 1 23.637 391 LEU B CA 1
ATOM 16257 C C . LEU B 1 391 ? -24.616 -10.063 -45.993 1 23.651 391 LEU B C 1
ATOM 16258 O O . LEU B 1 391 ? -24.928 -9.902 -47.171 1 25.005 391 LEU B O 1
ATOM 16274 N N . GLY B 1 392 ? -23.943 -9.157 -45.305 1 21.658 392 GLY B N 1
ATOM 16275 C CA . GLY B 1 392 ? -23.486 -7.919 -45.904 1 22.86 392 GLY B CA 1
ATOM 16276 C C . GLY B 1 392 ? -22.087 -8.054 -46.488 1 24.609 392 GLY B C 1
ATOM 16277 O O . GLY B 1 392 ? -21.863 -7.817 -47.676 1 24.639 392 GLY B O 1
ATOM 16281 N N . SER B 1 393 ? -21.12 -8.402 -45.617 1 23.345 393 SER B N 1
ATOM 16282 C CA . SER B 1 393 ? -19.722 -8.525 -46.004 1 24.751 393 SER B CA 1
ATOM 16283 C C . SER B 1 393 ? -19.094 -9.628 -45.165 1 25.295 393 SER B C 1
ATOM 16284 O O . SER B 1 393 ? -19.207 -9.609 -43.93 1 25.139 393 SER B O 1
ATOM 16292 N N . GLU B 1 394 ? -18.439 -10.58 -45.834 1 23.241 394 GLU B N 1
ATOM 16293 C CA . GLU B 1 394 ? -17.614 -11.565 -45.143 1 23.92 394 GLU B CA 1
ATOM 16294 C C . GLU B 1 394 ? -16.238 -10.98 -44.929 1 23.232 394 GLU B C 1
ATOM 16295 O O . GLU B 1 394 ? -15.589 -10.572 -45.874 1 24.294 394 GLU B O 1
ATOM 16307 N N . MET B 1 395 ? -15.759 -10.972 -43.68 1 22.638 395 MET B N 1
ATOM 16308 C CA . MET B 1 395 ? -14.474 -10.403 -43.356 1 24.13 395 MET B CA 1
ATOM 16309 C C . MET B 1 395 ? -13.685 -11.487 -42.627 1 23.086 395 MET B C 1
ATOM 16310 O O . MET B 1 395 ? -14.265 -12.288 -41.894 1 24.24 395 MET B O 1
ATOM 16324 N N . PRO B 1 396 ? -12.361 -11.539 -42.777 1 22.503 396 PRO B N 1
ATOM 16325 C CA . PRO B 1 396 ? -11.573 -12.386 -41.885 1 23.553 396 PRO B CA 1
ATOM 16326 C C . PRO B 1 396 ? -11.713 -11.813 -40.463 1 25.302 396 PRO B C 1
ATOM 16327 O O . PRO B 1 396 ? -11.864 -10.605 -40.27 1 24.563 396 PRO B O 1
ATOM 16338 N N . PHE B 1 397 ? -11.599 -12.666 -39.438 1 25.032 397 PHE B N 1
ATOM 16339 C CA . PHE B 1 397 ? -11.774 -12.169 -38.067 1 26.215 397 PHE B CA 1
ATOM 16340 C C . PHE B 1 397 ? -10.749 -11.077 -37.794 1 25.383 397 PHE B C 1
ATOM 16341 O O . PHE B 1 397 ? -9.606 -11.093 -38.296 1 25.74 397 PHE B O 1
ATOM 16358 N N . LEU B 1 398 ? -11.184 -10.101 -36.996 1 25.357 398 LEU B N 1
ATOM 16359 C CA . LEU B 1 398 ? -10.321 -9.057 -36.476 1 27.539 398 LEU B CA 1
ATOM 16360 C C . LEU B 1 398 ? -9.692 -9.539 -35.164 1 27.529 398 LEU B C 1
ATOM 16361 O O . LEU B 1 398 ? -10.413 -9.721 -34.174 1 27.657 398 LEU B O 1
ATOM 16377 N N . GLN B 1 399 ? -8.366 -9.7 -35.206 1 30.944 399 GLN B N 1
ATOM 16378 C CA . GLN B 1 399 ? -7.572 -10.005 -34.018 1 36.746 399 GLN B CA 1
ATOM 16379 C C . GLN B 1 399 ? -7.748 -8.876 -33.005 1 33.404 399 GLN B C 1
ATOM 16380 O O . GLN B 1 399 ? -7.494 -7.739 -33.34 1 31.335 399 GLN B O 1
ATOM 16394 N N . GLY B 1 400 ? -8.131 -9.212 -31.773 1 37.495 400 GLY B N 1
ATOM 16395 C CA . GLY B 1 400 ? -8.235 -8.241 -30.686 1 35.41 400 GLY B CA 1
ATOM 16396 C C . GLY B 1 400 ? -6.897 -7.571 -30.379 1 33.276 400 GLY B C 1
ATOM 16397 O O . GLY B 1 400 ? -5.824 -8.05 -30.746 1 33.899 400 GLY B O 1
ATOM 16401 N N . GLN B 1 401 ? -6.992 -6.421 -29.719 1 34.087 401 GLN B N 1
ATOM 16402 C CA . GLN B 1 401 ? -5.809 -5.658 -29.351 1 35.693 401 GLN B CA 1
ATOM 16403 C C . GLN B 1 401 ? -4.997 -6.363 -28.261 1 34.018 401 GLN B C 1
ATOM 16404 O O . GLN B 1 401 ? -5.488 -7.264 -27.59 1 35.21 401 GLN B O 1
ATOM 16418 N N . THR B 1 402 ? -3.731 -5.949 -28.139 1 31.294 402 THR B N 1
ATOM 16419 C CA . THR B 1 402 ? -2.988 -6.128 -26.901 1 32.096 402 THR B CA 1
ATOM 16420 C C . THR B 1 402 ? -3.491 -5.034 -25.948 1 32.258 402 THR B C 1
ATOM 16421 O O . THR B 1 402 ? -3.432 -3.841 -26.267 1 29.751 402 THR B O 1
ATOM 16432 N N . PHE B 1 403 ? -3.964 -5.463 -24.775 1 32.197 403 PHE B N 1
ATOM 16433 C CA . PHE B 1 403 ? -4.436 -4.551 -23.743 1 30.773 403 PHE B CA 1
ATOM 16434 C C . PHE B 1 403 ? -3.272 -4.209 -22.816 1 26.666 403 PHE B C 1
ATOM 16435 O O . PHE B 1 403 ? -3.008 -4.946 -21.862 1 28.347 403 PHE B O 1
ATOM 16452 N N . ILE B 1 404 ? -2.506 -3.179 -23.212 1 27.334 404 ILE B N 1
ATOM 16453 C CA . ILE B 1 404 ? -1.353 -2.755 -22.447 1 27.791 404 ILE B CA 1
ATOM 16454 C C . ILE B 1 404 ? -1.815 -2.366 -21.038 1 27.798 404 ILE B C 1
ATOM 16455 O O . ILE B 1 404 ? -1.117 -2.641 -20.035 1 26.166 404 ILE B O 1
ATOM 16471 N N . ARG B 1 405 ? -3.025 -1.792 -20.943 1 25.737 405 ARG B N 1
ATOM 16472 C CA . ARG B 1 405 ? -3.543 -1.398 -19.64 1 26.749 405 ARG B CA 1
ATOM 16473 C C . ARG B 1 405 ? -3.818 -2.554 -18.682 1 25.453 405 ARG B C 1
ATOM 16474 O O . ARG B 1 405 ? -4.077 -2.29 -17.502 1 27.242 405 ARG B O 1
ATOM 16495 N N . TRP B 1 406 ? -3.756 -3.824 -19.136 1 21.69 406 TRP B N 1
ATOM 16496 C CA . TRP B 1 406 ? -3.935 -4.982 -18.276 1 22.321 406 TRP B CA 1
ATOM 16497 C C . TRP B 1 406 ? -2.605 -5.573 -17.818 1 21.208 406 TRP B C 1
ATOM 16498 O O . TRP B 1 406 ? -2.563 -6.565 -17.086 1 24.16 406 TRP B O 1
ATOM 16519 N N . LYS B 1 407 ? -1.503 -4.995 -18.257 1 23.218 407 LYS B N 1
ATOM 16520 C CA . LYS B 1 407 ? -0.218 -5.584 -17.912 1 22.807 407 LYS B CA 1
ATOM 16521 C C . LYS B 1 407 ? 0.12 -5.267 -16.453 1 23.537 407 LYS B C 1
ATOM 16522 O O . LYS B 1 407 ? -0.431 -4.324 -15.876 1 24.146 407 LYS B O 1
ATOM 16541 N N . PRO B 1 408 ? 1.035 -6.034 -15.826 1 22.704 408 PRO B N 1
ATOM 16542 C CA . PRO B 1 408 ? 1.332 -5.876 -14.39 1 21.184 408 PRO B CA 1
ATOM 16543 C C . PRO B 1 408 ? 1.849 -4.47 -14.1 1 22.871 408 PRO B C 1
ATOM 16544 O O . PRO B 1 408 ? 2.5 -3.83 -14.935 1 23.431 408 PRO B O 1
ATOM 16555 N N . GLU B 1 409 ? 1.527 -3.975 -12.88 1 22.847 409 GLU B N 1
ATOM 16556 C CA . GLU B 1 409 ? 2.079 -2.78 -12.263 1 21.589 409 GLU B CA 1
ATOM 16557 C C . GLU B 1 409 ? 1.479 -1.468 -12.79 1 21.259 409 GLU B C 1
ATOM 16558 O O . GLU B 1 409 ? 1.481 -0.466 -12.091 1 20.238 409 GLU B O 1
ATOM 16570 N N . GLY B 1 410 ? 1.015 -1.391 -14.058 1 20.304 410 GLY B N 1
ATOM 16571 C CA . GLY B 1 410 ? 0.816 -0.088 -14.665 1 19.519 410 GLY B CA 1
ATOM 16572 C C . GLY B 1 410 ? -0.322 0.729 -14.028 1 17.694 410 GLY B C 1
ATOM 16573 O O . GLY B 1 410 ? -0.251 1.96 -14.004 1 20.664 410 GLY B O 1
ATOM 16577 N N . LEU B 1 411 ? -1.34 0.013 -13.55 1 21.196 411 LEU B N 1
ATOM 16578 C CA . LEU B 1 411 ? -2.5 0.632 -12.905 1 19.595 411 LEU B CA 1
ATOM 16579 C C . LEU B 1 411 ? -2.177 1.048 -11.475 1 19.726 411 LEU B C 1
ATOM 16580 O O . LEU B 1 411 ? -2.587 2.15 -11.071 1 21.468 411 LEU B O 1
ATOM 16596 N N . TYR B 1 412 ? -1.374 0.264 -10.75 1 18.682 412 TYR B N 1
ATOM 16597 C CA . TYR B 1 412 ? -0.848 0.73 -9.466 1 17.357 412 TYR B CA 1
ATOM 16598 C C . TYR B 1 412 ? -0.204 2.105 -9.7 1 18.108 412 TYR B C 1
ATOM 16599 O O . TYR B 1 412 ? -0.428 3.088 -9.019 1 18.181 412 TYR B O 1
ATOM 16617 N N . ASN B 1 413 ? 0.744 2.174 -10.651 1 18.342 413 ASN B N 1
ATOM 16618 C CA . ASN B 1 413 ? 1.581 3.335 -10.801 1 19.31 413 ASN B CA 1
ATOM 16619 C C . ASN B 1 413 ? 0.747 4.558 -11.153 1 18.547 413 ASN B C 1
ATOM 16620 O O . ASN B 1 413 ? 1.11 5.631 -10.736 1 18.923 413 ASN B O 1
ATOM 16631 N N . ALA B 1 414 ? -0.27 4.435 -12.018 1 18.305 414 ALA B N 1
ATOM 16632 C CA . ALA B 1 414 ? -0.954 5.637 -12.506 1 18.611 414 ALA B CA 1
ATOM 16633 C C . ALA B 1 414 ? -2.273 5.872 -11.792 1 17.134 414 ALA B C 1
ATOM 16634 O O . ALA B 1 414 ? -2.773 6.99 -11.905 1 20.01 414 ALA B O 1
ATOM 16641 N N . MET B 1 415 ? -2.845 4.864 -11.126 1 18.301 415 MET B N 1
ATOM 16642 C CA . MET B 1 415 ? -4.199 4.997 -10.571 1 18.026 415 MET B CA 1
ATOM 16643 C C . MET B 1 415 ? -4.278 4.752 -9.066 1 18.356 415 MET B C 1
ATOM 16644 O O . MET B 1 415 ? -5.333 5.044 -8.472 1 19.33 415 MET B O 1
ATOM 16658 N N . ILE B 1 416 ? -3.181 4.299 -8.439 1 18.327 416 ILE B N 1
ATOM 16659 C CA . ILE B 1 416 ? -3.17 4.108 -6.984 1 18.287 416 ILE B CA 1
ATOM 16660 C C . ILE B 1 416 ? -2.09 4.957 -6.319 1 18.852 416 ILE B C 1
ATOM 16661 O O . ILE B 1 416 ? -2.345 5.682 -5.357 1 18.766 416 ILE B O 1
ATOM 16677 N N . ALA B 1 417 ? -0.864 4.87 -6.818 1 17.853 417 ALA B N 1
ATOM 16678 C CA . ALA B 1 417 ? 0.264 5.637 -6.276 1 17.852 417 ALA B CA 1
ATOM 16679 C C . ALA B 1 417 ? -0.039 7.11 -6.035 1 19.399 417 ALA B C 1
ATOM 16680 O O . ALA B 1 417 ? 0.488 7.664 -5.057 1 18.932 417 ALA B O 1
ATOM 16687 N N . PRO B 1 418 ? -0.794 7.847 -6.882 1 17.87 418 PRO B N 1
ATOM 16688 C CA . PRO B 1 418 ? -1.049 9.256 -6.607 1 18.764 418 PRO B CA 1
ATOM 16689 C C . PRO B 1 418 ? -1.764 9.529 -5.286 1 18.852 418 PRO B C 1
ATOM 16690 O O . PRO B 1 418 ? -1.715 10.671 -4.839 1 21.419 418 PRO B O 1
ATOM 16701 N N . PHE B 1 419 ? -2.383 8.49 -4.723 1 17.905 419 PHE B N 1
ATOM 16702 C CA . PHE B 1 419 ? -3.278 8.688 -3.587 1 19.364 419 PHE B CA 1
ATOM 16703 C C . PHE B 1 419 ? -2.728 8.133 -2.283 1 18.017 419 PHE B C 1
ATOM 16704 O O . PHE B 1 419 ? -3.469 8.159 -1.296 1 18.755 419 PHE B O 1
ATOM 16721 N N . THR B 1 420 ? -1.485 7.618 -2.244 1 17.866 420 THR B N 1
ATOM 16722 C CA . THR B 1 420 ? -0.978 6.984 -1.031 1 18.052 420 THR B CA 1
ATOM 16723 C C . THR B 1 420 ? -0.792 7.958 0.138 1 18.432 420 THR B C 1
ATOM 16724 O O . THR B 1 420 ? -0.657 7.497 1.288 1 20.243 420 THR B O 1
ATOM 16735 N N . SER B 1 421 ? -0.736 9.282 -0.103 1 18.151 421 SER B N 1
ATOM 16736 C CA . SER B 1 421 ? -0.715 10.271 0.959 1 19.452 421 SER B CA 1
ATOM 16737 C C . SER B 1 421 ? -2.097 10.597 1.506 1 20.226 421 SER B C 1
ATOM 16738 O O . SER B 1 421 ? -2.192 11.205 2.57 1 21.384 421 SER B O 1
ATOM 16746 N N . MET B 1 422 ? -3.161 10.182 0.809 1 17.934 422 MET B N 1
ATOM 16747 C CA . MET B 1 422 ? -4.527 10.519 1.223 1 18.299 422 MET B CA 1
ATOM 16748 C C . MET B 1 422 ? -4.981 9.585 2.356 1 18.616 422 MET B C 1
ATOM 16749 O O . MET B 1 422 ? -5.007 8.346 2.212 1 18.995 422 MET B O 1
ATOM 16763 N N . ASN B 1 423 ? -5.374 10.164 3.498 1 17.896 423 ASN B N 1
ATOM 16764 C CA . ASN B 1 423 ? -5.929 9.344 4.556 1 18.839 423 ASN B CA 1
ATOM 16765 C C . ASN B 1 423 ? -7.261 8.764 4.093 1 18.36 423 ASN B C 1
ATOM 16766 O O . ASN B 1 423 ? -8.099 9.49 3.587 1 18.847 423 ASN B O 1
ATOM 16777 N N . LEU B 1 424 ? -7.443 7.467 4.328 1 17.979 424 LEU B N 1
ATOM 16778 C CA . LEU B 1 424 ? -8.662 6.755 3.947 1 17.382 424 LEU B CA 1
ATOM 16779 C C . LEU B 1 424 ? -9.295 6.089 5.163 1 18.331 424 LEU B C 1
ATOM 16780 O O . LEU B 1 424 ? -8.597 5.675 6.119 1 18.341 424 LEU B O 1
ATOM 16796 N N . LYS B 1 425 ? -10.607 5.864 5.06 1 16.39 425 LYS B N 1
ATOM 16797 C CA . LYS B 1 425 ? -11.269 5.01 6.008 1 15.8 425 LYS B CA 1
ATOM 16798 C C . LYS B 1 425 ? -11.058 3.551 5.619 1 18.652 425 LYS B C 1
ATOM 16799 O O . LYS B 1 425 ? -10.977 2.68 6.499 1 21.589 425 LYS B O 1
ATOM 16818 N N . GLY B 1 426 ? -10.994 3.268 4.296 1 17.207 426 GLY B N 1
ATOM 16819 C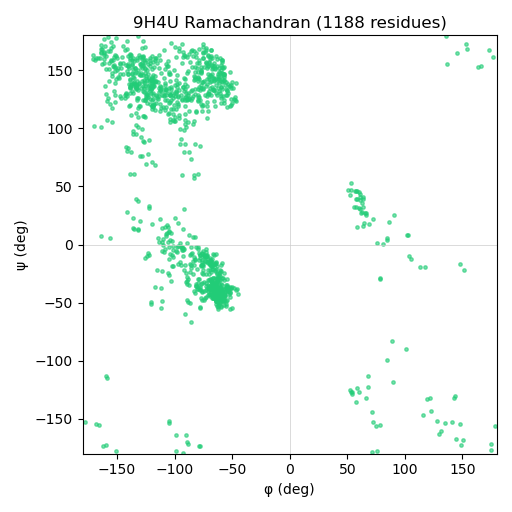 CA . GLY B 1 426 ? -10.848 1.902 3.858 1 16.528 426 GLY B CA 1
ATOM 16820 C C . GLY B 1 426 ? -10.931 1.808 2.333 1 15.978 426 GLY B C 1
ATOM 16821 O O . GLY B 1 426 ? -11.018 2.833 1.64 1 16.686 426 GLY B O 1
ATOM 16825 N N . VAL B 1 427 ? -10.874 0.564 1.88 1 15.875 427 VAL B N 1
ATOM 16826 C CA . VAL B 1 427 ? -11.013 0.229 0.464 1 16.807 427 VAL B CA 1
ATOM 16827 C C . VAL B 1 427 ? -12.227 -0.686 0.271 1 17.084 427 VAL B C 1
ATOM 16828 O O . VAL B 1 427 ? -12.438 -1.62 1.045 1 17.299 427 VAL B O 1
ATOM 16841 N N . ILE B 1 428 ? -12.949 -0.485 -0.837 1 16.628 428 ILE B N 1
ATOM 16842 C CA . ILE B 1 428 ? -13.849 -1.498 -1.402 1 16.01 428 ILE B CA 1
ATOM 16843 C C . ILE B 1 428 ? -13.305 -1.926 -2.757 1 17.895 428 ILE B C 1
ATOM 16844 O O . ILE B 1 428 ? -12.804 -1.107 -3.534 1 17.7 428 ILE B O 1
ATOM 16860 N N . TRP B 1 429 ? -13.378 -3.228 -3.032 1 17.959 429 TRP B N 1
ATOM 16861 C CA . TRP B 1 429 ? -12.695 -3.862 -4.158 1 18.38 429 TRP B CA 1
ATOM 16862 C C . TRP B 1 429 ? -13.606 -4.941 -4.755 1 18.848 429 TRP B C 1
ATOM 16863 O O . TRP B 1 429 ? -14.193 -5.719 -4 1 18.784 429 TRP B O 1
ATOM 16884 N N . TYR B 1 430 ? -13.767 -4.91 -6.078 1 18.968 430 TYR B N 1
ATOM 16885 C CA . TYR B 1 430 ? -14.566 -5.886 -6.831 1 17.614 430 TYR B CA 1
ATOM 16886 C C . TYR B 1 430 ? -13.773 -6.282 -8.085 1 17.177 430 TYR B C 1
ATOM 16887 O O . TYR B 1 430 ? -13.735 -5.551 -9.071 1 20.688 430 TYR B O 1
ATOM 16905 N N . GLN B 1 431 ? -13.093 -7.417 -7.976 1 20.056 431 GLN B N 1
ATOM 16906 C CA . GLN B 1 431 ? -12.149 -7.826 -9.026 1 20.043 431 GLN B CA 1
ATOM 16907 C C . GLN B 1 431 ? -12.005 -9.334 -8.906 1 20.363 431 GLN B C 1
ATOM 16908 O O . GLN B 1 431 ? -12.052 -9.906 -7.813 1 20.7 431 GLN B O 1
ATOM 16922 N N . GLY B 1 432 ? -11.723 -9.979 -10.044 1 22.42 432 GLY B N 1
ATOM 16923 C CA . GLY B 1 432 ? -11.335 -11.377 -9.946 1 21.343 432 GLY B CA 1
ATOM 16924 C C . GLY B 1 432 ? -11.731 -12.148 -11.208 1 22.181 432 GLY B C 1
ATOM 16925 O O . GLY B 1 432 ? -11.126 -13.177 -11.511 1 25.772 432 GLY B O 1
ATOM 16929 N N . GLU B 1 433 ? -12.705 -11.625 -11.937 1 24.011 433 GLU B N 1
ATOM 16930 C CA . GLU B 1 433 ? -13.156 -12.26 -13.176 1 25.548 433 GLU B CA 1
ATOM 16931 C C . GLU B 1 433 ? -11.97 -12.547 -14.11 1 25.415 433 GLU B C 1
ATOM 16932 O O . GLU B 1 433 ? -11.917 -13.597 -14.755 1 26.593 433 GLU B O 1
ATOM 16944 N N . SER B 1 434 ? -11.03 -11.614 -14.21 1 23.463 434 SER B N 1
ATOM 16945 C CA . SER B 1 434 ? -9.886 -11.742 -15.115 1 24.949 434 SER B CA 1
ATOM 16946 C C . SER B 1 434 ? -8.772 -12.63 -14.574 1 25.781 434 SER B C 1
ATOM 16947 O O . SER B 1 434 ? -7.826 -12.891 -15.343 1 27.825 434 SER B O 1
ATOM 16955 N N . ASN B 1 435 ? -8.879 -13.133 -13.34 1 24.595 435 ASN B N 1
ATOM 16956 C CA . ASN B 1 435 ? -7.938 -14.099 -12.785 1 24.288 435 ASN B CA 1
ATOM 16957 C C . ASN B 1 435 ? -8.573 -15.487 -12.626 1 25.888 435 ASN B C 1
ATOM 16958 O O . ASN B 1 435 ? -7.904 -16.412 -12.165 1 25.249 435 ASN B O 1
ATOM 16969 N N . ALA B 1 436 ? -9.862 -15.637 -12.995 1 26.546 436 ALA B N 1
ATOM 16970 C CA . ALA B 1 436 ? -10.568 -16.869 -12.689 1 28.386 436 ALA B CA 1
ATOM 16971 C C . ALA B 1 436 ? -10.075 -18.042 -13.56 1 30.833 436 ALA B C 1
ATOM 16972 O O . ALA B 1 436 ? -10.318 -19.19 -13.204 1 33.268 436 ALA B O 1
ATOM 16979 N N . ASP B 1 437 ? -9.346 -17.723 -14.626 1 30.784 437 ASP B N 1
ATOM 16980 C CA . ASP B 1 437 ? -8.634 -18.706 -15.448 1 34.98 437 ASP B CA 1
ATOM 16981 C C . ASP B 1 437 ? -7.366 -19.225 -14.75 1 38.438 437 ASP B C 1
ATOM 16982 O O . ASP B 1 437 ? -6.809 -20.252 -15.159 1 39.477 437 ASP B O 1
ATOM 16991 N N . THR B 1 438 ? -6.865 -18.543 -13.706 1 35.553 438 THR B N 1
ATOM 16992 C CA . THR B 1 438 ? -5.638 -18.947 -13.022 1 33.852 438 THR B CA 1
ATOM 16993 C C . THR B 1 438 ? -5.824 -18.863 -11.514 1 31.866 438 THR B C 1
ATOM 16994 O O . THR B 1 438 ? -5.159 -18.088 -10.821 1 32.949 438 THR B O 1
ATOM 17005 N N . PRO B 1 439 ? -6.764 -19.62 -10.938 1 28.689 439 PRO B N 1
ATOM 17006 C CA . PRO B 1 439 ? -7.113 -19.43 -9.524 1 29.523 439 PRO B CA 1
ATOM 17007 C C . PRO B 1 439 ? -6.171 -19.974 -8.465 1 29.363 439 PRO B C 1
ATOM 17008 O O . PRO B 1 439 ? -6.269 -19.567 -7.314 1 28.456 439 PRO B O 1
ATOM 17019 N N . ALA B 1 440 ? -5.255 -20.907 -8.833 1 29.758 440 ALA B N 1
ATOM 17020 C CA . ALA B 1 440 ? -4.424 -21.509 -7.806 1 28.391 440 ALA B CA 1
ATOM 17021 C C . ALA B 1 440 ? -3.444 -20.486 -7.214 1 26.334 440 ALA B C 1
ATOM 17022 O O . ALA B 1 440 ? -2.968 -20.686 -6.113 1 30.599 440 ALA B O 1
ATOM 17029 N N . GLU B 1 441 ? -3.125 -19.438 -7.97 1 27.633 441 GLU B N 1
ATOM 17030 C CA . GLU B 1 441 ? -2.238 -18.417 -7.431 1 29.542 441 GLU B CA 1
ATOM 17031 C C . GLU B 1 441 ? -3.003 -17.254 -6.767 1 26.731 441 GLU B C 1
ATOM 17032 O O . GLU B 1 441 ? -2.379 -16.4 -6.164 1 25.478 441 GLU B O 1
ATOM 17044 N N . TYR B 1 442 ? -4.327 -17.189 -6.925 1 26.286 442 TYR B N 1
ATOM 17045 C CA . TYR B 1 442 ? -5.013 -15.924 -6.644 1 25.445 442 TYR B CA 1
ATOM 17046 C C . TYR B 1 442 ? -5.045 -15.569 -5.167 1 26.172 442 TYR B C 1
ATOM 17047 O O . TYR B 1 442 ? -4.963 -14.38 -4.826 1 24.398 442 TYR B O 1
ATOM 17065 N N . GLN B 1 443 ? -5.192 -16.539 -4.265 1 25.325 443 GLN B N 1
ATOM 17066 C CA . GLN B 1 443 ? -5.135 -16.21 -2.84 1 27.048 443 GLN B CA 1
ATOM 17067 C C . GLN B 1 443 ? -3.834 -15.472 -2.496 1 29.091 443 GLN B C 1
ATOM 17068 O O . GLN B 1 443 ? -3.837 -14.41 -1.861 1 24.721 443 GLN B O 1
ATOM 17082 N N . GLU B 1 444 ? -2.697 -16.005 -2.967 1 26.115 444 GLU B N 1
ATOM 17083 C CA . GLU B 1 444 ? -1.419 -15.382 -2.694 1 26.747 444 GLU B CA 1
ATOM 17084 C C . GLU B 1 444 ? -1.308 -14.018 -3.391 1 23.398 444 GLU B C 1
ATOM 17085 O O . GLU B 1 444 ? -0.777 -13.096 -2.791 1 24.626 444 GLU B O 1
ATOM 17097 N N . LEU B 1 445 ? -1.755 -13.908 -4.639 1 24.838 445 LEU B N 1
ATOM 17098 C CA . LEU B 1 445 ? -1.662 -12.683 -5.418 1 22.123 445 LEU B CA 1
ATOM 17099 C C . LEU B 1 445 ? -2.493 -11.577 -4.752 1 22.242 445 LEU B C 1
ATOM 17100 O O . LEU B 1 445 ? -2.036 -10.438 -4.613 1 20.895 445 LEU B O 1
ATOM 17116 N N . PHE B 1 446 ? -3.715 -11.93 -4.354 1 22.83 446 PHE B N 1
ATOM 17117 C CA . PHE B 1 446 ? -4.636 -10.942 -3.79 1 21.438 446 PHE B CA 1
ATOM 17118 C C . PHE B 1 446 ? -4.176 -10.544 -2.381 1 22 446 PHE B C 1
ATOM 17119 O O . PHE B 1 446 ? -4.237 -9.364 -2.005 1 21.67 446 PHE B O 1
ATOM 17136 N N . THR B 1 447 ? -3.693 -11.509 -1.589 1 20.889 447 THR B N 1
ATOM 17137 C CA . THR B 1 447 ? -3.118 -11.248 -0.281 1 22.461 447 THR B CA 1
ATOM 17138 C C . THR B 1 447 ? -1.927 -10.282 -0.415 1 21.3 447 THR B C 1
ATOM 17139 O O . THR B 1 447 ? -1.781 -9.336 0.357 1 22.46 447 THR B O 1
ATOM 17150 N N . THR B 1 448 ? -1.117 -10.499 -1.464 1 22.424 448 THR B N 1
ATOM 17151 C CA . THR B 1 448 ? 0.028 -9.652 -1.745 1 21.41 448 THR B CA 1
ATOM 17152 C C . THR B 1 448 ? -0.433 -8.231 -2.087 1 20.253 448 THR B C 1
ATOM 17153 O O . THR B 1 448 ? 0.168 -7.273 -1.627 1 21.872 448 THR B O 1
ATOM 17164 N N . LEU B 1 449 ? -1.545 -8.086 -2.827 1 19.533 449 LEU B N 1
ATOM 17165 C CA . LEU B 1 449 ? -2.038 -6.772 -3.189 1 17.947 449 LEU B CA 1
ATOM 17166 C C . LEU B 1 449 ? -2.448 -6.013 -1.927 1 16.969 449 LEU B C 1
ATOM 17167 O O . LEU B 1 449 ? -2.095 -4.852 -1.739 1 19.405 449 LEU B O 1
ATOM 17183 N N . ILE B 1 450 ? -3.182 -6.675 -1.038 1 19.251 450 ILE B N 1
ATOM 17184 C CA . ILE B 1 450 ? -3.679 -6.041 0.16 1 18.914 450 ILE B CA 1
ATOM 17185 C C . ILE B 1 450 ? -2.503 -5.604 1.036 1 20.771 450 ILE B C 1
ATOM 17186 O O . ILE B 1 450 ? -2.451 -4.451 1.456 1 19.896 450 ILE B O 1
ATOM 17202 N N . GLU B 1 451 ? -1.531 -6.484 1.275 1 20.885 451 GLU B N 1
ATOM 17203 C CA . GLU B 1 451 ? -0.36 -6.091 2.049 1 22.102 451 GLU B CA 1
ATOM 17204 C C . GLU B 1 451 ? 0.47 -5.006 1.358 1 21.629 451 GLU B C 1
ATOM 17205 O O . GLU B 1 451 ? 1.061 -4.154 2.041 1 22.031 451 GLU B O 1
ATOM 17217 N N . ASP B 1 452 ? 0.543 -5.049 0.021 1 20.526 452 ASP B N 1
ATOM 17218 C CA . ASP B 1 452 ? 1.255 -4.065 -0.775 1 21.089 452 ASP B CA 1
ATOM 17219 C C . ASP B 1 452 ? 0.647 -2.688 -0.518 1 20.088 452 ASP B C 1
ATOM 17220 O O . ASP B 1 452 ? 1.358 -1.751 -0.175 1 21.581 452 ASP B O 1
ATOM 17229 N N . TRP B 1 453 ? -0.674 -2.556 -0.697 1 18.334 453 TRP B N 1
ATOM 17230 C CA . TRP B 1 453 ? -1.316 -1.255 -0.508 1 18.234 453 TRP B CA 1
ATOM 17231 C C . TRP B 1 453 ? -1.148 -0.753 0.937 1 18.363 453 TRP B C 1
ATOM 17232 O O . TRP B 1 453 ? -0.882 0.433 1.193 1 20.007 453 TRP B O 1
ATOM 17253 N N . ARG B 1 454 ? -1.315 -1.668 1.866 1 19.761 454 ARG B N 1
ATOM 17254 C CA . ARG B 1 454 ? -1.176 -1.267 3.264 1 19.477 454 ARG B CA 1
ATOM 17255 C C . ARG B 1 454 ? 0.219 -0.722 3.55 1 20.932 454 ARG B C 1
ATOM 17256 O O . ARG B 1 454 ? 0.349 0.186 4.392 1 23.064 454 ARG B O 1
ATOM 17277 N N . SER B 1 455 ? 1.217 -1.312 2.916 1 21.417 455 SER B N 1
ATOM 17278 C CA . SER B 1 455 ? 2.597 -0.888 3.099 1 23.369 455 SER B CA 1
ATOM 17279 C C . SER B 1 455 ? 2.793 0.518 2.55 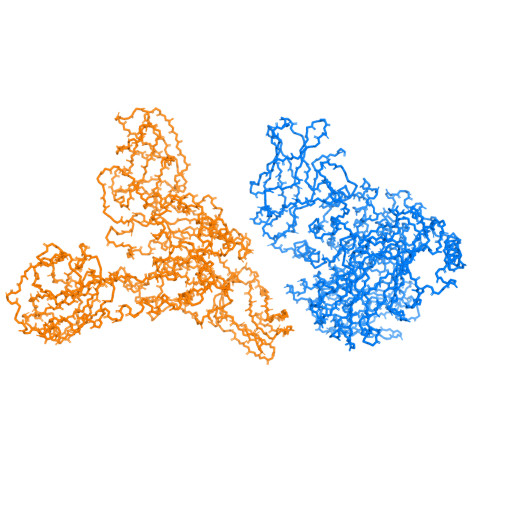1 26.793 455 SER B C 1
ATOM 17280 O O . SER B 1 455 ? 3.61 1.274 3.071 1 27.74 455 SER B O 1
ATOM 17288 N N . LYS B 1 456 ? 2.088 0.883 1.472 1 24.884 456 LYS B N 1
ATOM 17289 C CA . LYS B 1 456 ? 2.214 2.212 0.879 1 24.283 456 LYS B CA 1
ATOM 17290 C C . LYS B 1 456 ? 1.533 3.305 1.678 1 26.759 456 LYS B C 1
ATOM 17291 O O . LYS B 1 456 ? 2.042 4.414 1.75 1 29.901 456 LYS B O 1
ATOM 17310 N N . TRP B 1 457 ? 0.356 3.033 2.232 1 24.807 457 TRP B N 1
ATOM 17311 C CA . TRP B 1 457 ? -0.362 3.995 3.049 1 26.396 457 TRP B CA 1
ATOM 17312 C C . TRP B 1 457 ? 0.224 4.14 4.461 1 30.781 457 TRP B C 1
ATOM 17313 O O . TRP B 1 457 ? -0.021 5.148 5.129 1 31.13 457 TRP B O 1
ATOM 17334 N N A ASN B 1 458 ? 0.715 3.004 5.003 0.48 32.001 458 ASN B N 1
ATOM 17335 N N B ASN B 1 458 ? 1.14 3.245 4.841 0.52 37.713 458 ASN B N 1
ATOM 17336 C CA A ASN B 1 458 ? 1.167 2.822 6.386 0.48 33.55 458 ASN B CA 1
ATOM 17337 C CA B ASN B 1 458 ? 1.764 3.332 6.152 0.52 39.372 458 ASN B CA 1
ATOM 17338 C C A ASN B 1 458 ? 0.25 3.58 7.362 0.48 32.421 458 ASN B C 1
ATOM 17339 C C B ASN B 1 458 ? 0.63 3.338 7.177 0.52 42.217 458 ASN B C 1
ATOM 17340 O O A ASN B 1 458 ? 0.614 4.612 7.913 0.48 34.843 458 ASN B O 1
ATOM 17341 O O B ASN B 1 458 ? 0.755 3.837 8.301 0.52 38.489 458 ASN B O 1
ATOM 17362 N N A ALA B 1 459 ? -0.963 3.046 7.581 0.48 27.626 459 ALA B N 1
ATOM 17363 N N B ALA B 1 459 ? -0.513 2.823 6.704 0.52 47.353 459 ALA B N 1
ATOM 17364 C CA A ALA B 1 459 ? -1.934 3.611 8.508 0.48 26.929 459 ALA B CA 1
ATOM 17365 C CA B ALA B 1 459 ? -1.592 2.301 7.515 0.52 44.816 459 ALA B CA 1
ATOM 17366 C C A ALA B 1 459 ? -2.085 2.679 9.705 0.48 26.444 459 ALA B C 1
ATOM 17367 C C B ALA B 1 459 ? -1.631 0.815 7.2 0.52 42.225 459 ALA B C 1
ATOM 17368 O O A ALA B 1 459 ? -1.799 1.482 9.638 0.48 26.818 459 ALA B O 1
ATOM 17369 O O B ALA B 1 459 ? -2.057 0.432 6.12 0.52 31.145 459 ALA B O 1
ATOM 17382 N N A PRO B 1 460 ? -2.539 3.208 10.843 0.48 23.199 460 PRO B N 1
ATOM 17383 N N B PRO B 1 460 ? -1.01 -0.036 8.04 0.52 41.386 460 PRO B N 1
ATOM 17384 C CA A PRO B 1 460 ? -2.793 2.355 12.002 0.48 24.82 460 PRO B CA 1
ATOM 17385 C CA B PRO B 1 460 ? -1.301 -1.462 7.994 0.52 40.861 460 PRO B CA 1
ATOM 17386 C C A PRO B 1 460 ? -3.787 1.223 11.736 0.48 26.006 460 PRO B C 1
ATOM 17387 C C B PRO B 1 460 ? -2.738 -1.496 8.498 0.52 35.289 460 PRO B C 1
ATOM 17388 O O A PRO B 1 460 ? -3.681 0.154 12.342 0.48 25.984 460 PRO B O 1
ATOM 17389 O O B PRO B 1 460 ? -3.27 -0.456 8.845 0.52 35.79 460 PRO B O 1
ATOM 17410 N N A GLU B 1 461 ? -4.753 1.501 10.841 0.48 26.194 461 GLU B N 1
ATOM 17411 N N B GLU B 1 461 ? -3.36 -2.668 8.505 0.52 36.262 461 GLU B N 1
ATOM 17412 C CA A GLU B 1 461 ? -5.836 0.607 10.447 0.48 27.574 461 GLU B CA 1
ATOM 17413 C CA B GLU B 1 461 ? -4.697 -2.832 9.048 0.52 32.355 461 GLU B CA 1
ATOM 17414 C C A GLU B 1 461 ? -6.128 0.855 8.968 0.48 24.799 461 GLU B C 1
ATOM 17415 C C B GLU B 1 461 ? -5.794 -1.939 8.457 0.52 31.072 461 GLU B C 1
ATOM 17416 O O A GLU B 1 461 ? -6.128 1.993 8.527 0.48 23.486 461 GLU B O 1
ATOM 17417 O O B GLU B 1 461 ? -6.906 -2.054 8.957 0.52 31.468 461 GLU B O 1
ATOM 17440 N N A PHE B 1 462 ? -6.381 -0.198 8.197 0.48 23.157 462 PHE B N 1
ATOM 17441 N N B PHE B 1 462 ? -5.547 -1.006 7.499 0.52 32.765 462 PHE B N 1
ATOM 17442 C CA A PHE B 1 462 ? -6.747 -0.026 6.789 0.48 20.198 462 PHE B CA 1
ATOM 17443 C CA B PHE B 1 462 ? -6.657 -0.197 6.961 0.52 28.524 462 PHE B CA 1
ATOM 17444 C C A PHE B 1 462 ? -7.65 -1.161 6.347 0.48 19.854 462 PHE B C 1
ATOM 17445 C C B PHE B 1 462 ? -7.644 -1.185 6.351 0.52 23.848 462 PHE B C 1
ATOM 17446 O O A PHE B 1 462 ? -7.217 -2.131 5.758 0.48 19.766 462 PHE B O 1
ATOM 17447 O O B PHE B 1 462 ? -7.255 -2.117 5.67 0.52 23.636 462 PHE B O 1
ATOM 17480 N N . PRO B 1 463 ? -8.952 -1.087 6.67 1 19.959 463 PRO B N 1
ATOM 17481 C CA . PRO B 1 463 ? -9.915 -2.122 6.286 1 21.698 463 PRO B CA 1
ATOM 17482 C C . PRO B 1 463 ? -9.966 -2.29 4.768 1 19.816 463 PRO B C 1
ATOM 17483 O O . PRO B 1 463 ? -9.969 -1.305 4.036 1 18.22 463 PRO B O 1
ATOM 17494 N N . PHE B 1 464 ? -9.988 -3.534 4.339 1 18.114 464 PHE B N 1
ATOM 17495 C CA . PHE B 1 464 ? -10.014 -3.881 2.929 1 17.901 464 PHE B CA 1
ATOM 17496 C C . PHE B 1 464 ? -11.201 -4.811 2.727 1 19.899 464 PHE B C 1
ATOM 17497 O O . PHE B 1 464 ? -11.19 -5.937 3.212 1 20.396 464 PHE B O 1
ATOM 17514 N N . LEU B 1 465 ? -12.231 -4.314 2.031 1 18.167 465 LEU B N 1
ATOM 17515 C CA . LEU B 1 465 ? -13.478 -5.026 1.839 1 17.916 465 LEU B CA 1
ATOM 17516 C C . LEU B 1 465 ? -13.619 -5.422 0.393 1 19.755 465 LEU B C 1
ATOM 17517 O O . LEU B 1 465 ? -13.416 -4.576 -0.488 1 20.446 465 LEU B O 1
ATOM 17533 N N . PHE B 1 466 ? -14.003 -6.674 0.127 1 18.429 466 PHE B N 1
ATOM 17534 C CA . PHE B 1 466 ? -14.008 -7.108 -1.252 1 17.603 466 PHE B CA 1
ATOM 17535 C C . PHE B 1 466 ? -15.23 -7.945 -1.572 1 19.662 466 PHE B C 1
ATOM 17536 O O . PHE B 1 466 ? -15.914 -8.448 -0.665 1 22.024 466 PHE B O 1
ATOM 17553 N N . VAL B 1 467 ? -15.471 -8.064 -2.874 1 20.881 467 VAL B N 1
ATOM 17554 C CA . VAL B 1 467 ? -16.65 -8.734 -3.401 1 19.179 467 VAL B CA 1
ATOM 17555 C C . VAL B 1 467 ? -16.267 -10.09 -4.018 1 20.801 467 VAL B C 1
ATOM 17556 O O . VAL B 1 467 ? -15.48 -10.184 -4.937 1 22.406 467 VAL B O 1
ATOM 17569 N N . GLN B 1 468 ? -16.806 -11.148 -3.455 1 21.899 468 GLN B N 1
ATOM 17570 C CA . GLN B 1 468 ? -16.693 -12.452 -4.079 1 23.575 468 GLN B CA 1
ATOM 17571 C C . GLN B 1 468 ? -17.453 -12.494 -5.404 1 25.242 468 GLN B C 1
ATOM 17572 O O . GLN B 1 468 ? -18.537 -11.913 -5.584 1 23.609 468 GLN B O 1
ATOM 17586 N N . LEU B 1 469 ? -16.881 -13.209 -6.388 1 22.917 469 LEU B N 1
ATOM 17587 C CA . LEU B 1 469 ? -17.428 -13.208 -7.746 1 22.885 469 LEU B CA 1
ATOM 17588 C C . LEU B 1 469 ? -18.856 -13.757 -7.753 1 22.571 469 LEU B C 1
ATOM 17589 O O . LEU B 1 469 ? -19.128 -14.625 -6.958 1 24.957 469 LEU B O 1
ATOM 17605 N N . ALA B 1 470 ? -19.706 -13.162 -8.583 1 23.293 470 ALA B N 1
ATOM 17606 C CA . ALA B 1 470 ? -21.113 -13.545 -8.678 1 24.649 470 ALA B CA 1
ATOM 17607 C C . ALA B 1 470 ? -21.246 -14.854 -9.449 1 27.534 470 ALA B C 1
ATOM 17608 O O . ALA B 1 470 ? -20.288 -15.306 -10.078 1 26.352 470 ALA B O 1
ATOM 17615 N N . ASN B 1 471 ? -22.451 -15.425 -9.423 1 28.887 471 ASN B N 1
ATOM 17616 C CA . ASN B 1 471 ? -22.767 -16.578 -10.262 1 30.525 471 ASN B CA 1
ATOM 17617 C C . ASN B 1 471 ? -22.782 -16.137 -11.718 1 27.902 471 ASN B C 1
ATOM 17618 O O . ASN B 1 471 ? -23.254 -15.057 -12.075 1 28.988 471 ASN B O 1
ATOM 17629 N N . PHE B 1 472 ? -22.251 -17.015 -12.597 1 28.514 472 PHE B N 1
ATOM 17630 C CA . PHE B 1 472 ? -22.159 -16.756 -14.023 1 30.817 472 PHE B CA 1
ATOM 17631 C C . PHE B 1 472 ? -22.07 -18.08 -14.811 1 29.182 472 PHE B C 1
ATOM 17632 O O . PHE B 1 472 ? -21.632 -19.069 -14.261 1 28.209 472 PHE B O 1
ATOM 17649 N N . MET B 1 473 ? -22.47 -18.02 -16.078 1 31.246 473 MET B N 1
ATOM 17650 C CA . MET B 1 473 ? -22.397 -19.125 -17.052 1 32.841 473 MET B CA 1
ATOM 17651 C C . MET B 1 473 ? -23.493 -20.15 -16.769 1 37.723 473 MET B C 1
ATOM 17652 O O . MET B 1 473 ? -24.304 -19.962 -15.882 1 32.459 473 MET B O 1
ATOM 17666 N N . ALA B 1 474 ? -23.518 -21.239 -17.558 1 34.998 474 ALA B N 1
ATOM 17667 C CA . ALA B 1 474 ? -24.611 -22.195 -17.514 1 37.362 474 ALA B CA 1
ATOM 17668 C C . ALA B 1 474 ? -24.59 -22.916 -16.172 1 34.406 474 ALA B C 1
ATOM 17669 O O . ALA B 1 474 ? -23.527 -23.159 -15.611 1 40.686 474 ALA B O 1
ATOM 17676 N N . THR B 1 475 ? -25.776 -23.274 -15.661 1 35.432 475 THR B N 1
ATOM 17677 C CA . THR B 1 475 ? -25.895 -24.193 -14.531 1 35.985 475 THR B CA 1
ATOM 17678 C C . THR B 1 475 ? -25.455 -25.603 -14.958 1 40.563 475 THR B C 1
ATOM 17679 O O . THR B 1 475 ? -25.252 -25.867 -16.142 1 40.267 475 THR B O 1
ATOM 17690 N N . LYS B 1 476 ? -25.269 -26.483 -13.973 1 38.636 476 LYS B N 1
ATOM 17691 C CA . LYS B 1 476 ? -24.817 -27.847 -14.183 1 43.205 476 LYS B CA 1
ATOM 17692 C C . LYS B 1 476 ? -25.616 -28.781 -13.276 1 47.353 476 LYS B C 1
ATOM 17693 O O . LYS B 1 476 ? -25.728 -28.513 -12.089 1 39.044 476 LYS B O 1
ATOM 17712 N N . GLU B 1 477 ? -26.07 -29.93 -13.817 1 46.386 477 GLU B N 1
ATOM 17713 C CA . GLU B 1 477 ? -26.99 -30.817 -13.108 1 49.54 477 GLU B CA 1
ATOM 17714 C C . GLU B 1 477 ? -26.296 -31.685 -12.056 1 42.633 477 GLU B C 1
ATOM 17715 O O . GLU B 1 477 ? -26.903 -32.029 -11.042 1 42.527 477 GLU B O 1
ATOM 17727 N N . GLU B 1 478 ? -25.024 -32.024 -12.277 1 42.523 478 GLU B N 1
ATOM 17728 C CA . GLU B 1 478 ? -24.293 -32.903 -11.381 1 44.643 478 GLU B CA 1
ATOM 17729 C C . GLU B 1 478 ? -23.106 -32.167 -10.764 1 49 478 GLU B C 1
ATOM 17730 O O . GLU B 1 478 ? -22.645 -31.188 -11.369 1 42.62 478 GLU B O 1
ATOM 17742 N N . PRO B 1 479 ? -22.554 -32.676 -9.628 1 43.616 479 PRO B N 1
ATOM 17743 C CA . PRO B 1 479 ? -21.327 -32.159 -9.018 1 44.159 479 PRO B CA 1
ATOM 17744 C C . PRO B 1 479 ? -20.191 -32.072 -10.028 1 51.714 479 PRO B C 1
ATOM 17745 O O . PRO B 1 479 ? -20.122 -32.857 -10.972 1 47.588 479 PRO B O 1
ATOM 17756 N N . GLY B 1 480 ? -19.313 -31.084 -9.834 1 43.667 480 GLY B N 1
ATOM 17757 C CA . GLY B 1 480 ? -18.323 -30.753 -10.841 1 43.875 480 GLY B CA 1
ATOM 17758 C C . GLY B 1 480 ? -17.322 -29.756 -10.264 1 45.175 480 GLY B C 1
ATOM 17759 O O . GLY B 1 480 ? -17.608 -29.121 -9.255 1 40.889 480 GLY B O 1
ATOM 17763 N N . ASP B 1 481 ? -16.148 -29.677 -10.891 1 43.296 481 ASP B N 1
ATOM 17764 C CA . ASP B 1 481 ? -15.169 -28.661 -10.531 1 42.636 481 ASP B CA 1
ATOM 17765 C C . ASP B 1 481 ? -15.46 -27.402 -11.341 1 38.673 481 ASP B C 1
ATOM 17766 O O . ASP B 1 481 ? -16.18 -27.436 -12.35 1 37.177 481 ASP B O 1
ATOM 17775 N N . SER B 1 482 ? -14.875 -26.275 -10.898 1 34.013 482 SER B N 1
ATOM 17776 C CA . SER B 1 482 ? -15.13 -24.967 -11.488 1 33.949 482 SER B CA 1
ATOM 17777 C C . SER B 1 482 ? -13.961 -24.049 -11.146 1 29.826 482 SER B C 1
ATOM 17778 O O . SER B 1 482 ? -13.627 -23.946 -9.977 1 33.569 482 SER B O 1
ATOM 17786 N N . ASN B 1 483 ? -13.353 -23.447 -12.162 1 31.333 483 ASN B N 1
ATOM 17787 C CA . ASN B 1 483 ? -12.332 -22.439 -11.951 1 30.129 483 ASN B CA 1
ATOM 17788 C C . ASN B 1 483 ? -12.955 -21.205 -11.271 1 31.065 483 ASN B C 1
ATOM 17789 O O . ASN B 1 483 ? -12.295 -20.619 -10.414 1 28.883 483 ASN B O 1
ATOM 17800 N N . TRP B 1 484 ? -14.189 -20.819 -11.637 1 29.026 484 TRP B N 1
ATOM 17801 C CA . TRP B 1 484 ? -14.826 -19.699 -10.936 1 28.819 484 TRP B CA 1
ATOM 17802 C C . TRP B 1 484 ? -15.061 -20.027 -9.459 1 31.014 484 TRP B C 1
ATOM 17803 O O . TRP B 1 484 ? -14.816 -19.219 -8.547 1 28.691 484 TRP B O 1
ATOM 17824 N N . ALA B 1 485 ? -15.466 -21.257 -9.14 1 29.178 485 ALA B N 1
ATOM 17825 C CA . ALA B 1 485 ? -15.614 -21.623 -7.754 1 28.25 485 ALA B CA 1
ATOM 17826 C C . ALA B 1 485 ? -14.266 -21.61 -7.036 1 27.479 485 ALA B C 1
ATOM 17827 O O . ALA B 1 485 ? -14.181 -21.218 -5.876 1 29.858 485 ALA B O 1
ATOM 17834 N N . ARG B 1 486 ? -13.194 -22.012 -7.726 1 30.286 486 ARG B N 1
ATOM 17835 C CA . ARG B 1 486 ? -11.882 -21.934 -7.101 1 27.952 486 ARG B CA 1
ATOM 17836 C C . ARG B 1 486 ? -11.478 -20.471 -6.803 1 25.276 486 ARG B C 1
ATOM 17837 O O . ARG B 1 486 ? -10.822 -20.248 -5.794 1 25.762 486 ARG B O 1
ATOM 17858 N N . LEU B 1 487 ? -11.81 -19.551 -7.703 1 26.685 487 LEU B N 1
ATOM 17859 C CA . LEU B 1 487 ? -11.508 -18.11 -7.532 1 26.205 487 LEU B CA 1
ATOM 17860 C C . LEU B 1 487 ? -12.275 -17.579 -6.319 1 24.714 487 LEU B C 1
ATOM 17861 O O . LEU B 1 487 ? -11.705 -17.014 -5.378 1 24.595 487 LEU B O 1
ATOM 17877 N N . ARG B 1 488 ? -13.578 -17.888 -6.271 1 27.184 488 ARG B N 1
ATOM 17878 C CA . ARG B 1 488 ? -14.409 -17.561 -5.121 1 26.814 488 ARG B CA 1
ATOM 17879 C C . ARG B 1 488 ? -13.821 -18.096 -3.829 1 27.097 488 ARG B C 1
ATOM 17880 O O . ARG B 1 488 ? -13.851 -17.441 -2.776 1 25.845 488 ARG B O 1
ATOM 17901 N N . ASP B 1 489 ? -13.237 -19.293 -3.881 1 27.769 489 ASP B N 1
ATOM 17902 C CA . ASP B 1 489 ? -12.733 -19.883 -2.664 1 27.695 489 ASP B CA 1
ATOM 17903 C C . ASP B 1 489 ? -11.408 -19.238 -2.228 1 24.453 489 ASP B C 1
ATOM 17904 O O . ASP B 1 489 ? -11.142 -19.159 -1.033 1 27.494 489 ASP B O 1
ATOM 17913 N N . ALA B 1 490 ? -10.594 -18.827 -3.211 1 26.961 490 ALA B N 1
ATOM 17914 C CA . ALA B 1 490 ? -9.381 -18.066 -2.978 1 27.204 490 ALA B CA 1
ATOM 17915 C C . ALA B 1 490 ? -9.733 -16.744 -2.28 1 24.361 490 ALA B C 1
ATOM 17916 O O . ALA B 1 490 ? -9.058 -16.33 -1.333 1 24.411 490 ALA B O 1
ATOM 17923 N N . GLN B 1 491 ? -10.833 -16.128 -2.717 1 25.869 491 GLN B N 1
ATOM 17924 C CA . GLN B 1 491 ? -11.338 -14.905 -2.107 1 25.599 491 GLN B CA 1
ATOM 17925 C C . GLN B 1 491 ? -11.751 -15.176 -0.663 1 25.516 491 GLN B C 1
ATOM 17926 O O . GLN B 1 491 ? -11.328 -14.499 0.266 1 24.31 491 GLN B O 1
ATOM 17940 N N . ARG B 1 492 ? -12.568 -16.209 -0.449 1 24.141 492 ARG B N 1
ATOM 17941 C CA . ARG B 1 492 ? -12.979 -16.589 0.888 1 23.392 492 ARG B CA 1
ATOM 17942 C C . ARG B 1 492 ? -11.786 -16.776 1.831 1 23.214 492 ARG B C 1
ATOM 17943 O O . ARG B 1 492 ? -11.787 -16.349 2.97 1 24.424 492 ARG B O 1
ATOM 17964 N N . ARG B 1 493 ? -10.742 -17.463 1.375 1 25.344 493 ARG B N 1
ATOM 17965 C CA . ARG B 1 493 ? -9.621 -17.813 2.233 1 26.868 493 ARG B CA 1
ATOM 17966 C C . ARG B 1 493 ? -8.784 -16.575 2.572 1 24.466 493 ARG B C 1
ATOM 17967 O O . ARG B 1 493 ? -8.077 -16.551 3.591 1 25.629 493 ARG B O 1
ATOM 17988 N N . THR B 1 494 ? -8.889 -15.545 1.732 1 24.228 494 THR B N 1
ATOM 17989 C CA . THR B 1 494 ? -8.134 -14.309 1.959 1 24.799 494 THR B CA 1
ATOM 17990 C C . THR B 1 494 ? -8.674 -13.591 3.19 1 24.95 494 THR B C 1
ATOM 17991 O O . THR B 1 494 ? -8.007 -12.739 3.767 1 24.04 494 THR B O 1
ATOM 18002 N N . LEU B 1 495 ? -9.855 -13.969 3.688 1 25.24 495 LEU B N 1
ATOM 18003 C CA . LEU B 1 495 ? -10.342 -13.381 4.91 1 25.53 495 LEU B CA 1
ATOM 18004 C C . LEU B 1 495 ? -9.518 -13.739 6.14 1 27.164 495 LEU B C 1
ATOM 18005 O O . LEU B 1 495 ? -9.7 -13.178 7.196 1 28.135 495 LEU B O 1
ATOM 18021 N N . ALA B 1 496 ? -8.557 -14.659 6.012 1 30.719 496 ALA B N 1
ATOM 18022 C CA . ALA B 1 496 ? -7.548 -14.82 7.037 1 30.139 496 ALA B CA 1
ATOM 18023 C C . ALA B 1 496 ? -6.699 -13.559 7.246 1 27.613 496 ALA B C 1
ATOM 18024 O O . ALA B 1 496 ? -6.098 -13.362 8.294 1 28.556 496 ALA B O 1
ATOM 18031 N N . VAL B 1 497 ? -6.601 -12.709 6.237 1 25.668 497 VAL B N 1
ATOM 18032 C CA . VAL B 1 497 ? -5.902 -11.451 6.376 1 24.378 497 VAL B CA 1
ATOM 18033 C C . VAL B 1 497 ? -6.647 -10.54 7.364 1 26.535 497 VAL B C 1
ATOM 18034 O O . VAL B 1 497 ? -7.871 -10.389 7.319 1 24.629 497 VAL B O 1
ATOM 18047 N N . PRO B 1 498 ? -5.97 -9.911 8.335 1 25.97 498 PRO B N 1
ATOM 18048 C CA . PRO B 1 498 ? -6.634 -9.019 9.288 1 28.548 498 PRO B CA 1
ATOM 18049 C C . PRO B 1 498 ? -7.395 -7.848 8.66 1 25.112 498 PRO B C 1
ATOM 18050 O O . PRO B 1 498 ? -6.954 -7.294 7.659 1 22.689 498 PRO B O 1
ATOM 18061 N N . HIS B 1 499 ? -8.492 -7.481 9.326 1 24.125 499 HIS B N 1
ATOM 18062 C CA . HIS B 1 499 ? -9.272 -6.308 8.966 1 23.29 499 HIS B CA 1
ATOM 18063 C C . HIS B 1 499 ? -9.751 -6.41 7.527 1 22.035 499 HIS B C 1
ATOM 18064 O O . HIS B 1 499 ? -9.694 -5.41 6.799 1 21.166 499 HIS B O 1
ATOM 18079 N N . THR B 1 500 ? -10.285 -7.574 7.146 1 20.586 500 THR B N 1
ATOM 18080 C CA . THR B 1 500 ? -10.91 -7.794 5.863 1 21.349 500 THR B CA 1
ATOM 18081 C C . THR B 1 500 ? -12.345 -8.245 6.054 1 21.928 500 THR B C 1
ATOM 18082 O O . THR B 1 500 ? -12.717 -8.782 7.099 1 22.51 500 THR B O 1
ATOM 18093 N N . GLY B 1 501 ? -13.163 -7.962 5.043 1 21.901 501 GLY B N 1
ATOM 18094 C CA . GLY B 1 501 ? -14.495 -8.545 4.986 1 23.078 501 GLY B CA 1
ATOM 18095 C C . GLY B 1 501 ? -14.958 -8.677 3.551 1 23.796 501 GLY B C 1
ATOM 18096 O O . GLY B 1 501 ? -14.332 -8.175 2.632 1 22.536 501 GLY B O 1
ATOM 18100 N N . MET B 1 502 ? -15.993 -9.506 3.325 1 22.884 502 MET B N 1
ATOM 18101 C CA . MET B 1 502 ? -16.346 -9.932 1.992 1 23.684 502 MET B CA 1
ATOM 18102 C C . MET B 1 502 ? -17.863 -9.843 1.78 1 23.518 502 MET B C 1
ATOM 18103 O O . MET B 1 502 ? -18.641 -10.125 2.677 1 32.453 502 MET B O 1
ATOM 18117 N N . ALA B 1 503 ? -18.259 -9.402 0.609 1 21.876 503 ALA B N 1
ATOM 18118 C CA . ALA B 1 503 ? -19.647 -9.486 0.186 1 20.899 503 ALA B CA 1
ATOM 18119 C C . ALA B 1 503 ? -19.814 -10.702 -0.731 1 23.039 503 ALA B C 1
ATOM 18120 O O . ALA B 1 503 ? -19.068 -10.885 -1.704 1 24.38 503 ALA B O 1
ATOM 18127 N N . VAL B 1 504 ? -20.84 -11.507 -0.459 1 23.806 504 VAL B N 1
ATOM 18128 C CA . VAL B 1 504 ? -21.148 -12.687 -1.271 1 24.777 504 VAL B CA 1
ATOM 18129 C C . VAL B 1 504 ? -22.213 -12.291 -2.273 1 25.421 504 VAL B C 1
ATOM 18130 O O . VAL B 1 504 ? -23.104 -11.505 -1.909 1 24.575 504 VAL B O 1
ATOM 18143 N N . THR B 1 505 ? -22.105 -12.751 -3.529 1 23.731 505 THR B N 1
ATOM 18144 C CA . THR B 1 505 ? -22.955 -12.32 -4.619 1 23.829 505 THR B CA 1
ATOM 18145 C C . THR B 1 505 ? -23.515 -13.517 -5.425 1 25.268 505 THR B C 1
ATOM 18146 O O . THR B 1 505 ? -24.083 -13.314 -6.475 1 25.218 505 THR B O 1
ATOM 18157 N N . ILE B 1 506 ? -23.379 -14.721 -4.897 1 27.956 506 ILE B N 1
ATOM 18158 C CA . ILE B 1 506 ? -23.721 -15.941 -5.603 1 28.481 506 ILE B CA 1
ATOM 18159 C C . ILE B 1 506 ? -25.223 -16.062 -5.879 1 31.482 506 ILE B C 1
ATOM 18160 O O . ILE B 1 506 ? -25.611 -16.837 -6.751 1 31.008 506 ILE B O 1
ATOM 18176 N N . ASP B 1 507 ? -26.037 -15.262 -5.184 1 27.421 507 ASP B N 1
ATOM 18177 C CA . ASP B 1 507 ? -27.477 -15.272 -5.351 1 30.401 507 ASP B CA 1
ATOM 18178 C C . ASP B 1 507 ? -27.987 -14.108 -6.21 1 29.538 507 ASP B C 1
ATOM 18179 O O . ASP B 1 507 ? -29.191 -14.026 -6.446 1 31.25 507 ASP B O 1
ATOM 18188 N N . ILE B 1 508 ? -27.123 -13.193 -6.699 1 26.93 508 ILE B N 1
ATOM 18189 C CA . ILE B 1 508 ? -27.584 -11.948 -7.305 1 27.183 508 ILE B CA 1
ATOM 18190 C C . ILE B 1 508 ? -26.845 -11.64 -8.594 1 26.057 508 ILE B C 1
ATOM 18191 O O . ILE B 1 508 ? -26.978 -10.559 -9.147 1 29.197 508 ILE B O 1
ATOM 18207 N N . GLY B 1 509 ? -26.127 -12.623 -9.13 1 26.1 509 GLY B N 1
ATOM 18208 C CA . GLY B 1 509 ? -25.589 -12.513 -10.472 1 28.169 509 GLY B CA 1
ATOM 18209 C C . GLY B 1 509 ? -26.563 -13.018 -11.528 1 30.503 509 GLY B C 1
ATOM 18210 O O . GLY B 1 509 ? -27.73 -13.293 -11.208 1 31.722 509 GLY B O 1
ATOM 18214 N N . GLU B 1 510 ? -26.055 -13.107 -12.761 1 30.47 510 GLU B N 1
ATOM 18215 C CA . GLU B 1 510 ? -26.823 -13.486 -13.948 1 29.436 510 GLU B CA 1
ATOM 18216 C C . GLU B 1 510 ? -26.004 -14.542 -14.702 1 38.303 510 GLU B C 1
ATOM 18217 O O . GLU B 1 510 ? -24.82 -14.323 -14.995 1 30.562 510 GLU B O 1
ATOM 18229 N N . GLY B 1 511 ? -26.626 -15.709 -14.988 1 36.493 511 GLY B N 1
ATOM 18230 C CA . GLY B 1 511 ? -25.982 -16.764 -15.752 1 36.686 511 GLY B CA 1
ATOM 18231 C C . GLY B 1 511 ? -25.439 -16.282 -17.088 1 34.813 511 GLY B C 1
ATOM 18232 O O . GLY B 1 511 ? -24.344 -16.7 -17.483 1 35.46 511 GLY B O 1
ATOM 18236 N N . ASN B 1 512 ? -26.147 -15.362 -17.757 1 32.393 512 ASN B N 1
ATOM 18237 C CA . ASN B 1 512 ? -25.806 -14.94 -19.106 1 36.34 512 ASN B CA 1
ATOM 18238 C C . ASN B 1 512 ? -25.316 -13.487 -19.199 1 33.17 512 ASN B C 1
ATOM 18239 O O . ASN B 1 512 ? -25.316 -12.883 -20.28 1 35.812 512 ASN B O 1
ATOM 18250 N N . ASP B 1 513 ? -24.829 -12.906 -18.09 1 33.268 513 ASP B N 1
ATOM 18251 C CA . ASP B 1 513 ? -24.244 -11.577 -18.17 1 29.651 513 ASP B CA 1
ATOM 18252 C C . ASP B 1 513 ? -23.209 -11.49 -17.04 1 27.422 513 ASP B C 1
ATOM 18253 O O . ASP B 1 513 ? -23.546 -11.646 -15.873 1 25.925 513 ASP B O 1
ATOM 18262 N N . ILE B 1 514 ? -21.968 -11.199 -17.424 1 27.638 514 ILE B N 1
ATOM 18263 C CA . ILE B 1 514 ? -20.895 -11.057 -16.447 1 28.318 514 ILE B CA 1
ATOM 18264 C C . ILE B 1 514 ? -21.002 -9.707 -15.71 1 27.994 514 ILE B C 1
ATOM 18265 O O . ILE B 1 514 ? -20.226 -9.482 -14.759 1 25.002 514 ILE B O 1
ATOM 18281 N N . HIS B 1 515 ? -21.906 -8.838 -16.165 1 25.389 515 HIS B N 1
ATOM 18282 C CA . HIS B 1 515 ? -22.147 -7.516 -15.57 1 26.943 515 HIS B CA 1
ATOM 18283 C C . HIS B 1 515 ? -23.584 -7.431 -15.035 1 27.211 515 HIS B C 1
ATOM 18284 O O . HIS B 1 515 ? -24.441 -6.716 -15.576 1 27.508 515 HIS B O 1
ATOM 18299 N N . PRO B 1 516 ? -23.91 -8.182 -13.977 1 24.72 516 PRO B N 1
ATOM 18300 C CA . PRO B 1 516 ? -25.288 -8.24 -13.49 1 25.829 516 PRO B CA 1
ATOM 18301 C C . PRO B 1 516 ? -25.771 -6.917 -12.933 1 26.72 516 PRO B C 1
ATOM 18302 O O . PRO B 1 516 ? -24.986 -6.052 -12.526 1 25.96 516 PRO B O 1
ATOM 18313 N N . LEU B 1 517 ? -27.09 -6.747 -12.931 1 22.963 517 LEU B N 1
ATOM 18314 C CA . LEU B 1 517 ? -27.61 -5.4 -12.717 1 24.674 517 LEU B CA 1
ATOM 18315 C C . LEU B 1 517 ? -27.762 -5.072 -11.225 1 23.153 517 LEU B C 1
ATOM 18316 O O . LEU B 1 517 ? -27.775 -3.896 -10.886 1 21.032 517 LEU B O 1
ATOM 18332 N N . ASN B 1 518 ? -27.89 -6.081 -10.368 1 23.426 518 ASN B N 1
ATOM 18333 C CA . ASN B 1 518 ? -28.228 -5.826 -8.975 1 23.12 518 ASN B CA 1
ATOM 18334 C C . ASN B 1 518 ? -26.966 -5.443 -8.197 1 22.701 518 ASN B C 1
ATOM 18335 O O . ASN B 1 518 ? -26.346 -6.289 -7.579 1 24.118 518 ASN B O 1
ATOM 18346 N N . LYS B 1 519 ? -26.652 -4.157 -8.231 1 21.817 519 LYS B N 1
ATOM 18347 C CA . LYS B 1 519 ? -25.499 -3.649 -7.508 1 20.265 519 LYS B CA 1
ATOM 18348 C C . LYS B 1 519 ? -25.922 -3.141 -6.142 1 20.558 519 LYS B C 1
ATOM 18349 O O . LYS B 1 519 ? -25.08 -2.888 -5.295 1 21.336 519 LYS B O 1
ATOM 18368 N N . LYS B 1 520 ? -27.208 -2.885 -5.914 1 19.536 520 LYS B N 1
ATOM 18369 C CA . LYS B 1 520 ? -27.627 -2.358 -4.632 1 19.364 520 LYS B CA 1
ATOM 18370 C C . LYS B 1 520 ? -27.338 -3.372 -3.533 1 21.562 520 LYS B C 1
ATOM 18371 O O . LYS B 1 520 ? -26.831 -3.024 -2.455 1 20.522 520 LYS B O 1
ATOM 18390 N N . ASP B 1 521 ? -27.637 -4.648 -3.779 1 20.302 521 ASP B N 1
ATOM 18391 C CA . ASP B 1 521 ? -27.33 -5.665 -2.788 1 20.619 521 ASP B CA 1
ATOM 18392 C C . ASP B 1 521 ? -25.824 -5.812 -2.562 1 18.991 521 ASP B C 1
ATOM 18393 O O . ASP B 1 521 ? -25.381 -6.099 -1.444 1 20.468 521 ASP B O 1
ATOM 18402 N N . VAL B 1 522 ? -25.027 -5.606 -3.609 1 19.326 522 VAL B N 1
ATOM 18403 C CA . VAL B 1 522 ? -23.567 -5.642 -3.462 1 18.405 522 VAL B CA 1
ATOM 18404 C C . VAL B 1 522 ? -23.111 -4.499 -2.548 1 19.324 522 VAL B C 1
ATOM 18405 O O . VAL B 1 522 ? -22.374 -4.713 -1.553 1 20.16 522 VAL B O 1
ATOM 18418 N N . GLY B 1 523 ? -23.621 -3.293 -2.834 1 19.419 523 GLY B N 1
ATOM 18419 C CA . GLY B 1 523 ? -23.314 -2.142 -1.996 1 18.22 523 GLY B CA 1
ATOM 18420 C C . GLY B 1 523 ? -23.735 -2.331 -0.547 1 18.981 523 GLY B C 1
ATOM 18421 O O . GLY B 1 523 ? -23.001 -1.962 0.361 1 19.488 523 GLY B O 1
ATOM 18425 N N . ASP B 1 524 ? -24.93 -2.912 -0.327 1 18.921 524 ASP B N 1
ATOM 18426 C CA . ASP B 1 524 ? -25.455 -3.107 1.021 1 19.571 524 ASP B CA 1
ATOM 18427 C C . ASP B 1 524 ? -24.644 -4.149 1.782 1 19.512 524 ASP B C 1
ATOM 18428 O O . ASP B 1 524 ? -24.438 -4.02 2.986 1 20.36 524 ASP B O 1
ATOM 18437 N N . ARG B 1 525 ? -24.169 -5.16 1.074 1 19.185 525 ARG B N 1
ATOM 18438 C CA . ARG B 1 525 ? -23.352 -6.238 1.647 1 20.539 525 ARG B CA 1
ATOM 18439 C C . ARG B 1 525 ? -21.958 -5.724 2.032 1 19.18 525 ARG B C 1
ATOM 18440 O O . ARG B 1 525 ? -21.445 -6.03 3.125 1 18.911 525 ARG B O 1
ATOM 18461 N N . LEU B 1 526 ? -21.387 -4.909 1.152 1 18.246 526 LEU B N 1
ATOM 18462 C CA . LEU B 1 526 ? -20.15 -4.234 1.494 1 18.673 526 LEU B CA 1
ATOM 18463 C C . LEU B 1 526 ? -20.329 -3.317 2.699 1 18.52 526 LEU B C 1
ATOM 18464 O O . LEU B 1 526 ? -19.447 -3.275 3.565 1 18.599 526 LEU B O 1
ATOM 18480 N N . ALA B 1 527 ? -21.44 -2.568 2.753 1 17.795 527 ALA B N 1
ATOM 18481 C CA . ALA B 1 527 ? -21.675 -1.668 3.857 1 17.421 527 ALA B CA 1
ATOM 18482 C C . ALA B 1 527 ? -21.779 -2.432 5.179 1 18.496 527 ALA B C 1
ATOM 18483 O O . ALA B 1 527 ? -21.372 -1.93 6.227 1 18.46 527 ALA B O 1
ATOM 18490 N N . GLN B 1 528 ? -22.394 -3.622 5.147 1 19.114 528 GLN B N 1
ATOM 18491 C CA . GLN B 1 528 ? -22.502 -4.402 6.36 1 20.744 528 GLN B CA 1
ATOM 18492 C C . GLN B 1 528 ? -21.113 -4.76 6.879 1 20.508 528 GLN B C 1
ATOM 18493 O O . GLN B 1 528 ? -20.814 -4.636 8.082 1 20.512 528 GLN B O 1
ATOM 18507 N N . ALA B 1 529 ? -20.267 -5.225 5.953 1 18.877 529 ALA B N 1
ATOM 18508 C CA . ALA B 1 529 ? -18.886 -5.507 6.328 1 20.714 529 ALA B CA 1
ATOM 18509 C C . ALA B 1 529 ? -18.189 -4.27 6.872 1 20.923 529 ALA B C 1
ATOM 18510 O O . ALA B 1 529 ? -17.461 -4.373 7.849 1 21.011 529 ALA B O 1
ATOM 18517 N N . ALA B 1 530 ? -18.396 -3.096 6.268 1 18.072 530 ALA B N 1
ATOM 18518 C CA . ALA B 1 530 ? -17.766 -1.883 6.796 1 19.132 530 ALA B CA 1
ATOM 18519 C C . ALA B 1 530 ? -18.259 -1.571 8.209 1 18.822 530 ALA B C 1
ATOM 18520 O O . ALA B 1 530 ? -17.453 -1.142 9.063 1 19.43 530 ALA B O 1
ATOM 18527 N N . LYS B 1 531 ? -19.56 -1.712 8.433 1 18.362 531 LYS B N 1
ATOM 18528 C CA . LYS B 1 531 ? -20.092 -1.388 9.762 1 19.585 531 LYS B CA 1
ATOM 18529 C C . LYS B 1 531 ? -19.382 -2.196 10.853 1 20.988 531 LYS B C 1
ATOM 18530 O O . LYS B 1 531 ? -19.089 -1.658 11.924 1 20.378 531 LYS B O 1
ATOM 18549 N N . HIS B 1 532 ? -19.127 -3.482 10.587 1 20.394 532 HIS B N 1
ATOM 18550 C CA . HIS B 1 532 ? -18.42 -4.336 11.536 1 23.427 532 HIS B CA 1
ATOM 18551 C C . HIS B 1 532 ? -16.907 -4.116 11.551 1 23.201 532 HIS B C 1
ATOM 18552 O O . HIS B 1 532 ? -16.336 -3.79 12.594 1 23.613 532 HIS B O 1
ATOM 18567 N N . VAL B 1 533 ? -16.275 -4.205 10.39 1 20.497 533 VAL B N 1
ATOM 18568 C CA . VAL B 1 533 ? -14.816 -4.171 10.293 1 22.225 533 VAL B CA 1
ATOM 18569 C C . VAL B 1 533 ? -14.267 -2.763 10.504 1 23.044 533 VAL B C 1
ATOM 18570 O O . VAL B 1 533 ? -13.27 -2.549 11.185 1 25.501 533 VAL B O 1
ATOM 18583 N N . ALA B 1 534 ? -14.853 -1.782 9.824 1 20.635 534 ALA B N 1
ATOM 18584 C CA . ALA B 1 534 ? -14.282 -0.459 9.815 1 19.382 534 ALA B CA 1
ATOM 18585 C C . ALA B 1 534 ? -14.806 0.397 10.952 1 20.242 534 ALA B C 1
ATOM 18586 O O . ALA B 1 534 ? -14.121 1.308 11.402 1 22.027 534 ALA B O 1
ATOM 18593 N N . HIS B 1 535 ? -16.057 0.164 11.371 1 20.086 535 HIS B N 1
ATOM 18594 C CA . HIS B 1 535 ? -16.677 1.016 12.355 1 19.556 535 HIS B CA 1
ATOM 18595 C C . HIS B 1 535 ? -16.861 0.345 13.722 1 21.158 535 HIS B C 1
ATOM 18596 O O . HIS B 1 535 ? -17.299 1.028 14.637 1 23.97 535 HIS B O 1
ATOM 18611 N N . GLY B 1 536 ? -16.569 -0.956 13.814 1 22.221 536 GLY B N 1
ATOM 18612 C CA . GLY B 1 536 ? -16.577 -1.665 15.094 1 23.56 536 GLY B CA 1
ATOM 18613 C C . GLY B 1 536 ? -17.957 -1.768 15.719 1 24.385 536 GLY B C 1
ATOM 18614 O O . GLY B 1 536 ? -18.079 -1.91 16.941 1 27.829 536 GLY B O 1
ATOM 18618 N N . LYS B 1 537 ? -19.007 -1.749 14.906 1 22.482 537 LYS B N 1
ATOM 18619 C CA . LYS B 1 537 ? -20.359 -1.797 15.425 1 24.392 537 LYS B CA 1
ATOM 18620 C C . LYS B 1 537 ? -20.762 -3.212 15.817 1 28.651 537 LYS B C 1
ATOM 18621 O O . LYS B 1 537 ? -20.265 -4.199 15.29 1 27.241 537 LYS B O 1
ATOM 18640 N N . ASN B 1 538 ? -21.779 -3.207 16.679 1 35.686 538 ASN B N 1
ATOM 18641 C CA . ASN B 1 538 ? -22.385 -4.374 17.3 1 41.141 538 ASN B CA 1
ATOM 18642 C C . ASN B 1 538 ? -23.364 -5.053 16.336 1 36.181 538 ASN B C 1
ATOM 18643 O O . ASN B 1 538 ? -24.553 -5.097 16.636 1 39.802 538 ASN B O 1
ATOM 18654 N N . VAL B 1 539 ? -22.899 -5.53 15.162 1 32.2 539 VAL B N 1
ATOM 18655 C CA . VAL B 1 539 ? -23.764 -6.087 14.122 1 29.198 539 VAL B CA 1
ATOM 18656 C C . VAL B 1 539 ? -23.105 -7.334 13.558 1 28.451 539 VAL B C 1
ATOM 18657 O O . VAL B 1 539 ? -21.882 -7.531 13.646 1 33.054 539 VAL B O 1
ATOM 18670 N N . VAL B 1 540 ? -23.91 -8.15 12.871 1 29.683 540 VAL B N 1
ATOM 18671 C CA . VAL B 1 540 ? -23.367 -9.314 12.197 1 31.537 540 VAL B CA 1
ATOM 18672 C C . VAL B 1 540 ? -22.425 -8.827 11.095 1 31.78 540 VAL B C 1
ATOM 18673 O O . VAL B 1 540 ? -22.683 -7.804 10.477 1 29.778 540 VAL B O 1
ATOM 18686 N N . ALA B 1 541 ? -21.322 -9.534 10.878 1 31.146 541 ALA B N 1
ATOM 18687 C CA . ALA B 1 541 ? -20.26 -9.013 10.039 1 31.99 541 ALA B CA 1
ATOM 18688 C C . ALA B 1 541 ? -20.569 -9.156 8.55 1 34.804 541 ALA B C 1
ATOM 18689 O O . ALA B 1 541 ? -19.881 -8.569 7.721 1 31.704 541 ALA B O 1
ATOM 18696 N N . GLY B 1 542 ? -21.586 -9.946 8.2 1 31.389 542 GLY B N 1
ATOM 18697 C CA . GLY B 1 542 ? -21.921 -10.221 6.814 1 31.274 542 GLY B CA 1
ATOM 18698 C C . GLY B 1 542 ? -22.394 -11.672 6.661 1 28.878 542 GLY B C 1
ATOM 18699 O O . GLY B 1 542 ? -23.21 -12.135 7.47 1 28.085 542 GLY B O 1
ATOM 18703 N N . SER B 1 543 ? -21.81 -12.362 5.681 1 27.192 543 SER B N 1
ATOM 18704 C CA . SER B 1 543 ? -22.264 -13.673 5.24 1 28.475 543 SER B CA 1
ATOM 18705 C C . SER B 1 543 ? -21.715 -14.787 6.126 1 30.014 543 SER B C 1
ATOM 18706 O O . SER B 1 543 ? -20.598 -14.713 6.631 1 29.661 543 SER B O 1
ATOM 18714 N N . PRO B 1 544 ? -22.498 -15.871 6.366 1 28.188 544 PRO B N 1
ATOM 18715 C CA . PRO B 1 544 ? -21.952 -17.092 6.956 1 28.831 544 PRO B CA 1
ATOM 18716 C C . PRO B 1 544 ? -20.757 -17.625 6.178 1 24.801 544 PRO B C 1
ATOM 18717 O O . PRO B 1 544 ? -20.834 -17.749 4.967 1 28.672 544 PRO B O 1
ATOM 18728 N N . LEU B 1 545 ? -19.704 -17.952 6.915 1 32.063 545 LEU B N 1
ATOM 18729 C CA . LEU B 1 545 ? -18.401 -18.348 6.427 1 32.473 545 LEU B CA 1
ATOM 18730 C C . LEU B 1 545 ? -18.018 -19.699 7.043 1 31.451 545 LEU B C 1
ATOM 18731 O O . LEU B 1 545 ? -17.925 -19.842 8.259 1 34 545 LEU B O 1
ATOM 18747 N N . TYR B 1 546 ? -17.715 -20.647 6.163 1 33.514 546 TYR B N 1
ATOM 18748 C CA . TYR B 1 546 ? -17.186 -21.942 6.562 1 34.549 546 TYR B CA 1
ATOM 18749 C C . TYR B 1 546 ? -16.065 -21.745 7.563 1 36.698 546 TYR B C 1
ATOM 18750 O O . TYR B 1 546 ? -15.128 -20.981 7.327 1 38.485 546 TYR B O 1
ATOM 18768 N N . ASP B 1 547 ? -16.22 -22.387 8.722 1 38.491 547 ASP B N 1
ATOM 18769 C CA . ASP B 1 547 ? -15.222 -22.318 9.768 1 36.879 547 ASP B CA 1
ATOM 18770 C C . ASP B 1 547 ? -14.497 -23.666 9.963 1 46.346 547 ASP B C 1
ATOM 18771 O O . ASP B 1 547 ? -13.272 -23.709 10.074 1 42.958 547 ASP B O 1
ATOM 18780 N N . SER B 1 548 ? -15.244 -24.778 10.065 1 44.836 548 SER B N 1
ATOM 18781 C CA . SER B 1 548 ? -14.612 -26.077 10.313 1 45.432 548 SER B CA 1
ATOM 18782 C C . SER B 1 548 ? -15.577 -27.214 9.997 1 48.729 548 SER B C 1
ATOM 18783 O O . SER B 1 548 ? -16.784 -26.994 9.815 1 42.88 548 SER B O 1
ATOM 18791 N N . MET B 1 549 ? -15.002 -28.419 9.88 1 50.469 549 MET B N 1
ATOM 18792 C CA . MET B 1 549 ? -15.769 -29.634 9.628 1 52.07 549 MET B CA 1
ATOM 18793 C C . MET B 1 549 ? -15.405 -30.691 10.673 1 57.557 549 MET B C 1
ATOM 18794 O O . MET B 1 549 ? -14.259 -30.746 11.119 1 52.033 549 MET B O 1
ATOM 18808 N N . GLU B 1 550 ? -16.394 -31.512 11.064 1 60.97 550 GLU B N 1
ATOM 18809 C CA . GLU B 1 550 ? -16.167 -32.652 11.94 1 62.318 550 GLU B CA 1
ATOM 18810 C C . GLU B 1 550 ? -16.874 -33.891 11.382 1 61.375 550 GLU B C 1
ATOM 18811 O O . GLU B 1 550 ? -18.013 -33.806 10.92 1 60.005 550 GLU B O 1
ATOM 18823 N N . ILE B 1 551 ? -16.172 -35.034 11.414 1 62.714 551 ILE B N 1
ATOM 18824 C CA . ILE B 1 551 ? -16.715 -36.307 10.954 1 64.363 551 ILE B CA 1
ATOM 18825 C C . ILE B 1 551 ? -17.322 -37.036 12.149 1 61.301 551 ILE B C 1
ATOM 18826 O O . ILE B 1 551 ? -16.659 -37.201 13.167 1 60.447 551 ILE B O 1
ATOM 18842 N N . GLU B 1 552 ? -18.605 -37.413 12.017 1 71.616 552 GLU B N 1
ATOM 18843 C CA . GLU B 1 552 ? -19.248 -38.395 12.883 1 71.358 552 GLU B CA 1
ATOM 18844 C C . GLU B 1 552 ? -19.936 -39.445 12.018 1 66.938 552 GLU B C 1
ATOM 18845 O O . GLU B 1 552 ? -21.076 -39.253 11.597 1 63.403 552 GLU B O 1
ATOM 18857 N N . GLY B 1 553 ? -19.203 -40.531 11.734 1 62.128 553 GLY B N 1
ATOM 18858 C CA . GLY B 1 553 ? -19.743 -41.659 11.005 1 60.781 553 GLY B CA 1
ATOM 18859 C C . GLY B 1 553 ? -20.057 -41.309 9.555 1 56.136 553 GLY B C 1
ATOM 18860 O O . GLY B 1 553 ? -19.142 -41.054 8.773 1 60.3 553 GLY B O 1
ATOM 18864 N N . ASP B 1 554 ? -21.356 -41.307 9.217 1 50.349 554 ASP B N 1
ATOM 18865 C CA . ASP B 1 554 ? -21.801 -41.088 7.846 1 63.887 554 ASP B CA 1
ATOM 18866 C C . ASP B 1 554 ? -22.069 -39.598 7.607 1 62.095 554 ASP B C 1
ATOM 18867 O O . ASP B 1 554 ? -22.426 -39.231 6.485 1 58.337 554 ASP B O 1
ATOM 18876 N N . THR B 1 555 ? -21.936 -38.789 8.678 1 59.376 555 THR B N 1
ATOM 18877 C CA . THR B 1 555 ? -22.278 -37.372 8.671 1 62.235 555 THR B CA 1
ATOM 18878 C C . THR B 1 555 ? -21.002 -36.533 8.744 1 58.498 555 THR B C 1
ATOM 18879 O O . THR B 1 555 ? -20.06 -36.9 9.443 1 60.755 555 THR B O 1
ATOM 18890 N N . ILE B 1 556 ? -20.995 -35.396 8.026 1 59.272 556 ILE B N 1
ATOM 18891 C CA . ILE B 1 556 ? -20 -34.351 8.233 1 53.576 556 ILE B CA 1
ATOM 18892 C C . ILE B 1 556 ? -20.728 -33.122 8.776 1 46.16 556 ILE B C 1
ATOM 18893 O O . ILE B 1 556 ? -21.747 -32.694 8.218 1 45.897 556 ILE B O 1
ATOM 18909 N N . ILE B 1 557 ? -20.206 -32.617 9.893 1 42.82 557 ILE B N 1
ATOM 18910 C CA . ILE B 1 557 ? -20.782 -31.476 10.589 1 50.351 557 ILE B CA 1
ATOM 18911 C C . ILE B 1 557 ? -20.013 -30.204 10.2 1 44.67 557 ILE B C 1
ATOM 18912 O O . ILE B 1 557 ? -18.821 -30.106 10.487 1 47.788 557 ILE B O 1
ATOM 18928 N N . ILE B 1 558 ? -20.71 -29.261 9.548 1 45.823 558 ILE B N 1
ATOM 18929 C CA . ILE B 1 558 ? -20.128 -28.002 9.089 1 42.763 558 ILE B CA 1
ATOM 18930 C C . ILE B 1 558 ? -20.515 -26.909 10.076 1 41.75 558 ILE B C 1
ATOM 18931 O O . ILE B 1 558 ? -21.708 -26.638 10.237 1 41.386 558 ILE B O 1
ATOM 18947 N N . ARG B 1 559 ? -19.498 -26.276 10.683 1 41.221 559 ARG B N 1
ATOM 18948 C CA . ARG B 1 559 ? -19.68 -25.088 11.515 1 40.184 559 ARG B CA 1
ATOM 18949 C C . ARG B 1 559 ? -19.32 -23.803 10.739 1 38.898 559 ARG B C 1
ATOM 18950 O O . ARG B 1 559 ? -18.459 -23.824 9.846 1 39.054 559 ARG B O 1
ATOM 18971 N N . PHE B 1 560 ? -19.984 -22.691 11.085 1 40.895 560 PHE B N 1
ATOM 18972 C CA . PHE B 1 560 ? -19.827 -21.43 10.363 1 40.244 560 PHE B CA 1
ATOM 18973 C C . PHE B 1 560 ? -19.501 -20.278 11.322 1 42.238 560 PHE B C 1
ATOM 18974 O O . PHE B 1 560 ? -19.83 -20.328 12.501 1 42.612 560 PHE B O 1
ATOM 18991 N N . LYS B 1 561 ? -18.867 -19.207 10.802 1 42.82 561 LYS B N 1
ATOM 18992 C CA . LYS B 1 561 ? -18.886 -17.903 11.467 1 41.195 561 LYS B CA 1
ATOM 18993 C C . LYS B 1 561 ? -19.996 -17.05 10.838 1 32.743 561 LYS B C 1
ATOM 18994 O O . LYS B 1 561 ? -20.452 -17.387 9.736 1 33.409 561 LYS B O 1
ATOM 19013 N N . ASN B 1 562 ? -20.331 -15.935 11.524 1 32.985 562 ASN B N 1
ATOM 19014 C CA . ASN B 1 562 ? -21.268 -14.917 11.048 1 33.735 562 ASN B CA 1
ATOM 19015 C C . ASN B 1 562 ? -22.645 -15.541 10.838 1 33.21 562 ASN B C 1
ATOM 19016 O O . ASN B 1 562 ? -23.311 -15.277 9.825 1 32.224 562 ASN B O 1
ATOM 19027 N N . THR B 1 563 ? -23.08 -16.377 11.797 1 38.982 563 THR B N 1
ATOM 19028 C CA . THR B 1 563 ? -24.365 -17.049 11.674 1 38.055 563 THR B CA 1
ATOM 19029 C C . THR B 1 563 ? -25.454 -16.116 12.167 1 38.724 563 THR B C 1
ATOM 19030 O O . THR B 1 563 ? -26.616 -16.378 11.879 1 36.943 563 THR B O 1
ATOM 19041 N N . GLY B 1 564 ? -25.057 -15.043 12.877 1 38.912 564 GLY B N 1
ATOM 19042 C CA . GLY B 1 564 ? -25.999 -14.018 13.287 1 39.902 564 GLY B CA 1
ATOM 19043 C C . GLY B 1 564 ? -26.997 -14.591 14.284 1 40.218 564 GLY B C 1
ATOM 19044 O O . GLY B 1 564 ? -26.622 -15.31 15.203 1 38.347 564 GLY B O 1
ATOM 19048 N N . SER B 1 565 ? -28.271 -14.32 14.053 1 40.716 565 SER B N 1
ATOM 19049 C CA . SER B 1 565 ? -29.309 -14.9 14.891 1 44.005 565 SER B CA 1
ATOM 19050 C C . SER B 1 565 ? -29.699 -16.293 14.392 1 45.219 565 SER B C 1
ATOM 19051 O O . SER B 1 565 ? -30.586 -16.902 14.984 1 46.467 565 SER B O 1
ATOM 19059 N N . GLY B 1 566 ? -29.1 -16.775 13.283 1 44.158 566 GLY B N 1
ATOM 19060 C CA . GLY B 1 566 ? -29.193 -18.179 12.9 1 42.429 566 GLY B CA 1
ATOM 19061 C C . GLY B 1 566 ? -29.232 -18.439 11.391 1 43.364 566 GLY B C 1
ATOM 19062 O O . GLY B 1 566 ? -29.532 -17.55 10.594 1 35.645 566 GLY B O 1
ATOM 19066 N N . LEU B 1 567 ? -29.002 -19.709 11.016 1 38.928 567 LEU B N 1
ATOM 19067 C CA . LEU B 1 567 ? -29.002 -20.137 9.627 1 40.632 567 LEU B CA 1
ATOM 19068 C C . LEU B 1 567 ? -30.401 -20.547 9.199 1 40.291 567 LEU B C 1
ATOM 19069 O O . LEU B 1 567 ? -31.151 -21.078 10.013 1 42.579 567 LEU B O 1
ATOM 19085 N N . MET B 1 568 ? -30.713 -20.318 7.923 1 40.699 568 MET B N 1
ATOM 19086 C CA . MET B 1 568 ? -31.975 -20.711 7.322 1 42.347 568 MET B CA 1
ATOM 19087 C C . MET B 1 568 ? -31.725 -21.092 5.867 1 47.095 568 MET B C 1
ATOM 19088 O O . MET B 1 568 ? -30.672 -20.78 5.319 1 37.866 568 MET B O 1
ATOM 19102 N N . ALA B 1 569 ? -32.671 -21.834 5.268 1 40.078 569 ALA B N 1
ATOM 19103 C CA . ALA B 1 569 ? -32.639 -22.178 3.861 1 41.463 569 ALA B CA 1
ATOM 19104 C C . ALA B 1 569 ? -33.809 -21.495 3.16 1 45.135 569 ALA B C 1
ATOM 19105 O O . ALA B 1 569 ? -34.95 -21.573 3.614 1 46.285 569 ALA B O 1
ATOM 19112 N N . LYS B 1 570 ? -33.533 -20.827 2.047 1 43.084 570 LYS B N 1
ATOM 19113 C CA . LYS B 1 570 ? -34.557 -20.08 1.35 1 46.205 570 LYS B CA 1
ATOM 19114 C C . LYS B 1 570 ? -35.27 -20.992 0.353 1 47.98 570 LYS B C 1
ATOM 19115 O O . LYS B 1 570 ? -34.63 -21.656 -0.474 1 44.722 570 LYS B O 1
ATOM 19134 N N . ASN B 1 571 ? -36.607 -20.994 0.438 1 53.982 571 ASN B N 1
ATOM 19135 C CA . ASN B 1 571 ? -37.478 -21.557 -0.59 1 55.457 571 ASN B CA 1
ATOM 19136 C C . ASN B 1 571 ? -37.222 -23.04 -0.787 1 52.865 571 ASN B C 1
ATOM 19137 O O . ASN B 1 571 ? -37.227 -23.508 -1.916 1 59.785 571 ASN B O 1
ATOM 19148 N N . GLY B 1 572 ? -37.015 -23.773 0.301 1 55.318 572 GLY B N 1
ATOM 19149 C CA . GLY B 1 572 ? -36.824 -25.213 0.202 1 53.361 572 GLY B CA 1
ATOM 19150 C C . GLY B 1 572 ? -35.891 -25.721 1.296 1 52.313 572 GLY B C 1
ATOM 19151 O O . GLY B 1 572 ? -35.515 -24.99 2.21 1 57.474 572 GLY B O 1
ATOM 19155 N N . LYS B 1 573 ? -35.512 -26.993 1.211 1 52.26 573 LYS B N 1
ATOM 19156 C CA . LYS B 1 573 ? -34.521 -27.492 2.141 1 55.255 573 LYS B CA 1
ATOM 19157 C C . LYS B 1 573 ? -33.146 -27.115 1.583 1 48.53 573 LYS B C 1
ATOM 19158 O O . LYS B 1 573 ? -33.02 -26.714 0.418 1 40.864 573 LYS B O 1
ATOM 19177 N N . PRO B 1 574 ? -32.097 -27.227 2.415 1 40.708 574 PRO B N 1
ATOM 19178 C CA . PRO B 1 574 ? -30.735 -26.863 2.022 1 42.591 574 PRO B CA 1
ATOM 19179 C C . PRO B 1 574 ? -30.259 -27.472 0.711 1 47.757 574 PRO B C 1
ATOM 19180 O O . PRO B 1 574 ? -30.181 -28.686 0.606 1 47.135 574 PRO B O 1
ATOM 19191 N N . GLY B 1 575 ? -29.906 -26.622 -0.257 1 40.864 575 GLY B N 1
ATOM 19192 C CA . GLY B 1 575 ? -29.522 -27.091 -1.567 1 44.847 575 GLY B CA 1
ATOM 19193 C C . GLY B 1 575 ? -28.03 -26.907 -1.834 1 44.305 575 GLY B C 1
ATOM 19194 O O . GLY B 1 575 ? -27.345 -26.175 -1.121 1 44.815 575 GLY B O 1
ATOM 19198 N N . TYR B 1 576 ? -27.593 -27.566 -2.915 1 41.789 576 TYR B N 1
ATOM 19199 C CA . TYR B 1 576 ? -26.279 -27.421 -3.539 1 36.818 576 TYR B CA 1
ATOM 19200 C C . TYR B 1 576 ? -25.164 -27.844 -2.586 1 37.957 576 TYR B C 1
ATOM 19201 O O . TYR B 1 576 ? -24.019 -27.41 -2.745 1 38.924 576 TYR B O 1
ATOM 19219 N N . PHE B 1 577 ? -25.465 -28.759 -1.651 1 38.46 577 PHE B N 1
ATOM 19220 C CA . PHE B 1 577 ? -24.425 -29.47 -0.925 1 39.085 577 PHE B CA 1
ATOM 19221 C C . PHE B 1 577 ? -24.095 -30.788 -1.646 1 43.013 577 PHE B C 1
ATOM 19222 O O . PHE B 1 577 ? -24.977 -31.491 -2.153 1 43.635 577 PHE B O 1
ATOM 19239 N N . ALA B 1 578 ? -22.801 -31.064 -1.776 1 40.394 578 ALA B N 1
ATOM 19240 C CA . ALA B 1 578 ? -22.321 -32.349 -2.246 1 40.952 578 ALA B CA 1
ATOM 19241 C C . ALA B 1 578 ? -21.329 -32.916 -1.241 1 44.611 578 ALA B C 1
ATOM 19242 O O . ALA B 1 578 ? -20.714 -32.18 -0.467 1 43.412 578 ALA B O 1
ATOM 19249 N N . ILE B 1 579 ? -21.163 -34.248 -1.275 1 45.441 579 ILE B N 1
ATOM 19250 C CA . ILE B 1 579 ? -20.278 -34.932 -0.356 1 42.623 579 ILE B CA 1
ATOM 19251 C C . ILE B 1 579 ? -19.547 -36.034 -1.121 1 45.762 579 ILE B C 1
ATOM 19252 O O . ILE B 1 579 ? -20.031 -36.519 -2.157 1 47.264 579 ILE B O 1
ATOM 19268 N N . ALA B 1 580 ? -18.364 -36.366 -0.602 1 47.147 580 ALA B N 1
ATOM 19269 C CA . ALA B 1 580 ? -17.451 -37.311 -1.226 1 50.803 580 ALA B CA 1
ATOM 19270 C C . ALA B 1 580 ? -16.688 -38.09 -0.161 1 51.568 580 ALA B C 1
ATOM 19271 O O . ALA B 1 580 ? -16.504 -37.602 0.951 1 46.154 580 ALA B O 1
ATOM 19278 N N . GLY B 1 581 ? -16.283 -39.322 -0.525 1 60.391 581 GLY B N 1
ATOM 19279 C CA . GLY B 1 581 ? -15.336 -40.103 0.258 1 64.549 581 GLY B CA 1
ATOM 19280 C C . GLY B 1 581 ? -13.93 -39.993 -0.33 1 65.231 581 GLY B C 1
ATOM 19281 O O . GLY B 1 581 ? -13.687 -39.127 -1.182 1 56.555 581 GLY B O 1
ATOM 19285 N N . GLU B 1 582 ? -13.039 -40.914 0.087 1 59.468 582 GLU B N 1
ATOM 19286 C CA . GLU B 1 582 ? -11.632 -40.892 -0.293 1 60.305 582 GLU B CA 1
ATOM 19287 C C . GLU B 1 582 ? -11.43 -41.01 -1.801 1 55.076 582 GLU B C 1
ATOM 19288 O O . GLU B 1 582 ? -10.403 -40.563 -2.308 1 58.46 582 GLU B O 1
ATOM 19300 N N . ASP B 1 583 ? -12.418 -41.548 -2.518 1 51.563 583 ASP B N 1
ATOM 19301 C CA . ASP B 1 583 ? -12.346 -41.613 -3.968 1 58.769 583 ASP B CA 1
ATOM 19302 C C . ASP B 1 583 ? -12.54 -40.235 -4.627 1 57.975 583 ASP B C 1
ATOM 19303 O O . ASP B 1 583 ? -12.416 -40.126 -5.851 1 56.613 583 ASP B O 1
ATOM 19312 N N . GLN B 1 584 ? -12.88 -39.191 -3.838 1 60.268 584 GLN B N 1
ATOM 19313 C CA . GLN B 1 584 ? -13.079 -37.831 -4.336 1 53.133 584 GLN B CA 1
ATOM 19314 C C . GLN B 1 584 ? -14.206 -37.761 -5.367 1 55.141 584 GLN B C 1
ATOM 19315 O O . GLN B 1 584 ? -14.176 -36.923 -6.27 1 53.018 584 GLN B O 1
ATOM 19329 N N . LYS B 1 585 ? -15.211 -38.633 -5.233 1 53.341 585 LYS B N 1
ATOM 19330 C CA . LYS B 1 585 ? -16.335 -38.622 -6.153 1 56.875 585 LYS B CA 1
ATOM 19331 C C . LYS B 1 585 ? -17.509 -37.981 -5.426 1 56.901 585 LYS B C 1
ATOM 19332 O O . LYS B 1 585 ? -18.095 -38.583 -4.528 1 55.751 585 LYS B O 1
ATOM 19351 N N . PHE B 1 586 ? -17.802 -36.727 -5.798 1 55.114 586 PHE B N 1
ATOM 19352 C CA . PHE B 1 586 ? -18.847 -35.966 -5.136 1 49.708 586 PHE B CA 1
ATOM 19353 C C . PHE B 1 586 ? -20.196 -36.395 -5.686 1 44.142 586 PHE B C 1
ATOM 19354 O O . PHE B 1 586 ? -20.33 -36.594 -6.893 1 46.224 586 PHE B O 1
ATOM 19371 N N . ILE B 1 587 ? -21.173 -36.489 -4.776 1 45.1 587 ILE B N 1
ATOM 19372 C CA . ILE B 1 587 ? -22.579 -36.638 -5.127 1 48.89 587 ILE B CA 1
ATOM 19373 C C . ILE B 1 587 ? -23.435 -35.748 -4.24 1 44.724 587 ILE B C 1
ATOM 19374 O O . ILE B 1 587 ? -23.13 -35.579 -3.055 1 49.797 587 ILE B O 1
ATOM 19390 N N . TRP B 1 588 ? -24.545 -35.266 -4.826 1 44.736 588 TRP B N 1
ATOM 19391 C CA . TRP B 1 588 ? -25.481 -34.418 -4.104 1 43.655 588 TRP B CA 1
ATOM 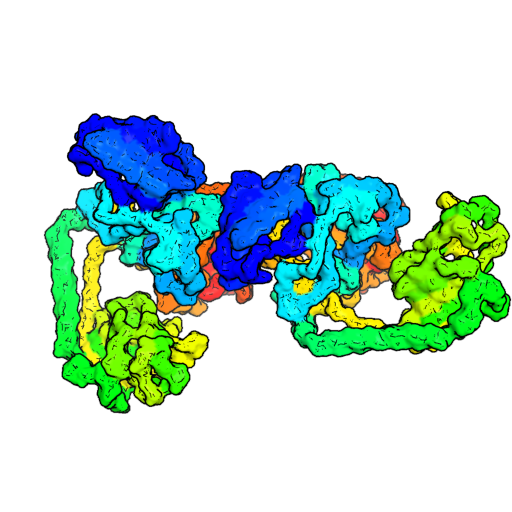19392 C C . TRP B 1 588 ? -25.803 -35.081 -2.771 1 48.919 588 TRP B C 1
ATOM 19393 O O . TRP B 1 588 ? -26.012 -36.29 -2.716 1 49.388 588 TRP B O 1
ATOM 19414 N N . ALA B 1 589 ? -25.797 -34.287 -1.695 1 47.565 589 ALA B N 1
ATOM 19415 C CA . ALA B 1 589 ? -26.01 -34.785 -0.35 1 47.1 589 ALA B CA 1
ATOM 19416 C C . ALA B 1 589 ? -27.244 -34.138 0.271 1 56.557 589 ALA B C 1
ATOM 19417 O O . ALA B 1 589 ? -27.746 -33.125 -0.218 1 53.794 589 ALA B O 1
ATOM 19424 N N . ASP B 1 590 ? -27.757 -34.77 1.331 1 54.344 590 ASP B N 1
ATOM 19425 C CA . ASP B 1 590 ? -28.773 -34.149 2.152 1 57.917 590 ASP B CA 1
ATOM 19426 C C . ASP B 1 590 ? -28.083 -33.416 3.282 1 52.206 590 ASP B C 1
ATOM 19427 O O . ASP B 1 590 ? -27.094 -33.873 3.836 1 54.677 590 ASP B O 1
ATOM 19436 N N . ALA B 1 591 ? -28.68 -32.277 3.605 1 52.491 591 ALA B N 1
ATOM 19437 C CA . ALA B 1 591 ? -28.088 -31.317 4.502 1 50.865 591 ALA B CA 1
ATOM 19438 C C . ALA B 1 591 ? -29.216 -30.757 5.359 1 46.661 591 ALA B C 1
ATOM 19439 O O . ALA B 1 591 ? -30.235 -30.307 4.838 1 48.401 591 ALA B O 1
ATOM 19446 N N . VAL B 1 592 ? -29.016 -30.808 6.671 1 45.868 592 VAL B N 1
ATOM 19447 C CA . VAL B 1 592 ? -30.001 -30.329 7.617 1 47.824 592 VAL B CA 1
ATOM 19448 C C . VAL B 1 592 ? -29.356 -29.263 8.494 1 46.754 592 VAL B C 1
ATOM 19449 O O . VAL B 1 592 ? -28.297 -29.494 9.08 1 47.257 592 VAL B O 1
ATOM 19462 N N . ILE B 1 593 ? -30.029 -28.107 8.58 1 47.595 593 ILE B N 1
ATOM 19463 C CA . ILE B 1 593 ? -29.635 -27.064 9.514 1 51.42 593 ILE B CA 1
ATOM 19464 C C . ILE B 1 593 ? -30.016 -27.503 10.926 1 58.357 593 ILE B C 1
ATOM 19465 O O . ILE B 1 593 ? -31.173 -27.841 11.183 1 54.761 593 ILE B O 1
ATOM 19481 N N . LYS B 1 594 ? -29.054 -27.434 11.846 1 63.092 594 LYS B N 1
ATOM 19482 C CA . LYS B 1 594 ? -29.325 -27.732 13.242 1 72.703 594 LYS B CA 1
ATOM 19483 C C . LYS B 1 594 ? -28.571 -26.756 14.14 1 82.195 594 LYS B C 1
ATOM 19484 O O . LYS B 1 594 ? -27.481 -27.071 14.617 1 89.161 594 LYS B O 1
ATOM 19503 N N . ASP B 1 595 ? -29.169 -25.571 14.348 1 92.859 595 ASP B N 1
ATOM 19504 C CA . ASP B 1 595 ? -28.695 -24.584 15.31 1 97.686 595 ASP B CA 1
ATOM 19505 C C . ASP B 1 595 ? -27.923 -23.491 14.556 1 90.491 595 ASP B C 1
ATOM 19506 O O . ASP B 1 595 ? -28.471 -22.475 14.12 1 90.143 595 ASP B O 1
ATOM 19515 N N . ASP B 1 596 ? -26.62 -23.705 14.403 1 80.095 596 ASP B N 1
ATOM 19516 C CA . ASP B 1 596 ? -25.803 -22.843 13.573 1 70.735 596 ASP B CA 1
ATOM 19517 C C . ASP B 1 596 ? -24.804 -23.728 12.828 1 61.803 596 ASP B C 1
ATOM 19518 O O . ASP B 1 596 ? -23.721 -23.275 12.455 1 57.091 596 ASP B O 1
ATOM 19527 N N . LYS B 1 597 ? -25.202 -24.992 12.601 1 56.876 597 LYS B N 1
ATOM 19528 C CA . LYS B 1 597 ? -24.407 -25.973 11.879 1 52.304 597 LYS B CA 1
ATOM 19529 C C . LYS B 1 597 ? -25.237 -26.593 10.765 1 47.527 597 LYS B C 1
ATOM 19530 O O . LYS B 1 597 ? -26.462 -26.468 10.741 1 50.919 597 LYS B O 1
ATOM 19549 N N . ILE B 1 598 ? -24.555 -27.217 9.802 1 41.601 598 ILE B N 1
ATOM 19550 C CA . ILE B 1 598 ? -25.243 -27.989 8.793 1 42.916 598 ILE B CA 1
ATOM 19551 C C . ILE B 1 598 ? -24.642 -29.392 8.802 1 48.588 598 ILE B C 1
ATOM 19552 O O . ILE B 1 598 ? -23.421 -29.53 8.758 1 45.215 598 ILE B O 1
ATOM 19568 N N . LEU B 1 599 ? -25.535 -30.401 8.916 1 46.547 599 LEU B N 1
ATOM 19569 C CA . LEU B 1 599 ? -25.172 -31.814 8.91 1 46.443 599 LEU B CA 1
ATOM 19570 C C . LEU B 1 599 ? -25.389 -32.365 7.509 1 45.679 599 LEU B C 1
ATOM 19571 O O . LEU B 1 599 ? -26.489 -32.24 6.959 1 45.303 599 LEU B O 1
ATOM 19587 N N . VAL B 1 600 ? -24.318 -32.917 6.923 1 42.849 600 VAL B N 1
ATOM 19588 C CA . VAL B 1 600 ? -24.322 -33.312 5.529 1 43.472 600 VAL B CA 1
ATOM 19589 C C . VAL B 1 600 ? -24.061 -34.826 5.459 1 44.064 600 VAL B C 1
ATOM 19590 O O . VAL B 1 600 ? -23.218 -35.349 6.182 1 47.039 600 VAL B O 1
ATOM 19603 N N . SER B 1 601 ? -24.784 -35.527 4.576 1 54.82 601 SER B N 1
ATOM 19604 C CA . SER B 1 601 ? -24.586 -36.969 4.441 1 58.195 601 SER B CA 1
ATOM 19605 C C . SER B 1 601 ? -25.343 -37.535 3.248 1 58.83 601 SER B C 1
ATOM 19606 O O . SER B 1 601 ? -26.249 -36.911 2.689 1 54.811 601 SER B O 1
ATOM 19614 N N . SER B 1 602 ? -24.915 -38.744 2.877 1 59.447 602 SER B N 1
ATOM 19615 C CA . SER B 1 602 ? -25.544 -39.517 1.827 1 61.89 602 SER B CA 1
ATOM 19616 C C . SER B 1 602 ? -25.588 -40.966 2.291 1 62.013 602 SER B C 1
ATOM 19617 O O . SER B 1 602 ? -24.59 -41.483 2.788 1 62.846 602 SER B O 1
ATOM 19625 N N . PRO B 1 603 ? -26.75 -41.646 2.204 1 73.034 603 PRO B N 1
ATOM 19626 C CA . PRO B 1 603 ? -26.773 -43.111 2.268 1 71.015 603 PRO B CA 1
ATOM 19627 C C . PRO B 1 603 ? -25.705 -43.784 1.401 1 67.43 603 PRO B C 1
ATOM 19628 O O . PRO B 1 603 ? -25.099 -44.763 1.827 1 77.462 603 PRO B O 1
ATOM 19639 N N . ALA B 1 604 ? -25.442 -43.225 0.21 1 59.69 604 ALA B N 1
ATOM 19640 C CA . ALA B 1 604 ? -24.526 -43.818 -0.757 1 61.119 604 ALA B CA 1
ATOM 19641 C C . ALA B 1 604 ? -23.074 -43.791 -0.283 1 63.399 604 ALA B C 1
ATOM 19642 O O . ALA B 1 604 ? -22.244 -44.475 -0.876 1 68.605 604 ALA B O 1
ATOM 19649 N N . ILE B 1 605 ? -22.75 -42.977 0.732 1 66.556 605 ILE B N 1
ATOM 19650 C CA . ILE B 1 605 ? -21.373 -42.851 1.197 1 67.04 605 ILE B CA 1
ATOM 19651 C C . ILE B 1 605 ? -21.359 -42.973 2.711 1 62.688 605 ILE B C 1
ATOM 19652 O O . ILE B 1 605 ? -22.021 -42.194 3.388 1 57.137 605 ILE B O 1
ATOM 19668 N N . LYS B 1 606 ? -20.535 -43.899 3.215 1 64.223 606 LYS B N 1
ATOM 19669 C CA . LYS B 1 606 ? -20.564 -44.295 4.614 1 66.737 606 LYS B CA 1
ATOM 19670 C C . LYS B 1 606 ? -19.379 -43.695 5.369 1 64.401 606 LYS B C 1
ATOM 19671 O O . LYS B 1 606 ? -19.454 -43.513 6.587 1 61.396 606 LYS B O 1
ATOM 19690 N N . ASN B 1 607 ? -18.277 -43.411 4.66 1 61.421 607 ASN B N 1
ATOM 19691 C CA . ASN B 1 607 ? -17.141 -42.753 5.29 1 67.309 607 ASN B CA 1
ATOM 19692 C C . ASN B 1 607 ? -16.783 -41.486 4.504 1 70.149 607 ASN B C 1
ATOM 19693 O O . ASN B 1 607 ? -15.72 -41.401 3.884 1 63.705 607 ASN B O 1
ATOM 19704 N N . PRO B 1 608 ? -17.645 -40.437 4.54 1 65.612 608 PRO B N 1
ATOM 19705 C CA . PRO B 1 608 ? -17.349 -39.172 3.857 1 62.623 608 PRO B CA 1
ATOM 19706 C C . PRO B 1 608 ? -16.19 -38.44 4.527 1 56.046 608 PRO B C 1
ATOM 19707 O O . PRO B 1 608 ? -16.048 -38.493 5.747 1 50.125 608 PRO B O 1
ATOM 19718 N N . VAL B 1 609 ? -15.376 -37.759 3.706 1 58.257 609 VAL B N 1
ATOM 19719 C CA . VAL B 1 609 ? -14.244 -36.991 4.203 1 59.031 609 VAL B CA 1
ATOM 19720 C C . VAL B 1 609 ? -14.28 -35.529 3.726 1 50.309 609 VAL B C 1
ATOM 19721 O O . VAL B 1 609 ? -13.478 -34.75 4.216 1 53.377 609 VAL B O 1
ATOM 19734 N N . ALA B 1 610 ? -15.149 -35.164 2.767 1 51.685 610 ALA B N 1
ATOM 19735 C CA . ALA B 1 610 ? -15.176 -33.798 2.248 1 50.184 610 ALA B CA 1
ATOM 19736 C C . ALA B 1 610 ? -16.594 -33.345 1.897 1 50.66 610 ALA B C 1
ATOM 19737 O O . ALA B 1 610 ? -17.408 -34.129 1.401 1 45.212 610 ALA B O 1
ATOM 19744 N N . VAL B 1 611 ? -16.849 -32.035 2.098 1 44.735 611 VAL B N 1
ATOM 19745 C CA . VAL B 1 611 ? -18.082 -31.379 1.692 1 44.91 611 VAL B CA 1
ATOM 19746 C C . VAL B 1 611 ? -17.794 -30.208 0.745 1 42.673 611 VAL B C 1
ATOM 19747 O O . VAL B 1 611 ? -16.814 -29.494 0.913 1 43.737 611 VAL B O 1
ATOM 19760 N N . ARG B 1 612 ? -18.669 -30.014 -0.239 1 41.992 612 ARG B N 1
ATOM 19761 C CA . ARG B 1 612 ? -18.674 -28.823 -1.076 1 42.91 612 ARG B CA 1
ATOM 19762 C C . ARG B 1 612 ? -20.064 -28.176 -1.055 1 42.498 612 ARG B C 1
ATOM 19763 O O . ARG B 1 612 ? -21.096 -28.852 -1.069 1 39.592 612 ARG B O 1
ATOM 19784 N N . TYR B 1 613 ? -20.097 -26.833 -0.979 1 33.357 613 TYR B N 1
ATOM 19785 C CA . TYR B 1 613 ? -21.343 -26.092 -1.038 1 33.035 613 TYR B CA 1
ATOM 19786 C C . TYR B 1 613 ? -21.224 -25.025 -2.116 1 36.42 613 TYR B C 1
ATOM 19787 O O . TYR B 1 613 ? -20.292 -24.215 -2.075 1 37.045 613 TYR B O 1
ATOM 19805 N N . GLY B 1 614 ? -22.159 -25.046 -3.061 1 34.817 614 GLY B N 1
ATOM 19806 C CA . GLY B 1 614 ? -22.264 -24.062 -4.119 1 35.424 614 GLY B CA 1
ATOM 19807 C C . GLY B 1 614 ? -21.041 -24.077 -5.029 1 35.947 614 GLY B C 1
ATOM 19808 O O . GLY B 1 614 ? -20.692 -23.06 -5.617 1 34.041 614 GLY B O 1
ATOM 19812 N N . TRP B 1 615 ? -20.446 -25.257 -5.209 1 33.348 615 TRP B N 1
ATOM 19813 C CA . TRP B 1 615 ? -19.199 -25.373 -5.932 1 36.012 615 TRP B CA 1
ATOM 19814 C C . TRP B 1 615 ? -19.445 -25.527 -7.427 1 39.657 615 TRP B C 1
ATOM 19815 O O . TRP B 1 615 ? -19.388 -26.637 -7.945 1 37.263 615 TRP B O 1
ATOM 19836 N N . ALA B 1 616 ? -19.713 -24.414 -8.126 1 33.341 616 ALA B N 1
ATOM 19837 C CA . ALA B 1 616 ? -20.069 -24.413 -9.524 1 34.814 616 ALA B CA 1
ATOM 19838 C C . ALA B 1 616 ? -19.915 -23.001 -10.068 1 34.861 616 ALA B C 1
ATOM 19839 O O . ALA B 1 616 ? -19.848 -22.038 -9.296 1 35.556 616 ALA B O 1
ATOM 19846 N N . ASP B 1 617 ? -19.909 -22.892 -11.382 1 32.396 617 ASP B N 1
ATOM 19847 C CA . ASP B 1 617 ? -19.932 -21.603 -12.028 1 32.014 617 ASP B CA 1
ATOM 19848 C C . ASP B 1 617 ? -21.179 -20.824 -11.573 1 38.812 617 ASP B C 1
ATOM 19849 O O . ASP B 1 617 ? -21.119 -19.636 -11.242 1 33.368 617 ASP B O 1
ATOM 19858 N N . ASN B 1 618 ? -22.328 -21.509 -11.635 1 33.327 618 ASN B N 1
ATOM 19859 C CA . ASN B 1 618 ? -23.627 -20.882 -11.496 1 31.171 618 ASN B CA 1
ATOM 19860 C C . ASN B 1 618 ? -24.451 -21.813 -10.624 1 37.645 618 ASN B C 1
ATOM 19861 O O . ASN B 1 618 ? -25.199 -22.66 -11.134 1 35.748 618 ASN B O 1
ATOM 19872 N N . PRO B 1 619 ? -24.247 -21.777 -9.295 1 33.303 619 PRO B N 1
ATOM 19873 C CA . PRO B 1 619 ? -24.882 -22.721 -8.394 1 34.39 619 PRO B CA 1
ATOM 19874 C C . PRO B 1 619 ? -26.302 -22.356 -7.986 1 38.608 619 PRO B C 1
ATOM 19875 O O . PRO B 1 619 ? -26.627 -22.328 -6.813 1 39.307 619 PRO B O 1
ATOM 19886 N N . GLU B 1 620 ? -27.164 -22.19 -8.992 1 42.616 620 GLU B N 1
ATOM 19887 C CA . GLU B 1 620 ? -28.567 -21.941 -8.732 1 43.5 620 GLU B CA 1
ATOM 19888 C C . GLU B 1 620 ? -29.118 -23.089 -7.895 1 41.576 620 GLU B C 1
ATOM 19889 O O . GLU B 1 620 ? -29.034 -24.258 -8.28 1 44.456 620 GLU B O 1
ATOM 19901 N N . GLY B 1 621 ? -29.69 -22.737 -6.749 1 38.756 621 GLY B N 1
ATOM 19902 C CA . GLY B 1 621 ? -30.122 -23.729 -5.784 1 37.874 621 GLY B CA 1
ATOM 19903 C C . GLY B 1 621 ? -29.387 -23.626 -4.454 1 36.772 621 GLY B C 1
ATOM 19904 O O . GLY B 1 621 ? -29.84 -24.184 -3.47 1 38.017 621 GLY B O 1
ATOM 19908 N N . ALA B 1 622 ? -28.218 -22.965 -4.414 1 36.756 622 ALA B N 1
ATOM 19909 C CA . ALA B 1 622 ? -27.513 -22.775 -3.158 1 36.948 622 ALA B CA 1
ATOM 19910 C C . ALA B 1 622 ? -28.246 -21.678 -2.404 1 38.274 622 ALA B C 1
ATOM 19911 O O . ALA B 1 622 ? -28.33 -20.542 -2.877 1 39.862 622 ALA B O 1
ATOM 19918 N N . ASN B 1 623 ? -28.82 -22.041 -1.276 1 33.856 623 ASN B N 1
ATOM 19919 C CA . ASN B 1 623 ? -29.93 -21.262 -0.749 1 35.667 623 ASN B CA 1
ATOM 19920 C C . ASN B 1 623 ? -29.793 -21.035 0.754 1 34.779 623 ASN B C 1
ATOM 19921 O O . ASN B 1 623 ? -30.778 -20.693 1.406 1 36.118 623 ASN B O 1
ATOM 19932 N N . ILE B 1 624 ? -28.569 -21.125 1.303 1 36.071 624 ILE B N 1
ATOM 19933 C CA . ILE B 1 624 ? -28.35 -20.863 2.717 1 30.652 624 ILE B CA 1
ATOM 19934 C C . ILE B 1 624 ? -28.07 -19.378 2.99 1 38.215 624 ILE B C 1
ATOM 19935 O O . ILE B 1 624 ? -27.199 -18.78 2.36 1 33.271 624 ILE B O 1
ATOM 19951 N N . TYR B 1 625 ? -28.797 -18.817 3.962 1 33.021 625 TYR B N 1
ATOM 19952 C CA . TYR B 1 625 ? -28.63 -17.458 4.447 1 30.642 625 TYR B CA 1
ATOM 19953 C C . TYR B 1 625 ? -28.533 -17.453 5.969 1 33.985 625 TYR B C 1
ATOM 19954 O O . TYR B 1 625 ? -28.95 -18.397 6.641 1 35.42 625 TYR B O 1
ATOM 19972 N N . ASN B 1 626 ? -28.008 -16.366 6.566 1 31.116 626 ASN B N 1
ATOM 19973 C CA . ASN B 1 626 ? -28.323 -16.108 7.961 1 30.414 626 ASN B CA 1
ATOM 19974 C C . ASN B 1 626 ? -29.636 -15.35 8.001 1 29.439 626 ASN B C 1
ATOM 19975 O O . ASN B 1 626 ? -30.095 -14.885 6.95 1 31.039 626 ASN B O 1
ATOM 19986 N N . LYS B 1 627 ? -30.245 -15.234 9.197 1 34.554 627 LYS B N 1
ATOM 19987 C CA . LYS B 1 627 ? -31.589 -14.655 9.291 1 38.05 627 LYS B CA 1
ATOM 19988 C C . LYS B 1 627 ? -31.575 -13.143 9.067 1 39.9 627 LYS B C 1
ATOM 19989 O O . LYS B 1 627 ? -32.624 -12.55 8.82 1 37.549 627 LYS B O 1
ATOM 20008 N N . GLU B 1 628 ? -30.384 -12.525 9.109 1 38.197 628 GLU B N 1
ATOM 20009 C CA . GLU B 1 628 ? -30.235 -11.117 8.798 1 37.184 628 GLU B CA 1
ATOM 20010 C C . GLU B 1 628 ? -30.178 -10.914 7.28 1 33.089 628 GLU B C 1
ATOM 20011 O O . GLU B 1 628 ? -30.07 -9.777 6.848 1 35.214 628 GLU B O 1
ATOM 20023 N N . GLY B 1 629 ? -30.225 -11.98 6.458 1 30.598 629 GLY B N 1
ATOM 20024 C CA . GLY B 1 629 ? -30.447 -11.843 5.022 1 31.46 629 GLY B CA 1
ATOM 20025 C C . GLY B 1 629 ? -29.191 -11.982 4.135 1 28.01 629 GLY B C 1
ATOM 20026 O O . GLY B 1 629 ? -29.275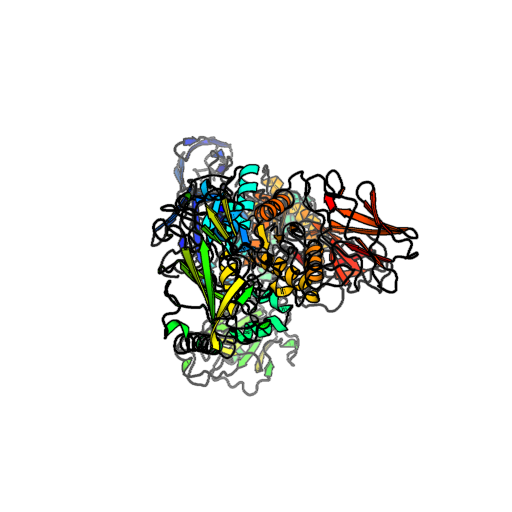 -11.755 2.934 1 33.34 629 GLY B O 1
ATOM 20030 N N . PHE B 1 630 ? -28.059 -12.382 4.711 1 26.161 630 PHE B N 1
ATOM 20031 C CA . PHE B 1 630 ? -26.805 -12.512 3.985 1 26.997 630 PHE B CA 1
ATOM 20032 C C . PHE B 1 630 ? -26.566 -13.962 3.544 1 27.256 630 PHE B C 1
ATOM 20033 O O . PHE B 1 630 ? -26.602 -14.859 4.366 1 31.395 630 PHE B O 1
ATOM 20050 N N . PRO B 1 631 ? -26.275 -14.224 2.247 1 25.688 631 PRO B N 1
ATOM 20051 C CA . PRO B 1 631 ? -26.109 -15.596 1.754 1 29.108 631 PRO B CA 1
ATOM 20052 C C . PRO B 1 631 ? -24.774 -16.174 2.194 1 32.539 631 PRO B C 1
ATOM 20053 O O . PRO B 1 631 ? -23.744 -15.482 2.15 1 31.178 631 PRO B O 1
ATOM 20064 N N . ALA B 1 632 ? -24.765 -17.445 2.587 1 29.306 632 ALA B N 1
ATOM 20065 C CA . ALA B 1 632 ? -23.518 -18.095 2.968 1 28.847 632 ALA B CA 1
ATOM 20066 C C . ALA B 1 632 ? -22.584 -18.133 1.771 1 26.587 632 ALA B C 1
ATOM 20067 O O . ALA B 1 632 ? -22.991 -18.321 0.643 1 27.044 632 ALA B O 1
ATOM 20074 N N . SER B 1 633 ? -21.271 -17.941 2.034 1 27.097 633 SER B N 1
ATOM 20075 C CA . SER B 1 633 ? -20.281 -18.16 0.992 1 27.589 633 SER B CA 1
ATOM 20076 C C . SER B 1 633 ? -20.294 -19.64 0.526 1 25.206 633 SER B C 1
ATOM 20077 O O . SER B 1 633 ? -20.282 -20.518 1.367 1 30.01 633 SER B O 1
ATOM 20085 N N . PRO B 1 634 ? -20.138 -19.899 -0.781 1 28.384 634 PRO B N 1
ATOM 20086 C CA . PRO B 1 634 ? -19.764 -21.23 -1.251 1 31.055 634 PRO B CA 1
ATOM 20087 C C . PRO B 1 634 ? -18.456 -21.605 -0.563 1 35.714 634 PRO B C 1
ATOM 20088 O O . PRO B 1 634 ? -17.674 -20.735 -0.142 1 33.215 634 PRO B O 1
ATOM 20099 N N . PHE B 1 635 ? -18.224 -22.911 -0.399 1 31.811 635 PHE B N 1
ATOM 20100 C CA . PHE B 1 635 ? -16.981 -23.328 0.217 1 33.403 635 PHE B CA 1
ATOM 20101 C C . PHE B 1 635 ? -16.705 -24.79 -0.125 1 36.139 635 PHE B C 1
ATOM 20102 O O . PHE B 1 635 ? -17.532 -25.444 -0.739 1 37.429 635 PHE B O 1
ATOM 20119 N N . ARG B 1 636 ? -15.499 -25.231 0.222 1 39.439 636 ARG B N 1
ATOM 20120 C CA . ARG B 1 636 ? -15.126 -26.635 0.138 1 38.315 636 ARG B CA 1
ATOM 20121 C C . ARG B 1 636 ? -14.298 -26.908 1.374 1 40.912 636 ARG B C 1
ATOM 20122 O O . ARG B 1 636 ? -13.67 -25.993 1.902 1 42.174 636 ARG B O 1
ATOM 20143 N N . THR B 1 637 ? -14.29 -28.167 1.823 1 37.36 637 THR B N 1
ATOM 20144 C CA . THR B 1 637 ? -13.482 -28.59 2.946 1 37.812 637 THR B CA 1
ATOM 20145 C C . THR B 1 637 ? -12.128 -29.098 2.458 1 42.765 637 THR B C 1
ATOM 20146 O O . THR B 1 637 ? -11.174 -29.115 3.233 1 45.58 637 THR B O 1
ATOM 20157 N N . ASP B 1 638 ? -12.043 -29.503 1.188 1 45.713 638 ASP B N 1
ATOM 20158 C CA . ASP B 1 638 ? -10.908 -30.286 0.725 1 48.088 638 ASP B CA 1
ATOM 20159 C C . ASP B 1 638 ? -9.825 -29.392 0.124 1 55.055 638 ASP B C 1
ATOM 20160 O O . ASP B 1 638 ? -10.042 -28.197 -0.107 1 45.908 638 ASP B O 1
ATOM 20169 N N . ASN B 1 639 ? -8.678 -30.019 -0.176 1 53.629 639 ASN B N 1
ATOM 20170 C CA . ASN B 1 639 ? -7.563 -29.376 -0.843 1 52.996 639 ASN B CA 1
ATOM 20171 C C . ASN B 1 639 ? -7.189 -30.096 -2.146 1 53.471 639 ASN B C 1
ATOM 20172 O O . ASN B 1 639 ? -6.039 -30.045 -2.573 1 52.535 639 ASN B O 1
ATOM 20183 N N . TRP B 1 640 ? -8.171 -30.695 -2.831 1 50.27 640 TRP B N 1
ATOM 20184 C CA . TRP B 1 640 ? -7.911 -31.592 -3.947 1 52.775 640 TRP B CA 1
ATOM 20185 C C . TRP B 1 640 ? -7.82 -30.821 -5.273 1 55.942 640 TRP B C 1
ATOM 20186 O O . TRP B 1 640 ? -8.074 -29.59 -5.282 1 54.778 640 TRP B O 1
#

Radius of gyration: 39.66 Å; Cα contacts (8 Å, |Δi|>4): 3205; chains: 2; bounding box: 118×94×105 Å

Solvent-accessible surface area: 52431 Å² total